Protein AF-0000000068827256 (afdb_homodimer)

Secondary structure (DSSP, 8-state):
-------TT-TTSS-EEEEEEE-SS-PBPHHHHHHHHHHHHHHT--EEEEE-GGGS---GGGGGGSTTSHHHHHTT-S--HHHHHHHHHHHHHTT-EEEEE--SSS--HHHHTSGGGGGGBSSTT-SS-B-TTSTTHHHHHHHHHHHHHHHSTT-SEEE-------S-S-SHHHHHHHHHSTTHHHHHHHHHHHHHHHHHHHH-TT-EEEEESGGGTTS-HHHHHHTTHHHH-EEEEE----GGG----HHHHHHHHHH-SEEEEEEEEESSS-TT-SS--HHHHHHHHHHHHHHHHHHGGGSSEEEEEEEEE-S-SSTTSPP-S-HHHHHHHHHHHHHHHHHTS--HHHHHHHHHHHT--TT----SSSSPPP--S--SSTTHHHHHHHHHHHHHHHHHHHHHTSHHHHHHS-HHHHHTT---HHHHHHHHHHHHHHHHHHHHHHHHHHHHHTTTB-HHHHHHHHHHHTHHHHHHHHHHHHHHHHHHHH-S--TT------/-------TT-TTSS-EEEEEEE-SS-PBPHHHHHHHHHHHHHHT--EEEEE-GGGS---GGGGGGSTTSHHHHHTT-S--HHHHHHHHHHHHHTT-EEEEE--SSS--HHHHTSGGGGGGBSSTT-SS-B-TTSTTHHHHHHHHHHHHHHHSTT-SEEE-------S-S-SHHHHHHHHHSTTHHHHHHHHHHHHHHHHHHHH-TT-EEEEESGGGTTS-HHHHHHTTHHHH-EEEEE----GGG----HHHHHHHHHH-SEEEEEEEEESSS-TT-SS--HHHHHHHHHHHHHHHHHHGGGSSEEEEEEEEE-S-SSTTSPP-S-HHHHHHHHHHHHHHHHHTS--HHHHHHHHHHHT--TT----SSSSPPP--S--SSTTHHHHHHHHHHHHHHHHHHHHHTSHHHHHHS-HHHHHTT---HHHHHHHHHHHHHHHHHHHHHHHHHHHHHHHHB-HHHHHHHIIIIIHHHHHHHHHHHHHHHHHHHH-S--TT------

Nearest PDB structures (foldseek):
  8qk1-assembly1_A  TM=9.271E-01  e=5.249E-42  Trichuris suis
  5oar-assembly1_B  TM=6.332E-01  e=5.762E-10  Aspergillus oryzae
  2gjx-assembly2_C  TM=6.539E-01  e=5.169E-09  Homo sapiens
  9fyz-assembly3_C  TM=5.089E-01  e=1.473E-04  Bacteroides thetaiotaomicron
  9fyz-assembly2_B  TM=5.233E-01  e=3.742E-04  Bacteroides thetaiotaomicron

InterPro domains:
  IPR015883 Beta-hexosaminidase, catalytic domain [PF00728] (61-220)
  IPR017853 Glycoside hydrolase superfamily [SSF51445] (17-334)
  IPR038901 Hexosaminidase D-like [PTHR21040] (9-489)

Organism: Brassicogethes aeneus (NCBI:txid1431903)

Structure (mmCIF, N/CA/C/O backbone):
data_AF-0000000068827256-model_v1
#
loop_
_entity.id
_entity.type
_entity.pdbx_description
1 polymer beta-N-acetylhexosaminidase
#
loop_
_atom_site.group_PDB
_atom_site.id
_atom_site.type_symbol
_atom_site.label_atom_id
_atom_site.label_alt_id
_atom_si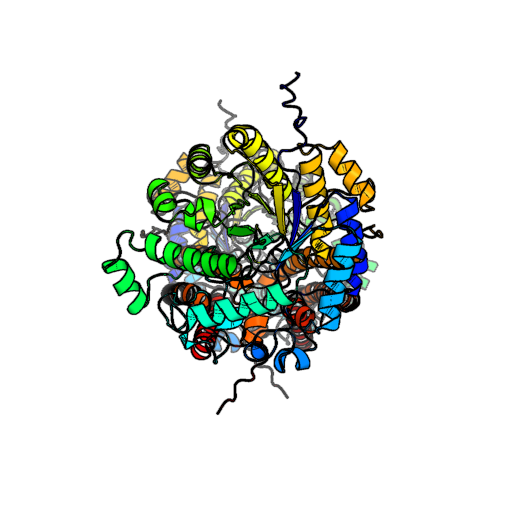te.label_comp_id
_atom_site.label_asym_id
_atom_site.label_entity_id
_atom_site.label_seq_id
_atom_site.pdbx_PDB_ins_code
_atom_site.Cartn_x
_atom_site.Cartn_y
_atom_site.Cartn_z
_atom_site.occupancy
_atom_site.B_iso_or_equiv
_atom_site.auth_seq_id
_atom_site.auth_comp_id
_atom_site.auth_asym_id
_atom_site.auth_atom_id
_atom_site.pdbx_PDB_model_num
ATOM 1 N N . MET A 1 1 ? -6.457 -3.752 -46.188 1 20.23 1 MET A N 1
ATOM 2 C CA . MET A 1 1 ? -5.062 -4.148 -46.344 1 20.23 1 MET A CA 1
ATOM 3 C C . MET A 1 1 ? -4.836 -5.57 -45.844 1 20.23 1 MET A C 1
ATOM 5 O O . MET A 1 1 ? -5.102 -5.871 -44.688 1 20.23 1 MET A O 1
ATOM 9 N N . TYR A 1 2 ? -4.945 -6.609 -46.875 1 23.67 2 TYR A N 1
ATOM 10 C CA . TYR A 1 2 ? -5.012 -8.062 -47 1 23.67 2 TYR A CA 1
ATOM 11 C C . TYR A 1 2 ? -3.719 -8.711 -46.531 1 23.67 2 TYR A C 1
ATOM 13 O O . TYR A 1 2 ? -2.693 -8.641 -47.219 1 23.67 2 TYR A O 1
ATOM 21 N N . LEU A 1 3 ? -3.119 -8.273 -45.5 1 27.81 3 LEU A N 1
ATOM 22 C CA . LEU A 1 3 ? -1.957 -9.047 -45.062 1 27.81 3 LEU A CA 1
ATOM 23 C C . LEU A 1 3 ? -2.18 -10.539 -45.281 1 27.81 3 LEU A C 1
ATOM 25 O O . LEU A 1 3 ? -3.299 -11.031 -45.125 1 27.81 3 LEU A O 1
ATOM 29 N N . GLY A 1 4 ? -1.366 -11.227 -46.219 1 27.16 4 GLY A N 1
ATOM 30 C CA . GLY A 1 4 ? -1.396 -12.547 -46.844 1 27.16 4 GLY A CA 1
ATOM 31 C C . GLY A 1 4 ? -1.875 -13.633 -45.875 1 27.16 4 GLY A C 1
ATOM 32 O O . GLY A 1 4 ? -1.801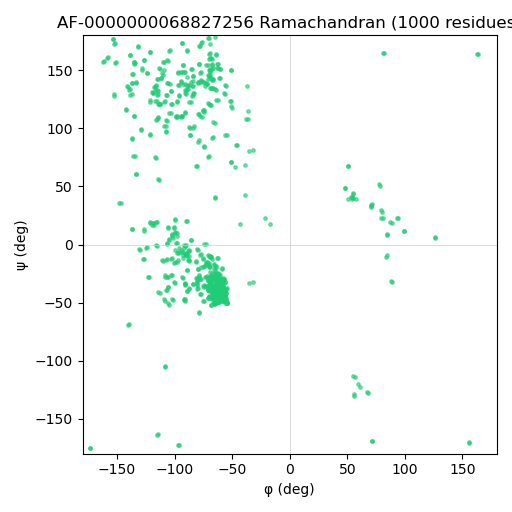 -13.469 -44.656 1 27.16 4 GLY A O 1
ATOM 33 N N . GLY A 1 5 ? -2.779 -14.539 -46.375 1 30.61 5 GLY A N 1
ATOM 34 C CA . GLY A 1 5 ? -3.459 -15.82 -46.281 1 30.61 5 GLY A CA 1
ATOM 35 C C . GLY A 1 5 ? -2.529 -16.969 -45.906 1 30.61 5 GLY A C 1
ATOM 36 O O . GLY A 1 5 ? -2.248 -17.828 -46.719 1 30.61 5 GLY A O 1
ATOM 37 N N . TYR A 1 6 ? -1.376 -16.781 -45.375 1 31.06 6 TYR A N 1
ATOM 38 C CA . TYR A 1 6 ? -1.035 -18.141 -45 1 31.06 6 TYR A CA 1
ATOM 39 C C . TYR A 1 6 ? -2.209 -18.812 -44.281 1 31.06 6 TYR A C 1
ATOM 41 O O . TYR A 1 6 ? -2.613 -18.391 -43.188 1 31.06 6 TYR A O 1
ATOM 49 N N . LYS A 1 7 ? -3.254 -19 -45.062 1 37.62 7 LYS A N 1
ATOM 50 C CA . LYS A 1 7 ? -4.414 -19.859 -44.875 1 37.62 7 LYS A CA 1
ATOM 51 C C . LYS A 1 7 ? -4.031 -21.125 -44.094 1 37.62 7 LYS A C 1
ATOM 53 O O . LYS A 1 7 ? -3.139 -21.859 -44.5 1 37.62 7 LYS A O 1
ATOM 58 N N . MET A 1 8 ? -3.918 -21.141 -42.781 1 37.44 8 MET A N 1
ATOM 59 C CA . MET A 1 8 ? -3.951 -22.375 -42 1 37.44 8 MET A CA 1
ATOM 60 C C . MET A 1 8 ? -4.535 -23.531 -42.812 1 37.44 8 MET A C 1
ATOM 62 O O . MET A 1 8 ? -5.297 -24.344 -42.312 1 37.44 8 MET A O 1
ATOM 66 N N . GLU A 1 9 ? -4.605 -23.484 -44 1 35.19 9 GLU A N 1
ATOM 67 C CA . GLU A 1 9 ? -5.215 -24.562 -44.781 1 35.19 9 GLU A CA 1
ATOM 68 C C . GLU A 1 9 ? -4.52 -25.891 -44.5 1 35.19 9 GLU A C 1
ATOM 70 O O . GLU A 1 9 ? -4.984 -26.953 -44.938 1 35.19 9 GLU A O 1
ATOM 75 N N . ASN A 1 10 ? -3.189 -25.969 -44.406 1 37.94 10 ASN A N 1
ATOM 76 C CA . ASN A 1 10 ? -2.705 -27.344 -44.312 1 37.94 10 ASN A CA 1
ATOM 77 C C . ASN A 1 10 ? -3.137 -28.016 -43 1 37.94 10 ASN A C 1
ATOM 79 O O . ASN A 1 10 ? -2.725 -27.594 -41.938 1 37.94 10 ASN A O 1
ATOM 83 N N . LEU A 1 11 ? -4.289 -28.75 -42.906 1 40.66 11 LEU A N 1
ATOM 84 C CA . LEU A 1 11 ? -5.051 -29.578 -41.969 1 40.66 11 LEU A CA 1
ATOM 85 C C . LEU A 1 11 ? -4.117 -30.312 -41.031 1 40.66 11 LEU A C 1
ATOM 87 O O . LEU A 1 11 ? -4.562 -30.844 -40 1 40.66 11 LEU A O 1
ATOM 91 N N . THR A 1 12 ? -2.932 -30.703 -41.406 1 45.44 12 THR A N 1
ATOM 92 C CA . THR A 1 12 ? -2.137 -31.594 -40.562 1 45.44 12 THR A CA 1
ATOM 93 C C . THR A 1 12 ? -1.302 -30.797 -39.562 1 45.44 12 THR A C 1
ATOM 95 O O . THR A 1 12 ? -0.695 -31.359 -38.656 1 45.44 12 THR A O 1
ATOM 98 N N . PHE A 1 13 ? -1.126 -29.484 -39.656 1 55.38 13 PHE A N 1
ATOM 99 C CA . PHE A 1 13 ? -0.156 -28.797 -38.812 1 55.38 13 PHE A CA 1
ATOM 100 C C . PHE A 1 13 ? -0.838 -28.156 -37.625 1 55.38 13 PHE A C 1
ATOM 102 O O . PHE A 1 13 ? -1.626 -27.219 -37.75 1 55.38 13 PHE A O 1
ATOM 109 N N . GLY A 1 14 ? -0.591 -28.719 -36.406 1 70.5 14 GLY A N 1
ATOM 110 C CA . GLY A 1 14 ? -0.893 -28.125 -35.094 1 70.5 14 GLY A CA 1
ATOM 111 C C . GLY A 1 14 ? -2.359 -28.234 -34.719 1 70.5 14 GLY A C 1
ATOM 112 O O . GLY A 1 14 ? -2.982 -27.234 -34.344 1 70.5 14 GLY A O 1
ATOM 113 N N . THR A 1 15 ? -2.887 -29.547 -34.812 1 82.56 15 THR A N 1
ATOM 114 C CA . THR A 1 15 ? -4.332 -29.703 -34.688 1 82.56 15 THR A CA 1
ATOM 115 C C . THR A 1 15 ? -4.723 -29.875 -33.219 1 82.56 15 THR A C 1
ATOM 117 O O . THR A 1 15 ? -5.898 -29.719 -32.875 1 82.56 15 THR A O 1
ATOM 120 N N . GLN A 1 16 ? -3.75 -30.109 -32.438 1 94.62 16 GLN A N 1
ATOM 121 C CA . GLN A 1 16 ? -4.098 -30.328 -31.047 1 94.62 16 GLN A CA 1
ATOM 122 C C . GLN A 1 16 ? -4.219 -29.016 -30.297 1 94.62 16 GLN A C 1
ATOM 124 O O . GLN A 1 16 ? -3.371 -28.125 -30.438 1 94.62 16 GLN A O 1
ATOM 129 N N . ARG A 1 17 ? -5.281 -28.828 -29.641 1 97.81 17 ARG A N 1
ATOM 130 C CA . ARG A 1 17 ? -5.539 -27.734 -28.719 1 97.81 17 ARG A CA 1
ATOM 131 C C . ARG A 1 17 ? -5.863 -28.266 -27.312 1 97.81 17 ARG A C 1
ATOM 133 O O . ARG A 1 17 ? -7.016 -28.578 -27.016 1 97.81 17 ARG A O 1
ATOM 140 N N . ILE A 1 18 ? -4.852 -28.312 -26.531 1 98.56 18 ILE A N 1
ATOM 141 C CA . ILE A 1 18 ? -4.93 -29.016 -25.25 1 98.56 18 ILE A CA 1
ATOM 142 C C . ILE A 1 18 ? -5.07 -28 -24.125 1 98.56 18 ILE A C 1
ATOM 144 O O . ILE A 1 18 ? -4.344 -27.016 -24.078 1 98.56 18 ILE A O 1
ATOM 148 N N . VAL A 1 19 ? -6.004 -28.203 -23.219 1 98.81 19 VAL A N 1
ATOM 149 C CA . VAL A 1 19 ? -6.156 -27.359 -22.047 1 98.81 19 VAL A CA 1
ATOM 150 C C . VAL A 1 19 ? -5.473 -28.031 -20.844 1 98.81 19 VAL A C 1
ATOM 152 O O . VAL A 1 19 ? -5.773 -29.172 -20.516 1 98.81 19 VAL A O 1
ATOM 155 N N . HIS A 1 20 ? -4.574 -27.344 -20.266 1 98.81 20 HIS A N 1
ATOM 156 C CA . HIS A 1 20 ? -3.832 -27.844 -19.109 1 98.81 20 HIS A CA 1
ATOM 157 C C . HIS A 1 20 ? -4.605 -27.625 -17.812 1 98.81 20 HIS A C 1
ATOM 159 O O . HIS A 1 20 ? -5.117 -26.531 -17.562 1 98.81 20 HIS A O 1
ATOM 165 N N . LEU A 1 21 ? -4.715 -28.656 -17.047 1 98.44 21 LEU A N 1
ATOM 166 C CA . LEU A 1 21 ? -5.332 -28.625 -15.727 1 98.44 21 LEU A CA 1
ATOM 167 C C . LEU A 1 21 ? -4.309 -28.922 -14.641 1 98.44 21 LEU A C 1
ATOM 169 O O . LEU A 1 21 ? -3.84 -30.062 -14.516 1 98.44 21 LEU A O 1
ATOM 173 N N . ASP A 1 22 ? -4.004 -27.938 -13.922 1 97.69 22 ASP A N 1
ATOM 174 C CA . ASP A 1 22 ? -3.143 -28.047 -12.75 1 97.69 22 ASP A CA 1
ATOM 175 C C . ASP A 1 22 ? -3.969 -28.234 -11.477 1 97.69 22 ASP A C 1
ATOM 177 O O . ASP A 1 22 ? -4.57 -27.281 -10.984 1 97.69 22 ASP A O 1
ATOM 181 N N . LEU A 1 23 ? -3.914 -29.391 -10.898 1 96.25 23 LEU A N 1
ATOM 182 C CA . LEU A 1 23 ? -4.832 -29.703 -9.805 1 96.25 23 LEU A CA 1
ATOM 183 C C . LEU A 1 23 ? -4.129 -29.578 -8.461 1 96.25 23 LEU A C 1
ATOM 185 O O . LEU A 1 23 ? -4.707 -29.922 -7.422 1 96.25 23 LEU A O 1
ATOM 189 N N . LYS A 1 24 ? -2.881 -29.109 -8.461 1 91.69 24 LYS A N 1
ATOM 190 C CA . LYS A 1 24 ? -2.178 -28.953 -7.188 1 91.69 24 LYS A CA 1
ATOM 191 C C . LYS A 1 24 ? -2.793 -27.844 -6.348 1 91.69 24 LYS A C 1
ATOM 193 O O . LYS A 1 24 ? -2.93 -26.703 -6.812 1 91.69 24 LYS A O 1
ATOM 198 N N . GLY A 1 25 ? -3.271 -28.156 -5.168 1 82.19 25 GLY A N 1
ATOM 199 C CA . GLY A 1 25 ? -3.738 -27.172 -4.199 1 82.19 25 GLY A CA 1
ATOM 200 C C . GLY A 1 25 ? -5.207 -26.828 -4.355 1 82.19 25 GLY A C 1
ATOM 201 O O . GLY A 1 25 ? -5.902 -26.594 -3.369 1 82.19 25 GLY A O 1
ATOM 202 N N . ALA A 1 26 ? -5.668 -26.875 -5.648 1 91.5 26 ALA A N 1
ATOM 203 C CA . ALA A 1 26 ? -7.055 -26.469 -5.883 1 91.5 26 ALA A CA 1
ATOM 204 C C . ALA A 1 26 ? -7.77 -27.469 -6.781 1 91.5 26 ALA A C 1
ATOM 206 O O . ALA A 1 26 ? -8.289 -27.109 -7.84 1 91.5 26 ALA A O 1
ATOM 207 N N . PRO A 1 27 ? -7.82 -28.641 -6.289 1 95.31 27 PRO A N 1
ATOM 208 C CA . PRO A 1 27 ? -8.578 -29.625 -7.07 1 95.31 27 PRO A CA 1
ATOM 209 C C . PRO A 1 27 ? -10.078 -29.328 -7.102 1 95.31 27 PRO A C 1
ATOM 211 O O . PRO A 1 27 ? -10.641 -28.891 -6.102 1 95.31 27 PRO A O 1
ATOM 214 N N . LEU A 1 28 ? -10.695 -29.562 -8.18 1 96.94 28 LEU A N 1
ATOM 215 C CA . LEU A 1 28 ? -12.117 -29.297 -8.359 1 96.94 28 LEU A CA 1
ATOM 216 C C . LEU A 1 28 ? -12.938 -30.578 -8.141 1 96.94 28 LEU A C 1
ATOM 218 O O . LEU A 1 28 ? -12.461 -31.672 -8.398 1 96.94 28 LEU A O 1
ATOM 222 N N . LYS A 1 29 ? -14.086 -30.406 -7.656 1 96.31 29 LYS A N 1
ATOM 223 C CA . LYS A 1 29 ? -14.992 -31.531 -7.492 1 96.31 29 LYS A CA 1
ATOM 224 C C . LYS A 1 29 ? -15.438 -32.094 -8.844 1 96.31 29 LYS A C 1
ATOM 226 O O . LYS A 1 29 ? -15.469 -31.359 -9.836 1 96.31 29 LYS A O 1
ATOM 231 N N . VAL A 1 30 ? -15.805 -33.344 -8.844 1 96.88 30 VAL A N 1
ATOM 232 C CA . VAL A 1 30 ? -16.188 -34.062 -10.055 1 96.88 30 VAL A CA 1
ATOM 233 C C . VAL A 1 30 ? -17.359 -33.344 -10.727 1 96.88 30 VAL A C 1
ATOM 235 O O . VAL A 1 30 ? -17.422 -33.25 -11.961 1 96.88 30 VAL A O 1
ATOM 238 N N . SER A 1 31 ? -18.234 -32.75 -9.945 1 97.12 31 SER A N 1
ATOM 239 C CA . SER A 1 31 ? -19.422 -32.094 -10.461 1 97.12 31 SER A CA 1
ATOM 240 C C . SER A 1 31 ? -19.062 -30.906 -11.336 1 97.12 31 SER A C 1
ATOM 242 O O . SER A 1 31 ? -19.766 -30.578 -12.289 1 97.12 31 SER A O 1
ATOM 244 N N . TYR A 1 32 ? -18 -30.297 -11.031 1 98.06 32 TYR A N 1
ATOM 245 C CA . TYR A 1 32 ? -17.562 -29.172 -11.844 1 98.06 32 TYR A CA 1
ATOM 246 C C . TYR A 1 32 ? -17.125 -29.641 -13.227 1 98.06 32 TYR A C 1
ATOM 248 O O . TYR A 1 32 ? -17.406 -28.969 -14.227 1 98.06 32 TYR A O 1
ATOM 256 N N . PHE A 1 33 ? -16.469 -30.766 -13.281 1 98.25 33 PHE A N 1
ATOM 257 C CA . PHE A 1 33 ? -15.93 -31.266 -14.539 1 98.25 33 PHE A CA 1
ATOM 258 C C . PHE A 1 33 ? -17.062 -31.688 -15.477 1 98.25 33 PHE A C 1
ATOM 260 O O . PHE A 1 33 ? -16.906 -31.656 -16.703 1 98.25 33 PHE A O 1
ATOM 267 N N . GLU A 1 34 ? -18.188 -32.062 -14.906 1 98.25 34 GLU A N 1
ATOM 268 C CA . GLU A 1 34 ? -19.359 -32.406 -15.703 1 98.25 34 GLU A CA 1
ATOM 269 C C . GLU A 1 34 ? -19.766 -31.25 -16.609 1 98.25 34 GLU A C 1
ATOM 271 O O . GLU A 1 34 ? -20.297 -31.469 -17.703 1 98.25 34 GLU A O 1
ATOM 276 N N . LYS A 1 35 ? -19.484 -30.109 -16.141 1 98.25 35 LYS A N 1
ATOM 277 C CA . LYS A 1 35 ? -19.844 -28.922 -16.906 1 98.25 35 LYS A CA 1
ATOM 278 C C . LYS A 1 35 ? -18.656 -28.375 -17.672 1 98.25 35 LYS A C 1
ATOM 280 O O . LYS A 1 35 ? -18.797 -27.875 -18.781 1 98.25 35 LYS A O 1
ATOM 285 N N . PHE A 1 36 ? -17.562 -28.516 -17.125 1 98.62 36 PHE A N 1
ATOM 286 C CA . PHE A 1 36 ? -16.344 -27.906 -17.656 1 98.62 36 PHE A CA 1
ATOM 287 C C . PHE A 1 36 ? -15.906 -28.594 -18.938 1 98.62 36 PHE A C 1
ATOM 289 O O . PHE A 1 36 ? -15.578 -27.922 -19.922 1 98.62 36 PHE A O 1
ATOM 296 N N . PHE A 1 37 ? -15.891 -29.906 -19 1 98.81 37 PHE A N 1
ATOM 297 C CA . PHE A 1 37 ? -15.359 -30.625 -20.156 1 98.81 37 PHE A CA 1
ATOM 298 C C . PHE A 1 37 ? -16.219 -30.391 -21.391 1 98.81 37 PHE A C 1
ATOM 300 O O . PHE A 1 37 ? -15.695 -30.078 -22.469 1 98.81 37 PHE A O 1
ATOM 307 N N . PRO A 1 38 ? -17.562 -30.469 -21.25 1 98.56 38 PRO A N 1
ATOM 308 C CA . PRO A 1 38 ? -18.359 -30.109 -22.422 1 98.56 38 PRO A CA 1
ATOM 309 C C . PRO A 1 38 ? -18.109 -28.672 -22.875 1 98.56 38 PRO A C 1
ATOM 311 O O . PRO A 1 38 ? -18.125 -28.375 -24.062 1 98.56 38 PRO A O 1
ATOM 314 N N . PHE A 1 39 ? -17.906 -27.859 -21.969 1 98.56 39 PHE A N 1
ATOM 315 C CA . PHE A 1 39 ? -17.703 -26.453 -22.281 1 98.56 39 PHE A CA 1
ATOM 316 C C . PHE A 1 39 ? -16.422 -26.266 -23.094 1 98.56 39 PHE A C 1
ATOM 318 O O . PHE A 1 39 ? -16.438 -25.625 -24.141 1 98.56 39 PHE A O 1
ATOM 325 N N . ILE A 1 40 ? -15.312 -26.844 -22.609 1 98.56 40 ILE A N 1
ATOM 326 C CA . ILE A 1 40 ? -14.062 -26.594 -23.312 1 98.56 40 ILE A CA 1
ATOM 327 C C . ILE A 1 40 ? -14.078 -27.297 -24.672 1 98.56 40 ILE A C 1
ATOM 329 O O . ILE A 1 40 ? -13.469 -26.812 -25.625 1 98.56 40 ILE A O 1
ATOM 333 N N . LYS A 1 41 ? -14.766 -28.422 -24.766 1 98.38 41 LYS A N 1
ATOM 334 C CA . LYS A 1 41 ? -14.961 -29.047 -26.062 1 98.38 41 LYS A CA 1
ATOM 335 C C . LYS A 1 41 ? -15.688 -28.109 -27.031 1 98.38 41 LYS A C 1
ATOM 337 O O . LYS A 1 41 ? -15.297 -27.969 -28.188 1 98.38 41 LYS A O 1
ATOM 342 N N . SER A 1 42 ? -16.625 -27.469 -26.531 1 97.69 42 SER A N 1
ATOM 343 C CA . SER A 1 42 ? -17.469 -26.609 -27.359 1 97.69 42 SER A CA 1
ATOM 344 C C . SER A 1 42 ? -16.703 -25.391 -27.875 1 97.69 42 SER A C 1
ATOM 346 O O . SER A 1 42 ? -16.984 -24.875 -28.938 1 97.69 42 SER A O 1
ATOM 348 N N . ILE A 1 43 ? -15.719 -25 -27.109 1 97.31 43 ILE A N 1
ATOM 349 C CA . ILE A 1 43 ? -15.016 -23.797 -27.547 1 97.31 43 ILE A CA 1
ATOM 350 C C . ILE A 1 43 ? -13.82 -24.172 -28.406 1 97.31 43 ILE A C 1
ATOM 352 O O . ILE A 1 43 ? -13.133 -23.297 -28.938 1 97.31 43 ILE A O 1
ATOM 356 N N . GLY A 1 44 ? -13.57 -25.484 -28.484 1 97.25 44 GLY A N 1
ATOM 357 C CA . GLY A 1 44 ? -12.609 -25.859 -29.516 1 97.25 44 GLY A CA 1
ATOM 358 C C . GLY A 1 44 ? -11.461 -26.688 -28.969 1 97.25 44 GLY A C 1
ATOM 359 O O . GLY A 1 44 ? -10.547 -27.047 -29.719 1 97.25 44 GLY A O 1
ATOM 360 N N . ALA A 1 45 ? -11.469 -27.094 -27.734 1 98 45 ALA A N 1
ATOM 361 C CA . ALA A 1 45 ? -10.406 -27.922 -27.172 1 98 45 ALA A CA 1
ATOM 362 C C . ALA A 1 45 ? -10.469 -29.344 -27.75 1 98 45 ALA A C 1
ATOM 364 O O . ALA A 1 45 ? -11.555 -29.859 -28.016 1 98 45 ALA A O 1
ATOM 365 N N . THR A 1 46 ? -9.297 -29.938 -27.906 1 98.12 46 THR A N 1
ATOM 366 C CA . THR A 1 46 ? -9.234 -31.297 -28.453 1 98.12 46 THR A CA 1
ATOM 367 C C . THR A 1 46 ? -8.812 -32.281 -27.375 1 98.12 46 THR A C 1
ATOM 369 O O . THR A 1 46 ? -8.938 -33.5 -27.562 1 98.12 46 THR A O 1
ATOM 372 N N . GLY A 1 47 ? -8.32 -31.797 -26.281 1 98.19 47 GLY A N 1
ATOM 373 C CA . GLY A 1 47 ? -7.867 -32.656 -25.203 1 98.19 47 GLY A CA 1
ATOM 374 C C . GLY A 1 47 ? -7.473 -31.891 -23.953 1 98.19 47 GLY A C 1
ATOM 375 O O . GLY A 1 47 ? -7.672 -30.672 -23.875 1 98.19 47 GLY A O 1
ATOM 376 N N . ILE A 1 48 ? -6.945 -32.656 -22.938 1 98.62 48 ILE A N 1
ATOM 377 C CA . ILE A 1 48 ? -6.5 -32.031 -21.688 1 98.62 48 ILE A CA 1
ATOM 378 C C . ILE A 1 48 ? -5.129 -32.594 -21.312 1 98.62 48 ILE A C 1
ATOM 380 O O . ILE A 1 48 ? -4.812 -33.75 -21.594 1 98.62 48 ILE A O 1
ATOM 384 N N . LEU A 1 49 ? -4.293 -31.734 -20.844 1 98.75 49 LEU A N 1
ATOM 385 C CA . LEU A 1 49 ? -3.086 -32.094 -20.125 1 98.75 49 LEU A CA 1
ATOM 386 C C . LEU A 1 49 ? -3.338 -32.094 -18.609 1 98.75 49 LEU A C 1
ATOM 388 O O . LEU A 1 49 ? -3.506 -31.047 -18 1 98.75 49 LEU A O 1
ATOM 392 N N . LEU A 1 50 ? -3.346 -33.281 -18.031 1 98.38 50 LEU A N 1
ATOM 393 C CA . LEU A 1 50 ? -3.814 -33.438 -16.656 1 98.38 50 LEU A CA 1
ATOM 394 C C . LEU A 1 50 ? -2.643 -33.594 -15.695 1 98.38 50 LEU A C 1
ATOM 396 O O . LEU A 1 50 ? -1.944 -34.625 -15.742 1 98.38 50 LEU A O 1
ATOM 400 N N . GLU A 1 51 ? -2.445 -32.656 -14.852 1 97.94 51 GLU A N 1
ATOM 401 C CA . GLU A 1 51 ? -1.4 -32.688 -13.836 1 97.94 51 GLU A CA 1
ATOM 402 C C . GLU A 1 51 ? -1.994 -32.875 -12.438 1 97.94 51 GLU A C 1
ATOM 404 O O . GLU A 1 51 ? -2.418 -31.922 -11.805 1 97.94 51 GLU A O 1
ATOM 409 N N . TRP A 1 52 ? -1.902 -34.156 -11.938 1 95.69 52 TRP A N 1
ATOM 410 C CA . TRP A 1 52 ? -2.541 -34.562 -10.688 1 95.69 52 TRP A CA 1
ATOM 411 C C . TRP A 1 52 ? -1.723 -34.094 -9.492 1 95.69 52 TRP A C 1
ATOM 413 O O . TRP A 1 52 ? -2.244 -33.406 -8.602 1 95.69 52 TRP A O 1
ATOM 423 N N . GLU A 1 53 ? -0.455 -34.562 -9.477 1 94.44 53 GLU A N 1
ATOM 424 C CA . GLU A 1 53 ? 0.495 -34.406 -8.375 1 94.44 53 GLU A CA 1
ATOM 425 C C . GLU A 1 53 ? -0.076 -34.969 -7.074 1 94.44 53 GLU A C 1
ATOM 427 O O . GLU A 1 53 ? -0.449 -36.156 -7.008 1 94.44 53 GLU A O 1
ATOM 432 N N . ASP A 1 54 ? -0.343 -34.219 -6.078 1 92 54 ASP A N 1
ATOM 433 C CA . ASP A 1 54 ? -0.71 -34.75 -4.773 1 92 54 ASP A CA 1
ATOM 434 C C . ASP A 1 54 ? -2.209 -35.031 -4.699 1 92 54 ASP A C 1
ATOM 436 O O . ASP A 1 54 ? -2.711 -35.469 -3.664 1 92 54 ASP A O 1
ATOM 440 N N . THR A 1 55 ? -2.904 -34.844 -5.766 1 94.5 55 THR A N 1
ATOM 441 C CA . THR A 1 55 ? -4.34 -35.125 -5.754 1 94.5 55 THR A CA 1
ATOM 442 C C . THR A 1 55 ? -4.637 -36.5 -6.32 1 94.5 55 THR A C 1
ATOM 444 O O . THR A 1 55 ? -5.75 -37 -6.176 1 94.5 55 THR A O 1
ATOM 447 N N . PHE A 1 56 ? -3.67 -37.094 -6.957 1 95.81 56 PHE A N 1
ATOM 448 C CA . PHE A 1 56 ? -3.834 -38.438 -7.523 1 95.81 56 PHE A CA 1
ATOM 449 C C . PHE A 1 56 ? -3.977 -39.469 -6.426 1 95.81 56 PHE A C 1
ATOM 451 O O . PHE A 1 56 ? -3.316 -39.375 -5.387 1 95.81 56 PHE A O 1
ATOM 458 N N . PRO A 1 57 ? -4.82 -40.438 -6.633 1 95.44 57 PRO A N 1
ATOM 459 C CA . PRO A 1 57 ? -5.004 -41.469 -5.633 1 95.44 57 PRO A CA 1
ATOM 460 C C . PRO A 1 57 ? -3.91 -42.562 -5.688 1 95.44 57 PRO A C 1
ATOM 462 O O . PRO A 1 57 ? -4.199 -43.719 -5.945 1 95.44 57 PRO A O 1
ATOM 465 N N . TYR A 1 58 ? -2.727 -42.156 -5.355 1 96.06 58 TYR A N 1
ATOM 466 C CA . TYR A 1 58 ? -1.627 -43.125 -5.27 1 96.06 58 TYR A CA 1
ATOM 467 C C . TYR A 1 58 ? -1.923 -44.188 -4.238 1 96.06 58 TYR A C 1
ATOM 469 O O . TYR A 1 58 ? -2.641 -43.938 -3.264 1 96.06 58 TYR A O 1
ATOM 477 N N . SER A 1 59 ? -1.347 -45.344 -4.504 1 94.38 59 SER A N 1
ATOM 478 C CA . SER A 1 59 ? -1.576 -46.469 -3.605 1 94.38 59 SER A CA 1
ATOM 479 C C . SER A 1 59 ? -0.265 -47.156 -3.223 1 94.38 59 SER A C 1
ATOM 481 O O . SER A 1 59 ? 0.812 -46.688 -3.627 1 94.38 59 SER A O 1
ATOM 483 N N . ARG A 1 60 ? -0.362 -48.031 -2.275 1 94.31 60 ARG A N 1
ATOM 484 C CA . ARG A 1 60 ? 0.766 -48.875 -1.854 1 94.31 60 ARG A CA 1
ATOM 485 C C . ARG A 1 60 ? 1.91 -48 -1.333 1 94.31 60 ARG A C 1
ATOM 487 O O . ARG A 1 60 ? 1.704 -47.125 -0.48 1 94.31 60 ARG A O 1
ATOM 494 N N . GLU A 1 61 ? 3.084 -48.125 -1.933 1 93.94 61 GLU A N 1
ATOM 495 C CA . GLU A 1 61 ? 4.27 -47.469 -1.391 1 93.94 61 GLU A CA 1
ATOM 496 C C . GLU A 1 61 ? 4.191 -45.938 -1.566 1 93.94 61 GLU A C 1
ATOM 498 O O . GLU A 1 61 ? 4.91 -45.188 -0.897 1 93.94 61 GLU A O 1
ATOM 503 N N . LEU A 1 62 ? 3.279 -45.531 -2.43 1 96.38 62 LEU A N 1
ATOM 504 C CA . LEU A 1 62 ? 3.174 -44.094 -2.717 1 96.38 62 LEU A CA 1
ATOM 505 C C . LEU A 1 62 ? 1.943 -43.5 -2.045 1 96.38 62 LEU A C 1
ATOM 507 O O . LEU A 1 62 ? 1.582 -42.344 -2.314 1 96.38 62 LEU A O 1
ATOM 511 N N . LEU A 1 63 ? 1.323 -44.156 -1.123 1 93.62 63 LEU A N 1
ATOM 512 C CA . LEU A 1 63 ? 0.05 -43.812 -0.504 1 93.62 63 LEU A CA 1
ATOM 513 C C . LEU A 1 63 ? 0.122 -42.438 0.141 1 93.62 63 LEU A C 1
ATOM 515 O O . LEU A 1 63 ? -0.829 -41.656 0.054 1 93.62 63 LEU A O 1
ATOM 519 N N . GLN A 1 64 ? 1.212 -42.094 0.714 1 91.06 64 GLN A N 1
ATOM 520 C CA . GLN A 1 64 ? 1.359 -40.875 1.509 1 91.06 64 GLN A CA 1
ATOM 521 C C . GLN A 1 64 ? 1.381 -39.656 0.62 1 91.06 64 GLN A C 1
ATOM 523 O O . GLN A 1 64 ? 1.159 -38.531 1.096 1 91.06 64 GLN A O 1
ATOM 528 N N . ILE A 1 65 ? 1.596 -39.781 -0.66 1 91.62 65 ILE A N 1
ATOM 529 C CA . ILE A 1 65 ? 1.792 -38.688 -1.584 1 91.62 65 ILE A CA 1
ATOM 530 C C . ILE A 1 65 ? 0.439 -38.094 -1.991 1 91.62 65 ILE A C 1
ATOM 532 O O . ILE A 1 65 ? 0.304 -36.906 -2.168 1 91.62 65 ILE A O 1
ATOM 536 N N . GLY A 1 66 ? -0.503 -39 -2.078 1 89.38 66 GLY A N 1
ATOM 537 C CA . GLY A 1 66 ? -1.672 -38.625 -2.863 1 89.38 66 GLY A CA 1
ATOM 538 C C . GLY A 1 66 ? -2.936 -38.531 -2.031 1 89.38 66 GLY A C 1
ATOM 539 O O . GLY A 1 66 ? -2.871 -38.281 -0.824 1 89.38 66 GLY A O 1
ATOM 540 N N . GLY A 1 67 ? -4.062 -38.531 -2.734 1 85.38 67 GLY A N 1
ATOM 541 C CA . GLY A 1 67 ? -5.383 -38.25 -2.189 1 85.38 67 GLY A CA 1
ATOM 542 C C . GLY A 1 67 ? -5.867 -39.344 -1.235 1 85.38 67 GLY A C 1
ATOM 543 O O . GLY A 1 67 ? -6.797 -39.125 -0.456 1 85.38 67 GLY A O 1
ATOM 544 N N . LEU A 1 68 ? -5.176 -40.469 -1.178 1 86.56 68 LEU A N 1
ATOM 545 C CA . LEU A 1 68 ? -5.637 -41.562 -0.346 1 86.56 68 LEU A CA 1
ATOM 546 C C . LEU A 1 68 ? -4.914 -41.594 0.995 1 86.56 68 LEU A C 1
ATOM 548 O O . LEU A 1 68 ? -5.215 -42.406 1.86 1 86.56 68 LEU A O 1
ATOM 552 N N . SER A 1 69 ? -4.062 -40.625 1.13 1 85.62 69 SER A N 1
ATOM 553 C CA . SER A 1 69 ? -3.32 -40.562 2.385 1 85.62 69 SER A CA 1
ATOM 554 C C . SER A 1 69 ? -4.234 -40.219 3.553 1 85.62 69 SER A C 1
ATOM 556 O O . SER A 1 69 ? -5.305 -39.625 3.357 1 85.62 69 SER A O 1
ATOM 558 N N . ASN A 1 70 ? -3.742 -40.562 4.707 1 78.12 70 ASN A N 1
ATOM 559 C CA . ASN A 1 70 ? -4.504 -40.219 5.906 1 78.12 70 ASN A CA 1
ATOM 560 C C . ASN A 1 70 ? -4.645 -38.719 6.074 1 78.12 70 ASN A C 1
ATOM 562 O O . ASN A 1 70 ? -5.719 -38.219 6.422 1 78.12 70 ASN A O 1
ATOM 566 N N . SER A 1 71 ? -3.613 -38.094 5.801 1 74.88 71 SER A N 1
ATOM 567 C CA . SER A 1 71 ? -3.637 -36.656 5.926 1 74.88 71 SER A CA 1
ATOM 568 C C . SER A 1 71 ? -4.629 -36.031 4.949 1 74.88 71 SER A C 1
ATOM 570 O O . SER A 1 71 ? -5.355 -35.094 5.305 1 74.88 71 SER A O 1
ATOM 572 N N . ALA A 1 72 ? -4.676 -36.562 3.809 1 78.25 72 ALA A N 1
ATOM 573 C CA . ALA A 1 72 ? -5.602 -36.062 2.795 1 78.25 72 ALA A CA 1
ATOM 574 C C . ALA A 1 72 ? -7.051 -36.375 3.178 1 78.25 72 ALA A C 1
ATOM 576 O O . ALA A 1 72 ? -7.926 -35.5 3.025 1 78.25 72 ALA A O 1
ATOM 577 N N . GLN A 1 73 ? -7.199 -37.469 3.738 1 77.5 73 GLN A N 1
ATOM 578 C CA . GLN A 1 73 ? -8.555 -37.875 4.094 1 77.5 73 GLN A CA 1
ATOM 579 C C . GLN A 1 73 ? -9.094 -37.062 5.258 1 77.5 73 GLN A C 1
ATOM 581 O O . GLN A 1 73 ? -10.258 -36.656 5.258 1 77.5 73 GLN A O 1
ATOM 586 N N . ILE A 1 74 ? -8.242 -36.781 6.074 1 74.12 74 ILE A N 1
ATOM 587 C CA . ILE A 1 74 ? -8.633 -35.969 7.227 1 74.12 74 ILE A CA 1
ATOM 588 C C . ILE A 1 74 ? -9 -34.562 6.77 1 74.12 74 ILE A C 1
ATOM 590 O O . ILE A 1 74 ? -9.93 -33.938 7.309 1 74.12 74 ILE A O 1
ATOM 594 N N . GLN A 1 75 ? -8.375 -34.25 5.684 1 71.38 75 GLN A N 1
ATOM 595 C CA . GLN A 1 75 ? -8.602 -32.906 5.203 1 71.38 75 GLN A CA 1
ATOM 596 C C . GLN A 1 75 ? -9.656 -32.875 4.102 1 71.38 75 GLN A C 1
ATOM 598 O O . GLN A 1 75 ? -9.883 -31.828 3.473 1 71.38 75 GLN A O 1
ATOM 603 N N . SER A 1 76 ? -10.242 -34 3.928 1 70.56 76 SER A N 1
ATOM 604 C CA . SER A 1 76 ? -11.227 -34.125 2.861 1 70.56 76 SER A CA 1
ATOM 605 C C . SER A 1 76 ? -10.648 -33.688 1.519 1 70.56 76 SER A C 1
ATOM 607 O O . SER A 1 76 ? -11.289 -32.938 0.772 1 70.56 76 SER A O 1
ATOM 609 N N . ALA A 1 77 ? -9.336 -34.156 1.482 1 66.94 77 ALA A N 1
ATOM 610 C CA . ALA A 1 77 ? -8.648 -33.781 0.245 1 66.94 77 ALA A CA 1
ATOM 611 C C . ALA A 1 77 ? -8.781 -34.875 -0.802 1 66.94 77 ALA A C 1
ATOM 613 O O . ALA A 1 77 ? -8.812 -36.062 -0.464 1 66.94 77 ALA A O 1
ATOM 614 N N . PRO A 1 78 ? -9.023 -34.406 -2.033 1 77.06 78 PRO A N 1
ATOM 615 C CA . PRO A 1 78 ? -9.234 -35.312 -3.158 1 77.06 78 PRO A CA 1
ATOM 616 C C . PRO A 1 78 ? -7.969 -36.062 -3.559 1 77.06 78 PRO A C 1
ATOM 618 O O . PRO A 1 78 ? -6.871 -35.688 -3.135 1 77.06 78 PRO A O 1
ATOM 621 N N . TYR A 1 79 ? -8.156 -37.062 -4.527 1 92.31 79 TYR A N 1
ATOM 622 C CA . TYR A 1 79 ? -9.32 -37.75 -5.062 1 92.31 79 TYR A CA 1
ATOM 623 C C . TYR A 1 79 ? -9.344 -39.188 -4.617 1 92.31 79 TYR A C 1
ATOM 625 O O . TYR A 1 79 ? -8.289 -39.844 -4.484 1 92.31 79 TYR A O 1
ATOM 633 N N . SER A 1 80 ? -10.547 -39.688 -4.414 1 92.44 80 SER A N 1
ATOM 634 C CA . SER A 1 80 ? -10.695 -41.125 -4.34 1 92.44 80 SER A CA 1
ATOM 635 C C . SER A 1 80 ? -10.484 -41.781 -5.707 1 92.44 80 SER A C 1
ATOM 637 O O . SER A 1 80 ? -10.453 -41.094 -6.727 1 92.44 80 SER A O 1
ATOM 639 N N . LEU A 1 81 ? -10.266 -43.125 -5.684 1 94 81 LEU A N 1
ATOM 640 C CA . LEU A 1 81 ? -10.117 -43.875 -6.93 1 94 81 LEU A CA 1
ATOM 641 C C . LEU A 1 81 ? -11.328 -43.656 -7.828 1 94 81 LEU A C 1
ATOM 643 O O . LEU A 1 81 ? -11.188 -43.469 -9.039 1 94 81 LEU A O 1
ATOM 647 N N . GLU A 1 82 ? -12.453 -43.656 -7.242 1 94.88 82 GLU A N 1
ATOM 648 C CA . GLU A 1 82 ? -13.703 -43.531 -7.984 1 94.88 82 GLU A CA 1
ATOM 649 C C . GLU A 1 82 ? -13.836 -42.125 -8.594 1 94.88 82 GLU A C 1
ATOM 651 O O . GLU A 1 82 ? -14.219 -42 -9.758 1 94.88 82 GLU A O 1
ATOM 656 N N . GLU A 1 83 ? -13.555 -41.188 -7.82 1 95.12 83 GLU A N 1
ATOM 657 C CA . GLU A 1 83 ? -13.633 -39.812 -8.312 1 95.12 83 GLU A CA 1
ATOM 658 C C . GLU A 1 83 ? -12.68 -39.594 -9.477 1 95.12 83 GLU A C 1
ATOM 660 O O . GLU A 1 83 ? -13.047 -39 -10.484 1 95.12 83 GLU A O 1
ATOM 665 N N . ALA A 1 84 ? -11.492 -40.031 -9.305 1 96.69 84 ALA A N 1
ATOM 666 C CA . ALA A 1 84 ? -10.484 -39.875 -10.352 1 96.69 84 ALA A CA 1
ATOM 667 C C . ALA A 1 84 ? -10.914 -40.594 -11.633 1 96.69 84 ALA A C 1
ATOM 669 O O . ALA A 1 84 ? -10.742 -40.062 -12.734 1 96.69 84 ALA A O 1
ATOM 670 N N . LYS A 1 85 ? -11.438 -41.781 -11.5 1 96.81 85 LYS A N 1
ATOM 671 C CA . LYS A 1 85 ? -11.922 -42.5 -12.664 1 96.81 85 LYS A CA 1
ATOM 672 C C . LYS A 1 85 ? -13.062 -41.781 -13.352 1 96.81 85 LYS A C 1
ATOM 674 O O . LYS A 1 85 ? -13.148 -41.75 -14.586 1 96.81 85 LYS A O 1
ATOM 679 N N . GLN A 1 86 ? -13.867 -41.25 -12.539 1 97.44 86 GLN A N 1
ATOM 680 C CA . GLN A 1 86 ? -14.992 -40.5 -13.086 1 97.44 86 GLN A CA 1
ATOM 681 C C . GLN A 1 86 ? -14.516 -39.281 -13.875 1 97.44 86 GLN A C 1
ATOM 683 O O . GLN A 1 86 ? -15.102 -38.938 -14.906 1 97.44 86 GLN A O 1
ATOM 688 N N . ILE A 1 87 ? -13.531 -38.656 -13.391 1 97.62 87 ILE A N 1
ATOM 689 C CA . ILE A 1 87 ? -12.977 -37.5 -14.094 1 97.62 87 ILE A CA 1
ATOM 690 C C . ILE A 1 87 ? -12.477 -37.938 -15.469 1 97.62 87 ILE A C 1
ATOM 692 O O . ILE A 1 87 ? -12.781 -37.281 -16.469 1 97.62 87 ILE A O 1
ATOM 696 N N . LEU A 1 88 ? -11.773 -39.031 -15.547 1 97.94 88 LEU A N 1
ATOM 697 C CA . LEU A 1 88 ? -11.266 -39.531 -16.812 1 97.94 88 LEU A CA 1
ATOM 698 C C . LEU A 1 88 ? -12.414 -39.938 -17.734 1 97.94 88 LEU A C 1
ATOM 700 O O . LEU A 1 88 ? -12.367 -39.688 -18.938 1 97.94 88 LEU A O 1
ATOM 704 N N . TYR A 1 89 ? -13.398 -40.5 -17.141 1 97.62 89 TYR A N 1
ATOM 705 C CA . TYR A 1 89 ? -14.562 -40.906 -17.906 1 97.62 89 TYR A CA 1
ATOM 706 C C . TYR A 1 89 ? -15.258 -39.719 -18.531 1 97.62 89 TYR A C 1
ATOM 708 O O . TYR A 1 89 ? -15.602 -39.719 -19.719 1 97.62 89 TYR A O 1
ATOM 716 N N . LEU A 1 90 ? -15.445 -38.719 -17.734 1 98.38 90 LEU A N 1
ATOM 717 C CA . LEU A 1 90 ? -16.125 -37.531 -18.203 1 98.38 90 LEU A CA 1
ATOM 718 C C . LEU A 1 90 ? -15.359 -36.875 -19.344 1 98.38 90 LEU A C 1
ATOM 720 O O . LEU A 1 90 ? -15.961 -36.406 -20.328 1 98.38 90 LEU A O 1
ATOM 724 N N . ALA A 1 91 ? -14.07 -36.812 -19.219 1 98.06 91 ALA A N 1
ATOM 725 C CA . ALA A 1 91 ? -13.25 -36.219 -20.266 1 98.06 91 ALA A CA 1
ATOM 726 C C . ALA A 1 91 ? -13.344 -37.031 -21.562 1 98.06 91 ALA A C 1
ATOM 728 O O . ALA A 1 91 ? -13.547 -36.5 -22.641 1 98.06 91 ALA A O 1
ATOM 729 N N . SER A 1 92 ? -13.281 -38.344 -21.422 1 97.25 92 SER A N 1
ATOM 730 C CA . SER A 1 92 ? -13.344 -39.219 -22.578 1 97.25 92 SER A CA 1
ATOM 731 C C . SER A 1 92 ? -14.711 -39.188 -23.25 1 97.25 92 SER A C 1
ATOM 733 O O . SER A 1 92 ? -14.82 -39.25 -24.469 1 97.25 92 SER A O 1
ATOM 735 N N . ASP A 1 93 ? -15.633 -39.094 -22.422 1 97.56 93 ASP A N 1
ATOM 736 C CA . ASP A 1 93 ? -17 -39.062 -22.922 1 97.56 93 ASP A CA 1
ATOM 737 C C . ASP A 1 93 ? -17.234 -37.812 -23.781 1 97.56 93 ASP A C 1
ATOM 739 O O . ASP A 1 93 ? -18.078 -37.844 -24.672 1 97.56 93 ASP A O 1
ATOM 743 N N . CYS A 1 94 ? -16.5 -36.844 -23.562 1 97.75 94 CYS A N 1
ATOM 744 C CA . CYS A 1 94 ? -16.625 -35.625 -24.328 1 97.75 94 CYS A CA 1
ATOM 745 C C . CYS A 1 94 ? -15.711 -35.656 -25.547 1 97.75 94 CYS A C 1
ATOM 747 O O . CYS A 1 94 ? -15.625 -34.688 -26.297 1 97.75 94 CYS A O 1
ATOM 749 N N . GLY A 1 95 ? -14.977 -36.719 -25.688 1 96.5 95 GLY A N 1
ATOM 750 C CA . GLY A 1 95 ? -14.086 -36.844 -26.828 1 96.5 95 GLY A CA 1
ATOM 751 C C . GLY A 1 95 ? -12.773 -36.094 -26.656 1 96.5 95 GLY A C 1
ATOM 752 O O . GLY A 1 95 ? -12.133 -35.719 -27.641 1 96.5 95 GLY A O 1
ATOM 753 N N . LEU A 1 96 ? -12.414 -35.844 -25.469 1 97.44 96 LEU A N 1
ATOM 754 C CA . LEU A 1 96 ? -11.156 -35.156 -25.203 1 97.44 96 LEU A CA 1
ATOM 755 C C . LEU A 1 96 ? -10.023 -36.188 -25.016 1 97.44 96 LEU A C 1
ATOM 757 O O . LEU A 1 96 ? -10.172 -37.156 -24.297 1 97.44 96 LEU A O 1
ATOM 761 N N . THR A 1 97 ? -8.93 -35.906 -25.703 1 96.5 97 THR A N 1
ATOM 762 C CA . THR A 1 97 ? -7.723 -36.688 -25.453 1 96.5 97 THR A CA 1
ATOM 763 C C . THR A 1 97 ? -7.133 -36.344 -24.094 1 96.5 97 THR A C 1
ATOM 765 O O . THR A 1 97 ? -7.148 -35.188 -23.672 1 96.5 97 THR A O 1
ATOM 768 N N . ILE A 1 98 ? -6.625 -37.375 -23.438 1 98.06 98 ILE A N 1
ATOM 769 C CA . ILE A 1 98 ? -6.074 -37.156 -22.109 1 98.06 98 ILE A CA 1
ATOM 770 C C . ILE A 1 98 ? -4.574 -37.438 -22.125 1 98.06 98 ILE A C 1
ATOM 772 O O . ILE A 1 98 ? -4.133 -38.5 -22.516 1 98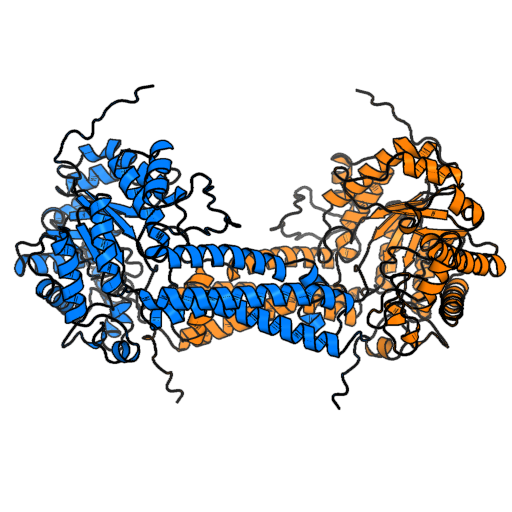.06 98 ILE A O 1
ATOM 776 N N . ILE A 1 99 ? -3.83 -36.438 -21.719 1 98.44 99 ILE A N 1
ATOM 777 C CA . ILE A 1 99 ? -2.387 -36.562 -21.547 1 98.44 99 ILE A CA 1
ATOM 778 C C . ILE A 1 99 ? -2.027 -36.375 -20.078 1 98.44 99 ILE A C 1
ATOM 780 O O . ILE A 1 99 ? -2.098 -35.25 -19.562 1 98.44 99 ILE A O 1
ATOM 784 N N . PRO A 1 100 ? -1.65 -37.438 -19.359 1 98.44 100 PRO A N 1
ATOM 785 C CA . PRO A 1 100 ? -1.202 -37.219 -17.984 1 98.44 100 PRO A CA 1
ATOM 786 C C . PRO A 1 100 ? 0.194 -36.625 -17.906 1 98.44 100 PRO A C 1
ATOM 788 O O . PRO A 1 100 ? 1.06 -36.938 -18.719 1 98.44 100 PRO A O 1
ATOM 791 N N . LEU A 1 101 ? 0.368 -35.719 -17 1 98.56 101 LEU A N 1
ATOM 792 C CA . LEU A 1 101 ? 1.662 -35.125 -16.703 1 98.56 101 LEU A CA 1
ATOM 793 C C . LEU A 1 101 ? 2.131 -35.5 -15.305 1 98.56 101 LEU A C 1
ATOM 795 O O . LEU A 1 101 ? 1.425 -35.25 -14.32 1 98.56 101 LEU A O 1
ATOM 799 N N . VAL A 1 102 ? 3.256 -36.125 -15.219 1 97.44 102 VAL A N 1
ATOM 800 C CA . VAL A 1 102 ? 3.869 -36.5 -13.953 1 97.44 102 VAL A CA 1
ATOM 801 C C . VAL A 1 102 ? 5.258 -35.875 -13.836 1 97.44 102 VAL A C 1
ATOM 803 O O . VAL A 1 102 ? 6.109 -36.094 -14.711 1 97.44 102 VAL A O 1
ATOM 806 N N . GLN A 1 103 ? 5.473 -35.156 -12.805 1 97.62 103 GLN A N 1
ATOM 807 C CA . GLN A 1 103 ? 6.793 -34.562 -12.562 1 97.62 103 GLN A CA 1
ATOM 808 C C . GLN A 1 103 ? 7.785 -35.625 -12.109 1 97.62 103 GLN A C 1
ATOM 810 O O . GLN A 1 103 ? 7.473 -36.438 -11.227 1 97.62 103 GLN A O 1
ATOM 815 N N . THR A 1 104 ? 8.992 -35.562 -12.672 1 98.19 104 THR A N 1
ATOM 816 C CA . THR A 1 104 ? 9.914 -36.656 -12.383 1 98.19 104 THR A CA 1
ATOM 817 C C . THR A 1 104 ? 11.266 -36.125 -11.93 1 98.19 104 THR A C 1
ATOM 819 O O . THR A 1 104 ? 12.164 -36.906 -11.594 1 98.19 104 THR A O 1
ATOM 822 N N . PHE A 1 105 ? 11.477 -34.781 -11.953 1 97.81 105 PHE A N 1
ATOM 823 C CA . PHE A 1 105 ? 12.789 -34.25 -11.656 1 97.81 105 PHE A CA 1
ATOM 824 C C . PHE A 1 105 ? 12.68 -33 -10.805 1 97.81 105 PHE A C 1
ATOM 826 O O . PHE A 1 105 ? 13.023 -33 -9.617 1 97.81 105 PHE A O 1
ATOM 833 N N . GLY A 1 106 ? 12.156 -31.922 -11.391 1 96.31 106 GLY A N 1
ATOM 834 C CA . GLY A 1 106 ? 11.828 -30.719 -10.672 1 96.31 106 GLY A CA 1
ATOM 835 C C . GLY A 1 106 ? 10.383 -30.656 -10.203 1 96.31 106 GLY A C 1
ATOM 836 O O . GLY A 1 106 ? 9.617 -31.594 -10.445 1 96.31 106 GLY A O 1
ATOM 837 N N . HIS A 1 107 ? 10.031 -29.672 -9.438 1 96.5 107 HIS A N 1
ATOM 838 C CA . HIS A 1 107 ? 8.672 -29.516 -8.938 1 96.5 107 HIS A CA 1
ATOM 839 C C . HIS A 1 107 ? 8.203 -30.766 -8.203 1 96.5 107 HIS A C 1
ATOM 841 O O . HIS A 1 107 ? 7.102 -31.266 -8.453 1 96.5 107 HIS A O 1
ATOM 847 N N . MET A 1 108 ? 9.094 -31.266 -7.383 1 96.69 108 MET A N 1
ATOM 848 C CA . MET A 1 108 ? 8.82 -32.531 -6.703 1 96.69 108 MET A CA 1
ATOM 849 C C . MET A 1 108 ? 8.336 -32.281 -5.277 1 96.69 108 MET A C 1
ATOM 851 O O . MET A 1 108 ? 8.398 -33.188 -4.438 1 96.69 108 MET A O 1
ATOM 855 N N . GLU A 1 109 ? 7.852 -31.125 -5.012 1 95.38 109 GLU A N 1
ATOM 856 C CA . GLU A 1 109 ? 7.434 -30.766 -3.656 1 95.38 109 GLU A CA 1
ATOM 857 C C . GLU A 1 109 ? 6.363 -31.734 -3.146 1 95.38 109 GLU A C 1
ATOM 859 O O . GLU A 1 109 ? 6.316 -32.031 -1.953 1 95.38 109 GLU A O 1
ATOM 864 N N . PHE A 1 110 ? 5.488 -32.25 -4.039 1 94.12 110 PHE A N 1
ATOM 865 C CA . PHE A 1 110 ? 4.391 -33.125 -3.621 1 94.12 110 PHE A CA 1
ATOM 866 C C . PHE A 1 110 ? 4.918 -34.438 -3.066 1 94.12 110 PHE A C 1
ATOM 868 O O . PHE A 1 110 ? 4.211 -35.125 -2.332 1 94.12 110 PHE A O 1
ATOM 875 N N . VAL A 1 111 ? 6.164 -34.75 -3.328 1 95.94 111 VAL A N 1
ATOM 876 C CA . VAL A 1 111 ? 6.781 -35.969 -2.84 1 95.94 111 VAL A CA 1
ATOM 877 C C . VAL A 1 111 ? 7.801 -35.656 -1.75 1 95.94 111 VAL A C 1
ATOM 879 O O . VAL A 1 111 ? 7.73 -36.188 -0.645 1 95.94 111 VAL A O 1
ATOM 882 N N . LEU A 1 112 ? 8.648 -34.688 -1.998 1 95.94 112 LEU A N 1
ATOM 883 C CA . LEU A 1 112 ? 9.844 -34.438 -1.202 1 95.94 112 LEU A CA 1
ATOM 884 C C . LEU A 1 112 ? 9.5 -33.719 0.093 1 95.94 112 LEU A C 1
ATOM 886 O O . LEU A 1 112 ? 10.352 -33.562 0.973 1 95.94 112 LEU A O 1
ATOM 890 N N . LYS A 1 113 ? 8.305 -33.281 0.219 1 93.44 113 LYS A N 1
ATOM 891 C CA . LYS A 1 113 ? 7.879 -32.688 1.482 1 93.44 113 LYS A CA 1
ATOM 892 C C . LYS A 1 113 ? 7.688 -33.75 2.557 1 93.44 113 LYS A C 1
ATOM 894 O O . LYS A 1 113 ? 7.633 -33.438 3.748 1 93.44 113 LYS A O 1
ATOM 899 N N . HIS A 1 114 ? 7.547 -35 2.098 1 92.94 114 HIS A N 1
ATOM 900 C CA . HIS A 1 114 ? 7.352 -36.125 3.029 1 92.94 114 HIS A CA 1
ATOM 901 C C . HIS A 1 114 ? 8.688 -36.625 3.562 1 92.94 114 HIS A C 1
ATOM 903 O O . HIS A 1 114 ? 9.656 -36.75 2.811 1 92.94 114 HIS A O 1
ATOM 909 N N . ASP A 1 115 ? 8.695 -37.062 4.84 1 91.75 115 ASP A N 1
ATOM 910 C CA . ASP A 1 115 ? 9.906 -37.531 5.484 1 91.75 115 ASP A CA 1
ATOM 911 C C . ASP A 1 115 ? 10.438 -38.781 4.781 1 91.75 115 ASP A C 1
ATOM 913 O O . ASP A 1 115 ? 11.648 -39 4.691 1 91.75 115 ASP A O 1
ATOM 917 N N . GLN A 1 116 ? 9.562 -39.531 4.262 1 93.31 116 GLN A N 1
ATOM 918 C CA . GLN A 1 116 ? 9.906 -40.781 3.621 1 93.31 116 GLN A CA 1
ATOM 919 C C . GLN A 1 116 ? 10.859 -40.562 2.449 1 93.31 116 GLN A C 1
ATOM 921 O O . GLN A 1 116 ? 11.734 -41.406 2.186 1 93.31 116 GLN A O 1
ATOM 926 N N . TRP A 1 117 ? 10.789 -39.438 1.772 1 96.38 117 TRP A N 1
ATOM 927 C CA . TRP A 1 117 ? 11.578 -39.25 0.564 1 96.38 117 TRP A CA 1
ATOM 928 C C . TRP A 1 117 ? 12.492 -38.031 0.72 1 96.38 117 TRP A C 1
ATOM 930 O O . TRP A 1 117 ? 13.023 -37.5 -0.266 1 96.38 117 TRP A O 1
ATOM 940 N N . ARG A 1 118 ? 12.703 -37.656 1.932 1 94.81 118 ARG A N 1
ATOM 941 C CA . ARG A 1 118 ? 13.523 -36.469 2.201 1 94.81 118 ARG A CA 1
ATOM 942 C C . ARG A 1 118 ? 14.953 -36.688 1.713 1 94.81 118 ARG A C 1
ATOM 944 O O . ARG A 1 118 ? 15.594 -35.75 1.232 1 94.81 118 ARG A O 1
ATOM 951 N N . ALA A 1 119 ? 15.422 -37.844 1.814 1 96.31 119 ALA A N 1
ATOM 952 C CA . ALA A 1 119 ? 16.812 -38.156 1.491 1 96.31 119 ALA A CA 1
ATOM 953 C C . ALA A 1 119 ? 17.062 -38 -0.005 1 96.31 119 ALA A C 1
ATOM 955 O O . ALA A 1 119 ? 18.219 -37.969 -0.438 1 96.31 119 ALA A O 1
ATOM 956 N N . LEU A 1 120 ? 16.047 -37.875 -0.79 1 97.62 120 LEU A N 1
ATOM 957 C CA . LEU A 1 120 ? 16.188 -37.781 -2.24 1 97.62 120 LEU A CA 1
ATOM 958 C C . LEU A 1 120 ? 16.406 -36.344 -2.684 1 97.62 120 LEU A C 1
ATOM 960 O O . LEU A 1 120 ? 16.688 -36.094 -3.857 1 97.62 120 LEU A O 1
ATOM 964 N N . ARG A 1 121 ? 16.344 -35.438 -1.762 1 96.88 121 ARG A N 1
ATOM 965 C CA . ARG A 1 121 ? 16.484 -34.031 -2.086 1 96.88 121 ARG A CA 1
ATOM 966 C C . ARG A 1 121 ? 17.906 -33.719 -2.557 1 96.88 121 ARG A C 1
ATOM 968 O O . ARG A 1 121 ? 18.875 -34.156 -1.938 1 96.88 121 ARG A O 1
ATOM 975 N N . GLU A 1 122 ? 17.984 -32.938 -3.672 1 97.75 122 GLU A N 1
ATOM 976 C CA . GLU A 1 122 ? 19.281 -32.438 -4.113 1 97.75 122 GLU A CA 1
ATOM 977 C C . GLU A 1 122 ? 19.922 -31.547 -3.049 1 97.75 122 GLU A C 1
ATOM 979 O O . GLU A 1 122 ? 21.125 -31.641 -2.803 1 97.75 122 GLU A O 1
ATOM 984 N N . VAL A 1 123 ? 19.156 -30.609 -2.545 1 96.06 123 VAL A N 1
ATOM 985 C CA . VAL A 1 123 ? 19.516 -29.781 -1.396 1 96.06 123 VAL A CA 1
ATOM 986 C C . VAL A 1 123 ? 18.656 -30.172 -0.188 1 96.06 123 VAL A C 1
ATOM 988 O O . VAL A 1 123 ? 17.438 -30.094 -0.226 1 96.06 123 VAL A O 1
ATOM 991 N N . ASP A 1 124 ? 19.25 -30.516 0.817 1 94.94 124 ASP A N 1
ATOM 992 C CA . ASP A 1 124 ? 18.578 -31.109 1.974 1 94.94 124 ASP A CA 1
ATOM 993 C C . ASP A 1 124 ? 17.438 -30.219 2.473 1 94.94 124 ASP A C 1
ATOM 995 O O . ASP A 1 124 ? 16.375 -30.703 2.838 1 94.94 124 ASP A O 1
ATOM 999 N N . ALA A 1 125 ? 17.609 -28.984 2.447 1 93.56 125 ALA A N 1
ATOM 1000 C CA . ALA A 1 125 ? 16.672 -28.047 3.039 1 93.56 125 ALA A CA 1
ATOM 1001 C C . ALA A 1 125 ? 15.5 -27.781 2.094 1 93.56 125 ALA A C 1
ATOM 1003 O O . ALA A 1 125 ? 14.469 -27.234 2.508 1 93.56 125 ALA A O 1
ATOM 1004 N N . TYR A 1 126 ? 15.648 -28.188 0.812 1 95.38 126 TYR A N 1
ATOM 1005 C CA . TYR A 1 126 ? 14.672 -27.75 -0.179 1 95.38 126 TYR A CA 1
ATOM 1006 C C . TYR A 1 126 ? 13.945 -28.938 -0.786 1 95.38 126 TYR A C 1
ATOM 1008 O O . TYR A 1 126 ? 14.57 -29.891 -1.27 1 95.38 126 TYR A O 1
ATOM 1016 N N . PRO A 1 127 ? 12.625 -28.875 -0.825 1 94.56 127 PRO A N 1
ATOM 1017 C CA . PRO A 1 127 ? 11.859 -30 -1.344 1 94.56 127 PRO A CA 1
ATOM 1018 C C . PRO A 1 127 ? 11.625 -29.922 -2.85 1 94.56 127 PRO A C 1
ATOM 1020 O O . PRO A 1 127 ? 10.75 -30.609 -3.383 1 94.56 127 PRO A O 1
ATOM 1023 N N . SER A 1 128 ? 12.359 -29.203 -3.617 1 94.19 128 SER A N 1
ATOM 1024 C CA . SER A 1 128 ? 12 -28.828 -4.984 1 94.19 128 SER A CA 1
ATOM 1025 C C . SER A 1 128 ? 12.539 -29.844 -5.988 1 94.19 128 SER A C 1
ATOM 1027 O O . SER A 1 128 ? 11.812 -30.281 -6.883 1 94.19 128 SER A O 1
ATOM 1029 N N . SER A 1 129 ? 13.828 -30.234 -5.859 1 96.44 129 SER A N 1
ATOM 1030 C CA . SER A 1 129 ? 14.453 -31.078 -6.879 1 96.44 129 SER A CA 1
ATOM 1031 C C . SER A 1 129 ? 15.023 -32.344 -6.273 1 96.44 129 SER A C 1
ATOM 1033 O O . SER A 1 129 ? 15.531 -32.344 -5.148 1 96.44 129 SER A O 1
ATOM 1035 N N . MET A 1 130 ? 14.984 -33.375 -7.066 1 97 130 MET A N 1
ATOM 1036 C CA . MET A 1 130 ? 15.555 -34.656 -6.656 1 97 130 MET A CA 1
ATOM 1037 C C . MET A 1 130 ? 17.016 -34.781 -7.078 1 97 130 MET A C 1
ATOM 1039 O O . MET A 1 130 ? 17.406 -34.219 -8.102 1 97 130 MET A O 1
ATOM 1043 N N . CYS A 1 131 ? 17.75 -35.5 -6.246 1 97.94 131 CYS A N 1
ATOM 1044 C CA . CYS A 1 131 ? 19.094 -35.906 -6.629 1 97.94 131 CYS A CA 1
ATOM 1045 C C . CYS A 1 131 ? 19.078 -37.062 -7.613 1 97.94 131 CYS A C 1
ATOM 1047 O O . CYS A 1 131 ? 18.719 -38.188 -7.246 1 97.94 131 CYS A O 1
ATOM 1049 N N . PRO A 1 132 ? 19.453 -36.781 -8.867 1 97.69 132 PRO A N 1
ATOM 1050 C CA . PRO A 1 132 ? 19.406 -37.875 -9.844 1 97.69 132 PRO A CA 1
ATOM 1051 C C . PRO A 1 132 ? 20.469 -38.938 -9.594 1 97.69 132 PRO A C 1
ATOM 1053 O O . PRO A 1 132 ? 20.438 -40 -10.203 1 97.69 132 PRO A O 1
ATOM 1056 N N . SER A 1 133 ? 21.391 -38.656 -8.703 1 97.56 133 SER A N 1
ATOM 1057 C CA . SER A 1 133 ? 22.469 -39.594 -8.414 1 97.56 133 SER A CA 1
ATOM 1058 C C . SER A 1 133 ? 22.125 -40.5 -7.258 1 97.56 133 SER A C 1
ATOM 1060 O O . SER A 1 133 ? 22.828 -41.469 -6.984 1 97.56 133 SER A O 1
ATOM 1062 N N . ASN A 1 134 ? 21.078 -40.219 -6.598 1 97.44 134 ASN A N 1
ATOM 1063 C CA . ASN A 1 134 ? 20.625 -41.125 -5.527 1 97.44 134 ASN A CA 1
ATOM 1064 C C . ASN A 1 134 ? 20.031 -42.406 -6.074 1 97.44 134 ASN A C 1
ATOM 1066 O O . ASN A 1 134 ? 19.234 -42.375 -7.012 1 97.44 134 ASN A O 1
ATOM 1070 N N . SER A 1 135 ? 20.328 -43.531 -5.453 1 97.19 135 SER A N 1
ATOM 1071 C CA . SER A 1 135 ? 19.953 -44.844 -5.973 1 97.19 135 SER A CA 1
ATOM 1072 C C . SER A 1 135 ? 18.438 -45.062 -5.867 1 97.19 135 SER A C 1
ATOM 1074 O O . SER A 1 135 ? 17.891 -45.906 -6.559 1 97.19 135 SER A O 1
ATOM 1076 N N . GLU A 1 136 ? 17.812 -44.281 -5.035 1 97.69 136 GLU A N 1
ATOM 1077 C CA . GLU A 1 136 ? 16.375 -44.5 -4.816 1 97.69 136 GLU A CA 1
ATOM 1078 C C . GLU A 1 136 ? 15.547 -43.562 -5.707 1 97.69 136 GLU A C 1
ATOM 1080 O O . GLU A 1 136 ? 14.312 -43.656 -5.715 1 97.69 136 GLU A O 1
ATOM 1085 N N . THR A 1 137 ? 16.219 -42.719 -6.438 1 98.06 137 THR A N 1
ATOM 1086 C CA . THR A 1 137 ? 15.508 -41.75 -7.285 1 98.06 137 THR A CA 1
ATOM 1087 C C . THR A 1 137 ? 14.742 -42.469 -8.391 1 98.06 137 THR A C 1
ATOM 1089 O O . THR A 1 137 ? 13.539 -42.281 -8.547 1 98.06 137 THR A O 1
ATOM 1092 N N . MET A 1 138 ? 15.398 -43.344 -9.094 1 98 138 MET A N 1
ATOM 1093 C CA . MET A 1 138 ? 14.773 -44 -10.25 1 98 138 MET A CA 1
ATOM 1094 C C . MET A 1 138 ? 13.688 -44.969 -9.805 1 98 138 MET A C 1
ATOM 1096 O O . MET A 1 138 ? 12.633 -45.062 -10.438 1 98 138 MET A O 1
ATOM 1100 N N . PRO A 1 139 ? 13.867 -45.688 -8.734 1 98.19 139 PRO A N 1
ATOM 1101 C CA . PRO A 1 139 ? 12.766 -46.5 -8.234 1 98.19 139 PRO A CA 1
ATOM 1102 C C . PRO A 1 139 ? 11.508 -45.688 -7.926 1 98.19 139 PRO A C 1
ATOM 1104 O O . PRO A 1 139 ? 10.398 -46.125 -8.258 1 98.19 139 PRO A O 1
ATOM 1107 N N . LEU A 1 140 ? 11.68 -44.594 -7.34 1 98.19 140 LEU A N 1
ATOM 1108 C CA . LEU A 1 140 ? 10.531 -43.75 -7.062 1 98.19 140 LEU A CA 1
ATOM 1109 C C . LEU A 1 140 ? 9.859 -43.281 -8.359 1 98.19 140 LEU A C 1
ATOM 1111 O O . LEU A 1 140 ? 8.641 -43.406 -8.5 1 98.19 140 LEU A O 1
ATOM 1115 N N . VAL A 1 141 ? 10.648 -42.812 -9.289 1 98.56 141 VAL A N 1
ATOM 1116 C CA . VAL A 1 141 ? 10.133 -42.312 -10.555 1 98.56 141 VAL A CA 1
ATOM 1117 C C . VAL A 1 141 ? 9.383 -43.406 -11.289 1 98.56 141 VAL A C 1
ATOM 1119 O O . VAL A 1 141 ? 8.289 -43.188 -11.812 1 98.56 141 VAL A O 1
ATOM 1122 N N . ARG A 1 142 ? 9.953 -44.594 -11.281 1 98.38 142 ARG A N 1
ATOM 1123 C CA . ARG A 1 142 ? 9.32 -45.719 -11.945 1 98.38 142 ARG A CA 1
ATOM 1124 C C . ARG A 1 142 ? 7.98 -46.062 -11.297 1 98.38 142 ARG A C 1
ATOM 1126 O O . ARG A 1 142 ? 7.008 -46.375 -12 1 98.38 142 ARG A O 1
ATOM 1133 N N . SER A 1 143 ? 7.953 -45.969 -10.039 1 98.19 143 SER A N 1
ATOM 1134 C CA . SER A 1 143 ? 6.711 -46.25 -9.328 1 98.19 143 SER A CA 1
ATOM 1135 C C . SER A 1 143 ? 5.641 -45.219 -9.648 1 98.19 143 SER A C 1
ATOM 1137 O O . SER A 1 143 ? 4.469 -45.562 -9.82 1 98.19 143 SER A O 1
ATOM 1139 N N . LEU A 1 144 ? 6.023 -43.969 -9.625 1 98.19 144 LEU A N 1
ATOM 1140 C CA . LEU A 1 144 ? 5.102 -42.906 -9.984 1 98.19 144 LEU A CA 1
ATOM 1141 C C . LEU A 1 144 ? 4.512 -43.156 -11.367 1 98.19 144 LEU A C 1
ATOM 1143 O O . LEU A 1 144 ? 3.289 -43.156 -11.539 1 98.19 144 LEU A O 1
ATOM 1147 N N . ILE A 1 145 ? 5.352 -43.438 -12.328 1 98.12 145 ILE A N 1
ATOM 1148 C CA . ILE A 1 145 ? 4.949 -43.625 -13.719 1 98.12 145 ILE A CA 1
ATOM 1149 C C . ILE A 1 145 ? 4.055 -44.844 -13.836 1 98.12 145 ILE A C 1
ATOM 1151 O O . ILE A 1 145 ? 3.02 -44.812 -14.508 1 98.12 145 ILE A O 1
ATOM 1155 N N . LYS A 1 146 ? 4.438 -45.875 -13.156 1 97.56 146 LYS A N 1
ATOM 1156 C CA . LYS A 1 146 ? 3.693 -47.125 -13.219 1 97.56 146 LYS A CA 1
ATOM 1157 C C . LYS A 1 146 ? 2.244 -46.938 -12.781 1 97.56 146 LYS A C 1
ATOM 1159 O O . LYS A 1 146 ? 1.318 -47.375 -13.461 1 97.56 146 LYS A O 1
ATOM 1164 N N . GLN A 1 147 ? 2.068 -46.25 -11.711 1 97.19 147 GLN A N 1
ATOM 1165 C CA . GLN A 1 147 ? 0.709 -46.062 -11.203 1 97.19 147 GLN A CA 1
ATOM 1166 C C . GLN A 1 147 ? -0.098 -45.156 -12.109 1 97.19 147 GLN A C 1
ATOM 1168 O O . GLN A 1 147 ? -1.283 -45.375 -12.352 1 97.19 147 GLN A O 1
ATOM 1173 N N . ILE A 1 148 ? 0.503 -44.156 -12.617 1 97.44 148 ILE A N 1
ATOM 1174 C CA . ILE A 1 148 ? -0.183 -43.219 -13.508 1 97.44 148 ILE A CA 1
ATOM 1175 C C . ILE A 1 148 ? -0.6 -43.938 -14.789 1 97.44 148 ILE A C 1
ATOM 1177 O O . ILE A 1 148 ? -1.751 -43.844 -15.219 1 97.44 148 ILE A O 1
ATOM 1181 N N . VAL A 1 149 ? 0.333 -44.719 -15.391 1 97.38 149 VAL A N 1
ATOM 1182 C CA . VAL A 1 149 ? 0.065 -45.406 -16.656 1 97.38 149 VAL A CA 1
ATOM 1183 C C . VAL A 1 149 ? -0.998 -46.469 -16.438 1 97.38 149 VAL A C 1
ATOM 1185 O O . VAL A 1 149 ? -1.891 -46.625 -17.281 1 97.38 149 VAL A O 1
ATOM 1188 N N . ALA A 1 150 ? -0.91 -47.094 -15.305 1 96.44 150 ALA A N 1
ATOM 1189 C CA . ALA A 1 150 ? -1.89 -48.156 -15.016 1 96.44 150 ALA A CA 1
ATOM 1190 C C . ALA A 1 150 ? -3.289 -47.562 -14.859 1 96.44 150 ALA A C 1
ATOM 1192 O O . ALA A 1 150 ? -4.281 -48.188 -15.219 1 96.44 150 ALA A O 1
ATOM 1193 N N . PHE A 1 151 ? -3.334 -46.438 -14.336 1 96.81 151 PHE A N 1
ATOM 1194 C CA . PHE A 1 151 ? -4.609 -45.812 -14.055 1 96.81 151 PHE A CA 1
ATOM 1195 C C . PHE A 1 151 ? -5.215 -45.219 -15.328 1 96.81 151 PHE A C 1
ATOM 1197 O O . PHE A 1 151 ? -6.43 -45.281 -15.531 1 96.81 151 PHE A O 1
ATOM 1204 N N . HIS A 1 152 ? -4.363 -44.562 -16.125 1 96.19 152 HIS A N 1
ATOM 1205 C CA . HIS A 1 152 ? -4.789 -43.938 -17.391 1 96.19 152 HIS A CA 1
ATOM 1206 C C . HIS A 1 152 ? -4.797 -44.969 -18.516 1 96.19 152 HIS A C 1
ATOM 1208 O O . HIS A 1 152 ? -3.766 -45.25 -19.125 1 96.19 152 HIS A O 1
ATOM 1214 N N . GLN A 1 153 ? -5.914 -45.469 -18.844 1 85.88 153 GLN A N 1
ATOM 1215 C CA . GLN A 1 153 ? -6 -46.5 -19.844 1 85.88 153 GLN A CA 1
ATOM 1216 C C . GLN A 1 153 ? -6.027 -45.906 -21.25 1 85.88 153 GLN A C 1
ATOM 1218 O O . GLN A 1 153 ? -6.613 -44.844 -21.469 1 85.88 153 GLN A O 1
ATOM 1223 N N . ASN A 1 154 ? -5.336 -46.406 -22.203 1 85.81 154 ASN A N 1
ATOM 1224 C CA . ASN A 1 154 ? -5.395 -46.125 -23.641 1 85.81 154 ASN A CA 1
ATOM 1225 C C . ASN A 1 154 ? -4.832 -44.75 -23.938 1 85.81 154 ASN A C 1
ATOM 1227 O O . ASN A 1 154 ? -5.398 -44 -24.75 1 85.81 154 ASN A O 1
ATOM 1231 N N . ILE A 1 155 ? -3.85 -44.375 -23.203 1 93.19 155 ILE A N 1
ATOM 1232 C CA . ILE A 1 155 ? -3.223 -43.094 -23.5 1 93.19 155 ILE A CA 1
ATOM 1233 C C . ILE A 1 155 ? -2.154 -43.281 -24.578 1 93.19 155 ILE A C 1
ATOM 1235 O O . ILE A 1 155 ? -1.555 -44.344 -24.688 1 93.19 155 ILE A O 1
ATOM 1239 N N . GLU A 1 156 ? -1.966 -42.188 -25.344 1 96.06 156 GLU A N 1
ATOM 1240 C CA . GLU A 1 156 ? -0.96 -42.156 -26.406 1 96.06 156 GLU A CA 1
ATOM 1241 C C . GLU A 1 156 ? 0.279 -41.375 -25.984 1 96.06 156 GLU A C 1
ATOM 1243 O O . GLU A 1 156 ? 1.373 -41.594 -26.5 1 96.06 156 GLU A O 1
ATOM 1248 N N . TYR A 1 157 ? 0.07 -40.469 -25.078 1 97.81 157 TYR A N 1
ATOM 1249 C CA . TYR A 1 157 ? 1.142 -39.594 -24.656 1 97.81 157 TYR A CA 1
ATOM 1250 C C . TYR A 1 157 ? 1.282 -39.594 -23.141 1 97.81 157 TYR A C 1
ATOM 1252 O O . TYR A 1 157 ? 0.304 -39.812 -22.422 1 97.81 157 TYR A O 1
ATOM 1260 N N . ILE A 1 158 ? 2.447 -39.344 -22.656 1 98.44 158 ILE A N 1
ATOM 1261 C CA . ILE A 1 158 ? 2.719 -39.062 -21.25 1 98.44 158 ILE A CA 1
ATOM 1262 C C . ILE A 1 158 ? 3.73 -37.938 -21.141 1 98.44 158 ILE A C 1
ATOM 1264 O O . ILE A 1 158 ? 4.699 -37.875 -21.906 1 98.44 158 ILE A O 1
ATOM 1268 N N . HIS A 1 159 ? 3.455 -36.938 -20.375 1 98.75 159 HIS A N 1
ATOM 1269 C CA . HIS A 1 159 ? 4.352 -35.812 -20.094 1 98.75 159 HIS A CA 1
ATOM 1270 C C . HIS A 1 159 ? 5.121 -36.031 -18.797 1 98.75 159 HIS A C 1
ATOM 1272 O O . HIS A 1 159 ? 4.523 -36.281 -17.75 1 98.75 159 HIS A O 1
ATOM 1278 N N . ILE A 1 160 ? 6.449 -35.906 -18.797 1 98.62 160 ILE A N 1
ATOM 1279 C CA . ILE A 1 160 ? 7.207 -36.312 -17.625 1 98.62 160 ILE A CA 1
ATOM 1280 C C . ILE A 1 160 ? 7.895 -35.125 -17 1 98.62 160 ILE A C 1
ATOM 1282 O O . ILE A 1 160 ? 8.867 -35.25 -16.266 1 98.62 160 ILE A O 1
ATOM 1286 N N . GLY A 1 161 ? 7.402 -33.938 -17.328 1 98.31 161 GLY A N 1
ATOM 1287 C CA . GLY A 1 161 ? 7.922 -32.719 -16.734 1 98.31 161 GLY A CA 1
ATOM 1288 C C . GLY A 1 161 ? 9.344 -32.406 -17.172 1 98.31 161 GLY A C 1
ATOM 1289 O O . GLY A 1 161 ? 9.641 -32.375 -18.375 1 98.31 161 GLY A O 1
ATOM 1290 N N . GLY A 1 162 ? 10.195 -32.188 -16.25 1 97.38 162 GLY A N 1
ATOM 1291 C CA . GLY A 1 162 ? 11.602 -31.984 -16.531 1 97.38 162 GLY A CA 1
ATOM 1292 C C . GLY A 1 162 ? 11.969 -30.516 -16.672 1 97.38 162 GLY A C 1
ATOM 1293 O O . GLY A 1 162 ? 13.008 -30.188 -17.234 1 97.38 162 GLY A O 1
ATOM 1294 N N . ASP A 1 163 ? 11.133 -29.594 -16.078 1 96.81 163 ASP A N 1
ATOM 1295 C CA . ASP A 1 163 ? 11.391 -28.172 -16.266 1 96.81 163 ASP A CA 1
ATOM 1296 C C . ASP A 1 163 ? 11.953 -27.547 -14.992 1 96.81 163 ASP A C 1
ATOM 1298 O O . ASP A 1 163 ? 11.852 -28.125 -13.914 1 96.81 163 ASP A O 1
ATOM 1302 N N . GLU A 1 164 ? 12.617 -26.438 -15.117 1 94.25 164 GLU A N 1
ATOM 1303 C CA . GLU A 1 164 ? 13.047 -25.5 -14.086 1 94.25 164 GLU A CA 1
ATOM 1304 C C . GLU A 1 164 ? 13.727 -26.234 -12.93 1 94.25 164 GLU A C 1
ATOM 1306 O O . GLU A 1 164 ? 13.367 -26.031 -11.766 1 94.25 164 GLU A O 1
ATOM 1311 N N . ILE A 1 165 ? 14.656 -27.094 -13.344 1 95.81 165 ILE A N 1
ATOM 1312 C CA . ILE A 1 165 ? 15.438 -27.734 -12.297 1 95.81 165 ILE A CA 1
ATOM 1313 C C . ILE A 1 165 ? 16.453 -26.75 -11.719 1 95.81 165 ILE A C 1
ATOM 1315 O O . ILE A 1 165 ? 17.641 -26.812 -12.039 1 95.81 165 ILE A O 1
ATOM 1319 N N . TRP A 1 166 ? 16.016 -25.984 -10.805 1 88.06 166 TRP A N 1
ATOM 1320 C CA . TRP A 1 166 ? 16.797 -24.859 -10.297 1 88.06 166 TRP A CA 1
ATOM 1321 C C . TRP A 1 166 ? 17.984 -25.359 -9.469 1 88.06 166 TRP A C 1
ATOM 1323 O O . TRP A 1 166 ? 19.047 -24.75 -9.469 1 88.06 166 TRP A O 1
ATOM 1333 N N . HIS A 1 167 ? 17.719 -26.406 -8.711 1 93.31 167 HIS A N 1
ATOM 1334 C CA . HIS A 1 167 ? 18.781 -27 -7.914 1 93.31 167 HIS A CA 1
ATOM 1335 C C . HIS A 1 167 ? 19.219 -28.344 -8.5 1 93.31 167 HIS A C 1
ATOM 1337 O O . HIS A 1 167 ? 18.594 -29.375 -8.219 1 93.31 167 HIS A O 1
ATOM 1343 N N . MET A 1 168 ? 20.234 -28.281 -9.234 1 95.25 168 MET A N 1
ATOM 1344 C CA . MET A 1 168 ? 20.781 -29.484 -9.859 1 95.25 168 MET A CA 1
ATOM 1345 C C . MET A 1 168 ? 22.312 -29.469 -9.789 1 95.25 168 MET A C 1
ATOM 1347 O O . MET A 1 168 ? 22.938 -28.438 -10.016 1 95.25 168 MET A O 1
ATOM 1351 N N . GLY A 1 169 ? 22.844 -30.547 -9.414 1 96.19 169 GLY A N 1
ATOM 1352 C CA . GLY A 1 169 ? 24.281 -30.656 -9.414 1 96.19 169 GLY A CA 1
ATOM 1353 C C . GLY A 1 169 ? 24.938 -30.016 -8.203 1 96.19 169 GLY A C 1
ATOM 1354 O O . GLY A 1 169 ? 26.078 -29.562 -8.273 1 96.19 169 GLY A O 1
ATOM 1355 N N . LEU A 1 170 ? 24.188 -29.984 -7.09 1 95.62 170 LEU A N 1
ATOM 1356 C CA . LEU A 1 170 ? 24.688 -29.234 -5.945 1 95.62 170 LEU A CA 1
ATOM 1357 C C . LEU A 1 170 ? 25.188 -30.172 -4.848 1 95.62 170 LEU A C 1
ATOM 1359 O O . LEU A 1 170 ? 26.031 -29.781 -4.039 1 95.62 170 LEU A O 1
ATOM 1363 N N . CYS A 1 171 ? 24.625 -31.391 -4.766 1 96.44 171 CYS A N 1
ATOM 1364 C CA . CYS A 1 171 ? 25.094 -32.312 -3.752 1 96.44 171 CYS A CA 1
ATOM 1365 C C . CYS A 1 171 ? 26.406 -32.969 -4.172 1 96.44 171 CYS A C 1
ATOM 1367 O O . CYS A 1 171 ? 26.797 -32.875 -5.34 1 96.44 171 CYS A O 1
ATOM 1369 N N . ASN A 1 172 ? 27.047 -33.688 -3.262 1 96.31 172 ASN A N 1
ATOM 1370 C CA . ASN A 1 172 ? 28.375 -34.25 -3.5 1 96.31 172 ASN A CA 1
ATOM 1371 C C . ASN A 1 172 ? 28.344 -35.312 -4.598 1 96.31 172 ASN A C 1
ATOM 1373 O O . ASN A 1 172 ? 29.234 -35.344 -5.449 1 96.31 172 ASN A O 1
ATOM 1377 N N . SER A 1 173 ? 27.375 -36.094 -4.609 1 96.69 173 SER A N 1
ATOM 1378 C CA . SER A 1 173 ? 27.266 -37.156 -5.598 1 96.69 173 SER A CA 1
ATOM 1379 C C . SER A 1 173 ? 27.078 -36.594 -7.004 1 96.69 173 SER A C 1
ATOM 1381 O O . SER A 1 173 ? 27.688 -37.094 -7.957 1 96.69 173 SER A O 1
ATOM 1383 N N . CYS A 1 174 ? 26.266 -35.625 -7.145 1 97.44 174 CYS A N 1
ATOM 1384 C CA . CYS A 1 174 ? 26.016 -35 -8.445 1 97.44 174 CYS A CA 1
ATOM 1385 C C . CYS A 1 174 ? 27.25 -34.219 -8.93 1 97.44 174 CYS A C 1
ATOM 1387 O O . CYS A 1 174 ? 27.547 -34.25 -10.125 1 97.44 174 CYS A O 1
ATOM 1389 N N . GLN A 1 175 ? 27.953 -33.656 -7.984 1 97.06 175 GLN A N 1
ATOM 1390 C CA . GLN A 1 175 ? 29.172 -32.906 -8.352 1 97.06 175 GLN A CA 1
ATOM 1391 C C . GLN A 1 175 ? 30.219 -33.875 -8.922 1 97.06 175 GLN A C 1
ATOM 1393 O O . GLN A 1 175 ? 30.906 -33.531 -9.891 1 97.06 175 GLN A O 1
ATOM 1398 N N . LYS A 1 176 ? 30.312 -34.938 -8.32 1 96.94 176 LYS A N 1
ATOM 1399 C CA . LYS A 1 176 ? 31.25 -35.938 -8.812 1 96.94 176 LYS A CA 1
ATOM 1400 C C . LYS A 1 176 ? 30.875 -36.375 -10.227 1 96.94 176 LYS A C 1
ATOM 1402 O O . LYS A 1 176 ? 31.75 -36.531 -11.086 1 96.94 176 LYS A O 1
ATOM 1407 N N . ARG A 1 177 ? 29.594 -36.594 -10.469 1 96.31 177 ARG A N 1
ATOM 1408 C CA . ARG A 1 177 ? 29.125 -37 -11.789 1 96.31 177 ARG A CA 1
ATOM 1409 C C . ARG A 1 177 ? 29.375 -35.938 -12.828 1 96.31 177 ARG A C 1
ATOM 1411 O O . ARG A 1 177 ? 29.703 -36.219 -13.977 1 96.31 177 ARG A O 1
ATOM 1418 N N . ILE A 1 178 ? 29.219 -34.719 -12.406 1 96.88 178 ILE A N 1
ATOM 1419 C CA . ILE A 1 178 ? 29.453 -33.594 -13.312 1 96.88 178 ILE A CA 1
ATOM 1420 C C . ILE A 1 178 ? 30.922 -33.531 -13.688 1 96.88 178 ILE A C 1
ATOM 1422 O O . ILE A 1 178 ? 31.266 -33.344 -14.852 1 96.88 178 ILE A O 1
ATOM 1426 N N . GLN A 1 179 ? 31.781 -33.719 -12.672 1 96.19 179 GLN A N 1
ATOM 1427 C CA . GLN A 1 179 ? 33.219 -33.625 -12.883 1 96.19 179 GLN A CA 1
ATOM 1428 C C . GLN A 1 179 ? 33.719 -34.781 -13.766 1 96.19 179 GLN A C 1
ATOM 1430 O O . GLN A 1 179 ? 34.625 -34.594 -14.586 1 96.19 179 GLN A O 1
ATOM 1435 N N . ASN A 1 180 ? 33.125 -35.844 -13.719 1 95 180 ASN A N 1
ATOM 1436 C CA . ASN A 1 180 ? 33.562 -37.031 -14.422 1 95 180 ASN A CA 1
ATOM 1437 C C . ASN A 1 180 ? 32.844 -37.25 -15.742 1 95 180 ASN A C 1
ATOM 1439 O O . ASN A 1 180 ? 33.219 -38.094 -16.547 1 95 180 ASN A O 1
ATOM 1443 N N . GLY A 1 181 ? 31.859 -36.438 -15.953 1 92.88 181 GLY A N 1
ATOM 1444 C CA . GLY A 1 181 ? 31.016 -36.656 -17.109 1 92.88 181 GLY A CA 1
ATOM 1445 C C . GLY A 1 181 ? 31.469 -35.875 -18.344 1 92.88 181 GLY A C 1
ATOM 1446 O O . GLY A 1 181 ? 32.062 -34.812 -18.219 1 92.88 181 GLY A O 1
ATOM 1447 N N . LYS A 1 182 ? 31.094 -36.438 -19.422 1 94.56 182 LYS A N 1
ATOM 1448 C CA . LYS A 1 182 ? 31.484 -35.875 -20.703 1 94.56 182 LYS A CA 1
ATOM 1449 C C . LYS A 1 182 ? 30.812 -34.5 -20.938 1 94.56 182 LYS A C 1
ATOM 1451 O O . LYS A 1 182 ? 31.438 -33.594 -21.484 1 94.56 182 LYS A O 1
ATOM 1456 N N . TYR A 1 183 ? 29.594 -34.375 -20.5 1 96.81 183 TYR A N 1
ATOM 1457 C CA . TYR A 1 183 ? 28.844 -33.188 -20.844 1 96.81 183 TYR A CA 1
ATOM 1458 C C . TYR A 1 183 ? 28.453 -32.375 -19.594 1 96.81 183 TYR A C 1
ATOM 1460 O O . TYR A 1 183 ? 27.5 -31.609 -19.609 1 96.81 183 TYR A O 1
ATOM 1468 N N . GLY A 1 184 ? 29.125 -32.656 -18.469 1 95.75 184 GLY A N 1
ATOM 1469 C CA . GLY A 1 184 ? 28.953 -31.906 -17.25 1 95.75 184 GLY A CA 1
ATOM 1470 C C . GLY A 1 184 ? 27.516 -31.859 -16.766 1 95.75 184 GLY A C 1
ATOM 1471 O O . GLY A 1 184 ? 26.859 -32.906 -16.656 1 95.75 184 GLY A O 1
ATOM 1472 N N . ARG A 1 185 ? 27.094 -30.562 -16.469 1 95.5 185 ARG A N 1
ATOM 1473 C CA . ARG A 1 185 ? 25.75 -30.344 -15.938 1 95.5 185 ARG A CA 1
ATOM 1474 C C . ARG A 1 185 ? 24.672 -30.766 -16.938 1 95.5 185 ARG A C 1
ATOM 1476 O O . ARG A 1 185 ? 23.641 -31.297 -16.547 1 95.5 185 ARG A O 1
ATOM 1483 N N . HIS A 1 186 ? 24.906 -30.5 -18.188 1 97 186 HIS A N 1
ATOM 1484 C CA . HIS A 1 186 ? 23.969 -30.922 -19.234 1 97 186 HIS A CA 1
ATOM 1485 C C . HIS A 1 186 ? 23.844 -32.438 -19.266 1 97 186 HIS A C 1
ATOM 1487 O O . HIS A 1 186 ? 22.766 -32.969 -19.5 1 97 186 HIS A O 1
ATOM 1493 N N . GLY A 1 187 ? 24.922 -33.094 -19.062 1 97.25 187 GLY A N 1
ATOM 1494 C CA . GLY A 1 187 ? 24.891 -34.531 -19.031 1 97.25 187 GLY A CA 1
ATOM 1495 C C . GLY A 1 187 ? 24.078 -35.094 -17.875 1 97.25 187 GLY A C 1
ATOM 1496 O O . GLY A 1 187 ? 23.391 -36.094 -18.031 1 97.25 187 GLY A O 1
ATOM 1497 N N . LEU A 1 188 ? 24.234 -34.438 -16.75 1 97.38 188 LEU A N 1
ATOM 1498 C CA . LEU A 1 188 ? 23.469 -34.844 -15.578 1 97.38 188 LEU A CA 1
ATOM 1499 C C . LEU A 1 188 ? 21.984 -34.812 -15.859 1 97.38 188 LEU A C 1
ATOM 1501 O O . LEU A 1 188 ? 21.25 -35.75 -15.523 1 97.38 188 LEU A O 1
ATOM 1505 N N . TYR A 1 189 ? 21.516 -33.719 -16.453 1 98 189 TYR A N 1
ATOM 1506 C CA . TYR A 1 189 ? 20.109 -33.562 -16.812 1 98 189 TYR A CA 1
ATOM 1507 C C . TYR A 1 189 ? 19.688 -34.625 -17.844 1 98 189 TYR A C 1
ATOM 1509 O O . TYR A 1 189 ? 18.672 -35.281 -17.672 1 98 189 TYR A O 1
ATOM 1517 N N . LEU A 1 190 ? 20.453 -34.812 -18.891 1 98.25 190 LEU A N 1
ATOM 1518 C CA . LEU A 1 190 ? 20.109 -35.688 -20 1 98.25 190 LEU A CA 1
ATOM 1519 C C . LEU A 1 190 ? 20.156 -37.156 -19.562 1 98.25 190 LEU A C 1
ATOM 1521 O O . LEU A 1 190 ? 19.375 -37.969 -20.047 1 98.25 190 LEU A O 1
ATOM 1525 N N . ASP A 1 191 ? 21.062 -37.469 -18.688 1 97.62 191 ASP A N 1
ATOM 1526 C CA . ASP A 1 191 ? 21.125 -38.812 -18.141 1 97.62 191 ASP A CA 1
ATOM 1527 C C . ASP A 1 191 ? 19.797 -39.188 -17.484 1 97.62 191 ASP A C 1
ATOM 1529 O O . ASP A 1 191 ? 19.266 -40.281 -17.719 1 97.62 191 ASP A O 1
ATOM 1533 N N . HIS A 1 192 ? 19.328 -38.281 -16.703 1 97.94 192 HIS A N 1
ATOM 1534 C CA . HIS A 1 192 ? 18.078 -38.562 -15.984 1 97.94 192 HIS A CA 1
ATOM 1535 C C . HIS A 1 192 ? 16.906 -38.688 -16.953 1 97.94 192 HIS A C 1
ATOM 1537 O O . HIS A 1 192 ? 16.141 -39.656 -16.891 1 97.94 192 HIS A O 1
ATOM 1543 N N . VAL A 1 193 ? 16.734 -37.75 -17.797 1 98.25 193 VAL A N 1
ATOM 1544 C CA . VAL A 1 193 ? 15.609 -37.719 -18.734 1 98.25 193 VAL A CA 1
ATOM 1545 C C . VAL A 1 193 ? 15.633 -38.938 -19.625 1 98.25 193 VAL A C 1
ATOM 1547 O O . VAL A 1 193 ? 14.594 -39.562 -19.844 1 98.25 193 VAL A O 1
ATOM 1550 N N . THR A 1 194 ? 16.812 -39.312 -20.094 1 98.19 194 THR A N 1
ATOM 1551 C CA . THR A 1 194 ? 16.938 -40.438 -20.984 1 98.19 194 THR A CA 1
ATOM 1552 C C . THR A 1 194 ? 16.656 -41.75 -20.234 1 98.19 194 THR A C 1
ATOM 1554 O O . THR A 1 194 ? 16.047 -42.656 -20.797 1 98.19 194 THR A O 1
ATOM 1557 N N . GLU A 1 195 ? 17.109 -41.812 -19.047 1 98.06 195 GLU A N 1
ATOM 1558 C CA . GLU A 1 195 ? 16.828 -43 -18.266 1 98.06 195 GLU A CA 1
ATOM 1559 C C . GLU A 1 195 ? 15.336 -43.188 -18.047 1 98.06 195 GLU A C 1
ATOM 1561 O O . GLU A 1 195 ? 14.812 -44.281 -18.172 1 98.06 195 GLU A O 1
ATOM 1566 N N . VAL A 1 196 ? 14.641 -42.156 -17.672 1 98.62 196 VAL A N 1
ATOM 1567 C CA . VAL A 1 196 ? 13.195 -42.188 -17.484 1 98.62 196 VAL A CA 1
ATOM 1568 C C . VAL A 1 196 ? 12.508 -42.562 -18.797 1 98.62 196 VAL A C 1
ATOM 1570 O O . VAL A 1 196 ? 11.625 -43.438 -18.812 1 98.62 196 VAL A O 1
ATOM 1573 N N . ALA A 1 197 ? 12.922 -41.969 -19.859 1 98.5 197 ALA A N 1
ATOM 1574 C CA . ALA A 1 197 ? 12.32 -42.219 -21.172 1 98.5 197 ALA A CA 1
ATOM 1575 C C . ALA A 1 197 ? 12.531 -43.656 -21.609 1 98.5 197 ALA A C 1
ATOM 1577 O O . ALA A 1 197 ? 11.617 -44.281 -22.141 1 98.5 197 ALA A O 1
ATOM 1578 N N . GLN A 1 198 ? 13.711 -44.156 -21.391 1 98 198 GLN A N 1
ATOM 1579 C CA . GLN A 1 198 ? 14.008 -45.531 -21.766 1 98 198 GLN A CA 1
ATOM 1580 C C . GLN A 1 198 ? 13.148 -46.5 -20.969 1 98 198 GLN A C 1
ATOM 1582 O O . GLN A 1 198 ? 12.664 -47.5 -21.516 1 98 198 GLN A O 1
ATOM 1587 N N . TYR A 1 199 ? 13.031 -46.188 -19.75 1 98.25 199 TYR A N 1
ATOM 1588 C CA . TYR A 1 199 ? 12.164 -47.031 -18.938 1 98.25 199 TYR A CA 1
ATOM 1589 C C . TYR A 1 199 ? 10.75 -47.094 -19.5 1 98.25 199 TYR A C 1
ATOM 1591 O O . TYR A 1 199 ? 10.156 -48.156 -19.609 1 98.25 199 TYR A O 1
ATOM 1599 N N . ILE A 1 200 ? 10.18 -45.969 -19.844 1 98.31 200 ILE A N 1
ATOM 1600 C CA . ILE A 1 200 ? 8.82 -45.906 -20.375 1 98.31 200 ILE A CA 1
ATOM 1601 C C . ILE A 1 200 ? 8.742 -46.656 -21.688 1 98.31 200 ILE A C 1
ATOM 1603 O O . ILE A 1 200 ? 7.82 -47.438 -21.922 1 98.31 200 ILE A O 1
ATOM 1607 N N . ARG A 1 201 ? 9.742 -46.531 -22.531 1 96.69 201 ARG A N 1
ATOM 1608 C CA . ARG A 1 201 ? 9.766 -47.188 -23.828 1 96.69 201 ARG A CA 1
ATOM 1609 C C . ARG A 1 201 ? 9.812 -48.688 -23.672 1 96.69 201 ARG A C 1
ATOM 1611 O O . ARG A 1 201 ? 9.141 -49.438 -24.406 1 96.69 201 ARG A O 1
ATOM 1618 N N . ASP A 1 202 ? 10.555 -49.094 -22.719 1 97.25 202 ASP A N 1
ATOM 1619 C CA . ASP A 1 202 ? 10.75 -50.531 -22.516 1 97.25 202 ASP A CA 1
ATOM 1620 C C . ASP A 1 202 ? 9.492 -51.188 -21.938 1 97.25 202 ASP A C 1
ATOM 1622 O O . ASP A 1 202 ? 9.227 -52.375 -22.203 1 97.25 202 ASP A O 1
ATOM 1626 N N . ASN A 1 203 ? 8.766 -50.469 -21.25 1 97.19 203 ASN A N 1
ATOM 1627 C CA . ASN A 1 203 ? 7.648 -51.062 -20.531 1 97.19 203 ASN A CA 1
ATOM 1628 C C . ASN A 1 203 ? 6.309 -50.688 -21.156 1 97.19 203 ASN A C 1
ATOM 1630 O O . ASN A 1 203 ? 5.316 -51.406 -20.984 1 97.19 203 ASN A O 1
ATOM 1634 N N . TYR A 1 204 ? 6.301 -49.531 -21.797 1 96.5 204 TYR A N 1
ATOM 1635 C CA . TYR A 1 204 ? 5.102 -49.031 -22.438 1 96.5 204 TYR A CA 1
ATOM 1636 C C . TYR A 1 204 ? 5.41 -48.5 -23.844 1 96.5 204 TYR A C 1
ATOM 1638 O O . TYR A 1 204 ? 5.328 -47.281 -24.094 1 96.5 204 TYR A O 1
ATOM 1646 N N . SER A 1 205 ? 5.594 -49.344 -24.781 1 91.94 205 SER A N 1
ATOM 1647 C CA . SER A 1 205 ? 6.195 -49.062 -26.078 1 91.94 205 SER A CA 1
ATOM 1648 C C . SER A 1 205 ? 5.27 -48.188 -26.938 1 91.94 205 SER A C 1
ATOM 1650 O O . SER A 1 205 ? 5.727 -47.5 -27.844 1 91.94 205 SER A O 1
ATOM 1652 N N . ASN A 1 206 ? 4.074 -48.125 -26.656 1 91.81 206 ASN A N 1
ATOM 1653 C CA . ASN A 1 206 ? 3.131 -47.344 -27.469 1 91.81 206 ASN A CA 1
ATOM 1654 C C . ASN A 1 206 ? 3.055 -45.906 -27.016 1 91.81 206 ASN A C 1
ATOM 1656 O O . ASN A 1 206 ? 2.473 -45.062 -27.703 1 91.81 206 ASN A O 1
ATOM 1660 N N . LEU A 1 207 ? 3.686 -45.594 -25.984 1 96.69 207 LEU A N 1
ATOM 1661 C CA . LEU A 1 207 ? 3.553 -44.281 -25.422 1 96.69 207 LEU A CA 1
ATOM 1662 C C . LEU A 1 207 ? 4.598 -43.312 -26 1 96.69 207 LEU A C 1
ATOM 1664 O O . LEU A 1 207 ? 5.773 -43.688 -26.109 1 96.69 207 LEU A O 1
ATOM 1668 N N . LYS A 1 208 ? 4.137 -42.188 -26.438 1 97.94 208 LYS A N 1
ATOM 1669 C CA . LYS A 1 208 ? 5.023 -41.062 -26.781 1 97.94 208 LYS A CA 1
ATOM 1670 C C . LYS A 1 208 ? 5.309 -40.188 -25.578 1 97.94 208 LYS A C 1
ATOM 1672 O O . LYS A 1 208 ? 4.402 -39.875 -24.797 1 97.94 208 LYS A O 1
ATOM 1677 N N . ILE A 1 209 ? 6.539 -39.781 -25.406 1 98.69 209 ILE A N 1
ATOM 1678 C CA . ILE A 1 209 ? 6.965 -39.094 -24.188 1 98.69 209 ILE A CA 1
ATOM 1679 C C . ILE A 1 209 ? 7.176 -37.594 -24.484 1 98.69 209 ILE A C 1
ATOM 1681 O O . ILE A 1 209 ? 7.879 -37.25 -25.438 1 98.69 209 ILE A O 1
ATOM 1685 N N . ILE A 1 210 ? 6.562 -36.719 -23.672 1 98.75 210 ILE A N 1
ATOM 1686 C CA . ILE A 1 210 ? 6.688 -35.281 -23.797 1 98.75 210 ILE A CA 1
ATOM 1687 C C . ILE A 1 210 ? 7.457 -34.719 -22.609 1 98.75 210 ILE A C 1
ATOM 1689 O O . ILE A 1 210 ? 7.309 -35.219 -21.484 1 98.75 210 ILE A O 1
ATOM 1693 N N . ILE A 1 211 ? 8.305 -33.688 -22.797 1 98.75 211 ILE A N 1
ATOM 1694 C CA . ILE A 1 211 ? 8.945 -32.969 -21.703 1 98.75 211 ILE A CA 1
ATOM 1695 C C . ILE A 1 211 ? 8.859 -31.453 -21.969 1 98.75 211 ILE A C 1
ATOM 1697 O O . ILE A 1 211 ? 8.719 -31.031 -23.109 1 98.75 211 ILE A O 1
ATOM 1701 N N . TRP A 1 212 ? 8.938 -30.656 -20.969 1 98.69 212 TRP A N 1
ATOM 1702 C CA . TRP A 1 212 ? 9.141 -29.219 -21.125 1 98.69 212 TRP A CA 1
ATOM 1703 C C . TRP A 1 212 ? 10.523 -28.922 -21.703 1 98.69 212 TRP A C 1
ATOM 1705 O O . TRP A 1 212 ? 11.5 -29.578 -21.344 1 98.69 212 TRP A O 1
ATOM 1715 N N . ASP A 1 213 ? 10.727 -27.922 -22.375 1 98.12 213 ASP A N 1
ATOM 1716 C CA . ASP A 1 213 ? 11.922 -27.797 -23.203 1 98.12 213 ASP A CA 1
ATOM 1717 C C . ASP A 1 213 ? 12.953 -26.875 -22.547 1 98.12 213 ASP A C 1
ATOM 1719 O O . ASP A 1 213 ? 14.109 -26.828 -22.984 1 98.12 213 ASP A O 1
ATOM 1723 N N . ASP A 1 214 ? 12.602 -26.125 -21.5 1 97.31 214 ASP A N 1
ATOM 1724 C CA . ASP A 1 214 ? 13.414 -25 -21.047 1 97.31 214 ASP A CA 1
ATOM 1725 C C . ASP A 1 214 ? 14.828 -25.438 -20.703 1 97.31 214 ASP A C 1
ATOM 1727 O O . ASP A 1 214 ? 15.797 -24.734 -21 1 97.31 214 ASP A O 1
ATOM 1731 N N . MET A 1 215 ? 14.938 -26.609 -20.141 1 97.75 215 MET A N 1
ATOM 1732 C CA . MET A 1 215 ? 16.25 -27.094 -19.734 1 97.75 215 MET A CA 1
ATOM 1733 C C . MET A 1 215 ? 17.094 -27.469 -20.953 1 97.75 215 MET A C 1
ATOM 1735 O O . MET A 1 215 ? 18.312 -27.625 -20.859 1 97.75 215 MET A O 1
ATOM 1739 N N . LEU A 1 216 ? 16.516 -27.625 -22.094 1 98.19 216 LEU A N 1
ATOM 1740 C CA . LEU A 1 216 ? 17.188 -28.047 -23.312 1 98.19 216 LEU A CA 1
ATOM 1741 C C . LEU A 1 216 ? 17.719 -26.844 -24.078 1 98.19 216 LEU A C 1
ATOM 1743 O O . LEU A 1 216 ? 18.594 -26.984 -24.953 1 98.19 216 LEU A O 1
ATOM 1747 N N . ARG A 1 217 ? 17.172 -25.734 -23.844 1 97.56 217 ARG A N 1
ATOM 1748 C CA . ARG A 1 217 ? 17.375 -24.547 -24.688 1 97.56 217 ARG A CA 1
ATOM 1749 C C . ARG A 1 217 ? 18.859 -24.188 -24.781 1 97.56 217 ARG A C 1
ATOM 1751 O O . ARG A 1 217 ? 19.312 -23.719 -25.812 1 97.56 217 ARG A O 1
ATOM 1758 N N . ASN A 1 218 ? 19.609 -24.5 -23.734 1 95.75 218 ASN A N 1
ATOM 1759 C CA . ASN A 1 218 ? 21.031 -24.125 -23.734 1 95.75 218 ASN A CA 1
ATOM 1760 C C . ASN A 1 218 ? 21.922 -25.312 -24.047 1 95.75 218 ASN A C 1
ATOM 1762 O O . ASN A 1 218 ? 23.141 -25.25 -23.859 1 95.75 218 ASN A O 1
ATOM 1766 N N . ILE A 1 219 ? 21.391 -26.391 -24.422 1 97.75 219 ILE A N 1
ATOM 1767 C CA . ILE A 1 219 ? 22.172 -27.578 -24.781 1 97.75 219 ILE A CA 1
ATOM 1768 C C . ILE A 1 219 ? 22.375 -27.641 -26.281 1 97.75 219 ILE A C 1
ATOM 1770 O O . ILE A 1 219 ? 21.422 -27.469 -27.062 1 97.75 219 ILE A O 1
ATOM 1774 N N . ASP A 1 220 ? 23.531 -27.969 -26.703 1 97.31 220 ASP A N 1
ATOM 1775 C CA . ASP A 1 220 ? 23.859 -28.016 -28.125 1 97.31 220 ASP A CA 1
ATOM 1776 C C . ASP A 1 220 ? 23.141 -29.172 -28.812 1 97.31 220 ASP A C 1
ATOM 1778 O O . ASP A 1 220 ? 22.969 -30.25 -28.219 1 97.31 220 ASP A O 1
ATOM 1782 N N . ALA A 1 221 ? 22.859 -28.984 -30.125 1 97.44 221 ALA A N 1
ATOM 1783 C CA . ALA A 1 221 ? 22.141 -30 -30.891 1 97.44 221 ALA A CA 1
ATOM 1784 C C . ALA A 1 221 ? 22.938 -31.312 -30.938 1 97.44 221 ALA A C 1
ATOM 1786 O O . ALA A 1 221 ? 22.359 -32.406 -30.859 1 97.44 221 ALA A O 1
ATOM 1787 N N . ASN A 1 222 ? 24.219 -31.172 -31.047 1 97.38 222 ASN A N 1
ATOM 1788 C CA . ASN A 1 222 ? 25.047 -32.375 -31.156 1 97.38 222 ASN A CA 1
ATOM 1789 C C . ASN A 1 222 ? 25 -33.188 -29.875 1 97.38 222 ASN A C 1
ATOM 1791 O O . ASN A 1 222 ? 25.016 -34.438 -29.922 1 97.38 222 ASN A O 1
ATOM 1795 N N . VAL A 1 223 ? 24.953 -32.531 -28.781 1 97.94 223 VAL A N 1
ATOM 1796 C CA . VAL A 1 223 ? 24.875 -33.219 -27.5 1 97.94 223 VAL A CA 1
ATOM 1797 C C . VAL A 1 223 ? 23.531 -33.938 -27.391 1 97.94 223 VAL A C 1
ATOM 1799 O O . VAL A 1 223 ? 23.484 -35.094 -26.984 1 97.94 223 VAL A O 1
ATOM 1802 N N . MET A 1 224 ? 22.469 -33.312 -27.766 1 98.44 224 MET A N 1
ATOM 1803 C CA . MET A 1 224 ? 21.141 -33.938 -27.734 1 98.44 224 MET A CA 1
ATOM 1804 C C . MET A 1 224 ? 21.094 -35.125 -28.672 1 98.44 224 MET A C 1
ATOM 1806 O O . MET A 1 224 ? 20.438 -36.156 -28.375 1 98.44 224 MET A O 1
ATOM 1810 N N . GLN A 1 225 ? 21.797 -35.062 -29.797 1 97.56 225 GLN A N 1
ATOM 1811 C CA . GLN A 1 225 ? 21.844 -36.156 -30.75 1 97.56 225 GLN A CA 1
ATOM 1812 C C . GLN A 1 225 ? 22.641 -37.344 -30.203 1 97.56 225 GLN A C 1
ATOM 1814 O O . GLN A 1 225 ? 22.281 -38.5 -30.438 1 97.56 225 GLN A O 1
ATOM 1819 N N . ASP A 1 226 ? 23.656 -36.969 -29.469 1 97.25 226 ASP A N 1
ATOM 1820 C CA . ASP A 1 226 ? 24.453 -38.031 -28.859 1 97.25 226 ASP A CA 1
ATOM 1821 C C . ASP A 1 226 ? 23.609 -38.875 -27.891 1 97.25 226 ASP A C 1
ATOM 1823 O O . ASP A 1 226 ? 23.875 -40.062 -27.703 1 97.25 226 ASP A O 1
ATOM 1827 N N . TYR A 1 227 ? 22.625 -38.281 -27.344 1 97.75 227 TYR A N 1
ATOM 1828 C CA . TYR A 1 227 ? 21.75 -38.969 -26.406 1 97.75 227 TYR A CA 1
ATOM 1829 C C . TYR A 1 227 ? 20.562 -39.594 -27.125 1 97.75 227 TYR A C 1
ATOM 1831 O O . TYR A 1 227 ? 19.656 -40.125 -26.484 1 97.75 227 TYR A O 1
ATOM 1839 N N . TYR A 1 228 ? 20.422 -39.406 -28.391 1 97.12 228 TYR A N 1
ATOM 1840 C CA . TYR A 1 228 ? 19.312 -39.875 -29.219 1 97.12 228 TYR A CA 1
ATOM 1841 C C . TYR A 1 228 ? 17.984 -39.344 -28.688 1 97.12 228 TYR A C 1
ATOM 1843 O O . TYR A 1 228 ? 16.984 -40.094 -28.656 1 97.12 228 TYR A O 1
ATOM 1851 N N . LEU A 1 229 ? 18.031 -38.156 -28.266 1 97.88 229 LEU A N 1
ATOM 1852 C CA . LEU A 1 229 ? 16.875 -37.562 -27.594 1 97.88 229 LEU A CA 1
ATOM 1853 C C . LEU A 1 229 ? 15.68 -37.469 -28.547 1 97.88 229 LEU A C 1
ATOM 1855 O O . LEU A 1 229 ? 14.531 -37.625 -28.125 1 97.88 229 LEU A O 1
ATOM 1859 N N . GLY A 1 230 ? 15.906 -37.219 -29.797 1 96.81 230 GLY A N 1
ATOM 1860 C CA . GLY A 1 230 ? 14.859 -37.094 -30.797 1 96.81 230 GLY A CA 1
ATOM 1861 C C . GLY A 1 230 ? 14.023 -38.344 -30.953 1 96.81 230 GLY A C 1
ATOM 1862 O O . GLY A 1 230 ? 12.859 -38.281 -31.344 1 96.81 230 GLY A O 1
ATOM 1863 N N . ASN A 1 231 ? 14.602 -39.469 -30.641 1 95.88 231 ASN A N 1
ATOM 1864 C CA . ASN A 1 231 ? 13.922 -40.781 -30.75 1 95.88 231 ASN A CA 1
ATOM 1865 C C . ASN A 1 231 ? 13.195 -41.125 -29.453 1 95.88 231 ASN A C 1
ATOM 1867 O O . ASN A 1 231 ? 12.359 -42.031 -29.438 1 95.88 231 ASN A O 1
ATOM 1871 N N . LEU A 1 232 ? 13.469 -40.344 -28.469 1 97.25 232 LEU A N 1
ATOM 1872 C CA . LEU A 1 232 ? 12.977 -40.719 -27.156 1 97.25 232 LEU A CA 1
ATOM 1873 C C . LEU A 1 232 ? 11.82 -39.844 -26.719 1 97.25 232 LEU A C 1
ATOM 1875 O O . LEU A 1 232 ? 10.852 -40.312 -26.125 1 97.25 232 LEU A O 1
ATOM 1879 N N . ILE A 1 233 ? 11.961 -38.562 -27.047 1 98.25 233 ILE A N 1
ATOM 1880 C CA . ILE A 1 233 ? 10.984 -37.656 -26.453 1 98.25 233 ILE A CA 1
ATOM 1881 C C . ILE A 1 233 ? 10.531 -36.625 -27.5 1 98.25 233 ILE A C 1
ATOM 1883 O O . ILE A 1 233 ? 11.125 -36.531 -28.578 1 98.25 233 ILE A O 1
ATOM 1887 N N . GLU A 1 234 ? 9.406 -35.938 -27.266 1 98 234 GLU A N 1
ATOM 1888 C CA . GLU A 1 234 ? 8.914 -34.75 -27.969 1 98 234 GLU A CA 1
ATOM 1889 C C . GLU A 1 234 ? 8.93 -33.531 -27.047 1 98 234 GLU A C 1
ATOM 1891 O O . GLU A 1 234 ? 8.281 -33.531 -26 1 98 234 GLU A O 1
ATOM 1896 N N . PRO A 1 235 ? 9.672 -32.5 -27.453 1 98.25 235 PRO A N 1
ATOM 1897 C CA . PRO A 1 235 ? 9.727 -31.297 -26.594 1 98.25 235 PRO A CA 1
ATOM 1898 C C . PRO A 1 235 ? 8.461 -30.438 -26.703 1 98.25 235 PRO A C 1
ATOM 1900 O O . PRO A 1 235 ? 7.879 -30.312 -27.781 1 98.25 235 PRO A O 1
ATOM 1903 N N . MET A 1 236 ? 8.039 -29.938 -25.641 1 98.44 236 MET A N 1
ATOM 1904 C CA . MET A 1 236 ? 6.988 -28.922 -25.547 1 98.44 236 MET A CA 1
ATOM 1905 C C . MET A 1 236 ? 7.578 -27.562 -25.188 1 98.44 236 MET A C 1
ATOM 1907 O O . MET A 1 236 ? 8 -27.344 -24.062 1 98.44 236 MET A O 1
ATOM 1911 N N . LEU A 1 237 ? 7.625 -26.672 -26.172 1 97.56 237 LEU A N 1
ATOM 1912 C CA . LEU A 1 237 ? 8.188 -25.344 -26 1 97.56 237 LEU A CA 1
ATOM 1913 C C . LEU A 1 237 ? 7.195 -24.422 -25.297 1 97.56 237 LEU A C 1
ATOM 1915 O O . LEU A 1 237 ? 6.152 -24.078 -25.859 1 97.56 237 LEU A O 1
ATOM 1919 N N . TRP A 1 238 ? 7.543 -24.031 -24.062 1 97.88 238 TRP A N 1
ATOM 1920 C CA . TRP A 1 238 ? 6.652 -23.094 -23.391 1 97.88 238 TRP A CA 1
ATOM 1921 C C . TRP A 1 238 ? 7.254 -21.688 -23.344 1 97.88 238 TRP A C 1
ATOM 1923 O O . TRP A 1 238 ? 8.477 -21.531 -23.25 1 97.88 238 TRP A O 1
ATOM 1933 N N . HIS A 1 239 ? 6.422 -20.703 -23.578 1 98 239 HIS A N 1
ATOM 1934 C CA . HIS A 1 239 ? 6.742 -19.281 -23.469 1 98 239 HIS A CA 1
ATOM 1935 C C . HIS A 1 239 ? 5.496 -18.469 -23.141 1 98 239 HIS A C 1
ATOM 1937 O O . HIS A 1 239 ? 4.52 -18.484 -23.891 1 98 239 HIS A O 1
ATOM 1943 N N . TYR A 1 240 ? 5.562 -17.641 -22.094 1 97.94 240 TYR A N 1
ATOM 1944 C CA . TYR A 1 240 ? 4.324 -17.047 -21.594 1 97.94 240 TYR A CA 1
ATOM 1945 C C . TYR A 1 240 ? 4.316 -15.539 -21.766 1 97.94 240 TYR A C 1
ATOM 1947 O O . TYR A 1 240 ? 3.312 -14.883 -21.484 1 97.94 240 TYR A O 1
ATOM 1955 N N . CYS A 1 241 ? 5.379 -14.969 -22.297 1 96.75 241 CYS A N 1
ATOM 1956 C CA . CYS A 1 241 ? 5.48 -13.523 -22.406 1 96.75 241 CYS A CA 1
ATOM 1957 C C . CYS A 1 241 ? 4.527 -12.984 -23.469 1 96.75 241 CYS A C 1
ATOM 1959 O O . CYS A 1 241 ? 4.191 -13.688 -24.422 1 96.75 241 CYS A O 1
ATOM 1961 N N . SER A 1 242 ? 4.199 -11.789 -23.25 1 95.69 242 SER A N 1
ATOM 1962 C CA . SER A 1 242 ? 3.41 -11.086 -24.25 1 95.69 242 SER A CA 1
ATOM 1963 C C . SER A 1 242 ? 4.242 -10.781 -25.5 1 95.69 242 SER A C 1
ATOM 1965 O O . SER A 1 242 ? 5.449 -11.031 -25.516 1 95.69 242 SER A O 1
ATOM 1967 N N . SER A 1 243 ? 3.615 -10.203 -26.438 1 94.19 243 SER A N 1
ATOM 1968 C CA . SER A 1 243 ? 4.242 -9.938 -27.734 1 94.19 243 SER A CA 1
ATOM 1969 C C . SER A 1 243 ? 5.457 -9.031 -27.578 1 94.19 243 SER A C 1
ATOM 1971 O O . SER A 1 243 ? 6.465 -9.211 -28.266 1 94.19 243 SER A O 1
ATOM 1973 N N . ASP A 1 244 ? 5.344 -8.117 -26.656 1 92.19 244 ASP A N 1
ATOM 1974 C CA . ASP A 1 244 ? 6.395 -7.125 -26.484 1 92.19 244 ASP A CA 1
ATOM 1975 C C . ASP A 1 244 ? 7.68 -7.766 -25.969 1 92.19 244 ASP A C 1
ATOM 1977 O O . ASP A 1 244 ? 8.781 -7.273 -26.234 1 92.19 244 ASP A O 1
ATOM 1981 N N . ASN A 1 245 ? 7.566 -8.891 -25.312 1 93 245 ASN A N 1
ATOM 1982 C CA . ASN A 1 245 ? 8.727 -9.508 -24.672 1 93 245 ASN A CA 1
ATOM 1983 C C . ASN A 1 245 ? 8.898 -10.961 -25.109 1 93 245 ASN A C 1
ATOM 1985 O O . ASN A 1 245 ? 9.648 -11.711 -24.5 1 93 245 ASN A O 1
ATOM 1989 N N . PHE A 1 246 ? 8.203 -11.367 -26.141 1 94.5 246 PHE A N 1
ATOM 1990 C CA . PHE A 1 246 ? 8.219 -12.75 -26.594 1 94.5 246 PHE A CA 1
ATOM 1991 C C . PHE A 1 246 ? 9.523 -13.062 -27.328 1 94.5 246 PHE A C 1
ATOM 1993 O O . PHE A 1 246 ? 9.812 -12.453 -28.359 1 94.5 246 PHE A O 1
ATOM 2000 N N . GLN A 1 247 ? 10.359 -14.016 -26.719 1 89.44 247 GLN A N 1
ATOM 2001 C CA . GLN A 1 247 ? 11.672 -14.266 -27.297 1 89.44 247 GLN A CA 1
ATOM 2002 C C . GLN A 1 247 ? 11.984 -15.758 -27.344 1 89.44 247 GLN A C 1
ATOM 2004 O O . GLN A 1 247 ? 12.555 -16.312 -26.406 1 89.44 247 GLN A O 1
ATOM 2009 N N . LEU A 1 248 ? 11.711 -16.531 -28.328 1 91.88 248 LEU A N 1
ATOM 2010 C CA . LEU A 1 248 ? 12.211 -17.875 -28.609 1 91.88 248 LEU A CA 1
ATOM 2011 C C . LEU A 1 248 ? 13.219 -17.844 -29.75 1 91.88 248 LEU A C 1
ATOM 2013 O O . LEU A 1 248 ? 14.383 -18.219 -29.578 1 91.88 248 LEU A O 1
ATOM 2017 N N . GLY A 1 249 ? 12.828 -17.203 -30.828 1 86.81 249 GLY A N 1
ATOM 2018 C CA . GLY A 1 249 ? 13.727 -16.875 -31.922 1 86.81 249 GLY A CA 1
ATOM 2019 C C . GLY A 1 249 ? 13.961 -18.031 -32.875 1 86.81 249 GLY A C 1
ATOM 2020 O O . GLY A 1 249 ? 13.766 -19.188 -32.531 1 86.81 249 GLY A O 1
ATOM 2021 N N . GLY A 1 250 ? 14.477 -17.734 -34 1 92.31 250 GLY A N 1
ATOM 2022 C CA . GLY A 1 250 ? 14.664 -18.672 -35.094 1 92.31 250 GLY A CA 1
ATOM 2023 C C . GLY A 1 250 ? 15.758 -19.688 -34.844 1 92.31 250 GLY A C 1
ATOM 2024 O O . GLY A 1 250 ? 15.633 -20.844 -35.219 1 92.31 250 GLY A O 1
ATOM 2025 N N . GLN A 1 251 ? 16.672 -19.312 -34.062 1 94.81 251 GLN A N 1
ATOM 2026 C CA . GLN A 1 251 ? 17.797 -20.188 -33.781 1 94.81 251 GLN A CA 1
ATOM 2027 C C . GLN A 1 251 ? 17.344 -21.406 -32.969 1 94.81 251 GLN A C 1
ATOM 2029 O O . GLN A 1 251 ? 17.844 -22.516 -33.188 1 94.81 251 GLN A O 1
ATOM 2034 N N . LEU A 1 252 ? 16.5 -21.219 -32.062 1 96.31 252 LEU A N 1
ATOM 2035 C CA . LEU A 1 252 ? 15.977 -22.312 -31.266 1 96.31 252 LEU A CA 1
ATOM 2036 C C . LEU A 1 252 ? 15.219 -23.312 -32.125 1 96.31 252 LEU A C 1
ATOM 2038 O O . LEU A 1 252 ? 15.398 -24.531 -31.984 1 96.31 252 LEU A O 1
ATOM 2042 N N . TRP A 1 253 ? 14.438 -22.828 -33.031 1 95.06 253 TRP A N 1
ATOM 2043 C CA . TRP A 1 253 ? 13.648 -23.688 -33.906 1 95.06 253 TRP A CA 1
ATOM 2044 C C . TRP A 1 253 ? 14.555 -24.484 -34.844 1 95.06 253 TRP A C 1
ATOM 2046 O O . TRP A 1 253 ? 14.289 -25.656 -35.125 1 95.06 253 TRP A O 1
ATOM 2056 N N . GLU A 1 254 ? 15.562 -23.859 -35.281 1 95.62 254 GLU A N 1
ATOM 2057 C CA . GLU A 1 254 ? 16.516 -24.562 -36.125 1 95.62 254 GLU A CA 1
ATOM 2058 C C . GLU A 1 254 ? 17.219 -25.672 -35.375 1 95.62 254 GLU A C 1
ATOM 2060 O O . GLU A 1 254 ? 17.359 -26.781 -35.875 1 95.62 254 GLU A O 1
ATOM 2065 N N . LYS A 1 255 ? 17.578 -25.328 -34.188 1 97.19 255 LYS A N 1
ATOM 2066 C CA . LYS A 1 255 ? 18.234 -26.312 -33.344 1 97.19 255 LYS A CA 1
ATOM 2067 C C . LYS A 1 255 ? 17.312 -27.5 -33.062 1 97.19 255 LYS A C 1
ATOM 2069 O O . LYS A 1 255 ? 17.719 -28.656 -33.188 1 97.19 255 LYS A O 1
ATOM 2074 N N . TYR A 1 256 ? 16.109 -27.234 -32.75 1 97.38 256 TYR A N 1
ATOM 2075 C CA . TYR A 1 256 ? 15.164 -28.297 -32.406 1 97.38 256 TYR A CA 1
ATOM 2076 C C . TYR A 1 256 ? 14.797 -29.109 -33.656 1 97.38 256 TYR A C 1
ATOM 2078 O O . TYR A 1 256 ? 14.578 -30.312 -33.594 1 97.38 256 TYR A O 1
ATOM 2086 N N . ALA A 1 257 ? 14.781 -28.469 -34.844 1 95.56 257 ALA A N 1
ATOM 2087 C CA . ALA A 1 257 ? 14.484 -29.141 -36.094 1 95.56 257 ALA A CA 1
ATOM 2088 C C . ALA A 1 257 ? 15.555 -30.172 -36.438 1 95.56 257 ALA A C 1
ATOM 2090 O O . ALA A 1 257 ? 15.281 -31.188 -37.062 1 95.56 257 ALA A O 1
ATOM 2091 N N . ALA A 1 258 ? 16.688 -29.891 -35.969 1 96.81 258 ALA A N 1
ATOM 2092 C CA . ALA A 1 258 ? 17.812 -30.781 -36.25 1 96.81 258 ALA A CA 1
ATOM 2093 C C . ALA A 1 258 ? 17.75 -32.031 -35.375 1 96.81 258 ALA A C 1
ATOM 2095 O O . ALA A 1 258 ? 18.359 -33.062 -35.688 1 96.81 258 ALA A O 1
ATOM 2096 N N . VAL A 1 259 ? 17.016 -31.969 -34.312 1 97.94 259 VAL A N 1
ATOM 2097 C CA . VAL A 1 259 ? 17.031 -33.031 -33.344 1 97.94 259 VAL A CA 1
ATOM 2098 C C . VAL A 1 259 ? 15.688 -33.75 -33.312 1 97.94 259 VAL A C 1
ATOM 2100 O O . VAL A 1 259 ? 15.625 -34.969 -33.188 1 97.94 259 VAL A O 1
ATOM 2103 N N . PHE A 1 260 ? 14.617 -33 -33.375 1 97.56 260 PHE A N 1
ATOM 2104 C CA . PHE A 1 260 ? 13.289 -33.531 -33.094 1 97.56 260 PHE A CA 1
ATOM 2105 C C . PHE A 1 260 ? 12.422 -33.5 -34.344 1 97.56 260 PHE A C 1
ATOM 2107 O O . PHE A 1 260 ? 12.414 -32.5 -35.062 1 97.56 260 PHE A O 1
ATOM 2114 N N . LYS A 1 261 ? 11.602 -34.5 -34.531 1 95.5 261 LYS A N 1
ATOM 2115 C CA . LYS A 1 261 ? 10.641 -34.562 -35.625 1 95.5 261 LYS A CA 1
ATOM 2116 C C . LYS A 1 261 ? 9.297 -33.969 -35.219 1 95.5 261 LYS A C 1
ATOM 2118 O O . LYS A 1 261 ? 8.578 -33.406 -36.031 1 95.5 261 LYS A O 1
ATOM 2123 N N . ASN A 1 262 ? 8.945 -34.156 -33.938 1 95.44 262 ASN A N 1
ATOM 2124 C CA . ASN A 1 262 ? 7.676 -33.719 -33.375 1 95.44 262 ASN A CA 1
ATOM 2125 C C . ASN A 1 262 ? 7.883 -32.719 -32.25 1 95.44 262 ASN A C 1
ATOM 2127 O O . ASN A 1 262 ? 8.711 -32.938 -31.359 1 95.44 262 ASN A O 1
ATOM 2131 N N . VAL A 1 263 ? 7.133 -31.625 -32.375 1 96.25 263 VAL A N 1
ATOM 2132 C CA . VAL A 1 263 ? 7.289 -30.578 -31.359 1 96.25 263 VAL A CA 1
ATOM 2133 C C . VAL A 1 263 ? 5.918 -30.062 -30.938 1 96.25 263 VAL A C 1
ATOM 2135 O O . VAL A 1 263 ? 4.977 -30.062 -31.734 1 96.25 263 VAL A O 1
ATOM 2138 N N . TRP A 1 264 ? 5.793 -29.672 -29.641 1 97.06 264 TRP A N 1
ATOM 2139 C CA . TRP A 1 264 ? 4.602 -29.047 -29.094 1 97.06 264 TRP A CA 1
ATOM 2140 C C . TRP A 1 264 ? 4.891 -27.594 -28.688 1 97.06 264 TRP A C 1
ATOM 2142 O O . TRP A 1 264 ? 6.043 -27.234 -28.453 1 97.06 264 TRP A O 1
ATOM 2152 N N . GLY A 1 265 ? 3.893 -26.781 -28.734 1 96.75 265 GLY A N 1
ATOM 2153 C CA . GLY A 1 265 ? 3.963 -25.469 -28.125 1 96.75 265 GLY A CA 1
ATOM 2154 C C . GLY A 1 265 ? 3.09 -25.328 -26.875 1 96.75 265 GLY A C 1
ATOM 2155 O O . GLY A 1 265 ? 2.129 -26.094 -26.719 1 96.75 265 GLY A O 1
ATOM 2156 N N . ALA A 1 266 ? 3.43 -24.375 -26.016 1 98.38 266 ALA A N 1
ATOM 2157 C CA . ALA A 1 266 ? 2.627 -24.172 -24.812 1 98.38 266 ALA A CA 1
ATOM 2158 C C . ALA A 1 266 ? 2.51 -22.688 -24.484 1 98.38 266 ALA A C 1
ATOM 2160 O O . ALA A 1 266 ? 3.514 -22.016 -24.234 1 98.38 266 ALA A O 1
ATOM 2161 N N . SER A 1 267 ? 1.322 -22.172 -24.547 1 98.31 267 SER A N 1
ATOM 2162 C CA . SER A 1 267 ? 0.941 -20.844 -24.094 1 98.31 267 SER A CA 1
ATOM 2163 C C . SER A 1 267 ? 0.35 -20.891 -22.688 1 98.31 267 SER A C 1
ATOM 2165 O O . SER A 1 267 ? 0.489 -21.891 -21.984 1 98.31 267 SER A O 1
ATOM 2167 N N . ALA A 1 268 ? -0.183 -19.734 -22.234 1 98.69 268 ALA A N 1
ATOM 2168 C CA . ALA A 1 268 ? -0.806 -19.734 -20.922 1 98.69 268 ALA A CA 1
ATOM 2169 C C . ALA A 1 268 ? -2.066 -18.875 -20.922 1 98.69 268 ALA A C 1
ATOM 2171 O O . ALA A 1 268 ? -2.08 -17.766 -21.484 1 98.69 268 ALA A O 1
ATOM 2172 N N . PHE A 1 269 ? -3.098 -19.391 -20.297 1 98.5 269 PHE A N 1
ATOM 2173 C CA . PHE A 1 269 ? -4.324 -18.625 -20.172 1 98.5 269 PHE A CA 1
ATOM 2174 C C . PHE A 1 269 ? -4.512 -18.141 -18.734 1 98.5 269 PHE A C 1
ATOM 2176 O O . PHE A 1 269 ? -5.379 -17.312 -18.453 1 98.5 269 PHE A O 1
ATOM 2183 N N . LYS A 1 270 ? -3.732 -18.688 -17.797 1 98.06 270 LYS A N 1
ATOM 2184 C CA . LYS A 1 270 ? -3.721 -18.266 -16.391 1 98.06 270 LYS A CA 1
ATOM 2185 C C . LYS A 1 270 ? -2.422 -18.672 -15.711 1 98.06 270 LYS A C 1
ATOM 2187 O O . LYS A 1 270 ? -1.72 -19.578 -16.172 1 98.06 270 LYS A O 1
ATOM 2192 N N . GLY A 1 271 ? -2.146 -18.016 -14.617 1 97.5 271 GLY A N 1
ATOM 2193 C CA . GLY A 1 271 ? -1.062 -18.422 -13.734 1 97.5 271 GLY A CA 1
ATOM 2194 C C . GLY A 1 271 ? 0.312 -18.172 -14.328 1 97.5 271 GLY A C 1
ATOM 2195 O O . GLY A 1 271 ? 1.244 -18.938 -14.102 1 97.5 271 GLY A O 1
ATOM 2196 N N . ALA A 1 272 ? 0.463 -17.125 -15.125 1 97.12 272 ALA A N 1
ATOM 2197 C CA . ALA A 1 272 ? 1.747 -16.859 -15.773 1 97.12 272 ALA A CA 1
ATOM 2198 C C . ALA A 1 272 ? 2.104 -15.375 -15.719 1 97.12 272 ALA A C 1
ATOM 2200 O O . ALA A 1 272 ? 2.969 -14.914 -16.453 1 97.12 272 ALA A O 1
ATOM 2201 N N . THR A 1 273 ? 1.416 -14.586 -14.914 1 95.5 273 THR A N 1
ATOM 2202 C CA . THR A 1 273 ? 1.739 -13.18 -14.68 1 95.5 273 THR A CA 1
ATOM 2203 C C . THR A 1 273 ? 2.312 -12.984 -13.281 1 95.5 273 THR A C 1
ATOM 2205 O O . THR A 1 273 ? 3.455 -13.359 -13.016 1 95.5 273 THR A O 1
ATOM 2208 N N . SER A 1 274 ? 1.539 -12.438 -12.367 1 95.56 274 SER A N 1
ATOM 2209 C CA . SER A 1 274 ? 1.955 -12.391 -10.969 1 95.56 274 SER A CA 1
ATOM 2210 C C . SER A 1 274 ? 1.615 -13.695 -10.25 1 95.56 274 SER A C 1
ATOM 2212 O O . SER A 1 274 ? 0.548 -14.273 -10.469 1 95.56 274 SER A O 1
ATOM 2214 N N . SER A 1 275 ? 2.561 -14.109 -9.391 1 97.25 275 SER A N 1
ATOM 2215 C CA . SER A 1 275 ? 2.365 -15.359 -8.672 1 97.25 275 SER A CA 1
ATOM 2216 C C . SER A 1 275 ? 1.247 -15.234 -7.641 1 97.25 275 SER A C 1
ATOM 2218 O O . SER A 1 275 ? 0.784 -16.234 -7.094 1 97.25 275 SER A O 1
ATOM 2220 N N . ALA A 1 276 ? 0.821 -14.062 -7.43 1 97.5 276 ALA A N 1
ATOM 2221 C CA . ALA A 1 276 ? -0.281 -13.867 -6.492 1 97.5 276 ALA A CA 1
ATOM 2222 C C . ALA A 1 276 ? -1.486 -13.242 -7.188 1 97.5 276 ALA A C 1
ATOM 2224 O O . ALA A 1 276 ? -2.367 -12.672 -6.531 1 97.5 276 ALA A O 1
ATOM 2225 N N . GLN A 1 277 ? -1.528 -13.312 -8.508 1 96.94 277 GLN A N 1
ATOM 2226 C CA . GLN A 1 277 ? -2.607 -12.727 -9.297 1 96.94 277 GLN A CA 1
ATOM 2227 C C . GLN A 1 277 ? -3.939 -13.406 -9 1 96.94 277 GLN A C 1
ATOM 2229 O O . GLN A 1 277 ? -4.027 -14.633 -8.984 1 96.94 277 GLN A O 1
ATOM 2234 N N . VAL A 1 278 ? -5.004 -12.594 -8.773 1 96.81 278 VAL A N 1
ATOM 2235 C CA . VAL A 1 278 ? -6.293 -13.148 -8.367 1 96.81 278 VAL A CA 1
ATOM 2236 C C . VAL A 1 278 ? -7.148 -13.43 -9.602 1 96.81 278 VAL A C 1
ATOM 2238 O O . VAL A 1 278 ? -7.676 -14.531 -9.766 1 96.81 278 VAL A O 1
ATOM 2241 N N . ILE A 1 279 ? -7.23 -12.453 -10.477 1 95.5 279 ILE A N 1
ATOM 2242 C CA . ILE A 1 279 ? -7.977 -12.562 -11.727 1 95.5 279 ILE A CA 1
ATOM 2243 C C . ILE A 1 279 ? -7.02 -12.43 -12.914 1 95.5 279 ILE A C 1
ATOM 2245 O O . ILE A 1 279 ? -6.172 -11.539 -12.938 1 95.5 279 ILE A O 1
ATOM 2249 N N . PRO A 1 280 ? -7.203 -13.297 -13.898 1 96.31 280 PRO A N 1
ATOM 2250 C CA . PRO A 1 280 ? -6.289 -13.219 -15.039 1 96.31 280 PRO A CA 1
ATOM 2251 C C . PRO A 1 280 ? -6.348 -11.875 -15.758 1 96.31 280 PRO A C 1
ATOM 2253 O O . PRO A 1 280 ? -7.418 -11.273 -15.867 1 96.31 280 PRO A O 1
ATOM 2256 N N . ILE A 1 281 ? -5.227 -11.43 -16.203 1 95 281 ILE A N 1
ATOM 2257 C CA . ILE A 1 281 ? -5.133 -10.273 -17.078 1 95 281 ILE A CA 1
ATOM 2258 C C . ILE A 1 281 ? -5.305 -10.719 -18.531 1 95 281 ILE A C 1
ATOM 2260 O O . ILE A 1 281 ? -4.332 -11.094 -19.188 1 95 281 ILE A O 1
ATOM 2264 N N . SER A 1 282 ? -6.465 -10.656 -19.016 1 93.56 282 SER A N 1
ATOM 2265 C CA . SER A 1 282 ? -6.82 -11.227 -20.312 1 93.56 282 SER A CA 1
ATOM 2266 C C . SER A 1 282 ? -5.945 -10.664 -21.422 1 93.56 282 SER A C 1
ATOM 2268 O O . SER A 1 282 ? -5.504 -11.398 -22.312 1 93.56 282 SER A O 1
ATOM 2270 N N . LYS A 1 283 ? -5.742 -9.32 -21.344 1 93.94 283 LYS A N 1
ATOM 2271 C CA . LYS A 1 283 ? -4.953 -8.672 -22.391 1 93.94 283 LYS A CA 1
ATOM 2272 C C . LYS A 1 283 ? -3.564 -9.297 -22.484 1 93.94 283 LYS A C 1
ATOM 2274 O O . LYS A 1 283 ? -3.033 -9.461 -23.594 1 93.94 283 LYS A O 1
ATOM 2279 N N . PHE A 1 284 ? -3.055 -9.617 -21.391 1 96.62 284 PHE A N 1
ATOM 2280 C CA . PHE A 1 284 ? -1.73 -10.227 -21.359 1 96.62 284 PHE A CA 1
ATOM 2281 C C . PHE A 1 284 ? -1.747 -11.594 -22.031 1 96.62 284 PHE A C 1
ATOM 2283 O O . PHE A 1 284 ? -0.875 -11.906 -22.844 1 96.62 284 PHE A O 1
ATOM 2290 N N . HIS A 1 285 ? -2.689 -12.414 -21.781 1 97.5 285 HIS A N 1
ATOM 2291 C CA . HIS A 1 285 ? -2.758 -13.773 -22.281 1 97.5 285 HIS A CA 1
ATOM 2292 C C . HIS A 1 285 ? -3.148 -13.789 -23.766 1 97.5 285 HIS A C 1
ATOM 2294 O O . HIS A 1 285 ? -2.678 -14.641 -24.531 1 97.5 285 HIS A O 1
ATOM 2300 N N . ILE A 1 286 ? -4.008 -12.867 -24.141 1 97.19 286 ILE A N 1
ATOM 2301 C CA . ILE A 1 286 ? -4.312 -12.711 -25.562 1 97.19 286 ILE A CA 1
ATOM 2302 C C . ILE A 1 286 ? -3.029 -12.398 -26.328 1 97.19 286 ILE A C 1
ATOM 2304 O O . ILE A 1 286 ? -2.74 -13.039 -27.344 1 97.19 286 ILE A O 1
ATOM 2308 N N . SER A 1 287 ? -2.33 -11.445 -25.766 1 97.88 287 SER A N 1
ATOM 2309 C CA . SER A 1 287 ? -1.083 -11.031 -26.406 1 97.88 287 SER A CA 1
ATOM 2310 C C . SER A 1 287 ? -0.101 -12.195 -26.484 1 97.88 287 SER A C 1
ATOM 2312 O O . SER A 1 287 ? 0.635 -12.32 -27.469 1 97.88 287 SER A O 1
ATOM 2314 N N . ASN A 1 288 ? -0.061 -13 -25.531 1 98.19 288 ASN A N 1
ATOM 2315 C CA . ASN A 1 288 ? 0.784 -14.195 -25.562 1 98.19 288 ASN A CA 1
ATOM 2316 C C . ASN A 1 288 ? 0.397 -15.125 -26.703 1 98.19 288 ASN A C 1
ATOM 2318 O O . ASN A 1 288 ? 1.266 -15.641 -27.406 1 98.19 288 ASN A O 1
ATOM 2322 N N . HIS A 1 289 ? -0.875 -15.336 -26.938 1 97.62 289 HIS A N 1
ATOM 2323 C CA . HIS A 1 289 ? -1.343 -16.219 -28 1 97.62 289 HIS A CA 1
ATOM 2324 C C . HIS A 1 289 ? -1.071 -15.633 -29.375 1 97.62 289 HIS A C 1
ATOM 2326 O O . HIS A 1 289 ? -0.708 -16.359 -30.312 1 97.62 289 HIS A O 1
ATOM 2332 N N . GLU A 1 290 ? -1.182 -14.344 -29.438 1 97.31 290 GLU A N 1
ATOM 2333 C CA . GLU A 1 290 ? -0.823 -13.688 -30.688 1 97.31 290 GLU A CA 1
ATOM 2334 C C . GLU A 1 290 ? 0.669 -13.82 -30.969 1 97.31 290 GLU A C 1
ATOM 2336 O O . GLU A 1 290 ? 1.068 -14.031 -32.125 1 97.31 290 GLU A O 1
ATOM 2341 N N . ALA A 1 291 ? 1.39 -13.688 -29.938 1 97.5 291 ALA A N 1
ATOM 2342 C CA . ALA A 1 291 ? 2.834 -13.844 -30.094 1 97.5 291 ALA A CA 1
ATOM 2343 C C . ALA A 1 291 ? 3.186 -15.242 -30.578 1 97.5 291 ALA A C 1
ATOM 2345 O O . ALA A 1 291 ? 4.062 -15.406 -31.422 1 97.5 291 ALA A O 1
ATOM 2346 N N . TRP A 1 292 ? 2.553 -16.25 -30.094 1 96.81 292 TRP A N 1
ATOM 2347 C CA . TRP A 1 292 ? 2.762 -17.625 -30.531 1 96.81 292 TRP A CA 1
ATOM 2348 C C . TRP A 1 292 ? 2.375 -17.797 -32 1 96.81 292 TRP A C 1
ATOM 2350 O O . TRP A 1 292 ? 3.104 -18.422 -32.781 1 96.81 292 TRP A O 1
ATOM 2360 N N . LEU A 1 293 ? 1.238 -17.281 -32.344 1 95.31 293 LEU A N 1
ATOM 2361 C CA . LEU A 1 293 ? 0.791 -17.359 -33.719 1 95.31 293 LEU A CA 1
ATOM 2362 C C . LEU A 1 293 ? 1.817 -16.75 -34.688 1 95.31 293 LEU A C 1
ATOM 2364 O O . LEU A 1 293 ? 2.154 -17.328 -35.719 1 95.31 293 LEU A O 1
ATOM 2368 N N . ASN A 1 294 ? 2.299 -15.609 -34.281 1 94.62 294 ASN A N 1
ATOM 2369 C CA . ASN A 1 294 ? 3.316 -14.938 -35.094 1 94.62 294 ASN A CA 1
ATOM 2370 C C . ASN A 1 294 ? 4.602 -15.766 -35.156 1 94.62 294 ASN A C 1
ATOM 2372 O O . ASN A 1 294 ? 5.188 -15.906 -36.219 1 94.62 294 ASN A O 1
ATOM 2376 N N . GLU A 1 295 ? 5.027 -16.234 -34 1 94.06 295 GLU A N 1
ATOM 2377 C CA . GLU A 1 295 ? 6.234 -17.047 -33.938 1 94.06 295 GLU A CA 1
ATOM 2378 C C . GLU A 1 295 ? 6.141 -18.281 -34.812 1 94.06 295 GLU A C 1
ATOM 2380 O O . GLU A 1 295 ? 7.086 -18.594 -35.562 1 94.06 295 GLU A O 1
ATOM 2385 N N . LEU A 1 296 ? 5.062 -18.953 -34.812 1 93.25 296 LEU A N 1
ATOM 2386 C CA . LEU A 1 296 ? 4.863 -20.156 -35.594 1 93.25 296 LEU A CA 1
ATOM 2387 C C . LEU A 1 296 ? 4.758 -19.828 -37.062 1 93.25 296 LEU A C 1
ATOM 2389 O O . LEU A 1 296 ? 5.203 -20.609 -37.938 1 93.25 296 LEU A O 1
ATOM 2393 N N . GLY A 1 297 ? 4.121 -18.75 -37.344 1 91.19 297 GLY A N 1
ATOM 2394 C CA . GLY A 1 297 ? 4.051 -18.312 -38.75 1 91.19 297 GLY A CA 1
ATOM 2395 C C . GLY A 1 297 ? 5.418 -18.109 -39.375 1 91.19 297 GLY A C 1
ATOM 2396 O O . GLY A 1 297 ? 5.609 -18.391 -40.562 1 91.19 297 GLY A O 1
ATOM 2397 N N . LEU A 1 298 ? 6.312 -17.781 -38.562 1 91.12 298 LEU A N 1
ATOM 2398 C CA . LEU A 1 298 ? 7.648 -17.469 -39.062 1 91.12 298 LEU A CA 1
ATOM 2399 C C . LEU A 1 298 ? 8.523 -18.703 -39.094 1 91.12 298 LEU A C 1
ATOM 2401 O O . LEU A 1 298 ? 9.359 -18.875 -40 1 91.12 298 LEU A O 1
ATOM 2405 N N . HIS A 1 299 ? 8.336 -19.609 -38.094 1 90.31 299 HIS A N 1
ATOM 2406 C CA . HIS A 1 299 ? 9.406 -20.578 -37.875 1 90.31 299 HIS A CA 1
ATOM 2407 C C . HIS A 1 299 ? 8.875 -22 -37.875 1 90.31 299 HIS A C 1
ATOM 2409 O O . HIS A 1 299 ? 9.656 -22.953 -37.969 1 90.31 299 HIS A O 1
ATOM 2415 N N . ALA A 1 300 ? 7.609 -22.188 -37.812 1 82.5 300 ALA A N 1
ATOM 2416 C CA . ALA A 1 300 ? 7.078 -23.531 -37.656 1 82.5 300 ALA A CA 1
ATOM 2417 C C . ALA A 1 300 ? 7.387 -24.406 -38.875 1 82.5 300 ALA A C 1
ATOM 2419 O O . ALA A 1 300 ? 7.449 -25.625 -38.75 1 82.5 300 ALA A O 1
ATOM 2420 N N . GLY A 1 301 ? 7.57 -23.797 -39.969 1 83.75 301 GLY A N 1
ATOM 2421 C CA . GLY A 1 301 ? 7.895 -24.531 -41.188 1 83.75 301 GLY A CA 1
ATOM 2422 C C . GLY A 1 301 ? 9.219 -25.266 -41.125 1 83.75 301 GLY A C 1
ATOM 2423 O O . GLY A 1 301 ? 9.484 -26.172 -41.906 1 83.75 301 GLY A O 1
ATOM 2424 N N . LYS A 1 302 ? 9.961 -25 -40.188 1 85.38 302 LYS A N 1
ATOM 2425 C CA . LYS A 1 302 ? 11.273 -25.625 -40 1 85.38 302 LYS A CA 1
ATOM 2426 C C . LYS A 1 302 ? 11.133 -27.016 -39.406 1 85.38 302 LYS A C 1
ATOM 2428 O O . LYS A 1 302 ? 12.047 -27.844 -39.5 1 85.38 302 LYS A O 1
ATOM 2433 N N . ILE A 1 303 ? 10.039 -27.219 -38.688 1 87.56 303 ILE A N 1
ATOM 2434 C CA . ILE A 1 303 ? 9.836 -28.484 -38 1 87.56 303 ILE A CA 1
ATOM 2435 C C . ILE A 1 303 ? 8.992 -29.422 -38.875 1 87.56 303 ILE A C 1
ATOM 2437 O O . ILE A 1 303 ? 8.102 -28.969 -39.594 1 87.56 303 ILE A O 1
ATOM 2441 N N . ILE A 1 304 ? 9.281 -30.672 -38.719 1 84.38 304 ILE A N 1
ATOM 2442 C CA . ILE A 1 304 ? 8.57 -31.672 -39.531 1 84.38 304 ILE A CA 1
ATOM 2443 C C . ILE A 1 304 ? 7.105 -31.734 -39.094 1 84.38 304 ILE A C 1
ATOM 2445 O O . ILE A 1 304 ? 6.199 -31.625 -39.938 1 84.38 304 ILE A O 1
ATOM 2449 N N . ASN A 1 305 ? 6.922 -31.906 -37.781 1 92.62 305 ASN A N 1
ATOM 2450 C CA . ASN A 1 305 ? 5.562 -32.031 -37.25 1 92.62 305 ASN A CA 1
ATOM 2451 C C . ASN A 1 305 ? 5.359 -31.188 -36 1 92.62 305 ASN A C 1
ATOM 2453 O O . ASN A 1 305 ? 5.934 -31.484 -34.938 1 92.62 305 ASN A O 1
ATOM 2457 N N . PHE A 1 306 ? 4.547 -30.141 -36.188 1 94.12 306 PHE A N 1
ATOM 2458 C CA . PHE A 1 306 ? 4.047 -29.422 -35.031 1 94.12 306 PHE A CA 1
ATOM 2459 C C . PHE A 1 306 ? 2.721 -30 -34.562 1 94.12 306 PHE A C 1
ATOM 2461 O O . PHE A 1 306 ? 1.704 -29.875 -35.25 1 94.12 306 PHE A O 1
ATOM 2468 N N . ARG A 1 307 ? 2.688 -30.609 -33.375 1 93.94 307 ARG A N 1
ATOM 2469 C CA . ARG A 1 307 ? 1.534 -31.359 -32.906 1 93.94 307 ARG A CA 1
ATOM 2470 C C . ARG A 1 307 ? 0.369 -30.438 -32.594 1 93.94 307 ARG A C 1
ATOM 2472 O O . ARG A 1 307 ? -0.786 -30.75 -32.875 1 93.94 307 ARG A O 1
ATOM 2479 N N . GLY A 1 308 ? 0.702 -29.375 -31.938 1 95.31 308 GLY A N 1
ATOM 2480 C CA . GLY A 1 308 ? -0.329 -28.453 -31.484 1 95.31 308 GLY A CA 1
ATOM 2481 C C . GLY A 1 308 ? 0.093 -27.625 -30.281 1 95.31 308 GLY A C 1
ATOM 2482 O O . GLY A 1 308 ? 1.281 -27.547 -29.953 1 95.31 308 GLY A O 1
ATOM 2483 N N . ILE A 1 309 ? -0.892 -26.906 -29.703 1 97.19 309 ILE A N 1
ATOM 2484 C CA . ILE A 1 309 ? -0.617 -25.953 -28.625 1 97.19 309 ILE A CA 1
ATOM 2485 C C . ILE A 1 309 ? -1.308 -26.406 -27.344 1 97.19 309 ILE A C 1
ATOM 2487 O O . ILE A 1 309 ? -2.438 -26.906 -27.375 1 97.19 309 ILE A O 1
ATOM 2491 N N . VAL A 1 310 ? -0.583 -26.312 -26.297 1 98.56 310 VAL A N 1
ATOM 2492 C CA . VAL A 1 310 ? -1.148 -26.516 -24.953 1 98.56 310 VAL A CA 1
ATOM 2493 C C . VAL A 1 310 ? -1.375 -25.156 -24.281 1 98.56 310 VAL A C 1
ATOM 2495 O O . VAL A 1 310 ? -0.448 -24.359 -24.172 1 98.56 310 VAL A O 1
ATOM 2498 N N . LEU A 1 311 ? -2.6 -24.891 -23.922 1 98.69 311 LEU A N 1
ATOM 2499 C CA . LEU A 1 311 ? -2.914 -23.703 -23.125 1 98.69 311 LEU A CA 1
ATOM 2500 C C . LEU A 1 311 ? -2.783 -24 -21.641 1 98.69 311 LEU A C 1
ATOM 2502 O O . LEU A 1 311 ? -3.689 -24.594 -21.031 1 98.69 311 LEU A O 1
ATOM 2506 N N . THR A 1 312 ? -1.66 -23.562 -21.109 1 98.75 312 THR A N 1
ATOM 2507 C CA . THR A 1 312 ? -1.365 -23.938 -19.734 1 98.75 312 THR A CA 1
ATOM 2508 C C . THR A 1 312 ? -2.135 -23.047 -18.766 1 98.75 312 THR A C 1
ATOM 2510 O O . THR A 1 312 ? -2.316 -21.859 -19.016 1 98.75 312 THR A O 1
ATOM 2513 N N . GLY A 1 313 ? -2.641 -23.641 -17.734 1 98.38 313 GLY A N 1
ATOM 2514 C CA . GLY A 1 313 ? -3.295 -22.938 -16.625 1 98.38 313 GLY A CA 1
ATOM 2515 C C . GLY A 1 313 ? -2.76 -23.344 -15.266 1 98.38 313 GLY A C 1
ATOM 2516 O O . GLY A 1 313 ? -3.273 -24.266 -14.641 1 98.38 313 GLY A O 1
ATOM 2517 N N . TRP A 1 314 ? -1.886 -22.547 -14.734 1 98.06 314 TRP A N 1
ATOM 2518 C CA . TRP A 1 314 ? -1.226 -22.891 -13.477 1 98.06 314 TRP A CA 1
ATOM 2519 C C . TRP A 1 314 ? -2.031 -22.375 -12.289 1 98.06 314 TRP A C 1
ATOM 2521 O O . TRP A 1 314 ? -2.508 -21.234 -12.289 1 98.06 314 TRP A O 1
ATOM 2531 N N . SER A 1 315 ? -2.148 -23.25 -11.273 1 97.44 315 SER A N 1
ATOM 2532 C CA . SER A 1 315 ? -2.924 -22.906 -10.086 1 97.44 315 SER A CA 1
ATOM 2533 C C . SER A 1 315 ? -2.039 -22.281 -9.008 1 97.44 315 SER A C 1
ATOM 2535 O O . SER A 1 315 ? -2.533 -21.594 -8.109 1 97.44 315 SER A O 1
ATOM 2537 N N . ARG A 1 316 ? -0.828 -22.625 -8.969 1 97.44 316 ARG A N 1
ATOM 2538 C CA . ARG A 1 316 ? 0.197 -22.062 -8.086 1 97.44 316 ARG A CA 1
ATOM 2539 C C . ARG A 1 316 ? 1.595 -22.375 -8.617 1 97.44 316 ARG A C 1
ATOM 2541 O O . ARG A 1 316 ? 1.785 -23.344 -9.359 1 97.44 316 ARG A O 1
ATOM 2548 N N . PHE A 1 317 ? 2.555 -21.609 -8.234 1 96.44 317 PHE A N 1
ATOM 2549 C CA . PHE A 1 317 ? 3.889 -21.672 -8.82 1 96.44 317 PHE A CA 1
ATOM 2550 C C . PHE A 1 317 ? 4.684 -22.828 -8.227 1 96.44 317 PHE A C 1
ATOM 2552 O O . PHE A 1 317 ? 5.582 -23.375 -8.875 1 96.44 317 PHE A O 1
ATOM 2559 N N . ASP A 1 318 ? 4.418 -23.172 -7.059 1 95.5 318 ASP A N 1
ATOM 2560 C CA . ASP A 1 318 ? 4.855 -24.406 -6.398 1 95.5 318 ASP A CA 1
ATOM 2561 C C . ASP A 1 318 ? 3.877 -24.812 -5.301 1 95.5 318 ASP A C 1
ATOM 2563 O O . ASP A 1 318 ? 2.877 -24.125 -5.066 1 95.5 318 ASP A O 1
ATOM 2567 N N . HIS A 1 319 ? 4.109 -25.891 -4.707 1 94.38 319 HIS A N 1
ATOM 2568 C CA . HIS A 1 319 ? 3.121 -26.453 -3.797 1 94.38 319 HIS A CA 1
ATOM 2569 C C . HIS A 1 319 ? 2.92 -25.547 -2.578 1 94.38 319 HIS A C 1
ATOM 2571 O O . HIS A 1 319 ? 1.888 -25.625 -1.909 1 94.38 319 HIS A O 1
ATOM 2577 N N . TYR A 1 320 ? 3.873 -24.719 -2.291 1 95.75 320 TYR A N 1
ATOM 2578 C CA . TYR A 1 320 ? 3.768 -23.859 -1.107 1 95.75 320 TYR A CA 1
ATOM 2579 C C . TYR A 1 320 ? 3.316 -22.453 -1.48 1 95.75 320 TYR A C 1
ATOM 2581 O O . TYR A 1 320 ? 2.955 -21.672 -0.609 1 95.75 320 TYR A O 1
ATOM 2589 N N . ALA A 1 321 ? 3.381 -22.109 -2.754 1 97.38 321 ALA A N 1
ATOM 2590 C CA . ALA A 1 321 ? 2.932 -20.812 -3.232 1 97.38 321 ALA A CA 1
ATOM 2591 C C . ALA A 1 321 ? 1.433 -20.625 -3.014 1 97.38 321 ALA A C 1
ATOM 2593 O O . ALA A 1 321 ? 0.681 -21.609 -2.988 1 97.38 321 ALA A O 1
ATOM 2594 N N . THR A 1 322 ? 1.043 -19.438 -2.859 1 98 322 THR A N 1
ATOM 2595 C CA . THR A 1 322 ? -0.384 -19.141 -2.795 1 98 322 THR A CA 1
ATOM 2596 C C . THR A 1 322 ? -1.071 -19.516 -4.109 1 98 322 THR A C 1
ATOM 2598 O O . THR A 1 322 ? -0.418 -19.625 -5.148 1 98 322 THR A O 1
ATOM 2601 N N . LEU A 1 323 ? -2.361 -19.766 -4.004 1 97.94 323 LEU A N 1
ATOM 2602 C CA . LEU A 1 323 ? -3.145 -20.031 -5.207 1 97.94 323 LEU A CA 1
ATOM 2603 C C . LEU A 1 323 ? -3.295 -18.75 -6.039 1 97.94 323 LEU A C 1
ATOM 2605 O O . LEU A 1 323 ? -3.41 -17.656 -5.492 1 97.94 323 LEU A O 1
ATOM 2609 N N . CYS A 1 324 ? -3.299 -18.891 -7.328 1 97.56 324 CYS A N 1
ATOM 2610 C CA . CYS A 1 324 ? -3.488 -17.75 -8.203 1 97.56 324 CYS A CA 1
ATOM 2611 C C . CYS A 1 324 ? -4.441 -18.078 -9.344 1 97.56 324 CYS A C 1
ATOM 2613 O O . CYS A 1 324 ? -4.465 -19.203 -9.828 1 97.56 324 CYS A O 1
ATOM 2615 N N . GLU A 1 325 ? -5.316 -17.172 -9.688 1 97.38 325 GLU A N 1
ATOM 2616 C CA . GLU A 1 325 ? -6.18 -17.234 -10.867 1 97.38 325 GLU A CA 1
ATOM 2617 C C . GLU A 1 325 ? -6.918 -18.562 -10.953 1 97.38 325 GLU A C 1
ATOM 2619 O O . GLU A 1 325 ? -6.73 -19.312 -11.906 1 97.38 325 GLU A O 1
ATOM 2624 N N . LEU A 1 326 ? -7.805 -18.766 -10.023 1 98.06 326 LEU A N 1
ATOM 2625 C CA . LEU A 1 326 ? -8.586 -20 -9.984 1 98.06 326 LEU A CA 1
ATOM 2626 C C . LEU A 1 326 ? -9.219 -20.281 -11.344 1 98.06 326 LEU A C 1
ATOM 2628 O O . LEU A 1 326 ? -9.578 -19.344 -12.07 1 98.06 326 LEU A O 1
ATOM 2632 N N . LEU A 1 327 ? -9.414 -21.531 -11.664 1 98.44 327 LEU A N 1
ATOM 2633 C CA . LEU A 1 327 ? -9.898 -21.953 -12.977 1 98.44 327 LEU A CA 1
ATOM 2634 C C . LEU A 1 327 ? -11.227 -21.281 -13.305 1 98.44 327 LEU A C 1
ATOM 2636 O O . LEU A 1 327 ? -11.391 -20.719 -14.383 1 98.44 327 LEU A O 1
ATOM 2640 N N . PRO A 1 328 ? -12.195 -21.266 -12.391 1 97.88 328 PRO A N 1
ATOM 2641 C CA . PRO A 1 328 ? -13.453 -20.594 -12.742 1 97.88 328 PRO A CA 1
ATOM 2642 C C . PRO A 1 328 ? -13.25 -19.109 -13.094 1 97.88 328 PRO A C 1
ATOM 2644 O O . PRO A 1 328 ? -13.945 -18.594 -13.961 1 97.88 328 PRO A O 1
ATOM 2647 N N . CYS A 1 329 ? -12.312 -18.516 -12.453 1 96.75 329 CYS A N 1
ATOM 2648 C CA . CYS A 1 329 ? -12.031 -17.109 -12.703 1 96.75 329 CYS A CA 1
ATOM 2649 C C . CYS A 1 329 ? -11.289 -16.922 -14.023 1 96.75 329 CYS A C 1
ATOM 2651 O O . CYS A 1 329 ? -11.203 -15.812 -14.547 1 96.75 329 CYS A O 1
ATOM 2653 N N . ALA A 1 330 ? -10.812 -18.016 -14.57 1 97.94 330 ALA A N 1
ATOM 2654 C CA . ALA A 1 330 ? -9.961 -17.922 -15.75 1 97.94 330 ALA A CA 1
ATOM 2655 C C . ALA A 1 330 ? -10.703 -18.375 -17 1 97.94 330 ALA A C 1
ATOM 2657 O O . ALA A 1 330 ? -10.148 -18.344 -18.109 1 97.94 330 ALA A O 1
ATOM 2658 N N . ILE A 1 331 ? -11.93 -18.75 -16.891 1 97.94 331 ILE A N 1
ATOM 2659 C CA . ILE A 1 331 ? -12.688 -19.281 -18.016 1 97.94 331 ILE A CA 1
ATOM 2660 C C . ILE A 1 331 ? -12.797 -18.203 -19.109 1 97.94 331 ILE A C 1
ATOM 2662 O O . ILE A 1 331 ? -12.609 -18.5 -20.281 1 97.94 331 ILE A O 1
ATOM 2666 N N . PRO A 1 332 ? -13.078 -16.938 -18.734 1 95.75 332 PRO A N 1
ATOM 2667 C CA . PRO A 1 332 ? -13.094 -15.914 -19.781 1 95.75 332 PRO A CA 1
ATOM 2668 C C . PRO A 1 332 ? -11.766 -15.805 -20.516 1 95.75 332 PRO A C 1
ATOM 2670 O O . PRO A 1 332 ? -11.734 -15.727 -21.75 1 95.75 332 PRO A O 1
ATOM 2673 N N . SER A 1 333 ? -10.703 -15.82 -19.781 1 97.38 333 SER A N 1
ATOM 2674 C CA . SER A 1 333 ? -9.375 -15.766 -20.391 1 97.38 333 SER A CA 1
ATOM 2675 C C . SER A 1 333 ? -9.117 -16.984 -21.281 1 97.38 333 SER A C 1
ATOM 2677 O O . SER A 1 333 ? -8.625 -16.844 -22.391 1 97.38 333 SER A O 1
ATOM 2679 N N . LEU A 1 334 ? -9.492 -18.156 -20.812 1 98.62 334 LEU A N 1
ATOM 2680 C CA . LEU A 1 334 ? -9.336 -19.391 -21.578 1 98.62 334 LEU A CA 1
ATOM 2681 C C . LEU A 1 334 ? -10.102 -19.297 -22.906 1 98.62 334 LEU A C 1
ATOM 2683 O O . LEU A 1 334 ? -9.562 -19.609 -23.969 1 98.62 334 LEU A O 1
ATOM 2687 N N . THR A 1 335 ? -11.312 -18.859 -22.797 1 98.19 335 THR A N 1
ATOM 2688 C CA . THR A 1 335 ? -12.188 -18.812 -23.969 1 98.19 335 THR A CA 1
ATOM 2689 C C . THR A 1 335 ? -11.633 -17.875 -25.031 1 98.19 335 THR A C 1
ATOM 2691 O O . THR A 1 335 ? -11.531 -18.25 -26.203 1 98.19 335 THR A O 1
ATOM 2694 N N . ILE A 1 336 ? -11.258 -16.703 -24.594 1 97.19 336 ILE A N 1
ATOM 2695 C CA . ILE A 1 336 ? -10.781 -15.734 -25.578 1 97.19 336 ILE A CA 1
ATOM 2696 C C . ILE A 1 336 ? -9.445 -16.203 -26.156 1 97.19 336 ILE A C 1
ATOM 2698 O O . ILE A 1 336 ? -9.148 -15.961 -27.328 1 97.19 336 ILE A O 1
ATOM 2702 N N . CYS A 1 337 ? -8.664 -16.875 -25.391 1 98 337 CYS A N 1
ATOM 2703 C CA . CYS A 1 337 ? -7.383 -17.391 -25.875 1 98 337 CYS A CA 1
ATOM 2704 C C . CYS A 1 337 ? -7.586 -18.484 -26.891 1 98 337 CYS A C 1
ATOM 2706 O O . CYS A 1 337 ? -6.941 -18.5 -27.953 1 98 337 CYS A O 1
ATOM 2708 N N . VAL A 1 338 ? -8.484 -19.438 -26.594 1 97.94 338 VAL A N 1
ATOM 2709 C CA . VAL A 1 338 ? -8.758 -20.531 -27.516 1 97.94 338 VAL A CA 1
ATOM 2710 C C . VAL A 1 338 ? -9.305 -19.969 -28.828 1 97.94 338 VAL A C 1
ATOM 2712 O O . VAL A 1 338 ? -8.859 -20.375 -29.906 1 97.94 338 VAL A O 1
ATOM 2715 N N . LYS A 1 339 ? -10.195 -19.016 -28.734 1 97.25 339 LYS A N 1
ATOM 2716 C CA . LYS A 1 339 ? -10.805 -18.453 -29.922 1 97.25 339 LYS A CA 1
ATOM 2717 C C . LYS A 1 339 ? -9.797 -17.609 -30.719 1 97.25 339 LYS A C 1
ATOM 2719 O O . LYS A 1 339 ? -9.82 -17.594 -31.938 1 97.25 339 LYS A O 1
ATOM 2724 N N . THR A 1 340 ? -8.969 -16.906 -29.969 1 96.75 340 THR A N 1
ATOM 2725 C CA . THR A 1 340 ? -7.895 -16.172 -30.641 1 96.75 340 THR A CA 1
ATOM 2726 C C . THR A 1 340 ? -7 -17.125 -31.422 1 96.75 340 THR A C 1
ATOM 2728 O O . THR A 1 340 ? -6.633 -16.844 -32.562 1 96.75 340 THR A O 1
ATOM 2731 N N . TRP A 1 341 ? -6.699 -18.234 -30.859 1 96.38 341 TRP A N 1
ATOM 2732 C CA . TRP A 1 341 ? -5.883 -19.25 -31.516 1 96.38 341 TRP A CA 1
ATOM 2733 C C . TRP A 1 341 ? -6.586 -19.781 -32.75 1 96.38 341 TRP A C 1
ATOM 2735 O O . TRP A 1 341 ? -5.98 -19.875 -33.812 1 96.38 341 TRP A O 1
ATOM 2745 N N . LEU A 1 342 ? -7.852 -20.062 -32.656 1 95.38 342 LEU A N 1
ATOM 2746 C CA . LEU A 1 342 ? -8.633 -20.688 -33.719 1 95.38 342 LEU A CA 1
ATOM 2747 C C . LEU A 1 342 ? -8.836 -19.703 -34.875 1 95.38 342 LEU A C 1
ATOM 2749 O O . LEU A 1 342 ? -8.852 -20.125 -36.062 1 95.38 342 LEU A O 1
ATOM 2753 N N . CYS A 1 343 ? -8.883 -18.453 -34.531 1 94.62 343 CYS A N 1
ATOM 2754 C CA . CYS A 1 343 ? -9.203 -17.453 -35.562 1 94.62 343 CYS A CA 1
ATOM 2755 C C . CYS A 1 343 ? -7.93 -16.828 -36.125 1 94.62 343 CYS A C 1
ATOM 2757 O O . CYS A 1 343 ? -7.992 -16.016 -37.062 1 94.62 343 CYS A O 1
ATOM 2759 N N . GLY A 1 344 ? -6.84 -17.172 -35.531 1 93.81 344 GLY A N 1
ATOM 2760 C CA . GLY A 1 344 ? -5.57 -16.703 -36.062 1 93.81 344 GLY A CA 1
ATOM 2761 C C . GLY A 1 344 ? -5.219 -15.305 -35.562 1 93.81 344 GLY A C 1
ATOM 2762 O O . GLY A 1 344 ? -4.312 -14.664 -36.125 1 93.81 344 GLY A O 1
ATOM 2763 N N . GLY A 1 345 ? -6.016 -14.859 -34.625 1 94.62 345 GLY A N 1
ATOM 2764 C CA . GLY A 1 345 ? -5.762 -13.531 -34.094 1 94.62 345 GLY A CA 1
ATOM 2765 C C . GLY A 1 345 ? -6.941 -12.953 -33.344 1 94.62 345 GLY A C 1
ATOM 2766 O O . GLY A 1 345 ? -8.047 -13.492 -33.406 1 94.62 345 GLY A O 1
ATOM 2767 N N . PHE A 1 346 ? -6.531 -11.914 -32.594 1 95.31 346 PHE A N 1
ATOM 2768 C CA . PHE A 1 346 ? -7.547 -11.234 -31.781 1 95.31 346 PHE A CA 1
ATOM 2769 C C . PHE A 1 346 ? -8.109 -10.031 -32.531 1 95.31 346 PHE A C 1
ATOM 2771 O O . PHE A 1 346 ? -7.371 -9.328 -33.219 1 95.31 346 PHE A O 1
ATOM 2778 N N . ASN A 1 347 ? -9.375 -9.75 -32.469 1 94 347 ASN A N 1
ATOM 2779 C CA . ASN A 1 347 ? -10.008 -8.531 -32.969 1 94 347 ASN A CA 1
ATOM 2780 C C . ASN A 1 347 ? -11.273 -8.211 -32.188 1 94 347 ASN A C 1
ATOM 2782 O O . ASN A 1 347 ? -11.719 -9.008 -31.344 1 94 347 ASN A O 1
ATOM 2786 N N . SER A 1 348 ? -11.852 -7.129 -32.406 1 91.31 348 SER A N 1
ATOM 2787 C CA . SER A 1 348 ? -12.992 -6.637 -31.641 1 91.31 348 SER A CA 1
ATOM 2788 C C . SER A 1 348 ? -14.227 -7.5 -31.875 1 91.31 348 SER A C 1
ATOM 2790 O O . SER A 1 348 ? -15.031 -7.688 -30.953 1 91.31 348 SER A O 1
ATOM 2792 N N . GLU A 1 349 ? -14.406 -7.957 -33 1 92.75 349 GLU A N 1
ATOM 2793 C CA . GLU A 1 349 ? -15.555 -8.805 -33.312 1 92.75 349 GLU A CA 1
ATOM 2794 C C . GLU A 1 349 ? -15.477 -10.125 -32.531 1 92.75 349 GLU A C 1
ATOM 2796 O O . GLU A 1 349 ? -16.484 -10.594 -32 1 92.75 349 GLU A O 1
ATOM 2801 N N . LEU A 1 350 ? -14.32 -10.688 -32.531 1 93.81 350 LEU A N 1
ATOM 2802 C CA . LEU A 1 350 ? -14.094 -11.906 -31.766 1 93.81 350 LEU A CA 1
ATOM 2803 C C . LEU A 1 350 ? -14.391 -11.672 -30.281 1 93.81 350 LEU A C 1
ATOM 2805 O O . LEU A 1 350 ? -15.039 -12.5 -29.641 1 93.81 350 LEU A O 1
ATOM 2809 N N . ASN A 1 351 ? -13.906 -10.594 -29.797 1 93.06 351 ASN A N 1
ATOM 2810 C CA . ASN A 1 351 ? -14.133 -10.25 -28.391 1 93.06 351 ASN A CA 1
ATOM 2811 C C . ASN A 1 351 ? -15.625 -10.141 -28.078 1 93.06 351 ASN A C 1
ATOM 2813 O O . ASN A 1 351 ? -16.078 -10.633 -27.062 1 93.06 351 ASN A O 1
ATOM 2817 N N . ARG A 1 352 ? -16.344 -9.406 -28.938 1 91.25 352 ARG A N 1
ATOM 2818 C CA . ARG A 1 352 ? -17.781 -9.258 -28.75 1 91.25 352 ARG A CA 1
ATOM 2819 C C . ARG A 1 352 ? -18.484 -10.609 -28.766 1 91.25 352 ARG A C 1
ATOM 2821 O O . ARG A 1 352 ? -19.391 -10.859 -27.969 1 91.25 352 ARG A O 1
ATOM 2828 N N . SER A 1 353 ? -18.094 -11.445 -29.672 1 93.5 353 SER A N 1
ATOM 2829 C CA . SER A 1 353 ? -18.688 -12.773 -29.797 1 93.5 353 SER A CA 1
ATOM 2830 C C . SER A 1 353 ? -18.438 -13.617 -28.547 1 93.5 353 SER A C 1
ATOM 2832 O O . SER A 1 353 ? -19.344 -14.289 -28.047 1 93.5 353 SER A O 1
ATOM 2834 N N . VAL A 1 354 ? -17.25 -13.594 -28.078 1 94.81 354 VAL A N 1
ATOM 2835 C CA . VAL A 1 354 ? -16.891 -14.352 -26.891 1 94.81 354 VAL A CA 1
ATOM 2836 C C . VAL A 1 354 ? -17.656 -13.828 -25.688 1 94.81 354 VAL A C 1
ATOM 2838 O O . VAL A 1 354 ? -18.172 -14.609 -24.891 1 94.81 354 VAL A O 1
ATOM 2841 N N . LYS A 1 355 ? -17.75 -12.578 -25.562 1 91.88 355 LYS A N 1
ATOM 2842 C CA . LYS A 1 355 ? -18.484 -11.977 -24.453 1 91.88 355 LYS A CA 1
ATOM 2843 C C . LYS A 1 355 ? -19.953 -12.391 -24.5 1 91.88 355 LYS A C 1
ATOM 2845 O O . LYS A 1 355 ? -20.547 -12.688 -23.453 1 91.88 355 LYS A O 1
ATOM 2850 N N . LYS A 1 356 ? -20.469 -12.336 -25.641 1 91.56 356 LYS A N 1
ATOM 2851 C CA . LYS A 1 356 ? -21.859 -12.789 -25.812 1 91.56 356 LYS A CA 1
ATOM 2852 C C . LYS A 1 356 ? -22 -14.258 -25.406 1 91.56 356 LYS A C 1
ATOM 2854 O O . LYS A 1 356 ? -22.953 -14.617 -24.703 1 91.56 356 LYS A O 1
ATOM 2859 N N . MET A 1 357 ? -21.094 -15.031 -25.828 1 93.5 357 MET A N 1
ATOM 2860 C CA . MET A 1 357 ? -21.094 -16.453 -25.516 1 93.5 357 MET A CA 1
ATOM 2861 C C . MET A 1 357 ? -21.031 -16.688 -24.016 1 93.5 357 MET A C 1
ATOM 2863 O O . MET A 1 357 ? -21.656 -17.609 -23.5 1 93.5 357 MET A O 1
ATOM 2867 N N . LEU A 1 358 ? -20.344 -15.852 -23.297 1 94.31 358 LEU A N 1
ATOM 2868 C CA . LEU A 1 358 ? -20.109 -16.031 -21.875 1 94.31 358 LEU A CA 1
ATOM 2869 C C . LEU A 1 358 ? -21.219 -15.344 -21.062 1 94.31 358 LEU A C 1
ATOM 2871 O O . LEU A 1 358 ? -21.203 -15.406 -19.828 1 94.31 358 LEU A O 1
ATOM 2875 N N . GLY A 1 359 ? -22.047 -14.609 -21.703 1 90.88 359 GLY A N 1
ATOM 2876 C CA . GLY A 1 359 ? -23.219 -14.07 -21.047 1 90.88 359 GLY A CA 1
ATOM 2877 C C . GLY A 1 359 ? -23.047 -12.633 -20.609 1 90.88 359 GLY A C 1
ATOM 2878 O O . GLY A 1 359 ? -23.859 -12.109 -19.828 1 90.88 359 GLY A O 1
ATOM 2879 N N . TYR A 1 360 ? -22 -11.969 -21.062 1 86.56 360 TYR A N 1
ATOM 2880 C CA . TYR A 1 360 ? -21.781 -10.57 -20.703 1 86.56 360 TYR A CA 1
ATOM 2881 C C . TYR A 1 360 ? -22.828 -9.672 -21.359 1 86.56 360 TYR A C 1
ATOM 2883 O O . TYR A 1 360 ? -23.297 -9.953 -22.453 1 86.56 360 TYR A O 1
ATOM 2891 N N . ASN A 1 361 ? -23.062 -8.617 -20.547 1 77.62 361 ASN A N 1
ATOM 2892 C CA . ASN A 1 361 ? -23.953 -7.617 -21.141 1 77.62 361 ASN A CA 1
ATOM 2893 C C . ASN A 1 361 ? -23.203 -6.738 -22.141 1 77.62 361 ASN A C 1
ATOM 2895 O O . ASN A 1 361 ? -21.969 -6.625 -22.078 1 77.62 361 ASN A O 1
ATOM 2899 N N . GLU A 1 362 ? -23.875 -6.172 -23.062 1 66.94 362 GLU A N 1
ATOM 2900 C CA . GLU A 1 362 ? -23.297 -5.367 -24.125 1 66.94 362 GLU A CA 1
ATOM 2901 C C . GLU A 1 362 ? -22.516 -4.188 -23.578 1 66.94 362 GLU A C 1
ATOM 2903 O O . GLU A 1 362 ? -21.547 -3.729 -24.188 1 66.94 362 GLU A O 1
ATOM 2908 N N . ASN A 1 363 ? -22.766 -3.799 -22.375 1 61.56 363 ASN A N 1
ATOM 2909 C CA . ASN A 1 363 ? -22.156 -2.592 -21.844 1 61.56 363 ASN A CA 1
ATOM 2910 C C . ASN A 1 363 ? -20.969 -2.924 -20.938 1 61.56 363 ASN A C 1
ATOM 2912 O O . ASN A 1 363 ? -20.453 -2.051 -20.234 1 61.56 363 ASN A O 1
ATOM 2916 N N . PHE A 1 364 ? -20.641 -4.176 -21.125 1 62.75 364 PHE A N 1
ATOM 2917 C CA . PHE A 1 364 ? -19.562 -4.547 -20.219 1 62.75 364 PHE A CA 1
ATOM 2918 C C . PHE A 1 364 ? -18.234 -3.957 -20.688 1 62.75 364 PHE A C 1
ATOM 2920 O O . PHE A 1 364 ? -17.828 -4.156 -21.828 1 62.75 364 PHE A O 1
ATOM 2927 N N . LEU A 1 365 ? -17.734 -3.021 -19.812 1 54.69 365 LEU A N 1
ATOM 2928 C CA . LEU A 1 365 ? -16.438 -2.439 -20.109 1 54.69 365 LEU A CA 1
ATOM 2929 C C . LEU A 1 365 ? -15.312 -3.303 -19.531 1 54.69 365 LEU A C 1
ATOM 2931 O O . LEU A 1 365 ? -15.336 -3.652 -18.344 1 54.69 365 LEU A O 1
ATOM 2935 N N . ASP A 1 366 ? -14.461 -3.686 -20.5 1 62.25 366 ASP A N 1
ATOM 2936 C CA . ASP A 1 366 ? -13.336 -4.547 -20.172 1 62.25 366 ASP A CA 1
ATOM 2937 C C . ASP A 1 366 ? -12.203 -3.744 -19.531 1 62.25 366 ASP A C 1
ATOM 2939 O O . ASP A 1 366 ? -11.523 -2.967 -20.203 1 62.25 366 ASP A O 1
ATOM 2943 N N . THR A 1 367 ? -12.211 -3.623 -18.156 1 59.88 367 THR A N 1
ATOM 2944 C CA . THR A 1 367 ? -11.039 -2.99 -17.562 1 59.88 367 THR A CA 1
ATOM 2945 C C . THR A 1 367 ? -10.281 -3.977 -16.672 1 59.88 367 THR A C 1
ATOM 2947 O O . THR A 1 367 ? -10.891 -4.746 -15.922 1 59.88 367 THR A O 1
ATOM 2950 N N . ASP A 1 368 ? -9.008 -4.051 -16.938 1 67.56 368 ASP A N 1
ATOM 2951 C CA . ASP A 1 368 ? -8.156 -4.918 -16.141 1 67.56 368 ASP A CA 1
ATOM 2952 C C . ASP A 1 368 ? -7.797 -4.254 -14.805 1 67.56 368 ASP A C 1
ATOM 2954 O O . ASP A 1 368 ? -7.215 -4.891 -13.93 1 67.56 368 ASP A O 1
ATOM 2958 N N . VAL A 1 369 ? -8.242 -3.004 -14.688 1 67.38 369 VAL A N 1
ATOM 2959 C CA . VAL A 1 369 ? -7.859 -2.279 -13.477 1 67.38 369 VAL A CA 1
ATOM 2960 C C . VAL A 1 369 ? -9.102 -1.975 -12.648 1 67.38 369 VAL A C 1
ATOM 2962 O O . VAL A 1 369 ? -10.141 -1.589 -13.188 1 67.38 369 VAL A O 1
ATOM 2965 N N . PRO A 1 370 ? -9.102 -2.221 -11.352 1 66.88 370 PRO A N 1
ATOM 2966 C CA . PRO A 1 370 ? -10.227 -1.86 -10.484 1 66.88 370 PRO A CA 1
ATOM 2967 C C . PRO A 1 370 ? -10.445 -0.352 -10.398 1 66.88 370 PRO A C 1
ATOM 2969 O O . PRO A 1 370 ? -9.492 0.421 -10.539 1 66.88 370 PRO A O 1
ATOM 2972 N N . PRO A 1 371 ? -11.672 0.147 -9.898 1 66.06 371 PRO A N 1
ATOM 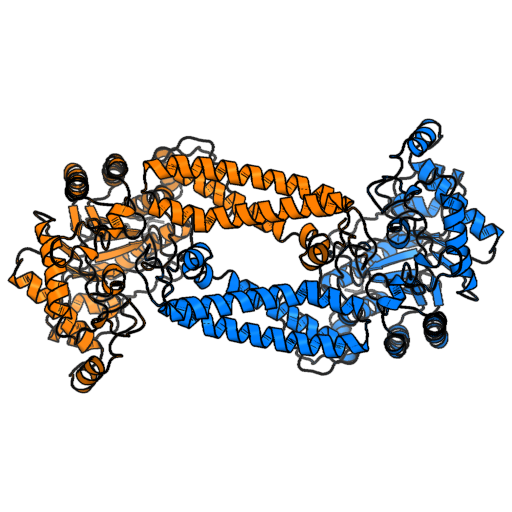2973 C CA . PRO A 1 371 ? -12.883 -0.646 -9.672 1 66.06 371 PRO A CA 1
ATOM 2974 C C . PRO A 1 371 ? -13.516 -1.142 -10.977 1 66.06 371 PRO A C 1
ATOM 2976 O O . PRO A 1 371 ? -13.586 -0.397 -11.953 1 66.06 371 PRO A O 1
ATOM 2979 N N . ARG A 1 372 ? -13.828 -2.381 -10.859 1 63.91 372 ARG A N 1
ATOM 2980 C CA . ARG A 1 372 ? -14.516 -3.031 -11.969 1 63.91 372 ARG A CA 1
ATOM 2981 C C . ARG A 1 372 ? -16.031 -2.896 -11.828 1 63.91 372 ARG A C 1
ATOM 2983 O O . ARG A 1 372 ? -16.547 -2.865 -10.711 1 63.91 372 ARG A O 1
ATOM 2990 N N . ASN A 1 373 ? -16.594 -2.551 -12.859 1 61.5 373 ASN A N 1
ATOM 2991 C CA . ASN A 1 373 ? -18.062 -2.469 -12.82 1 61.5 373 ASN A CA 1
ATOM 2992 C C . ASN A 1 373 ? -18.672 -3.754 -12.281 1 61.5 373 ASN A C 1
ATOM 2994 O O . ASN A 1 373 ? -18.25 -4.855 -12.648 1 61.5 373 ASN A O 1
ATOM 2998 N N . PRO A 1 374 ? -19.547 -3.635 -11.117 1 58.31 374 PRO A N 1
ATOM 2999 C CA . PRO A 1 374 ? -20.141 -4.848 -10.57 1 58.31 374 PRO A CA 1
ATOM 3000 C C . PRO A 1 374 ? -20.844 -5.695 -11.633 1 58.31 374 PRO A C 1
ATOM 3002 O O . PRO A 1 374 ? -21.578 -5.164 -12.469 1 58.31 374 PRO A O 1
ATOM 3005 N N . LEU A 1 375 ? -20.359 -6.961 -11.828 1 61.56 375 LEU A N 1
ATOM 3006 C CA . LEU A 1 375 ? -21.016 -7.898 -12.734 1 61.56 375 LEU A CA 1
ATOM 3007 C C . LEU A 1 375 ? -22.344 -8.367 -12.156 1 61.56 375 LEU A C 1
ATOM 3009 O O . LEU A 1 375 ? -22.391 -8.93 -11.062 1 61.56 375 LEU A O 1
ATOM 3013 N N . LEU A 1 376 ? -23.453 -7.629 -12.117 1 59.81 376 LEU A N 1
ATOM 3014 C CA . LEU A 1 376 ? -24.703 -8.031 -11.469 1 59.81 376 LEU A CA 1
ATOM 3015 C C . LEU A 1 376 ? -25.406 -9.109 -12.273 1 59.81 376 LEU A C 1
ATOM 3017 O O . LEU A 1 376 ? -26.375 -9.719 -11.797 1 59.81 376 LEU A O 1
ATOM 3021 N N . SER A 1 377 ? -24.781 -9.508 -13.406 1 68.31 377 SER A N 1
ATOM 3022 C CA . SER A 1 377 ? -25.641 -10.359 -14.227 1 68.31 377 SER A CA 1
ATOM 3023 C C . SER A 1 377 ? -25.125 -11.797 -14.242 1 68.31 377 SER A C 1
ATOM 3025 O O . SER A 1 377 ? -23.984 -12.062 -13.844 1 68.31 377 SER A O 1
ATOM 3027 N N . GLN A 1 378 ? -26.062 -12.781 -14.344 1 86.06 378 GLN A N 1
ATOM 3028 C CA . GLN A 1 378 ? -25.75 -14.188 -14.578 1 86.06 378 GLN A CA 1
ATOM 3029 C C . GLN A 1 378 ? -24.922 -14.367 -15.836 1 86.06 378 GLN A C 1
ATOM 3031 O O . GLN A 1 378 ? -25.156 -13.703 -16.844 1 86.06 378 GLN A O 1
ATOM 3036 N N . LEU A 1 379 ? -23.812 -15.117 -15.664 1 92.38 379 LEU A N 1
ATOM 3037 C CA . LEU A 1 379 ? -22.969 -15.445 -16.812 1 92.38 379 LEU A CA 1
ATOM 3038 C C . LEU A 1 379 ? -23.188 -16.891 -17.234 1 92.38 379 LEU A C 1
ATOM 3040 O O . LEU A 1 379 ? -23.891 -17.656 -16.578 1 92.38 379 LEU A O 1
ATOM 3044 N N . ASP A 1 380 ? -22.656 -17.188 -18.438 1 93.94 380 ASP A N 1
ATOM 3045 C CA . ASP A 1 380 ? -22.953 -18.484 -19.062 1 93.94 380 ASP A CA 1
ATOM 3046 C C . ASP A 1 380 ? -21.703 -19.344 -19.172 1 93.94 380 ASP A C 1
ATOM 3048 O O . ASP A 1 380 ? -21.344 -19.797 -20.266 1 93.94 380 ASP A O 1
ATOM 3052 N N . PHE A 1 381 ? -21.031 -19.609 -18.094 1 96.38 381 PHE A N 1
ATOM 3053 C CA . PHE A 1 381 ? -19.922 -20.547 -18.047 1 96.38 381 PHE A CA 1
ATOM 3054 C C . PHE A 1 381 ? -19.797 -21.156 -16.656 1 96.38 381 PHE A C 1
ATOM 3056 O O . PHE A 1 381 ? -20.266 -20.594 -15.68 1 96.38 381 PHE A O 1
ATOM 3063 N N . PRO A 1 382 ? -19.203 -22.297 -16.609 1 97.12 382 PRO A N 1
ATOM 3064 C CA . PRO A 1 382 ? -19.125 -23 -15.328 1 97.12 382 PRO A CA 1
ATOM 3065 C C . PRO A 1 382 ? -18.328 -22.219 -14.281 1 97.12 382 PRO A C 1
ATOM 3067 O O . PRO A 1 382 ? -17.156 -21.875 -14.516 1 97.12 382 PRO A O 1
ATOM 3070 N N . GLY A 1 383 ? -18.938 -21.953 -13.117 1 96.62 383 GLY A N 1
ATOM 3071 C CA . GLY A 1 383 ? -18.234 -21.328 -12 1 96.62 383 GLY A CA 1
ATOM 3072 C C . GLY A 1 383 ? -18.25 -19.812 -12.047 1 96.62 383 GLY A C 1
ATOM 3073 O O . GLY A 1 383 ? -17.484 -19.156 -11.336 1 96.62 383 GLY A O 1
ATOM 3074 N N . TRP A 1 384 ? -19.203 -19.25 -12.82 1 95.75 384 TRP A N 1
ATOM 3075 C CA . TRP A 1 384 ? -19.234 -17.812 -13.016 1 95.75 384 TRP A CA 1
ATOM 3076 C C . TRP A 1 384 ? -19.5 -17.094 -11.688 1 95.75 384 TRP A C 1
ATOM 3078 O O . TRP A 1 384 ? -19.062 -15.953 -11.5 1 95.75 384 TRP A O 1
ATOM 3088 N N . GLN A 1 385 ? -20.125 -17.734 -10.703 1 96.25 385 GLN A N 1
ATOM 3089 C CA . GLN A 1 385 ? -20.391 -17.125 -9.414 1 96.25 385 GLN A CA 1
ATOM 3090 C C . GLN A 1 385 ? -19.094 -16.828 -8.664 1 96.25 385 GLN A C 1
ATOM 3092 O O . GLN A 1 385 ? -18.984 -15.805 -7.988 1 96.25 385 GLN A O 1
ATOM 3097 N N . ILE A 1 386 ? -18.172 -17.734 -8.805 1 97.19 386 ILE A N 1
ATOM 3098 C CA . ILE A 1 386 ? -16.875 -17.547 -8.172 1 97.19 386 ILE A CA 1
ATOM 3099 C C . ILE A 1 386 ? -16.141 -16.391 -8.836 1 97.19 386 ILE A C 1
ATOM 3101 O O . ILE A 1 386 ? -15.516 -15.562 -8.148 1 97.19 386 ILE A O 1
ATOM 3105 N N . PHE A 1 387 ? -16.266 -16.312 -10.125 1 95.56 387 PHE A N 1
ATOM 3106 C CA . PHE A 1 387 ? -15.664 -15.211 -10.867 1 95.56 387 PHE A CA 1
ATOM 3107 C C . PHE A 1 387 ? -16.219 -13.875 -10.391 1 95.56 387 PHE A C 1
ATOM 3109 O O . PHE A 1 387 ? -15.461 -12.953 -10.094 1 95.56 387 PHE A O 1
ATOM 3116 N N . VAL A 1 388 ? -17.484 -13.805 -10.242 1 93.88 388 VAL A N 1
ATOM 3117 C CA . VAL A 1 388 ? -18.156 -12.586 -9.789 1 93.88 388 VAL A CA 1
ATOM 3118 C C . VAL A 1 388 ? -17.703 -12.25 -8.367 1 93.88 388 VAL A C 1
ATOM 3120 O O . VAL A 1 388 ? -17.453 -11.086 -8.047 1 93.88 388 VAL A O 1
ATOM 3123 N N . GLY A 1 389 ? -17.578 -13.25 -7.551 1 95.38 389 GLY A N 1
ATOM 3124 C CA . GLY A 1 389 ? -17.109 -13.055 -6.191 1 95.38 389 GLY A CA 1
ATOM 3125 C C . GLY A 1 389 ? -15.703 -12.484 -6.121 1 95.38 389 GLY A C 1
ATOM 3126 O O . GLY A 1 389 ? -15.43 -11.586 -5.324 1 95.38 389 GLY A O 1
ATOM 3127 N N . PHE A 1 390 ? -14.852 -12.938 -6.969 1 95.75 390 PHE A N 1
ATOM 3128 C CA . PHE A 1 390 ? -13.469 -12.484 -6.902 1 95.75 390 PHE A CA 1
ATOM 3129 C C . PHE A 1 390 ? -13.32 -11.125 -7.582 1 95.75 390 PHE A C 1
ATOM 3131 O O . PHE A 1 390 ? -12.422 -10.352 -7.242 1 95.75 390 PHE A O 1
ATOM 3138 N N . GLU A 1 391 ? -14.148 -10.82 -8.562 1 92.81 391 GLU A N 1
ATOM 3139 C CA . GLU A 1 391 ? -14.211 -9.445 -9.047 1 92.81 391 GLU A CA 1
ATOM 3140 C C . GLU A 1 391 ? -14.617 -8.484 -7.93 1 92.81 391 GLU A C 1
ATOM 3142 O O . GLU A 1 391 ? -14.031 -7.414 -7.785 1 92.81 391 GLU A O 1
ATOM 3147 N N . TRP A 1 392 ? -15.672 -8.945 -7.184 1 93.88 392 TRP A N 1
ATOM 3148 C CA . TRP A 1 392 ? -16.109 -8.203 -6.004 1 93.88 392 TRP A CA 1
ATOM 3149 C C . TRP A 1 392 ? -14.945 -8.023 -5.023 1 93.88 392 TRP A C 1
ATOM 3151 O O . TRP A 1 392 ? -14.719 -6.918 -4.516 1 93.88 392 TRP A O 1
ATOM 3161 N N . PHE A 1 393 ? -14.188 -8.984 -4.828 1 96.81 393 PHE A N 1
ATOM 3162 C CA . PHE A 1 393 ? -13.062 -8.961 -3.898 1 96.81 393 PHE A CA 1
ATOM 3163 C C . PHE A 1 393 ? -12.023 -7.941 -4.34 1 96.81 393 PHE A C 1
ATOM 3165 O O . PHE A 1 393 ? -11.531 -7.152 -3.529 1 96.81 393 PHE A O 1
ATOM 3172 N N . VAL A 1 394 ? -11.648 -8.016 -5.613 1 95.12 394 VAL A N 1
ATOM 3173 C CA . VAL A 1 394 ? -10.602 -7.133 -6.109 1 95.12 394 VAL A CA 1
ATOM 3174 C C . VAL A 1 394 ? -11.023 -5.68 -5.934 1 95.12 394 VAL A C 1
ATOM 3176 O O . VAL A 1 394 ? -10.219 -4.828 -5.555 1 95.12 394 VAL A O 1
ATOM 3179 N N . ASN A 1 395 ? -12.242 -5.391 -6.203 1 94.25 395 ASN A N 1
ATOM 3180 C CA . ASN A 1 395 ? -12.758 -4.043 -5.996 1 94.25 395 ASN A CA 1
ATOM 3181 C C . ASN A 1 395 ? -12.742 -3.658 -4.52 1 94.25 395 ASN A C 1
ATOM 3183 O O . ASN A 1 395 ? -12.328 -2.553 -4.164 1 94.25 395 ASN A O 1
ATOM 3187 N N . LEU A 1 396 ? -13.211 -4.57 -3.709 1 96.5 396 LEU A N 1
ATOM 3188 C CA . LEU A 1 396 ? -13.25 -4.324 -2.271 1 96.5 396 LEU A CA 1
ATOM 3189 C C . LEU A 1 396 ? -11.844 -4.141 -1.71 1 96.5 396 LEU A C 1
ATOM 3191 O O . LEU A 1 396 ? -11.617 -3.275 -0.862 1 96.5 396 LEU A O 1
ATOM 3195 N N . LYS A 1 397 ? -10.938 -4.977 -2.125 1 96.75 397 LYS A N 1
ATOM 3196 C CA . LYS A 1 397 ? -9.555 -4.879 -1.68 1 96.75 397 LYS A CA 1
ATOM 3197 C C . LYS A 1 397 ? -8.969 -3.506 -2.004 1 96.75 397 LYS A C 1
ATOM 3199 O O . LYS A 1 397 ? -8.273 -2.914 -1.18 1 96.75 397 LYS A O 1
ATOM 3204 N N . SER A 1 398 ? -9.234 -3.021 -3.213 1 95.31 398 SER A N 1
ATOM 3205 C CA . SER A 1 398 ? -8.766 -1.698 -3.613 1 95.31 398 SER A CA 1
ATOM 3206 C C . SER A 1 398 ? -9.352 -0.611 -2.723 1 95.31 398 SER A C 1
ATOM 3208 O O . SER A 1 398 ? -8.648 0.311 -2.307 1 95.31 398 SER A O 1
ATOM 3210 N N . ARG A 1 399 ? -10.578 -0.682 -2.475 1 95.94 399 ARG A N 1
ATOM 3211 C CA . ARG A 1 399 ? -11.25 0.271 -1.598 1 95.94 399 ARG A CA 1
ATOM 3212 C C . ARG A 1 399 ? -10.68 0.204 -0.183 1 95.94 399 ARG A C 1
ATOM 3214 O O . ARG A 1 399 ? -10.406 1.238 0.429 1 95.94 399 ARG A O 1
ATOM 3221 N N . TYR A 1 400 ? -10.539 -0.943 0.296 1 97.94 400 TYR A N 1
ATOM 3222 C CA . TYR A 1 400 ? -9.953 -1.162 1.614 1 97.94 400 TYR A CA 1
ATOM 3223 C C . TYR A 1 400 ? -8.586 -0.5 1.722 1 97.94 400 TYR A C 1
ATOM 3225 O O . TYR A 1 400 ? -8.305 0.22 2.686 1 97.94 400 TYR A O 1
ATOM 3233 N N . LYS A 1 401 ? -7.75 -0.768 0.756 1 97.25 401 LYS A N 1
ATOM 3234 C CA . LYS A 1 401 ? -6.41 -0.196 0.762 1 97.25 401 LYS A CA 1
ATOM 3235 C C . LYS A 1 401 ? -6.461 1.329 0.746 1 97.25 401 LYS A C 1
ATOM 3237 O O . LYS A 1 401 ? -5.695 1.989 1.454 1 97.25 401 LYS A O 1
ATOM 3242 N N . SER A 1 402 ? -7.316 1.849 -0.062 1 97 402 SER A N 1
ATOM 3243 C CA . SER A 1 402 ? -7.453 3.299 -0.164 1 97 402 SER A CA 1
ATOM 3244 C C . SER A 1 402 ? -7.855 3.91 1.173 1 97 402 SER A C 1
ATOM 3246 O O . SER A 1 402 ? -7.41 5.004 1.521 1 97 402 SER A O 1
ATOM 3248 N N . ILE A 1 403 ? -8.656 3.203 1.904 1 97.69 403 ILE A N 1
ATOM 3249 C CA . ILE A 1 403 ? -9.141 3.695 3.188 1 97.69 403 ILE A CA 1
ATOM 3250 C C . ILE A 1 403 ? -8.031 3.607 4.23 1 97.69 403 ILE A C 1
ATOM 3252 O O . ILE A 1 403 ? -7.727 4.59 4.91 1 97.69 403 ILE A O 1
ATOM 3256 N N . ILE A 1 404 ? -7.398 2.469 4.312 1 97.19 404 ILE A N 1
ATOM 3257 C CA . ILE A 1 404 ? -6.434 2.225 5.379 1 97.19 404 ILE A CA 1
ATOM 3258 C C . ILE A 1 404 ? -5.195 3.092 5.16 1 97.19 404 ILE A C 1
ATOM 3260 O O . ILE A 1 404 ? -4.531 3.49 6.121 1 97.19 404 ILE A O 1
ATOM 3264 N N . GLU A 1 405 ? -4.938 3.412 3.924 1 95.94 405 GLU A N 1
ATOM 3265 C CA . GLU A 1 405 ? -3.752 4.199 3.604 1 95.94 405 GLU A CA 1
ATOM 3266 C C . GLU A 1 405 ? -4.109 5.672 3.396 1 95.94 405 GLU A C 1
ATOM 3268 O O . GLU A 1 405 ? -3.271 6.461 2.949 1 95.94 405 GLU A O 1
ATOM 3273 N N . SER A 1 406 ? -5.285 6.035 3.723 1 96.81 406 SER A N 1
ATOM 3274 C CA . SER A 1 406 ? -5.75 7.398 3.5 1 96.81 406 SER A CA 1
ATOM 3275 C C . SER A 1 406 ? -5.047 8.383 4.434 1 96.81 406 SER A C 1
ATOM 3277 O O . SER A 1 406 ? -4.527 7.984 5.48 1 96.81 406 SER A O 1
ATOM 3279 N N . ASP A 1 407 ? -5.07 9.602 4.078 1 96.69 407 ASP A N 1
ATOM 3280 C CA . ASP A 1 407 ? -4.555 10.664 4.938 1 96.69 407 ASP A CA 1
ATOM 3281 C C . ASP A 1 407 ? -5.328 10.727 6.254 1 96.69 407 ASP A C 1
ATOM 3283 O O . ASP A 1 407 ? -4.75 11 7.305 1 96.69 407 ASP A O 1
ATOM 3287 N N . GLN A 1 408 ? -6.562 10.539 6.148 1 97.19 408 GLN A N 1
ATOM 3288 C CA . GLN A 1 408 ? -7.395 10.602 7.344 1 97.19 408 GLN A CA 1
ATOM 3289 C C . GLN A 1 408 ? -6.922 9.602 8.398 1 97.19 408 GLN A C 1
ATOM 3291 O O . GLN A 1 408 ? -6.777 9.945 9.57 1 97.19 408 GLN A O 1
ATOM 3296 N N . MET A 1 409 ? -6.723 8.391 7.965 1 97.81 409 MET A N 1
ATOM 3297 C CA . MET A 1 409 ? -6.254 7.352 8.883 1 97.81 409 MET A CA 1
ATOM 3298 C C . MET A 1 409 ? -4.852 7.672 9.391 1 97.81 409 MET A C 1
ATOM 3300 O O . MET A 1 409 ? -4.598 7.613 10.594 1 97.81 409 MET A O 1
ATOM 3304 N N . ASN A 1 410 ? -3.965 8.016 8.523 1 97.81 410 ASN A N 1
ATOM 3305 C CA . ASN A 1 410 ? -2.57 8.266 8.867 1 97.81 410 ASN A CA 1
ATOM 3306 C C . ASN A 1 410 ? -2.43 9.477 9.789 1 97.81 410 ASN A C 1
ATOM 3308 O O . ASN A 1 410 ? -1.535 9.516 10.633 1 97.81 410 ASN A O 1
ATOM 3312 N N . THR A 1 411 ? -3.338 10.383 9.641 1 98.44 411 THR A N 1
ATOM 3313 C CA . THR A 1 411 ? -3.227 11.648 10.352 1 98.44 411 THR A CA 1
ATOM 3314 C C . THR A 1 411 ? -3.871 11.547 11.734 1 98.44 411 THR A C 1
ATOM 3316 O O . THR A 1 411 ? -3.357 12.109 12.703 1 98.44 411 THR A O 1
ATOM 3319 N N . TRP A 1 412 ? -4.973 10.844 11.891 1 98.06 412 TRP A N 1
ATOM 3320 C CA . TRP A 1 412 ? -5.75 10.992 13.117 1 98.06 412 TRP A CA 1
ATOM 3321 C C . TRP A 1 412 ? -5.957 9.648 13.797 1 98.06 412 TRP A C 1
ATOM 3323 O O . TRP A 1 412 ? -6.555 9.57 14.875 1 98.06 412 TRP A O 1
ATOM 3333 N N . PHE A 1 413 ? -5.477 8.586 13.18 1 98.25 413 PHE A N 1
ATOM 3334 C CA . PHE A 1 413 ? -5.77 7.277 13.75 1 98.25 413 PHE A CA 1
ATOM 3335 C C . PHE A 1 413 ? -4.621 6.309 13.516 1 98.25 413 PHE A C 1
ATOM 3337 O O . PHE A 1 413 ? -4.844 5.133 13.211 1 98.25 413 PHE A O 1
ATOM 3344 N N . ASN A 1 414 ? -3.391 6.766 13.547 1 97.5 414 ASN A N 1
ATOM 3345 C CA . ASN A 1 414 ? -2.227 5.898 13.406 1 97.5 414 ASN A CA 1
ATOM 3346 C C . ASN A 1 414 ? -1.949 5.117 14.688 1 97.5 414 ASN A C 1
ATOM 3348 O O . ASN A 1 414 ? -2.594 5.348 15.711 1 97.5 414 ASN A O 1
ATOM 3352 N N . SER A 1 415 ? -1.049 4.262 14.648 1 96.12 415 SER A N 1
ATOM 3353 C CA . SER A 1 415 ? -0.817 3.316 15.734 1 96.12 415 SER A CA 1
ATOM 3354 C C . SER A 1 415 ? -0.326 4.023 17 1 96.12 415 SER A C 1
ATOM 3356 O O . SER A 1 415 ? -0.65 3.615 18.109 1 96.12 415 SER A O 1
ATOM 3358 N N . TRP A 1 416 ? 0.498 5.039 16.844 1 97.19 416 TRP A N 1
ATOM 3359 C CA . TRP A 1 416 ? 0.98 5.777 18 1 97.19 416 TRP A CA 1
ATOM 3360 C C . TRP A 1 416 ? -0.174 6.453 18.734 1 97.19 416 TRP A C 1
ATOM 3362 O O . TRP A 1 416 ? -0.24 6.418 19.969 1 97.19 416 TRP A O 1
ATOM 3372 N N . GLN A 1 417 ? -1.052 7.055 18.047 1 96.94 417 GLN A N 1
ATOM 3373 C CA . GLN A 1 417 ? -2.195 7.742 18.641 1 96.94 417 GLN A CA 1
ATOM 3374 C C . GLN A 1 417 ? -3.086 6.773 19.406 1 96.94 417 GLN A C 1
ATOM 3376 O O . GLN A 1 417 ? -3.525 7.078 20.516 1 96.94 417 GLN A O 1
ATOM 3381 N N . ILE A 1 418 ? -3.293 5.633 18.797 1 96.31 418 ILE A N 1
ATOM 3382 C CA . ILE A 1 418 ? -4.109 4.617 19.438 1 96.31 418 ILE A CA 1
ATOM 3383 C C . ILE A 1 418 ? -3.422 4.148 20.719 1 96.31 418 ILE A C 1
ATOM 3385 O O . ILE A 1 418 ? -4.043 4.098 21.797 1 96.31 418 ILE A O 1
ATOM 3389 N N . ALA A 1 419 ? -2.143 3.859 20.625 1 95.44 419 ALA A N 1
ATOM 3390 C CA . ALA A 1 419 ? -1.379 3.34 21.766 1 95.44 419 ALA A CA 1
ATOM 3391 C C . ALA A 1 419 ? -1.318 4.359 22.891 1 95.44 419 ALA A C 1
ATOM 3393 O O . ALA A 1 419 ? -1.245 3.986 24.062 1 95.44 419 ALA A O 1
ATOM 3394 N N . ASN A 1 420 ? -1.392 5.672 22.578 1 93.75 420 ASN A N 1
ATOM 3395 C CA . ASN A 1 420 ? -1.248 6.715 23.594 1 93.75 420 ASN A CA 1
ATOM 3396 C C . ASN A 1 420 ? -2.594 7.344 23.938 1 93.75 420 ASN A C 1
ATOM 3398 O O . ASN A 1 420 ? -2.65 8.312 24.688 1 93.75 420 ASN A O 1
ATOM 3402 N N . ASN A 1 421 ? -3.695 6.836 23.359 1 94.44 421 ASN A N 1
ATOM 3403 C CA . ASN A 1 421 ? -5.039 7.355 23.578 1 94.44 421 ASN A CA 1
ATOM 3404 C C . ASN A 1 421 ? -5.113 8.852 23.297 1 94.44 421 ASN A C 1
ATOM 3406 O O . ASN A 1 421 ? -5.664 9.617 24.094 1 94.44 421 ASN A O 1
ATOM 3410 N N . TYR A 1 422 ? -4.488 9.289 22.297 1 94.31 422 TYR A N 1
ATOM 3411 C CA . TYR A 1 422 ? -4.449 10.688 21.875 1 94.31 422 TYR A CA 1
ATOM 3412 C C . TYR A 1 422 ? -5.086 10.867 20.516 1 94.31 422 TYR A C 1
ATOM 3414 O O . TYR A 1 422 ? -4.383 11.078 19.516 1 94.31 422 TYR A O 1
ATOM 3422 N N . THR A 1 423 ? -6.445 10.797 20.531 1 95.88 423 THR A N 1
ATOM 3423 C CA . THR A 1 423 ? -7.207 10.859 19.281 1 95.88 423 THR A CA 1
ATOM 3424 C C . THR A 1 423 ? -8.266 11.961 19.359 1 95.88 423 THR A C 1
ATOM 3426 O O . THR A 1 423 ? -8.586 12.453 20.438 1 95.88 423 THR A O 1
ATOM 3429 N N . ASN A 1 424 ? -8.703 12.398 18.25 1 95.69 424 ASN A N 1
ATOM 3430 C CA . ASN A 1 424 ? -9.773 13.375 18.109 1 95.69 424 ASN A CA 1
ATOM 3431 C C . ASN A 1 424 ? -11.109 12.703 17.812 1 95.69 424 ASN A C 1
ATOM 3433 O O . ASN A 1 424 ? -11.32 12.164 16.734 1 95.69 424 ASN A O 1
ATOM 3437 N N . PRO A 1 425 ? -12.031 12.734 18.75 1 95.94 425 PRO A N 1
ATOM 3438 C CA . PRO A 1 425 ? -13.312 12.055 18.562 1 95.94 425 PRO A CA 1
ATOM 3439 C C . PRO A 1 425 ? -14.039 12.516 17.297 1 95.94 425 PRO A C 1
ATOM 3441 O O . PRO A 1 425 ? -14.758 11.727 16.672 1 95.94 425 PRO A O 1
ATOM 3444 N N . MET A 1 426 ? -13.883 13.75 16.922 1 95 426 MET A N 1
ATOM 3445 C CA . MET A 1 426 ? -14.508 14.266 15.703 1 95 426 MET A CA 1
ATOM 3446 C C . MET A 1 426 ? -14.062 13.469 14.484 1 95 426 MET A C 1
ATOM 3448 O O . MET A 1 426 ? -14.875 13.109 13.633 1 95 426 MET A O 1
ATOM 3452 N N . GLN A 1 427 ? -12.828 13.164 14.414 1 96.38 427 GLN A N 1
ATOM 3453 C CA . GLN A 1 427 ? -12.266 12.43 13.289 1 96.38 427 GLN A CA 1
ATOM 3454 C C . GLN A 1 427 ? -12.664 10.953 13.344 1 96.38 427 GLN A C 1
ATOM 3456 O O . GLN A 1 427 ? -12.938 10.344 12.305 1 96.38 427 GLN A O 1
ATOM 3461 N N . ILE A 1 428 ? -12.734 10.406 14.539 1 97.38 428 ILE A N 1
ATOM 3462 C CA . ILE A 1 428 ? -13.109 9 14.695 1 97.38 428 ILE A CA 1
ATOM 3463 C C . ILE A 1 428 ? -14.562 8.805 14.273 1 97.38 428 ILE A C 1
ATOM 3465 O O . ILE A 1 428 ? -14.906 7.789 13.664 1 97.38 428 ILE A O 1
ATOM 3469 N N . ASP A 1 429 ? -15.32 9.797 14.594 1 96.56 429 ASP A N 1
ATOM 3470 C CA . ASP A 1 429 ? -16.734 9.727 14.203 1 96.56 429 ASP A CA 1
ATOM 3471 C C . ASP A 1 429 ? -16.875 9.688 12.68 1 96.56 429 ASP A C 1
ATOM 3473 O O . ASP A 1 429 ? -17.859 9.156 12.164 1 96.56 429 ASP A O 1
ATOM 3477 N N . ALA A 1 430 ? -15.961 10.273 12.023 1 96.38 430 ALA A N 1
ATOM 3478 C CA . ALA A 1 430 ? -15.977 10.25 10.562 1 96.38 430 ALA A CA 1
ATOM 3479 C C . ALA A 1 430 ? -15.414 8.938 10.031 1 96.38 430 ALA A C 1
ATOM 3481 O O . ALA A 1 430 ? -15.867 8.43 9 1 96.38 430 ALA A O 1
ATOM 3482 N N . ILE A 1 431 ? -14.477 8.32 10.695 1 98.06 431 ILE A N 1
ATOM 3483 C CA . ILE A 1 431 ? -13.766 7.117 10.266 1 98.06 431 ILE A CA 1
ATOM 3484 C C . ILE A 1 431 ? -14.625 5.883 10.539 1 98.06 431 ILE A C 1
ATOM 3486 O O . ILE A 1 431 ? -14.734 4.992 9.695 1 98.06 431 ILE A O 1
ATOM 3490 N N . PHE A 1 432 ? -15.305 5.91 11.625 1 98.12 432 PHE A N 1
ATOM 3491 C CA . PHE A 1 432 ? -15.953 4.73 12.18 1 98.12 432 PHE A CA 1
ATOM 3492 C C . PHE A 1 432 ? -17.031 4.215 11.227 1 98.12 432 PHE A C 1
ATOM 3494 O O . PHE A 1 432 ? -17.062 3.023 10.906 1 98.12 432 PHE A O 1
ATOM 3501 N N . PRO A 1 433 ? -17.906 5.066 10.695 1 98.19 433 PRO A N 1
ATOM 3502 C CA . PRO A 1 433 ? -18.953 4.551 9.797 1 98.19 433 PRO A CA 1
ATOM 3503 C C . PRO A 1 433 ? -18.375 3.936 8.523 1 98.19 433 PRO A C 1
ATOM 3505 O O . PRO A 1 433 ? -18.938 2.961 8.008 1 98.19 433 PRO A O 1
ATOM 3508 N N . VAL A 1 434 ? -17.344 4.52 8.008 1 98.31 434 VAL A N 1
ATOM 3509 C CA . VAL A 1 434 ? -16.719 4.004 6.797 1 98.31 434 VAL A CA 1
ATOM 3510 C C . VAL A 1 434 ? -16.141 2.613 7.059 1 98.31 434 VAL A C 1
ATOM 3512 O O . VAL A 1 434 ? -16.328 1.696 6.258 1 98.31 434 VAL A O 1
ATOM 3515 N N . ILE A 1 435 ? -15.461 2.418 8.219 1 98.69 435 ILE A N 1
ATOM 3516 C CA . ILE A 1 435 ? -14.875 1.141 8.609 1 98.69 435 ILE A CA 1
ATOM 3517 C C . ILE A 1 435 ? -15.977 0.097 8.781 1 98.69 435 ILE A C 1
ATOM 3519 O O . ILE A 1 435 ? -15.844 -1.04 8.328 1 98.69 435 ILE A O 1
ATOM 3523 N N . ASN A 1 436 ? -17.016 0.503 9.375 1 98.44 436 ASN A N 1
ATOM 3524 C CA . ASN A 1 436 ? -18.141 -0.409 9.594 1 98.44 436 ASN A CA 1
ATOM 3525 C C . ASN A 1 436 ? -18.766 -0.853 8.273 1 98.44 436 ASN A C 1
ATOM 3527 O O . ASN A 1 436 ? -19.156 -2.012 8.125 1 98.44 436 ASN A O 1
ATOM 3531 N N . GLU A 1 437 ? -18.891 0.067 7.434 1 98.38 437 GLU A N 1
ATOM 3532 C CA . GLU A 1 437 ? -19.469 -0.238 6.129 1 98.38 437 GLU A CA 1
ATOM 3533 C C . GLU A 1 437 ? -18.609 -1.243 5.367 1 98.38 437 GLU A C 1
ATOM 3535 O O . GLU A 1 437 ? -19.125 -2.215 4.812 1 98.38 437 GLU A O 1
ATOM 3540 N N . VAL A 1 438 ? -17.344 -1.05 5.316 1 98.56 438 VAL A N 1
ATOM 3541 C CA . VAL A 1 438 ? -16.438 -1.937 4.59 1 98.56 438 VAL A CA 1
ATOM 3542 C C . VAL A 1 438 ? -16.391 -3.301 5.273 1 98.56 438 VAL A C 1
ATOM 3544 O O . VAL A 1 438 ? -16.297 -4.336 4.609 1 98.56 438 VAL A O 1
ATOM 3547 N N . LEU A 1 439 ? -16.406 -3.311 6.648 1 98.75 439 LEU A N 1
ATOM 3548 C CA . LEU A 1 439 ? -16.438 -4.57 7.387 1 98.75 439 LEU A CA 1
ATOM 3549 C C . LEU A 1 439 ? -17.688 -5.379 7.043 1 98.75 439 LEU A C 1
ATOM 3551 O O . LEU A 1 439 ? -17.609 -6.594 6.848 1 98.75 439 LEU A O 1
ATOM 3555 N N . THR A 1 440 ? -18.797 -4.691 6.934 1 98.62 440 THR A N 1
ATOM 3556 C CA . THR A 1 440 ? -20.031 -5.348 6.547 1 98.62 440 THR A CA 1
ATOM 3557 C C . THR A 1 440 ? -19.922 -5.918 5.133 1 98.62 440 THR A C 1
ATOM 3559 O O . THR A 1 440 ? -20.375 -7.039 4.875 1 98.62 440 THR A O 1
ATOM 3562 N N . GLU A 1 441 ? -19.359 -5.184 4.266 1 98.06 441 GLU A N 1
ATOM 3563 C CA . GLU A 1 441 ? -19.203 -5.625 2.883 1 98.06 441 GLU A CA 1
ATOM 3564 C C . GLU A 1 441 ? -18.281 -6.844 2.793 1 98.06 441 GLU A C 1
ATOM 3566 O O . GLU A 1 441 ? -18.578 -7.793 2.066 1 98.06 441 GLU A O 1
ATOM 3571 N N . VAL A 1 442 ? -17.188 -6.84 3.543 1 98.56 442 VAL A N 1
ATOM 3572 C CA . VAL A 1 442 ? -16.25 -7.957 3.514 1 98.56 442 VAL A CA 1
ATOM 3573 C C . VAL A 1 442 ? -16.938 -9.211 4.055 1 98.56 442 VAL A C 1
ATOM 3575 O O . VAL A 1 442 ? -16.703 -10.312 3.549 1 98.56 442 VAL A O 1
ATOM 3578 N N . THR A 1 443 ? -17.734 -9.078 5.047 1 98.62 443 THR A N 1
ATOM 3579 C CA . THR A 1 443 ? -18.453 -10.203 5.625 1 98.62 443 THR A CA 1
ATOM 3580 C C . THR A 1 443 ? -19.453 -10.789 4.625 1 98.62 443 THR A C 1
ATOM 3582 O O . THR A 1 443 ? -19.578 -12.008 4.512 1 98.62 443 THR A O 1
ATOM 3585 N N . SER A 1 444 ? -20.125 -9.906 3.928 1 98.06 444 SER A N 1
ATOM 3586 C CA . SER A 1 444 ? -21.047 -10.344 2.885 1 98.06 444 SER A CA 1
ATOM 3587 C C . SER A 1 444 ? -20.312 -11.062 1.765 1 98.06 444 SER A C 1
ATOM 3589 O O . SER A 1 444 ? -20.781 -12.094 1.265 1 98.06 444 SER A O 1
ATOM 3591 N N . LEU A 1 445 ? -19.219 -10.539 1.362 1 97.88 445 LEU A N 1
ATOM 3592 C CA . LEU A 1 445 ? -18.391 -11.164 0.328 1 97.88 445 LEU A CA 1
ATOM 3593 C C . LEU A 1 445 ? -17.922 -12.547 0.771 1 97.88 445 LEU A C 1
ATOM 3595 O O . LEU A 1 445 ? -17.969 -13.5 -0.01 1 97.88 445 LEU A O 1
ATOM 3599 N N . GLU A 1 446 ? -17.453 -12.617 2.025 1 98.62 446 GLU A N 1
ATOM 3600 C CA . GLU A 1 446 ? -17.016 -13.898 2.576 1 98.62 446 GLU A CA 1
ATOM 3601 C C . GLU A 1 446 ? -18.109 -14.945 2.482 1 98.62 446 GLU A C 1
ATOM 3603 O O . GLU A 1 446 ? -17.859 -16.078 2.066 1 98.62 446 GLU A O 1
ATOM 3608 N N . THR A 1 447 ? -19.281 -14.555 2.865 1 98.31 447 THR A N 1
ATOM 3609 C CA . THR A 1 447 ? -20.422 -15.461 2.832 1 98.31 447 THR A CA 1
ATOM 3610 C C . THR A 1 447 ? -20.734 -15.898 1.401 1 98.31 447 THR A C 1
ATOM 3612 O O . THR A 1 447 ? -20.953 -17.078 1.14 1 98.31 447 THR A O 1
ATOM 3615 N N . TYR A 1 448 ? -20.703 -14.969 0.501 1 97.31 448 TYR A N 1
ATOM 3616 C CA . TYR A 1 448 ? -20.984 -15.25 -0.905 1 97.31 448 TYR A CA 1
ATOM 3617 C C . TYR A 1 448 ? -19.953 -16.203 -1.484 1 97.31 448 TYR A C 1
ATOM 3619 O O . TYR A 1 448 ? -20.297 -17.203 -2.125 1 97.31 448 TYR A O 1
ATOM 3627 N N . LEU A 1 449 ? -18.703 -15.922 -1.225 1 98 449 LEU A N 1
ATOM 3628 C CA . LEU A 1 449 ? -17.625 -16.734 -1.776 1 98 449 LEU A CA 1
ATOM 3629 C C . LEU A 1 449 ? -17.641 -18.141 -1.18 1 98 449 LEU A C 1
ATOM 3631 O O . LEU A 1 449 ? -17.5 -19.125 -1.902 1 98 449 LEU A O 1
ATOM 3635 N N . LYS A 1 450 ? -17.797 -18.188 0.135 1 98.25 450 LYS A N 1
ATOM 3636 C CA . LYS A 1 450 ? -17.812 -19.484 0.793 1 98.25 450 LYS A CA 1
ATOM 3637 C C . LYS A 1 450 ? -18.906 -20.375 0.217 1 98.25 450 LYS A C 1
ATOM 3639 O O . LYS A 1 450 ? -18.672 -21.547 -0.096 1 98.25 450 LYS A O 1
ATOM 3644 N N . ALA A 1 451 ? -20.078 -19.812 0.033 1 97.94 451 ALA A N 1
ATOM 3645 C CA . ALA A 1 451 ? -21.219 -20.562 -0.477 1 97.94 451 ALA A CA 1
ATOM 3646 C C . ALA A 1 451 ? -20.938 -21.094 -1.881 1 97.94 451 ALA A C 1
ATOM 3648 O O . ALA A 1 451 ? -21.297 -22.234 -2.203 1 97.94 451 ALA A O 1
ATOM 3649 N N . ASN A 1 452 ? -20.344 -20.359 -2.719 1 97.69 452 ASN A N 1
ATOM 3650 C CA . ASN A 1 452 ? -20.109 -20.766 -4.105 1 97.69 452 ASN A CA 1
ATOM 3651 C C . ASN A 1 452 ? -18.859 -21.609 -4.246 1 97.69 452 ASN A C 1
ATOM 3653 O O . ASN A 1 452 ? -18.828 -22.547 -5.051 1 97.69 452 ASN A O 1
ATOM 3657 N N . LEU A 1 453 ? -17.844 -21.328 -3.439 1 98.25 453 LEU A N 1
ATOM 3658 C CA . LEU A 1 453 ? -16.625 -22.141 -3.465 1 98.25 453 LEU A CA 1
ATOM 3659 C C . LEU A 1 453 ? -16.922 -23.562 -3.006 1 98.25 453 LEU A C 1
ATOM 3661 O O . LEU A 1 453 ? -16.359 -24.516 -3.541 1 98.25 453 LEU A O 1
ATOM 3665 N N . GLU A 1 454 ? -17.797 -23.719 -2.043 1 97.19 454 GLU A N 1
ATOM 3666 C CA . GLU A 1 454 ? -18.109 -25.016 -1.475 1 97.19 454 GLU A CA 1
ATOM 3667 C C . GLU A 1 454 ? -18.75 -25.938 -2.514 1 97.19 454 GLU A C 1
ATOM 3669 O O . GLU A 1 454 ? -18.688 -27.156 -2.396 1 97.19 454 GLU A O 1
ATOM 3674 N N . GLN A 1 455 ? -19.25 -25.375 -3.521 1 96.88 455 GLN A N 1
ATOM 3675 C CA . GLN A 1 455 ? -19.875 -26.172 -4.57 1 96.88 455 GLN A CA 1
ATOM 3676 C C . GLN A 1 455 ? -18.828 -26.781 -5.496 1 96.88 455 GLN A C 1
ATOM 3678 O O . GLN A 1 455 ? -19.078 -27.797 -6.141 1 96.88 455 GLN A O 1
ATOM 3683 N N . ILE A 1 456 ? -17.625 -26.203 -5.527 1 96.31 456 ILE A N 1
ATOM 3684 C CA . ILE A 1 456 ? -16.672 -26.547 -6.586 1 96.31 456 ILE A CA 1
ATOM 3685 C C . ILE A 1 456 ? -15.383 -27.062 -5.973 1 96.31 456 ILE A C 1
ATOM 3687 O O . ILE A 1 456 ? -14.695 -27.891 -6.574 1 96.31 456 ILE A O 1
ATOM 3691 N N . TYR A 1 457 ? -15.102 -26.609 -4.793 1 96.5 457 TYR A N 1
ATOM 3692 C CA . TYR A 1 457 ? -13.805 -26.922 -4.207 1 96.5 457 TYR A CA 1
ATOM 3693 C C . TYR A 1 457 ? -13.969 -27.656 -2.883 1 96.5 457 TYR A C 1
ATOM 3695 O O . TYR A 1 457 ? -15.07 -27.719 -2.334 1 96.5 457 TYR A O 1
ATOM 3703 N N . PHE A 1 458 ? -12.883 -28.203 -2.48 1 93.75 458 PHE A N 1
ATOM 3704 C CA . PHE A 1 458 ? -12.82 -28.891 -1.197 1 93.75 458 PHE A CA 1
ATOM 3705 C C . PHE A 1 458 ? -12.43 -27.938 -0.082 1 93.75 458 PHE A C 1
ATOM 3707 O O . PHE A 1 458 ? -11.961 -26.828 -0.346 1 93.75 458 PHE A O 1
ATOM 3714 N N . SER A 1 459 ? -12.586 -28.344 1.171 1 92.12 459 SER A N 1
ATOM 3715 C CA . SER A 1 459 ? -12.477 -27.469 2.334 1 92.12 459 SER A CA 1
ATOM 3716 C C . SER A 1 459 ? -11.07 -26.922 2.48 1 92.12 459 SER A C 1
ATOM 3718 O O . SER A 1 459 ? -10.891 -25.766 2.883 1 92.12 459 SER A O 1
ATOM 3720 N N . HIS A 1 460 ? -10.047 -27.703 2.229 1 90.75 460 HIS A N 1
ATOM 3721 C CA . HIS A 1 460 ? -8.68 -27.234 2.412 1 90.75 460 HIS A CA 1
ATOM 3722 C C . HIS A 1 460 ? -8.359 -26.078 1.472 1 90.75 460 HIS A C 1
ATOM 3724 O O . HIS A 1 460 ? -7.645 -25.141 1.848 1 90.75 460 HIS A O 1
ATOM 3730 N N . THR A 1 461 ? -8.883 -26.125 0.222 1 94.62 461 THR A N 1
ATOM 3731 C CA . THR A 1 461 ? -8.695 -25.047 -0.74 1 94.62 461 THR A CA 1
ATOM 3732 C C . THR A 1 461 ? -9.398 -23.781 -0.265 1 94.62 461 THR A C 1
ATOM 3734 O O . THR A 1 461 ? -8.82 -22.688 -0.311 1 94.62 461 THR A O 1
ATOM 3737 N N . ILE A 1 462 ? -10.57 -23.953 0.237 1 96.38 462 ILE A N 1
ATOM 3738 C CA . ILE A 1 462 ? -11.383 -22.828 0.677 1 96.38 462 ILE A CA 1
ATOM 3739 C C . ILE A 1 462 ? -10.727 -22.156 1.877 1 96.38 462 ILE A C 1
ATOM 3741 O O . ILE A 1 462 ? -10.648 -20.922 1.935 1 96.38 462 ILE A O 1
ATOM 3745 N N . ASP A 1 463 ? -10.258 -22.953 2.768 1 94.5 463 ASP A N 1
ATOM 3746 C CA . ASP A 1 463 ? -9.586 -22.422 3.951 1 94.5 463 ASP A CA 1
ATOM 3747 C C . ASP A 1 463 ? -8.367 -21.594 3.566 1 94.5 463 ASP A C 1
ATOM 3749 O O . ASP A 1 463 ? -8.133 -20.531 4.137 1 94.5 463 ASP A O 1
ATOM 3753 N N . GLU A 1 464 ? -7.613 -22.078 2.637 1 95.44 464 GLU A N 1
ATOM 3754 C CA . GLU A 1 464 ? -6.434 -21.344 2.193 1 95.44 464 GLU A CA 1
ATOM 3755 C C . GLU A 1 464 ? -6.828 -20.031 1.521 1 95.44 464 GLU A C 1
ATOM 3757 O O . GLU A 1 464 ? -6.234 -18.984 1.794 1 95.44 464 GLU A O 1
ATOM 3762 N N . LEU A 1 465 ? -7.805 -20.094 0.66 1 97.69 465 LEU A N 1
ATOM 3763 C CA . LEU A 1 465 ? -8.234 -18.922 -0.092 1 97.69 465 LEU A CA 1
ATOM 3764 C C . LEU A 1 465 ? -8.75 -17.828 0.844 1 97.69 465 LEU A C 1
ATOM 3766 O O . LEU A 1 465 ? -8.305 -16.688 0.769 1 97.69 465 LEU A O 1
ATOM 3770 N N . LEU A 1 466 ? -9.617 -18.234 1.721 1 98.19 466 LEU A N 1
ATOM 3771 C CA . LEU A 1 466 ? -10.211 -17.25 2.631 1 98.19 466 LEU A CA 1
ATOM 3772 C C . LEU A 1 466 ? -9.18 -16.766 3.646 1 98.19 466 LEU A C 1
ATOM 3774 O O . LEU A 1 466 ? -9.133 -15.586 3.977 1 98.19 466 LEU A O 1
ATOM 3778 N N . GLY A 1 467 ? -8.375 -17.688 4.109 1 97.94 467 GLY A N 1
ATOM 3779 C CA . GLY A 1 467 ? -7.34 -17.344 5.07 1 97.94 467 GLY A CA 1
ATOM 3780 C C . GLY A 1 467 ? -6.309 -16.375 4.508 1 97.94 467 GLY A C 1
ATOM 3781 O O . GLY A 1 467 ? -5.75 -15.555 5.238 1 97.94 467 GLY A O 1
ATOM 3782 N N . THR A 1 468 ? -6.09 -16.453 3.229 1 98.12 468 THR A N 1
ATOM 3783 C CA . THR A 1 468 ? -5.062 -15.648 2.576 1 98.12 468 THR A CA 1
ATOM 3784 C C . THR A 1 468 ? -5.637 -14.312 2.127 1 98.12 468 THR A C 1
ATOM 3786 O O . THR A 1 468 ? -4.988 -13.273 2.271 1 98.12 468 THR A O 1
ATOM 3789 N N . LEU A 1 469 ? -6.848 -14.336 1.621 1 98.44 469 LEU A N 1
ATOM 3790 C CA . LEU A 1 469 ? -7.32 -13.164 0.891 1 98.44 469 LEU A CA 1
ATOM 3791 C C . LEU A 1 469 ? -8.328 -12.375 1.722 1 98.44 469 LEU A C 1
ATOM 3793 O O . LEU A 1 469 ? -8.32 -11.141 1.699 1 98.44 469 LEU A O 1
ATOM 3797 N N . ILE A 1 470 ? -9.195 -13.039 2.512 1 98.69 470 ILE A N 1
ATOM 3798 C CA . ILE A 1 470 ? -10.336 -12.383 3.125 1 98.69 470 ILE A CA 1
ATOM 3799 C C . ILE A 1 470 ? -10.047 -12.102 4.598 1 98.69 470 ILE A C 1
ATOM 3801 O O . ILE A 1 470 ? -10.195 -10.961 5.059 1 98.69 470 ILE A O 1
ATOM 3805 N N . ASN A 1 471 ? -9.555 -13.047 5.309 1 98.5 471 ASN A N 1
ATOM 3806 C CA . ASN A 1 471 ? -9.438 -12.992 6.762 1 98.5 471 ASN A CA 1
ATOM 3807 C C . ASN A 1 471 ? -8.508 -11.859 7.203 1 98.5 471 ASN A C 1
ATOM 3809 O O . ASN A 1 471 ? -8.797 -11.164 8.18 1 98.5 471 ASN A O 1
ATOM 3813 N N . PRO A 1 472 ? -7.383 -11.672 6.543 1 98.19 472 PRO A N 1
ATOM 3814 C CA . PRO A 1 472 ? -6.52 -10.57 6.988 1 98.19 472 PRO A CA 1
ATOM 3815 C C . PRO A 1 472 ? -7.215 -9.211 6.938 1 98.19 472 PRO A C 1
ATOM 3817 O O . PRO A 1 472 ? -7.047 -8.398 7.848 1 98.19 472 PRO A O 1
ATOM 3820 N N . ILE A 1 473 ? -7.98 -8.953 5.867 1 98.69 473 ILE A N 1
ATOM 3821 C CA . ILE A 1 473 ? -8.711 -7.703 5.719 1 98.69 473 ILE A CA 1
ATOM 3822 C C . ILE A 1 473 ? -9.789 -7.605 6.801 1 98.69 473 ILE A C 1
ATOM 3824 O O . ILE A 1 473 ? -9.891 -6.586 7.492 1 98.69 473 ILE A O 1
ATOM 3828 N N . LYS A 1 474 ? -10.562 -8.688 6.93 1 98.69 474 LYS A N 1
ATOM 3829 C CA . LYS A 1 474 ? -11.664 -8.727 7.895 1 98.69 474 LYS A CA 1
ATOM 3830 C C . LYS A 1 474 ? -11.148 -8.508 9.312 1 98.69 474 LYS A C 1
ATOM 3832 O O . LYS A 1 474 ? -11.719 -7.715 10.07 1 98.69 474 LYS A O 1
ATOM 3837 N N . ASN A 1 475 ? -10.086 -9.188 9.672 1 98.69 475 ASN A N 1
ATOM 3838 C CA . ASN A 1 475 ? -9.523 -9.086 11.016 1 98.69 475 ASN A CA 1
ATOM 3839 C C . ASN A 1 475 ? -8.977 -7.684 11.289 1 98.69 475 ASN A C 1
ATOM 3841 O O . ASN A 1 475 ? -9.125 -7.156 12.391 1 98.69 475 ASN A O 1
ATOM 3845 N N . ASN A 1 476 ? -8.297 -7.133 10.328 1 98.56 476 ASN A N 1
ATOM 3846 C CA . ASN A 1 476 ? -7.793 -5.773 10.484 1 98.56 476 ASN A CA 1
ATOM 3847 C C . ASN A 1 476 ? -8.93 -4.777 10.703 1 98.56 476 ASN A C 1
ATOM 3849 O O . ASN A 1 476 ? -8.844 -3.92 11.586 1 98.56 476 ASN A O 1
ATOM 3853 N N . LEU A 1 477 ? -9.984 -4.902 9.898 1 98.81 477 LEU A N 1
ATOM 3854 C CA . LEU A 1 477 ? -11.125 -4.004 10.008 1 98.81 477 LEU A CA 1
ATOM 3855 C C . LEU A 1 477 ? -11.805 -4.164 11.367 1 98.81 477 LEU A C 1
ATOM 3857 O O . LEU A 1 477 ? -12.242 -3.18 11.969 1 98.81 477 LEU A O 1
ATOM 3861 N N . LYS A 1 478 ? -11.914 -5.398 11.812 1 98.75 478 LYS A N 1
ATOM 3862 C CA . LYS A 1 478 ? -12.484 -5.645 13.133 1 98.75 478 LYS A CA 1
ATOM 3863 C C . LYS A 1 478 ? -11.664 -4.945 14.219 1 98.75 478 LYS A C 1
ATOM 3865 O O . LYS A 1 478 ? -12.219 -4.363 15.148 1 98.75 478 LYS A O 1
ATOM 3870 N N . GLN A 1 479 ? -10.383 -5.078 14.086 1 98.56 479 GLN A N 1
ATOM 3871 C CA . GLN A 1 479 ? -9.5 -4.434 15.055 1 98.56 479 GLN A CA 1
ATOM 3872 C C . GLN A 1 479 ? -9.672 -2.916 15.023 1 98.56 479 GLN A C 1
ATOM 3874 O O . GLN A 1 479 ? -9.742 -2.271 16.062 1 98.56 479 GLN A O 1
ATOM 3879 N N . ILE A 1 480 ? -9.695 -2.322 13.828 1 98.69 480 ILE A N 1
ATOM 3880 C CA . ILE A 1 480 ? -9.859 -0.879 13.703 1 98.69 480 ILE A CA 1
ATOM 3881 C C . ILE A 1 480 ? -11.195 -0.456 14.305 1 98.69 480 ILE A C 1
ATOM 3883 O O . ILE A 1 480 ? -11.281 0.556 15.008 1 98.69 480 ILE A O 1
ATOM 3887 N N . LYS A 1 481 ? -12.25 -1.219 14.008 1 98.56 481 LYS A N 1
ATOM 3888 C CA . LYS A 1 481 ? -13.562 -0.933 14.578 1 98.56 481 LYS A CA 1
ATOM 3889 C C . LYS A 1 481 ? -13.5 -0.918 16.109 1 98.56 481 LYS A C 1
ATOM 3891 O O . LYS A 1 481 ? -14.016 0.002 16.75 1 98.56 481 LYS A O 1
ATOM 3896 N N . SER A 1 482 ? -12.891 -1.938 16.625 1 98.56 482 SER A N 1
ATOM 3897 C CA . SER A 1 482 ? -12.742 -2.035 18.078 1 98.56 482 SER A CA 1
ATOM 3898 C C . SER A 1 482 ? -11.961 -0.852 18.625 1 98.56 482 SER A C 1
ATOM 3900 O O . SER A 1 482 ? -12.328 -0.289 19.656 1 98.56 482 SER A O 1
ATOM 3902 N N . ASP A 1 483 ? -10.867 -0.49 18 1 98.25 483 ASP A N 1
ATOM 3903 C CA . ASP A 1 483 ? -10.07 0.656 18.406 1 98.25 483 ASP A CA 1
ATOM 3904 C C . ASP A 1 483 ? -10.883 1.945 18.359 1 98.25 483 ASP A C 1
ATOM 3906 O O . ASP A 1 483 ? -10.766 2.793 19.25 1 98.25 483 ASP A O 1
ATOM 3910 N N . CYS A 1 484 ? -11.656 2.113 17.312 1 98.12 484 CYS A N 1
ATOM 3911 C CA . CYS A 1 484 ? -12.516 3.285 17.203 1 98.12 484 CYS A CA 1
ATOM 3912 C C . CYS A 1 484 ? -13.477 3.367 18.391 1 98.12 484 CYS A C 1
ATOM 3914 O O . CYS A 1 484 ? -13.617 4.422 19 1 98.12 484 CYS A O 1
ATOM 3916 N N . GLU A 1 485 ? -14.109 2.252 18.688 1 97.75 485 GLU A N 1
ATOM 3917 C CA . GLU A 1 485 ? -15.07 2.207 19.781 1 97.75 485 GLU A CA 1
ATOM 3918 C C . GLU A 1 485 ? -14.398 2.531 21.109 1 97.75 485 GLU A C 1
ATOM 3920 O O . GLU A 1 485 ? -14.945 3.295 21.922 1 97.75 485 GLU A O 1
ATOM 3925 N N . THR A 1 486 ? -13.266 1.969 21.312 1 97 486 THR A N 1
ATOM 3926 C CA . THR A 1 486 ? -12.508 2.219 22.531 1 97 486 THR A CA 1
ATOM 3927 C C . THR A 1 486 ? -12.125 3.691 22.641 1 97 486 THR A C 1
ATOM 3929 O O . THR A 1 486 ? -12.312 4.309 23.688 1 97 486 THR A O 1
ATOM 3932 N N . GLN A 1 487 ? -11.625 4.266 21.594 1 96.12 487 GLN A N 1
ATOM 3933 C CA . GLN A 1 487 ? -11.172 5.656 21.609 1 96.12 487 GLN A CA 1
ATOM 3934 C C . GLN A 1 487 ? -12.344 6.613 21.781 1 96.12 487 GLN A C 1
ATOM 3936 O O . GLN A 1 487 ? -12.227 7.648 22.438 1 96.12 487 GLN A O 1
ATOM 3941 N N . LEU A 1 488 ? -13.445 6.297 21.156 1 95.44 488 LEU A N 1
ATOM 3942 C CA . LEU A 1 488 ? -14.633 7.129 21.312 1 95.44 488 LEU A CA 1
ATOM 3943 C C . LEU A 1 488 ? -15.125 7.109 22.766 1 95.44 488 LEU A C 1
ATOM 3945 O O . LEU A 1 488 ? -15.555 8.141 23.281 1 95.44 488 LEU A O 1
ATOM 3949 N N . ALA A 1 489 ? -15.07 5.953 23.375 1 94.25 489 ALA A N 1
ATOM 3950 C CA . ALA A 1 489 ? -15.484 5.824 24.766 1 94.25 489 ALA A CA 1
ATOM 3951 C C . ALA A 1 489 ? -14.586 6.637 25.703 1 94.25 489 ALA A C 1
ATOM 3953 O O . ALA A 1 489 ? -15.047 7.188 26.703 1 94.25 489 ALA A O 1
ATOM 3954 N N . LEU A 1 490 ? -13.328 6.727 25.328 1 91.19 490 LEU A N 1
ATOM 3955 C CA . LEU A 1 490 ? -12.367 7.473 26.125 1 91.19 490 LEU A CA 1
ATOM 3956 C C . LEU A 1 490 ? -12.531 8.977 25.922 1 91.19 490 LEU A C 1
ATOM 3958 O O . LEU A 1 490 ? -12.266 9.758 26.828 1 91.19 490 LEU A O 1
ATOM 3962 N N . GLY A 1 491 ? -12.984 9.391 24.75 1 87.81 491 GLY A N 1
ATOM 3963 C CA . GLY A 1 491 ? -13.102 10.805 24.438 1 87.81 491 GLY A CA 1
ATOM 3964 C C . GLY A 1 491 ? -11.758 11.484 24.234 1 87.81 491 GLY A C 1
ATOM 3965 O O . GLY A 1 491 ? -10.734 10.812 24.078 1 87.81 491 GLY A O 1
ATOM 3966 N N . CYS A 1 492 ? -11.852 12.828 24.188 1 82.75 492 CYS A N 1
ATOM 3967 C CA . CYS A 1 492 ? -10.617 13.578 23.984 1 82.75 492 CYS A CA 1
ATOM 3968 C C . CYS A 1 492 ? -9.82 13.672 25.281 1 82.75 492 CYS A C 1
ATOM 3970 O O . CYS A 1 492 ? -10.398 13.812 26.359 1 82.75 492 CYS A O 1
ATOM 3972 N N . ARG A 1 493 ? -8.5 13.531 25.078 1 77.81 493 ARG A N 1
ATOM 3973 C CA . ARG A 1 493 ? -7.676 13.523 26.281 1 77.81 493 ARG A CA 1
ATOM 3974 C C . ARG A 1 493 ? -6.445 14.406 26.109 1 77.81 493 ARG A C 1
ATOM 3976 O O . ARG A 1 493 ? -6.078 14.758 24.984 1 77.81 493 ARG A O 1
ATOM 3983 N N . VAL A 1 494 ? -5.996 14.82 27.312 1 81.62 494 VAL A N 1
ATOM 3984 C CA . VAL A 1 494 ? -4.707 15.508 27.344 1 81.62 494 VAL A CA 1
ATOM 3985 C C . VAL A 1 494 ? -3.576 14.484 27.219 1 81.62 494 VAL A C 1
ATOM 3987 O O . VAL A 1 494 ? -3.738 13.32 27.594 1 81.62 494 VAL A O 1
ATOM 3990 N N . ARG A 1 495 ? -2.596 14.852 26.672 1 77.75 495 ARG A N 1
ATOM 3991 C CA . ARG A 1 495 ? -1.463 13.945 26.5 1 77.75 495 ARG A CA 1
ATOM 3992 C C . ARG A 1 495 ? -1.002 13.391 27.844 1 77.75 495 ARG A C 1
ATOM 3994 O O . ARG A 1 495 ? -0.917 14.117 28.828 1 77.75 495 ARG A O 1
ATOM 4001 N N . GLY A 1 496 ? -0.715 12.109 27.859 1 66.44 496 GLY A N 1
ATOM 4002 C CA . GLY A 1 496 ? -0.133 11.477 29.047 1 66.44 496 GLY A CA 1
ATOM 4003 C C . GLY A 1 496 ? -1.165 11.078 30.078 1 66.44 496 GLY A C 1
ATOM 4004 O O . GLY A 1 496 ? -0.824 10.5 31.109 1 66.44 496 GLY A O 1
ATOM 4005 N N . LYS A 1 497 ? -2.35 11.492 29.938 1 64.06 497 LYS A N 1
ATOM 4006 C CA . LYS A 1 497 ? -3.346 11.141 30.938 1 64.06 497 LYS A CA 1
ATOM 4007 C C . LYS A 1 497 ? -3.609 9.633 30.953 1 64.06 497 LYS A C 1
ATOM 4009 O O . LYS A 1 497 ? -3.99 9.062 29.922 1 64.06 497 LYS A O 1
ATOM 4014 N N . LYS A 1 498 ? -3.053 9.102 31.969 1 57.34 498 LYS A N 1
ATOM 4015 C CA . LYS A 1 498 ? -3.199 7.66 32.156 1 57.34 498 LYS A CA 1
ATOM 4016 C C . LYS A 1 498 ? -4.629 7.301 32.562 1 57.34 498 LYS A C 1
ATOM 4018 O O . LYS A 1 498 ? -5.301 8.07 33.25 1 57.34 498 LYS A O 1
ATOM 4023 N N . LEU A 1 499 ? -5.328 6.422 31.75 1 57.84 499 LEU A N 1
ATOM 4024 C CA . LEU A 1 499 ? -6.668 5.926 32.062 1 57.84 499 LEU A CA 1
ATOM 4025 C C . LEU A 1 499 ? -6.723 5.281 33.438 1 57.84 499 LEU A C 1
ATOM 4027 O O . LEU A 1 499 ? -5.891 4.434 33.75 1 57.84 499 LEU A O 1
ATOM 4031 N N . ASN A 1 500 ? -7.094 5.988 34.438 1 39.91 500 ASN A N 1
ATOM 4032 C CA . ASN A 1 500 ? -7.418 5.258 35.656 1 39.91 500 ASN A CA 1
ATOM 4033 C C . ASN A 1 500 ? -8.406 4.129 35.375 1 39.91 500 ASN A C 1
ATOM 4035 O O . ASN A 1 500 ? -9.555 4.379 35 1 39.91 500 ASN A O 1
ATOM 4039 N N . LEU A 1 501 ? -8 3.137 34.75 1 37.03 501 LEU A N 1
ATOM 4040 C CA . LEU A 1 501 ? -8.922 2.004 34.75 1 37.03 501 LEU A CA 1
ATOM 4041 C C . LEU A 1 501 ? -9.438 1.75 36.188 1 37.03 501 LEU A C 1
ATOM 4043 O O . LEU A 1 501 ? -8.648 1.505 37.094 1 37.03 501 LEU A O 1
ATOM 4047 N N . VAL A 1 502 ? -10.453 2.453 36.5 1 27.38 502 VAL A N 1
ATOM 4048 C CA . VAL A 1 502 ? -11.164 1.816 37.594 1 27.38 502 VAL A CA 1
ATOM 4049 C C . VAL A 1 502 ? -11.648 0.431 37.188 1 27.38 502 VAL A C 1
ATOM 4051 O O . VAL A 1 502 ? -12.133 0.253 36.062 1 27.38 502 VAL A O 1
ATOM 4054 N N . MET B 1 1 ? 10.188 39.156 -25.781 1 20.34 1 MET B N 1
ATOM 4055 C CA . MET B 1 1 ? 8.773 39.469 -25.641 1 20.34 1 MET B CA 1
ATOM 4056 C C . MET B 1 1 ? 8.453 39.906 -24.219 1 20.34 1 MET B C 1
ATOM 4058 O O . MET B 1 1 ? 8.688 39.156 -23.266 1 20.34 1 MET B O 1
ATOM 4062 N N . TYR B 1 2 ? 8.586 41.344 -23.953 1 23.31 2 TYR B N 1
ATOM 4063 C CA . TYR B 1 2 ? 8.648 42.281 -22.828 1 23.31 2 TYR B CA 1
ATOM 4064 C C . TYR B 1 2 ? 7.332 42.281 -22.062 1 23.31 2 TYR B C 1
ATOM 4066 O O . TYR B 1 2 ? 6.332 42.812 -22.531 1 23.31 2 TYR B O 1
ATOM 4074 N N . LEU B 1 3 ? 6.738 41.094 -21.859 1 26.86 3 LEU B N 1
ATOM 4075 C CA . LEU B 1 3 ? 5.555 41.188 -21.016 1 26.86 3 LEU B CA 1
ATOM 4076 C C . LEU B 1 3 ? 5.762 42.219 -19.891 1 26.86 3 LEU B C 1
ATOM 4078 O O . LEU B 1 3 ? 6.859 42.312 -19.344 1 26.86 3 LEU B O 1
ATOM 4082 N N . GLY B 1 4 ? 5.074 43.406 -19.984 1 28.09 4 GLY B N 1
ATOM 4083 C CA . GLY B 1 4 ? 5.113 44.625 -19.219 1 28.09 4 GLY B CA 1
ATOM 4084 C C . GLY B 1 4 ? 5.344 44.406 -17.734 1 28.09 4 GLY B C 1
ATOM 4085 O O . GLY B 1 4 ? 4.781 43.469 -17.156 1 28.09 4 GLY B O 1
ATOM 4086 N N . GLY B 1 5 ? 6.555 44.75 -17.219 1 30.48 5 GLY B N 1
ATOM 4087 C CA . GLY B 1 5 ? 7.18 45 -15.938 1 30.48 5 GLY B CA 1
ATOM 4088 C C . GLY B 1 5 ? 6.277 45.75 -14.977 1 30.48 5 GLY B C 1
ATOM 4089 O O . GLY B 1 5 ? 6.215 47 -14.992 1 30.48 5 GLY B O 1
ATOM 4090 N N . TYR B 1 6 ? 5.004 45.438 -14.867 1 31.25 6 TYR B N 1
ATOM 4091 C CA . TYR B 1 6 ? 4.566 46.062 -13.617 1 31.25 6 TYR B CA 1
ATOM 4092 C C . TYR B 1 6 ? 5.648 45.938 -12.555 1 31.25 6 TYR B C 1
ATOM 4094 O O . TYR B 1 6 ? 5.996 44.844 -12.117 1 31.25 6 TYR B O 1
ATOM 4102 N N . LYS B 1 7 ? 6.715 46.656 -12.797 1 37.53 7 LYS B N 1
ATOM 4103 C CA . LYS B 1 7 ? 7.805 47.031 -11.906 1 37.53 7 LYS B CA 1
ATOM 4104 C C . LYS B 1 7 ? 7.297 47.281 -10.484 1 37.53 7 LYS B C 1
ATOM 4106 O O . LYS B 1 7 ? 6.406 48.125 -10.273 1 37.53 7 LYS B O 1
ATOM 4111 N N . MET B 1 8 ? 7.059 46.25 -9.633 1 37.28 8 MET B N 1
ATOM 4112 C CA . MET B 1 8 ? 6.938 46.438 -8.195 1 37.28 8 MET B CA 1
ATOM 4113 C C . MET B 1 8 ? 7.594 47.719 -7.758 1 37.28 8 MET B C 1
ATOM 4115 O O . MET B 1 8 ? 8.539 47.719 -6.969 1 37.28 8 MET B O 1
ATOM 4119 N N . GLU B 1 9 ? 7.773 48.625 -8.484 1 34.97 9 GLU B N 1
ATOM 4120 C CA . GLU B 1 9 ? 8.414 49.875 -8.047 1 34.97 9 GLU B CA 1
ATOM 4121 C C . GLU B 1 9 ? 7.672 50.469 -6.859 1 34.97 9 GLU B C 1
ATOM 4123 O O . GLU B 1 9 ? 8.164 51.406 -6.234 1 34.97 9 GLU B O 1
ATOM 4128 N N . ASN B 1 10 ? 6.352 50.5 -6.781 1 37.75 10 ASN B N 1
ATOM 4129 C CA . ASN B 1 10 ? 5.812 51.281 -5.676 1 37.75 10 ASN B CA 1
ATOM 4130 C C . ASN B 1 10 ? 6.125 50.625 -4.328 1 37.75 10 ASN B C 1
ATOM 4132 O O . ASN B 1 10 ? 5.645 49.531 -4.027 1 37.75 10 ASN B O 1
ATOM 4136 N N . LEU B 1 11 ? 7.266 50.938 -3.582 1 40.56 11 LEU B N 1
ATOM 4137 C CA . LEU B 1 11 ? 7.949 50.625 -2.328 1 40.56 11 LEU B CA 1
ATOM 4138 C C . LEU B 1 11 ? 6.949 50.375 -1.209 1 40.56 11 LEU B C 1
ATOM 4140 O O . LEU B 1 11 ? 7.312 49.844 -0.151 1 40.56 11 LEU B O 1
ATOM 4144 N N . THR B 1 12 ? 5.805 51 -1.153 1 45.25 12 THR B N 1
ATOM 4145 C CA . THR B 1 12 ? 4.945 50.906 0.023 1 45.25 12 THR B CA 1
ATOM 4146 C C . THR B 1 12 ? 4.012 49.719 -0.064 1 45.25 12 THR B C 1
ATOM 4148 O O . THR B 1 12 ? 3.324 49.375 0.905 1 45.25 12 THR B O 1
ATOM 4151 N N . PHE B 1 13 ? 3.852 49 -1.145 1 54.62 13 PHE B N 1
ATOM 4152 C CA . PHE B 1 13 ? 2.828 47.969 -1.268 1 54.62 13 PHE B CA 1
ATOM 4153 C C . PHE B 1 13 ? 3.416 46.594 -1.002 1 54.62 13 PHE B C 1
ATOM 4155 O O . PHE B 1 13 ? 4.258 46.125 -1.765 1 54.62 13 PHE B O 1
ATOM 4162 N N . GLY B 1 14 ? 3.02 46 0.152 1 70 14 GLY B N 1
ATOM 4163 C CA . GLY B 1 14 ? 3.244 44.594 0.47 1 70 14 GLY B CA 1
ATOM 4164 C C . GLY B 1 14 ? 4.66 44.312 0.931 1 70 14 GLY B C 1
ATOM 4165 O O . GLY B 1 14 ? 5.312 43.375 0.422 1 70 14 GLY B O 1
ATOM 4166 N N . THR B 1 15 ? 5.117 45.156 1.938 1 82.31 15 THR B N 1
ATOM 4167 C CA . THR B 1 15 ? 6.531 45.094 2.289 1 82.31 15 THR B CA 1
ATOM 4168 C C . THR B 1 15 ? 6.777 44.031 3.354 1 82.31 15 THR B C 1
ATOM 4170 O O . THR B 1 15 ? 7.918 43.625 3.57 1 82.31 15 THR B O 1
ATOM 4173 N N . GLN B 1 16 ? 5.727 43.625 3.926 1 94.5 16 GLN B N 1
ATOM 4174 C CA . GLN B 1 16 ? 5.934 42.656 4.988 1 94.5 16 GLN B CA 1
ATOM 4175 C C . GLN B 1 16 ? 6.043 41.25 4.426 1 94.5 16 GLN B C 1
ATOM 4177 O O . GLN B 1 16 ? 5.25 40.844 3.564 1 94.5 16 GLN B O 1
ATOM 4182 N N . ARG B 1 17 ? 7.039 40.562 4.785 1 97.81 17 ARG B N 1
ATOM 4183 C CA . ARG B 1 17 ? 7.258 39.156 4.523 1 97.81 17 ARG B CA 1
ATOM 4184 C C . ARG B 1 17 ? 7.422 38.375 5.824 1 97.81 17 ARG B C 1
ATOM 4186 O O . ARG B 1 17 ? 8.523 38.281 6.363 1 97.81 17 ARG B O 1
ATOM 4193 N N . ILE B 1 18 ? 6.348 37.844 6.262 1 98.56 18 ILE B N 1
ATOM 4194 C CA . ILE B 1 18 ? 6.273 37.281 7.602 1 98.56 18 ILE B CA 1
ATOM 4195 C C . ILE B 1 18 ? 6.352 35.75 7.516 1 98.56 18 ILE B C 1
ATOM 4197 O O . ILE B 1 18 ? 5.664 35.125 6.699 1 98.56 18 ILE B O 1
ATOM 4201 N N . VAL B 1 19 ? 7.18 35.125 8.305 1 98.81 19 VAL B N 1
ATOM 4202 C CA . VAL B 1 19 ? 7.258 33.656 8.383 1 98.81 19 VAL B CA 1
ATOM 4203 C C . VAL B 1 19 ? 6.438 33.156 9.578 1 98.81 19 VAL B C 1
ATOM 4205 O O . VAL B 1 19 ? 6.652 33.594 10.711 1 98.81 19 VAL B O 1
ATOM 4208 N N . HIS B 1 20 ? 5.527 32.312 9.312 1 98.81 20 HIS B N 1
ATOM 4209 C CA . HIS B 1 20 ? 4.656 31.766 10.336 1 98.81 20 HIS B CA 1
ATOM 4210 C C . HIS B 1 20 ? 5.316 30.578 11.039 1 98.81 20 HIS B C 1
ATOM 4212 O O . HIS B 1 20 ? 5.852 29.688 10.375 1 98.81 20 HIS B O 1
ATOM 4218 N N . LEU B 1 21 ? 5.305 30.609 12.328 1 98.44 21 LEU B N 1
ATOM 4219 C CA . LEU B 1 21 ? 5.797 29.531 13.172 1 98.44 21 LEU B CA 1
ATOM 4220 C C . LEU B 1 21 ? 4.66 28.906 13.977 1 98.44 21 LEU B C 1
ATOM 4222 O O . LEU B 1 21 ? 4.137 29.531 14.898 1 98.44 21 LEU B O 1
ATOM 4226 N N . ASP B 1 22 ? 4.336 27.75 13.602 1 97.69 22 ASP B N 1
ATOM 4227 C CA . ASP B 1 22 ? 3.365 26.938 14.336 1 97.69 22 ASP B CA 1
ATOM 4228 C C . ASP B 1 22 ? 4.059 26.016 15.328 1 97.69 22 ASP B C 1
ATOM 4230 O O . ASP B 1 22 ? 4.656 25 14.938 1 97.69 22 ASP B O 1
ATOM 4234 N N . LEU B 1 23 ? 3.898 26.281 16.594 1 96.12 23 LEU B N 1
ATOM 4235 C CA . LEU B 1 23 ? 4.688 25.562 17.594 1 96.12 23 LEU B CA 1
ATOM 4236 C C . LEU B 1 23 ? 3.867 24.469 18.266 1 96.12 23 LEU B C 1
ATOM 4238 O O . LEU B 1 23 ? 4.324 23.844 19.219 1 96.12 23 LEU B O 1
ATOM 4242 N N . LYS B 1 24 ? 2.648 24.234 17.766 1 91.75 24 LYS B N 1
ATOM 4243 C CA . LYS B 1 24 ? 1.83 23.188 18.375 1 91.75 24 LYS B CA 1
ATOM 4244 C C . LYS B 1 24 ? 2.412 21.797 18.078 1 91.75 24 LYS B C 1
ATOM 4246 O O . LYS B 1 24 ? 2.641 21.453 16.922 1 91.75 24 LYS B O 1
ATOM 4251 N N . GLY B 1 25 ? 2.754 21.062 19.109 1 82.12 25 GLY B N 1
ATOM 4252 C CA . GLY B 1 25 ? 3.17 19.672 19 1 82.12 25 GLY B CA 1
ATOM 4253 C C . GLY B 1 25 ? 4.66 19.516 18.766 1 82.12 25 GLY B C 1
ATOM 4254 O O . GLY B 1 25 ? 5.27 18.547 19.234 1 82.12 25 GLY B O 1
ATOM 4255 N N . ALA B 1 26 ? 5.242 20.547 18.047 1 91.38 26 ALA B N 1
ATOM 4256 C CA . ALA B 1 26 ? 6.656 20.406 17.719 1 91.38 26 ALA B CA 1
ATOM 4257 C C . ALA B 1 26 ? 7.414 21.703 18.016 1 91.38 26 ALA B C 1
ATOM 4259 O O . ALA B 1 26 ? 8.039 22.281 17.125 1 91.38 26 ALA B O 1
ATOM 4260 N N . PRO B 1 27 ? 7.367 22.047 19.234 1 95.25 27 PRO B N 1
ATOM 4261 C CA . PRO B 1 27 ? 8.156 23.234 19.594 1 95.25 27 PRO B CA 1
ATOM 4262 C C . PRO B 1 27 ? 9.656 23 19.469 1 95.25 27 PRO B C 1
ATOM 4264 O O . PRO B 1 27 ? 10.148 21.906 19.797 1 95.25 27 PRO B O 1
ATOM 4267 N N . LEU B 1 28 ? 10.367 23.938 19.047 1 96.75 28 LEU B N 1
ATOM 4268 C CA . LEU B 1 28 ? 11.812 23.844 18.859 1 96.75 28 LEU B CA 1
ATOM 4269 C C . LEU B 1 28 ? 12.555 24.422 20.062 1 96.75 28 LEU B C 1
ATOM 4271 O O . LEU B 1 28 ? 12.055 25.344 20.719 1 96.75 28 LEU B O 1
ATOM 4275 N N . LYS B 1 29 ? 13.656 23.906 20.344 1 96.12 29 LYS B N 1
ATOM 4276 C CA . LYS B 1 29 ? 14.484 24.438 21.406 1 96.12 29 LYS B CA 1
ATOM 4277 C C . LYS B 1 29 ? 15.031 25.812 21.062 1 96.12 29 LYS B C 1
ATOM 4279 O O . LYS B 1 29 ? 15.188 26.141 19.875 1 96.12 29 LYS B O 1
ATOM 4284 N N . VAL B 1 30 ? 15.344 26.562 22.078 1 96.62 30 VAL B N 1
ATOM 4285 C CA . VAL B 1 30 ? 15.805 27.938 21.922 1 96.62 30 VAL B CA 1
ATOM 4286 C C . VAL B 1 30 ? 17.062 27.969 21.047 1 96.62 30 VAL B C 1
ATOM 4288 O O . VAL B 1 30 ? 17.234 28.875 20.234 1 96.62 30 VAL B O 1
ATOM 4291 N N . SER B 1 31 ? 17.891 26.969 21.172 1 96.94 31 SER B N 1
ATOM 4292 C CA . SER B 1 31 ? 19.156 26.906 20.438 1 96.94 31 SER B CA 1
ATOM 4293 C C . SER B 1 31 ? 18.906 26.875 18.922 1 96.94 31 SER B C 1
ATOM 4295 O O . SER B 1 31 ? 19.719 27.391 18.156 1 96.94 31 SER B O 1
ATOM 4297 N N . TYR B 1 32 ? 17.859 26.297 18.562 1 98 32 TYR B N 1
ATOM 4298 C CA . TYR B 1 32 ? 17.547 26.25 17.125 1 98 32 TYR B CA 1
ATOM 4299 C C . TYR B 1 32 ? 17.219 27.656 16.609 1 98 32 TYR B C 1
ATOM 4301 O O . TYR B 1 32 ? 17.625 28.016 15.5 1 98 32 TYR B O 1
ATOM 4309 N N . PHE B 1 33 ? 16.531 28.422 17.391 1 98.25 33 PHE B N 1
ATOM 4310 C CA . PHE B 1 33 ? 16.094 29.75 16.969 1 98.25 33 PHE B CA 1
ATOM 4311 C C . PHE B 1 33 ? 17.297 30.688 16.828 1 98.25 33 PHE B C 1
ATOM 4313 O O . PHE B 1 33 ? 17.25 31.625 16.031 1 98.25 33 PHE B O 1
ATOM 4320 N N . GLU B 1 34 ? 18.328 30.406 17.562 1 98.25 34 GLU B N 1
ATOM 4321 C CA . GLU B 1 34 ? 19.562 31.188 17.453 1 98.25 34 GLU B CA 1
ATOM 4322 C C . GLU B 1 34 ? 20.109 31.156 16.031 1 98.25 34 GLU B C 1
ATOM 4324 O O . GLU B 1 34 ? 20.734 32.125 15.586 1 98.25 34 GLU B O 1
ATOM 4329 N N . LYS B 1 35 ? 19.828 30.109 15.406 1 98.25 35 LYS B N 1
ATOM 4330 C CA . LYS B 1 35 ? 20.328 29.953 14.039 1 98.25 35 LYS B CA 1
ATOM 4331 C C . LYS B 1 35 ? 19.219 30.266 13.031 1 98.25 35 LYS B C 1
ATOM 4333 O O . LYS B 1 35 ? 19.5 30.828 11.969 1 98.25 35 LYS B O 1
ATOM 4338 N N . PHE B 1 36 ? 18.078 29.984 13.383 1 98.62 36 PHE B N 1
ATOM 4339 C CA . PHE B 1 36 ? 16.953 30.078 12.469 1 98.62 36 PHE B CA 1
ATOM 4340 C C . PHE B 1 36 ? 16.609 31.531 12.172 1 98.62 36 PHE B C 1
ATOM 4342 O O . PHE B 1 36 ? 16.406 31.906 11.016 1 98.62 36 PHE B O 1
ATOM 4349 N N . PHE B 1 37 ? 16.531 32.406 13.156 1 98.81 37 PHE B N 1
ATOM 4350 C CA . PHE B 1 37 ? 16.078 33.781 12.969 1 98.81 37 PHE B CA 1
ATOM 4351 C C . PHE B 1 37 ? 17.062 34.562 12.102 1 98.81 37 PHE B C 1
ATOM 4353 O O . PHE B 1 37 ? 16.656 35.219 11.156 1 98.81 37 PHE B O 1
ATOM 4360 N N . PRO B 1 38 ? 18.406 34.438 12.383 1 98.56 38 PRO B N 1
ATOM 4361 C CA . PRO B 1 38 ? 19.312 35.094 11.445 1 98.56 38 PRO B CA 1
ATOM 4362 C C . PRO B 1 38 ? 19.188 34.562 10.023 1 98.56 38 PRO B C 1
ATOM 4364 O O . PRO B 1 38 ? 19.312 35.312 9.062 1 98.56 38 PRO B O 1
ATOM 4367 N N . PHE B 1 39 ? 18.922 33.344 9.938 1 98.56 39 PHE B N 1
ATOM 4368 C CA . PHE B 1 39 ? 18.797 32.75 8.617 1 98.56 39 PHE B CA 1
ATOM 4369 C C . PHE B 1 39 ? 17.625 33.312 7.855 1 98.56 39 PHE B C 1
ATOM 4371 O O . PHE B 1 39 ? 17.766 33.75 6.707 1 98.56 39 PHE B O 1
ATOM 4378 N N . ILE B 1 40 ? 16.438 33.344 8.492 1 98.56 40 ILE B N 1
ATOM 4379 C CA . ILE B 1 40 ? 15.273 33.812 7.746 1 98.56 40 ILE B CA 1
ATOM 4380 C C . ILE B 1 40 ? 15.383 35.312 7.465 1 98.56 40 ILE B C 1
ATOM 4382 O O . ILE B 1 40 ? 14.898 35.781 6.441 1 98.56 40 ILE B O 1
ATOM 4386 N N . LYS B 1 41 ? 16.031 36.031 8.352 1 98.38 41 LYS B N 1
ATOM 4387 C CA . LYS B 1 41 ? 16.312 37.438 8.062 1 98.38 41 LYS B CA 1
ATOM 4388 C C . LYS B 1 41 ? 17.188 37.562 6.812 1 98.38 41 LYS B C 1
ATOM 4390 O O . LYS B 1 41 ? 16.906 38.406 5.957 1 98.38 41 LYS B O 1
ATOM 4395 N N . SER B 1 42 ? 18.094 36.75 6.691 1 97.62 42 SER B N 1
ATOM 4396 C CA . SER B 1 42 ? 19.047 36.812 5.594 1 97.62 42 SER B CA 1
ATOM 4397 C C . SER B 1 42 ? 18.391 36.5 4.258 1 97.62 42 SER B C 1
ATOM 4399 O O . SER B 1 42 ? 18.797 37 3.213 1 97.62 42 SER B O 1
ATOM 4401 N N . ILE B 1 43 ? 17.344 35.719 4.328 1 97.25 43 ILE B N 1
ATOM 4402 C CA . ILE B 1 43 ? 16.75 35.344 3.053 1 97.25 43 ILE B CA 1
ATOM 4403 C C . ILE B 1 43 ? 15.625 36.312 2.705 1 97.25 43 ILE B C 1
ATOM 4405 O O . ILE B 1 43 ? 15.016 36.219 1.633 1 97.25 43 ILE B O 1
ATOM 4409 N N . GLY B 1 44 ? 15.328 37.188 3.654 1 97.19 44 GLY B N 1
ATOM 4410 C CA . GLY B 1 44 ? 14.453 38.281 3.232 1 97.19 44 GLY B CA 1
ATOM 4411 C C . GLY B 1 44 ? 13.219 38.438 4.102 1 97.19 44 GLY B C 1
ATOM 4412 O O . GLY B 1 44 ? 12.367 39.281 3.842 1 97.19 44 GLY B O 1
ATOM 4413 N N . ALA B 1 45 ? 13.086 37.688 5.184 1 98 45 ALA B N 1
ATOM 4414 C CA . ALA B 1 45 ? 11.945 37.812 6.086 1 98 45 ALA B CA 1
ATOM 4415 C C . ALA B 1 45 ? 12 39.156 6.848 1 98 45 ALA B C 1
ATOM 4417 O O . ALA B 1 45 ? 13.078 39.625 7.184 1 98 45 ALA B O 1
ATOM 4418 N N . THR B 1 46 ? 10.828 39.688 7.105 1 98.06 46 THR B N 1
ATOM 4419 C CA . THR B 1 46 ? 10.758 40.969 7.828 1 98.06 46 THR B CA 1
ATOM 4420 C C . THR B 1 46 ? 10.18 40.75 9.227 1 98.06 46 THR B C 1
ATOM 4422 O O . THR B 1 46 ? 10.273 41.625 10.078 1 98.06 46 THR B O 1
ATOM 4425 N N . GLY B 1 47 ? 9.617 39.625 9.461 1 98.19 47 GLY B N 1
ATOM 4426 C CA . GLY B 1 47 ? 9.023 39.312 10.758 1 98.19 47 GLY B CA 1
ATOM 4427 C C . GLY B 1 47 ? 8.547 37.875 10.891 1 98.19 47 GLY B C 1
ATOM 4428 O O . GLY B 1 47 ? 8.797 37.062 10.008 1 98.19 47 GLY B O 1
ATOM 4429 N N . ILE B 1 48 ? 7.895 37.594 12.055 1 98.62 48 ILE B N 1
ATOM 4430 C CA . ILE B 1 48 ? 7.359 36.25 12.312 1 98.62 48 ILE B CA 1
ATOM 4431 C C . ILE B 1 48 ? 5.938 36.375 12.852 1 98.62 48 ILE B C 1
ATOM 4433 O O . ILE B 1 48 ? 5.602 37.312 13.547 1 98.62 48 ILE B O 1
ATOM 4437 N N . LEU B 1 49 ? 5.109 35.5 12.375 1 98.75 49 LEU B N 1
ATOM 4438 C CA . LEU B 1 49 ? 3.822 35.219 13 1 98.75 49 LEU B CA 1
ATOM 4439 C C . LEU B 1 49 ? 3.932 34.031 13.945 1 98.75 49 LEU B C 1
ATOM 4441 O O . LEU B 1 49 ? 4.082 32.906 13.5 1 98.75 49 LEU B O 1
ATOM 4445 N N . LEU B 1 50 ? 3.828 34.281 15.219 1 98.31 50 LEU B N 1
ATOM 4446 C CA . LEU B 1 50 ? 4.156 33.281 16.219 1 98.31 50 LEU B CA 1
ATOM 4447 C C . LEU B 1 50 ? 2.891 32.688 16.844 1 98.31 50 LEU B C 1
ATOM 4449 O O . LEU B 1 50 ? 2.154 33.375 17.547 1 98.31 50 LEU B O 1
ATOM 4453 N N . GLU B 1 51 ? 2.656 31.469 16.594 1 97.88 51 GLU B N 1
ATOM 4454 C CA . GLU B 1 51 ? 1.521 30.734 17.141 1 97.88 51 GLU B CA 1
ATOM 4455 C C . GLU B 1 51 ? 1.971 29.734 18.203 1 97.88 51 GLU B C 1
ATOM 4457 O O . GLU B 1 51 ? 2.363 28.609 17.875 1 97.88 51 GLU B O 1
ATOM 4462 N N . TRP B 1 52 ? 1.771 30.125 19.5 1 95.5 52 TRP B N 1
ATOM 4463 C CA . TRP B 1 52 ? 2.271 29.359 20.641 1 95.5 52 TRP B CA 1
ATOM 4464 C C . TRP B 1 52 ? 1.365 28.172 20.922 1 95.5 52 TRP B C 1
ATOM 4466 O O . TRP B 1 52 ? 1.83 27.031 20.984 1 95.5 52 TRP B O 1
ATOM 4476 N N . GLU B 1 53 ? 0.082 28.516 21.188 1 94.31 53 GLU B N 1
ATOM 4477 C CA . GLU B 1 53 ? -0.958 27.609 21.672 1 94.31 53 GLU B CA 1
ATOM 4478 C C . GLU B 1 53 ? -0.532 26.891 22.953 1 94.31 53 GLU B C 1
ATOM 4480 O O . GLU B 1 53 ? -0.207 27.547 23.938 1 94.31 53 GLU B O 1
ATOM 4485 N N . ASP B 1 54 ? -0.332 25.641 22.984 1 91.69 54 ASP B N 1
ATOM 4486 C CA . ASP B 1 54 ? -0.109 24.922 24.234 1 91.69 54 ASP B CA 1
ATOM 4487 C C . ASP B 1 54 ? 1.363 24.969 24.641 1 91.69 54 ASP B C 1
ATOM 4489 O O . ASP B 1 54 ? 1.75 24.406 25.672 1 91.69 54 ASP B O 1
ATOM 4493 N N . THR B 1 55 ? 2.154 25.656 23.922 1 94.06 55 THR B N 1
ATOM 4494 C CA . THR B 1 55 ? 3.568 25.75 24.266 1 94.06 55 THR B CA 1
ATOM 4495 C C . THR B 1 55 ? 3.859 27.031 25.031 1 94.06 55 THR B C 1
ATOM 4497 O O . THR B 1 55 ? 4.93 27.172 25.625 1 94.06 55 THR B O 1
ATOM 4500 N N . PHE B 1 56 ? 2.951 27.953 25 1 95.56 56 PHE B N 1
ATOM 4501 C CA . PHE B 1 56 ? 3.107 29.203 25.719 1 95.56 56 PHE B CA 1
ATOM 4502 C C . PHE B 1 56 ? 3.098 28.984 27.234 1 95.56 56 PHE B C 1
ATOM 4504 O O . PHE B 1 56 ? 2.346 28.141 27.734 1 95.56 56 PHE B O 1
ATOM 4511 N N . PRO B 1 57 ? 3.916 29.703 27.938 1 95.12 57 PRO B N 1
ATOM 4512 C CA . PRO B 1 57 ? 3.953 29.547 29.406 1 95.12 57 PRO B CA 1
ATOM 4513 C C . PRO B 1 57 ? 2.824 30.312 30.094 1 95.12 57 PRO B C 1
ATOM 4515 O O . PRO B 1 57 ? 3.084 31.219 30.891 1 95.12 57 PRO B O 1
ATOM 4518 N N . TYR B 1 58 ? 1.635 29.859 29.875 1 95.94 58 TYR B N 1
ATOM 4519 C CA . TYR B 1 58 ? 0.49 30.438 30.578 1 95.94 58 TYR B CA 1
ATOM 4520 C C . TYR B 1 58 ? 0.638 30.281 32.094 1 95.94 58 TYR B C 1
ATOM 4522 O O . TYR B 1 58 ? 1.268 29.328 32.562 1 95.94 58 TYR B O 1
ATOM 4530 N N . SER B 1 59 ? 0.038 31.219 32.781 1 94.19 59 SER B N 1
ATOM 4531 C CA . SER B 1 59 ? 0.132 31.203 34.219 1 94.19 59 SER B CA 1
ATOM 4532 C C . SER B 1 59 ? -1.238 31.375 34.875 1 94.19 59 SER B C 1
ATOM 4534 O O . SER B 1 59 ? -2.25 31.484 34.156 1 94.19 59 SER B O 1
ATOM 4536 N N . ARG B 1 60 ? -1.271 31.188 36.156 1 94.25 60 ARG B N 1
ATOM 4537 C CA . ARG B 1 60 ? -2.469 31.406 36.969 1 94.25 60 ARG B CA 1
ATOM 4538 C C . ARG B 1 60 ? -3.617 30.516 36.5 1 94.25 60 ARG B C 1
ATOM 4540 O O . ARG B 1 60 ? -3.451 29.297 36.344 1 94.25 60 ARG B O 1
ATOM 4547 N N . GLU B 1 61 ? -4.734 31.109 36.094 1 93.88 61 GLU B N 1
ATOM 4548 C CA . GLU B 1 61 ? -5.934 30.328 35.812 1 93.88 61 GLU B CA 1
ATOM 4549 C C . GLU B 1 61 ? -5.77 29.531 34.531 1 93.88 61 GLU B C 1
ATOM 4551 O O . GLU B 1 61 ? -6.512 28.578 34.281 1 93.88 61 GLU B O 1
ATOM 4556 N N . LEU B 1 62 ? -4.762 29.906 33.75 1 96.31 62 LEU B N 1
ATOM 4557 C CA . LEU B 1 62 ? -4.562 29.25 32.469 1 96.31 62 LEU B CA 1
ATOM 4558 C C . LEU B 1 62 ? -3.375 28.297 32.531 1 96.31 62 LEU B C 1
ATOM 4560 O O . LEU B 1 62 ? -2.936 27.781 31.5 1 96.31 62 LEU B O 1
ATOM 4564 N N . LEU B 1 63 ? -2.867 27.953 33.656 1 93.44 63 LEU B N 1
ATOM 4565 C CA . LEU B 1 63 ? -1.644 27.188 33.906 1 93.44 63 LEU B CA 1
ATOM 4566 C C . LEU B 1 63 ? -1.711 25.844 33.188 1 93.44 63 LEU B C 1
ATOM 4568 O O . LEU B 1 63 ? -0.722 25.391 32.625 1 93.44 63 LEU B O 1
ATOM 4572 N N . GLN B 1 64 ? -2.834 25.234 33.188 1 90.69 64 GLN B N 1
ATOM 4573 C CA . GLN B 1 64 ? -2.998 23.859 32.688 1 90.69 64 GLN B CA 1
ATOM 4574 C C . GLN B 1 64 ? -2.881 23.797 31.172 1 90.69 64 GLN B C 1
ATOM 4576 O O . GLN B 1 64 ? -2.646 22.734 30.609 1 90.69 64 GLN B O 1
ATOM 4581 N N . ILE B 1 65 ? -2.998 24.906 30.5 1 91.38 65 ILE B N 1
ATOM 4582 C CA . ILE B 1 65 ? -3.061 24.953 29.047 1 91.38 65 ILE B CA 1
ATOM 4583 C C . ILE B 1 65 ? -1.65 24.859 28.469 1 91.38 65 ILE B C 1
ATOM 4585 O O . ILE B 1 65 ? -1.444 24.234 27.422 1 91.38 65 ILE B O 1
ATOM 4589 N N . GLY B 1 66 ? -0.739 25.438 29.203 1 88.94 66 GLY B N 1
ATOM 4590 C CA . GLY B 1 66 ? 0.508 25.781 28.531 1 88.94 66 GLY B CA 1
ATOM 4591 C C . GLY B 1 66 ? 1.699 25 29.062 1 88.94 66 GLY B C 1
ATOM 4592 O O . GLY B 1 66 ? 1.541 23.906 29.609 1 88.94 66 GLY B O 1
ATOM 4593 N N . GLY B 1 67 ? 2.885 25.516 28.75 1 84.88 67 GLY B N 1
ATOM 4594 C CA . GLY B 1 67 ? 4.164 24.859 28.984 1 84.88 67 GLY B CA 1
ATOM 4595 C C . GLY B 1 67 ? 4.508 24.75 30.453 1 84.88 67 GLY B C 1
ATOM 4596 O O . GLY B 1 67 ? 5.371 23.953 30.828 1 84.88 67 GLY B O 1
ATOM 4597 N N . LEU B 1 68 ? 3.773 25.422 31.312 1 85.88 68 LEU B N 1
ATOM 4598 C CA . LEU B 1 68 ? 4.102 25.422 32.719 1 85.88 68 LEU B CA 1
ATOM 4599 C C . LEU B 1 68 ? 3.256 24.391 33.469 1 85.88 68 LEU B C 1
ATOM 4601 O O . LEU B 1 68 ? 3.43 24.203 34.688 1 85.88 68 LEU B O 1
ATOM 4605 N N . SER B 1 69 ? 2.459 23.734 32.719 1 85 69 SER B N 1
ATOM 4606 C CA . SER B 1 69 ? 1.605 22.734 33.375 1 85 69 SER B CA 1
ATOM 4607 C C . SER B 1 69 ? 2.426 21.562 33.906 1 85 69 SER B C 1
ATOM 4609 O O . SER B 1 69 ? 3.549 21.328 33.438 1 85 69 SER B O 1
ATOM 4611 N N . ASN B 1 70 ? 1.811 20.891 34.812 1 77.81 70 ASN B N 1
ATOM 4612 C CA . ASN B 1 70 ? 2.473 19.719 35.375 1 77.81 70 ASN B CA 1
ATOM 4613 C C . ASN B 1 70 ? 2.703 18.641 34.281 1 77.81 70 ASN B C 1
ATOM 4615 O O . ASN B 1 70 ? 3.771 18.031 34.25 1 77.81 70 ASN B O 1
ATOM 4619 N N . SER B 1 71 ? 1.741 18.531 33.531 1 74.56 71 SER B N 1
ATOM 4620 C CA . SER B 1 71 ? 1.854 17.547 32.469 1 74.56 71 SER B CA 1
ATOM 4621 C C . SER B 1 71 ? 2.98 17.891 31.5 1 74.56 71 SER B C 1
ATOM 4623 O O . SER B 1 71 ? 3.734 17.016 31.078 1 74.56 71 SER B O 1
ATOM 4625 N N . ALA B 1 72 ? 3.1 19.125 31.219 1 77.94 72 ALA B N 1
ATOM 4626 C CA . ALA B 1 72 ? 4.152 19.578 30.328 1 77.94 72 ALA B CA 1
ATOM 4627 C C . ALA B 1 72 ? 5.531 19.422 30.969 1 77.94 72 ALA B C 1
ATOM 4629 O O . ALA B 1 72 ? 6.484 19 30.297 1 77.94 72 ALA B O 1
ATOM 4630 N N . GLN B 1 73 ? 5.535 19.641 32.188 1 76.31 73 GLN B N 1
ATOM 4631 C CA . GLN B 1 73 ? 6.812 19.578 32.906 1 76.31 73 GLN B CA 1
ATOM 4632 C C . GLN B 1 73 ? 7.293 18.141 33.031 1 76.31 73 GLN B C 1
ATOM 4634 O O . GLN B 1 73 ? 8.477 17.859 32.844 1 76.31 73 GLN B O 1
ATOM 4639 N N . ILE B 1 74 ? 6.402 17.328 33.188 1 73.44 74 ILE B N 1
ATOM 4640 C CA . ILE B 1 74 ? 6.73 15.914 33.281 1 73.44 74 ILE B CA 1
ATOM 4641 C C . ILE B 1 74 ? 7.238 15.383 31.953 1 73.44 74 ILE B C 1
ATOM 4643 O O . ILE B 1 74 ? 8.148 14.547 31.922 1 73.44 74 ILE B O 1
ATOM 4647 N N . GLN B 1 75 ? 6.738 16.047 31 1 69.81 75 GLN B N 1
ATOM 4648 C CA . GLN B 1 75 ? 7.09 15.555 29.672 1 69.81 75 GLN B CA 1
ATOM 4649 C C . GLN B 1 75 ? 8.258 16.344 29.078 1 69.81 75 GLN B C 1
ATOM 4651 O O . GLN B 1 75 ? 8.594 16.172 27.906 1 69.81 75 GLN B O 1
ATOM 4656 N N . SER B 1 76 ? 8.805 17.109 29.922 1 68.5 76 SER B N 1
ATOM 4657 C CA . SER B 1 76 ? 9.883 17.984 29.469 1 68.5 76 SER B CA 1
ATOM 4658 C C . SER B 1 76 ? 9.484 18.766 28.234 1 68.5 76 SER B C 1
ATOM 4660 O O . SER B 1 76 ? 10.234 18.828 27.25 1 68.5 76 SER B O 1
ATOM 4662 N N . ALA B 1 77 ? 8.195 19.109 28.422 1 65.25 77 ALA B N 1
ATOM 4663 C CA . ALA B 1 77 ? 7.652 19.891 27.312 1 65.25 77 ALA B CA 1
ATOM 4664 C C . ALA B 1 77 ? 7.871 21.375 27.531 1 65.25 77 ALA B C 1
ATOM 4666 O O . ALA B 1 77 ? 7.902 21.844 28.672 1 65.25 77 ALA B O 1
ATOM 4667 N N . PRO B 1 78 ? 8.125 22.031 26.344 1 73.69 78 PRO B N 1
ATOM 4668 C CA . PRO B 1 78 ? 8.453 23.453 26.375 1 73.69 78 PRO B CA 1
ATOM 4669 C C . PRO B 1 78 ? 7.293 24.312 26.875 1 73.69 78 PRO B C 1
ATOM 4671 O O . PRO B 1 78 ? 6.145 23.859 26.875 1 73.69 78 PRO B O 1
ATOM 4674 N N . TYR B 1 79 ? 7.492 25.703 26.984 1 91.75 79 TYR B N 1
ATOM 4675 C CA . TYR B 1 79 ? 8.57 26.656 27.281 1 91.75 79 TYR B CA 1
ATOM 4676 C C . TYR B 1 79 ? 8.43 27.219 28.688 1 91.75 79 TYR B C 1
ATOM 4678 O O . TYR B 1 79 ? 7.32 27.547 29.125 1 91.75 79 TYR B O 1
ATOM 4686 N N . SER B 1 80 ? 9.508 27.312 29.328 1 91.75 80 SER B N 1
ATOM 4687 C CA . SER B 1 80 ? 9.539 28.156 30.531 1 91.75 80 SER B CA 1
ATOM 4688 C C . SER B 1 80 ? 9.414 29.641 30.156 1 91.75 80 SER B C 1
ATOM 4690 O O . SER B 1 80 ? 9.508 30 28.984 1 91.75 80 SER B O 1
ATOM 4692 N N . LEU B 1 81 ? 9.117 30.438 31.172 1 93.56 81 LEU B N 1
ATOM 4693 C CA . LEU B 1 81 ? 9.039 31.891 30.969 1 93.56 81 LEU B CA 1
ATOM 4694 C C . LEU B 1 81 ? 10.344 32.438 30.375 1 93.56 81 LEU B C 1
ATOM 4696 O O . LEU B 1 81 ? 10.32 33.25 29.469 1 93.56 81 LEU B O 1
ATOM 4700 N N . GLU B 1 82 ? 11.406 31.891 30.828 1 94.56 82 GLU B N 1
ATOM 4701 C CA . GLU B 1 82 ? 12.727 32.344 30.391 1 94.56 82 GLU B CA 1
ATOM 4702 C C . GLU B 1 82 ? 12.992 31.953 28.938 1 94.56 82 GLU B C 1
ATOM 4704 O O . GLU B 1 82 ? 13.484 32.75 28.156 1 94.56 82 GLU B O 1
ATOM 4709 N N . GLU B 1 83 ? 12.68 30.781 28.656 1 94.75 83 GLU B N 1
ATOM 4710 C CA . GLU B 1 83 ? 12.883 30.297 27.297 1 94.75 83 GLU B CA 1
ATOM 4711 C C . GLU B 1 83 ? 12.039 31.109 26.312 1 94.75 83 GLU B C 1
ATOM 4713 O O . GLU B 1 83 ? 12.531 31.5 25.25 1 94.75 83 GLU B O 1
ATOM 4718 N N . ALA B 1 84 ? 10.828 31.281 26.656 1 96.5 84 ALA B N 1
ATOM 4719 C CA . ALA B 1 84 ? 9.93 32.031 25.781 1 96.5 84 ALA B CA 1
ATOM 4720 C C . ALA B 1 84 ? 10.438 33.469 25.594 1 96.5 84 ALA B C 1
ATOM 4722 O O . ALA B 1 84 ? 10.391 34 24.484 1 96.5 84 ALA B O 1
ATOM 4723 N N . LYS B 1 85 ? 10.883 34.094 26.641 1 96.75 85 LYS B N 1
ATOM 4724 C CA . LYS B 1 85 ? 11.43 35.438 26.531 1 96.75 85 LYS B CA 1
ATOM 4725 C C . LYS B 1 85 ? 12.664 35.469 25.641 1 96.75 85 LYS B C 1
ATOM 4727 O O . LYS B 1 85 ? 12.867 36.406 24.875 1 96.75 85 LYS B O 1
ATOM 4732 N N . GLN B 1 86 ? 13.422 34.438 25.812 1 97.25 86 GLN B N 1
ATOM 4733 C CA . GLN B 1 86 ? 14.625 34.375 25 1 97.25 86 GLN B CA 1
ATOM 4734 C C . GLN B 1 86 ? 14.281 34.25 23.516 1 97.25 86 GLN B C 1
ATOM 4736 O O . GLN B 1 86 ? 14.977 34.812 22.672 1 97.25 86 GLN B O 1
ATOM 4741 N N . ILE B 1 87 ? 13.281 33.531 23.234 1 97.5 87 ILE B N 1
ATOM 4742 C CA . ILE B 1 87 ? 12.844 33.375 21.844 1 97.5 87 ILE B CA 1
ATOM 4743 C C . ILE B 1 87 ? 12.461 34.75 21.297 1 97.5 87 ILE B C 1
ATOM 4745 O O . ILE B 1 87 ? 12.883 35.125 20.203 1 97.5 87 ILE B O 1
ATOM 4749 N N . LEU B 1 88 ? 11.719 35.531 22.047 1 97.94 88 LEU B N 1
ATOM 4750 C CA . LEU B 1 88 ? 11.312 36.875 21.625 1 97.94 88 LEU B CA 1
ATOM 4751 C C . LEU B 1 88 ? 12.523 37.781 21.469 1 97.94 88 LEU B C 1
ATOM 4753 O O . LEU B 1 88 ? 12.602 38.562 20.516 1 97.94 88 LEU B O 1
ATOM 4757 N N . TYR B 1 89 ? 13.414 37.625 22.359 1 97.56 89 TYR B N 1
ATOM 4758 C CA . TYR B 1 89 ? 14.633 38.406 22.312 1 97.56 89 TYR B CA 1
ATOM 4759 C C . TYR B 1 89 ? 15.438 38.125 21.062 1 97.56 89 TYR B C 1
ATOM 4761 O O . TYR B 1 89 ? 15.891 39.031 20.375 1 97.56 89 TYR B O 1
ATOM 4769 N N . LEU B 1 90 ? 15.586 36.875 20.797 1 98.31 90 LEU B N 1
ATOM 4770 C CA . LEU B 1 90 ? 16.359 36.469 19.641 1 98.31 90 LEU B CA 1
ATOM 4771 C C . LEU B 1 90 ? 15.742 37 18.359 1 98.31 90 LEU B C 1
ATOM 4773 O O . LEU B 1 90 ? 16.453 37.469 17.453 1 98.31 90 LEU B O 1
ATOM 4777 N N . ALA B 1 91 ? 14.445 36.906 18.266 1 98 91 ALA B N 1
ATOM 4778 C CA . ALA B 1 91 ? 13.758 37.438 17.078 1 98 91 ALA B CA 1
ATOM 4779 C C . ALA B 1 91 ? 13.938 38.938 16.938 1 98 91 ALA B C 1
ATOM 4781 O O . ALA B 1 91 ? 14.266 39.438 15.852 1 98 91 ALA B O 1
ATOM 4782 N N . SER B 1 92 ? 13.805 39.625 18.016 1 97.19 92 SER B N 1
ATOM 4783 C CA . SER B 1 92 ? 13.93 41.094 18.031 1 97.19 92 SER B CA 1
ATOM 4784 C C . SER B 1 92 ? 15.359 41.5 17.703 1 97.19 92 SER B C 1
ATOM 4786 O O . SER B 1 92 ? 15.57 42.5 17.016 1 97.19 92 SER B O 1
ATOM 4788 N N . ASP B 1 93 ? 16.203 40.781 18.234 1 97.5 93 ASP B N 1
ATOM 4789 C CA . ASP B 1 93 ? 17.625 41.094 18.016 1 97.5 93 ASP B CA 1
ATOM 4790 C C . ASP B 1 93 ? 17.984 40.969 16.531 1 97.5 93 ASP B C 1
ATOM 4792 O O . ASP B 1 93 ? 18.906 41.656 16.078 1 97.5 93 ASP B O 1
ATOM 4796 N N . CYS B 1 94 ? 17.266 40.219 15.844 1 97.75 94 CYS B N 1
ATOM 4797 C CA . CYS B 1 94 ? 17.5 40.062 14.414 1 97.75 94 CYS B CA 1
ATOM 4798 C C . CYS B 1 94 ? 16.703 41.094 13.617 1 97.75 94 CYS B C 1
ATOM 4800 O O . CYS B 1 94 ? 16.734 41.062 12.383 1 97.75 94 CYS B O 1
ATOM 4802 N N . GLY B 1 95 ? 15.961 41.906 14.305 1 96.44 95 GLY B N 1
ATOM 4803 C CA . GLY B 1 95 ? 15.172 42.906 13.633 1 96.44 95 GLY B CA 1
ATOM 4804 C C . GLY B 1 95 ? 13.891 42.375 13.031 1 96.44 95 GLY B C 1
ATOM 4805 O O . GLY B 1 95 ? 13.352 42.938 12.078 1 96.44 95 GLY B O 1
ATOM 4806 N N . LEU B 1 96 ? 13.43 41.312 13.523 1 97.38 96 LEU B N 1
ATOM 4807 C CA . LEU B 1 96 ? 12.18 40.719 13.039 1 97.38 96 LEU B CA 1
ATOM 4808 C C . LEU B 1 96 ? 10.992 41.25 13.828 1 97.38 96 LEU B C 1
ATOM 4810 O O . LEU B 1 96 ? 11.023 41.281 15.062 1 97.38 96 LEU B O 1
ATOM 4814 N N . THR B 1 97 ? 9.984 41.688 13.094 1 96.44 97 THR B N 1
ATOM 4815 C CA . THR B 1 97 ? 8.719 42.031 13.742 1 96.44 97 THR B CA 1
ATOM 4816 C C . THR B 1 97 ? 8.023 40.75 14.258 1 96.44 97 THR B C 1
ATOM 4818 O O . THR B 1 97 ? 8.055 39.719 13.602 1 96.44 97 THR B O 1
ATOM 4821 N N . ILE B 1 98 ? 7.398 40.938 15.43 1 98.06 98 ILE B N 1
ATOM 4822 C CA . ILE B 1 98 ? 6.738 39.75 16.016 1 98.06 98 ILE B CA 1
ATOM 4823 C C . ILE B 1 98 ? 5.234 40 16.094 1 98.06 98 ILE B C 1
ATOM 4825 O O . ILE B 1 98 ? 4.785 41 16.656 1 98.06 98 ILE B O 1
ATOM 4829 N N . ILE B 1 99 ? 4.508 39.125 15.492 1 98.44 99 ILE B N 1
ATOM 4830 C CA . ILE B 1 99 ? 3.051 39.125 15.57 1 98.44 99 ILE B CA 1
ATOM 4831 C C . ILE B 1 99 ? 2.564 37.875 16.266 1 98.44 99 ILE B C 1
ATOM 4833 O O . ILE B 1 99 ? 2.637 36.781 15.711 1 98.44 99 ILE B O 1
ATOM 4837 N N . PRO B 1 100 ? 2.072 38 17.516 1 98.44 100 PRO B N 1
ATOM 4838 C CA . PRO B 1 100 ? 1.505 36.812 18.141 1 98.44 100 PRO B CA 1
ATOM 4839 C C . PRO B 1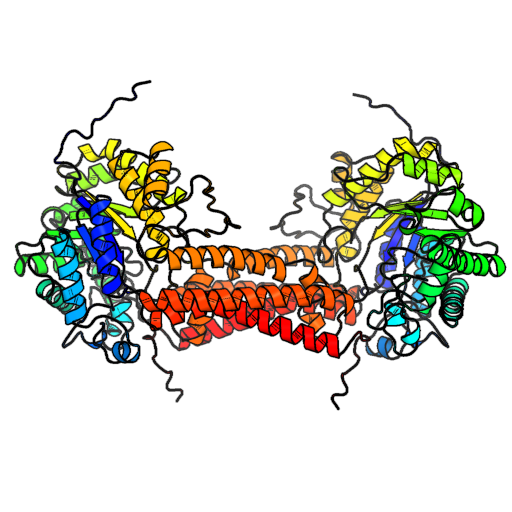 100 ? 0.137 36.438 17.578 1 98.44 100 PRO B C 1
ATOM 4841 O O . PRO B 1 100 ? -0.661 37.312 17.25 1 98.44 100 PRO B O 1
ATOM 4844 N N . LEU B 1 101 ? -0.084 35.156 17.406 1 98.62 101 LEU B N 1
ATOM 4845 C CA . LEU B 1 101 ? -1.371 34.625 17 1 98.62 101 LEU B CA 1
ATOM 4846 C C . LEU B 1 101 ? -1.987 33.781 18.109 1 98.62 101 LEU B C 1
ATOM 4848 O O . LEU B 1 101 ? -1.365 32.844 18.594 1 98.62 101 LEU B O 1
ATOM 4852 N N . VAL B 1 102 ? -3.137 34.156 18.547 1 97.44 102 VAL B N 1
ATOM 4853 C CA . VAL B 1 102 ? -3.883 33.438 19.562 1 97.44 102 VAL B CA 1
ATOM 4854 C C . VAL B 1 102 ? -5.246 33.031 19.016 1 97.44 102 VAL B C 1
ATOM 4856 O O . VAL B 1 102 ? -6.023 33.875 18.562 1 97.44 102 VAL B O 1
ATOM 4859 N N . GLN B 1 103 ? -5.52 31.75 19.047 1 97.62 103 GLN B N 1
ATOM 4860 C CA . GLN B 1 103 ? -6.832 31.266 18.625 1 97.62 103 GLN B CA 1
ATOM 4861 C C . GLN B 1 103 ? -7.906 31.625 19.656 1 97.62 103 GLN B C 1
ATOM 4863 O O . GLN B 1 103 ? -7.715 31.422 20.844 1 97.62 103 GLN B O 1
ATOM 4868 N N . THR B 1 104 ? -9.055 32.062 19.141 1 98.19 104 THR B N 1
ATOM 4869 C CA . THR B 1 104 ? -10.047 32.562 20.078 1 98.19 104 THR B CA 1
ATOM 4870 C C . THR B 1 104 ? -11.414 31.953 19.812 1 98.19 104 THR B C 1
ATOM 4872 O O . THR B 1 104 ? -12.375 32.219 20.547 1 98.19 104 THR B O 1
ATOM 4875 N N . PHE B 1 105 ? -11.555 31.141 18.75 1 97.75 105 PHE B N 1
ATOM 4876 C CA . PHE B 1 105 ? -12.875 30.641 18.375 1 97.75 105 PHE B CA 1
ATOM 4877 C C . PHE B 1 105 ? -12.781 29.172 17.922 1 97.75 105 PHE B C 1
ATOM 4879 O O . PHE B 1 105 ? -13.258 28.281 18.625 1 97.75 105 PHE B O 1
ATOM 4886 N N . GLY B 1 106 ? -12.156 28.969 16.781 1 96.25 106 GLY B N 1
ATOM 4887 C CA . GLY B 1 106 ? -11.844 27.641 16.297 1 96.25 106 GLY B CA 1
ATOM 4888 C C . GLY B 1 106 ? -10.453 27.172 16.688 1 96.25 106 GLY B C 1
ATOM 4889 O O . GLY B 1 106 ? -9.711 27.891 17.344 1 96.25 106 GLY B O 1
ATOM 4890 N N . HIS B 1 107 ? -10.141 25.938 16.406 1 96.44 107 HIS B N 1
ATOM 4891 C CA . HIS B 1 107 ? -8.828 25.391 16.719 1 96.44 107 HIS B CA 1
ATOM 4892 C C . HIS B 1 107 ? -8.484 25.562 18.188 1 96.44 107 HIS B C 1
ATOM 4894 O O . HIS B 1 107 ? -7.383 26.016 18.531 1 96.44 107 HIS B O 1
ATOM 4900 N N . MET B 1 108 ? -9.469 25.281 19.016 1 96.69 108 MET B N 1
ATOM 4901 C CA . MET B 1 108 ? -9.305 25.516 20.438 1 96.69 108 MET B CA 1
ATOM 4902 C C . MET B 1 108 ? -8.953 24.219 21.172 1 96.69 108 MET B C 1
ATOM 4904 O O . MET B 1 108 ? -9.125 24.125 22.391 1 96.69 108 MET B O 1
ATOM 4908 N N . GLU B 1 109 ? -8.438 23.266 20.453 1 95.31 109 GLU B N 1
ATOM 4909 C CA . GLU B 1 109 ? -8.125 21.969 21.062 1 95.31 109 GLU B CA 1
ATOM 4910 C C . GLU B 1 109 ? -7.156 22.125 22.219 1 95.31 109 GLU B C 1
ATOM 4912 O O . GLU B 1 109 ? -7.23 21.375 23.203 1 95.31 109 GLU B O 1
ATOM 4917 N N . PHE B 1 110 ? -6.23 23.109 22.156 1 94.12 110 PHE B N 1
ATOM 4918 C CA . PHE B 1 110 ? -5.215 23.266 23.188 1 94.12 110 PHE B CA 1
ATOM 4919 C C . PHE B 1 110 ? -5.852 23.656 24.516 1 94.12 110 PHE B C 1
ATOM 4921 O O . PHE B 1 110 ? -5.25 23.469 25.578 1 94.12 110 PHE B O 1
ATOM 4928 N N . VAL B 1 111 ? -7.082 24.125 24.484 1 95.88 111 VAL B N 1
ATOM 4929 C CA . VAL B 1 111 ? -7.797 24.516 25.703 1 95.88 111 VAL B CA 1
ATOM 4930 C C . VAL B 1 111 ? -8.891 23.5 26.016 1 95.88 111 VAL B C 1
ATOM 4932 O O . VAL B 1 111 ? -8.953 22.969 27.125 1 95.88 111 VAL B O 1
ATOM 4935 N N . LEU B 1 112 ? -9.68 23.156 25.031 1 95.94 112 LEU B N 1
ATOM 4936 C CA . LEU B 1 112 ? -10.93 22.422 25.219 1 95.94 112 LEU B CA 1
ATOM 4937 C C . LEU B 1 112 ? -10.672 20.953 25.469 1 95.94 112 LEU B C 1
ATOM 4939 O O . LEU B 1 112 ? -11.586 20.203 25.812 1 95.94 112 LEU B O 1
ATOM 4943 N N . LYS B 1 113 ? -9.484 20.531 25.328 1 93.44 113 LYS B N 1
ATOM 4944 C CA . LYS B 1 113 ? -9.156 19.141 25.672 1 93.44 113 LYS B CA 1
ATOM 4945 C C . LYS B 1 113 ? -9.117 18.953 27.188 1 93.44 113 LYS B C 1
ATOM 4947 O O . LYS B 1 113 ? -9.164 17.828 27.672 1 93.44 113 LYS B O 1
ATOM 4952 N N . HIS B 1 114 ? -8.984 20.078 27.891 1 92.81 114 HIS B N 1
ATOM 4953 C CA . HIS B 1 114 ? -8.93 20.016 29.344 1 92.81 114 HIS B CA 1
ATOM 4954 C C . HIS B 1 114 ? -10.328 19.984 29.953 1 92.81 114 HIS B C 1
ATOM 4956 O O . HIS B 1 114 ? -11.227 20.688 29.484 1 92.81 114 HIS B O 1
ATOM 4962 N N . ASP B 1 115 ? -10.477 19.25 31.047 1 91.69 115 ASP B N 1
ATOM 4963 C CA . ASP B 1 115 ? -11.766 19.109 31.719 1 91.69 115 ASP B CA 1
ATOM 4964 C C . ASP B 1 115 ? -12.281 20.453 32.219 1 91.69 115 ASP B C 1
ATOM 4966 O O . ASP B 1 115 ? -13.484 20.703 32.219 1 91.69 115 ASP B O 1
ATOM 4970 N N . GLN B 1 116 ? -11.391 21.266 32.562 1 93.19 116 GLN B N 1
ATOM 4971 C CA . GLN B 1 116 ? -11.727 22.578 33.156 1 93.19 116 GLN B CA 1
ATOM 4972 C C . GLN B 1 116 ? -12.555 23.406 32.156 1 93.19 116 GLN B C 1
ATOM 4974 O O . GLN B 1 116 ? -13.43 24.172 32.562 1 93.19 116 GLN B O 1
ATOM 4979 N N . TRP B 1 117 ? -12.375 23.234 30.875 1 96.31 117 TRP B N 1
ATOM 4980 C CA . TRP B 1 117 ? -13.039 24.078 29.891 1 96.31 117 TRP B CA 1
ATOM 4981 C C . TRP B 1 117 ? -13.906 23.25 28.953 1 96.31 117 TRP B C 1
ATOM 4983 O O . TRP B 1 117 ? -14.328 23.734 27.891 1 96.31 117 TRP B O 1
ATOM 4993 N N . ARG B 1 118 ? -14.227 22.078 29.359 1 94.62 118 ARG B N 1
ATOM 4994 C CA . ARG B 1 118 ? -15.016 21.172 28.531 1 94.62 118 ARG B CA 1
ATOM 4995 C C . ARG B 1 118 ? -16.406 21.75 28.266 1 94.62 118 ARG B C 1
ATOM 4997 O O . ARG B 1 118 ? -16.953 21.578 27.172 1 94.62 118 ARG B O 1
ATOM 5004 N N . ALA B 1 119 ? -16.906 22.438 29.219 1 96.25 119 ALA B N 1
ATOM 5005 C CA . ALA B 1 119 ? -18.281 22.953 29.125 1 96.25 119 ALA B CA 1
ATOM 5006 C C . ALA B 1 119 ? -18.391 24.047 28.078 1 96.25 119 ALA B C 1
ATOM 5008 O O . ALA B 1 119 ? -19.484 24.406 27.656 1 96.25 119 ALA B O 1
ATOM 5009 N N . LEU B 1 120 ? -17.297 24.516 27.578 1 97.56 120 LEU B N 1
ATOM 5010 C CA . LEU B 1 120 ? -17.297 25.609 26.609 1 97.56 120 LEU B CA 1
ATOM 5011 C C . LEU B 1 120 ? -17.422 25.078 25.188 1 97.56 120 LEU B C 1
ATOM 5013 O O . LEU B 1 120 ? -17.562 25.859 24.234 1 97.56 120 LEU B O 1
ATOM 5017 N N . ARG B 1 121 ? -17.391 23.797 25.047 1 96.81 121 ARG B N 1
ATOM 5018 C CA . ARG B 1 121 ? -17.438 23.172 23.719 1 96.81 121 ARG B CA 1
ATOM 5019 C C . ARG B 1 121 ? -18.781 23.422 23.062 1 96.81 121 ARG B C 1
ATOM 5021 O O . ARG B 1 121 ? -19.828 23.25 23.688 1 96.81 121 ARG B O 1
ATOM 5028 N N . GLU B 1 122 ? -18.719 23.812 21.766 1 97.75 122 GLU B N 1
ATOM 5029 C CA . GLU B 1 122 ? -19.938 23.906 20.984 1 97.75 122 GLU B CA 1
ATOM 5030 C C . GLU B 1 122 ? -20.641 22.562 20.875 1 97.75 122 GLU B C 1
ATOM 5032 O O . GLU B 1 122 ? -21.875 22.484 20.984 1 97.75 122 GLU B O 1
ATOM 5037 N N . VAL B 1 123 ? -19.891 21.547 20.516 1 96 123 VAL B N 1
ATOM 5038 C CA . VAL B 1 123 ? -20.312 20.141 20.547 1 96 123 VAL B CA 1
ATOM 5039 C C . VAL B 1 123 ? -19.609 19.406 21.672 1 96 123 VAL B C 1
ATOM 5041 O O . VAL B 1 123 ? -18.375 19.328 21.703 1 96 123 VAL B O 1
ATOM 5044 N N . ASP B 1 124 ? -20.281 18.844 22.5 1 94.75 124 ASP B N 1
ATOM 5045 C CA . ASP B 1 124 ? -19.766 18.281 23.734 1 94.75 124 ASP B CA 1
ATOM 5046 C C . ASP B 1 124 ? -18.641 17.281 23.438 1 94.75 124 ASP B C 1
ATOM 5048 O O . ASP B 1 124 ? -17.641 17.25 24.156 1 94.75 124 ASP B O 1
ATOM 5052 N N . ALA B 1 125 ? -18.75 16.547 22.453 1 93.44 125 ALA B N 1
ATOM 5053 C CA . ALA B 1 125 ? -17.828 15.461 22.172 1 93.44 125 ALA B CA 1
ATOM 5054 C C . ALA B 1 125 ? -16.562 15.984 21.484 1 93.44 125 ALA B C 1
ATOM 5056 O O . ALA B 1 125 ? -15.555 15.273 21.406 1 93.44 125 ALA B O 1
ATOM 5057 N N . TYR B 1 126 ? -16.625 17.234 20.984 1 95.31 126 TYR B N 1
ATOM 5058 C CA . TYR B 1 126 ? -15.531 17.703 20.125 1 95.31 126 TYR B CA 1
ATOM 5059 C C . TYR B 1 126 ? -14.805 18.891 20.766 1 95.31 126 TYR B C 1
ATOM 5061 O O . TYR B 1 126 ? -15.43 19.875 21.156 1 95.31 126 TYR B O 1
ATOM 5069 N N . PRO B 1 127 ? -13.492 18.828 20.797 1 94.56 127 PRO B N 1
ATOM 5070 C CA . PRO B 1 127 ? -12.727 19.891 21.453 1 94.56 127 PRO B CA 1
ATOM 5071 C C . PRO B 1 127 ? -12.352 21.016 20.484 1 94.56 127 PRO B C 1
ATOM 5073 O O . PRO B 1 127 ? -11.477 21.828 20.797 1 94.56 127 PRO B O 1
ATOM 5076 N N . SER B 1 128 ? -12.969 21.203 19.375 1 94.19 128 SER B N 1
ATOM 5077 C CA . SER B 1 128 ? -12.469 22.031 18.281 1 94.19 128 SER B CA 1
ATOM 5078 C C . SER B 1 128 ? -12.953 23.469 18.422 1 94.19 128 SER B C 1
ATOM 5080 O O . SER B 1 128 ? -12.172 24.422 18.297 1 94.19 128 SER B O 1
ATOM 5082 N N . SER B 1 129 ? -14.258 23.672 18.688 1 96.44 129 SER B N 1
ATOM 5083 C CA . SER B 1 129 ? -14.828 25.016 18.656 1 96.44 129 SER B CA 1
ATOM 5084 C C . SER B 1 129 ? -15.508 25.359 19.984 1 96.44 129 SER B C 1
ATOM 5086 O O . SER B 1 129 ? -16.109 24.484 20.609 1 96.44 129 SER B O 1
ATOM 5088 N N . MET B 1 130 ? -15.445 26.609 20.297 1 97.06 130 MET B N 1
ATOM 5089 C CA . MET B 1 130 ? -16.094 27.109 21.5 1 97.06 130 MET B CA 1
ATOM 5090 C C . MET B 1 130 ? -17.516 27.578 21.188 1 97.06 130 MET B C 1
ATOM 5092 O O . MET B 1 130 ? -17.797 28.047 20.078 1 97.06 130 MET B O 1
ATOM 5096 N N . CYS B 1 131 ? -18.359 27.406 22.219 1 97.94 131 CYS B N 1
ATOM 5097 C CA . CYS B 1 131 ? -19.688 28 22.156 1 97.94 131 CYS B CA 1
ATOM 5098 C C . CYS B 1 131 ? -19.625 29.5 22.469 1 97.94 131 CYS B C 1
ATOM 5100 O O . CYS B 1 131 ? -19.359 29.891 23.609 1 97.94 131 CYS B O 1
ATOM 5102 N N . PRO B 1 132 ? -19.875 30.328 21.453 1 97.69 132 PRO B N 1
ATOM 5103 C CA . PRO B 1 132 ? -19.781 31.766 21.719 1 97.69 132 PRO B CA 1
ATOM 5104 C C . PRO B 1 132 ? -20.922 32.281 22.609 1 97.69 132 PRO B C 1
ATOM 5106 O O . PRO B 1 132 ? -20.875 33.406 23.078 1 97.69 132 PRO B O 1
ATOM 5109 N N . SER B 1 133 ? -21.891 31.453 22.859 1 97.62 133 SER B N 1
ATOM 5110 C CA . SER B 1 133 ? -23.031 31.844 23.656 1 97.62 133 SER B CA 1
ATOM 5111 C C . SER B 1 133 ? -22.828 31.5 25.141 1 97.62 133 SER B C 1
ATOM 5113 O O . SER B 1 133 ? -23.609 31.922 25.984 1 97.62 133 SER B O 1
ATOM 5115 N N . ASN B 1 134 ? -21.859 30.766 25.406 1 97.44 134 ASN B N 1
ATOM 5116 C CA . ASN B 1 134 ? -21.531 30.438 26.797 1 97.44 134 ASN B CA 1
ATOM 5117 C C . ASN B 1 134 ? -20.953 31.641 27.531 1 97.44 134 ASN B C 1
ATOM 5119 O O . ASN B 1 134 ? -20.078 32.344 27 1 97.44 134 ASN B O 1
ATOM 5123 N N . SER B 1 135 ? -21.344 31.875 28.75 1 97.12 135 SER B N 1
ATOM 5124 C CA . SER B 1 135 ? -20.969 33.062 29.5 1 97.12 135 SER B CA 1
ATOM 5125 C C . SER B 1 135 ? -19.5 33.062 29.891 1 97.12 135 SER B C 1
ATOM 5127 O O . SER B 1 135 ? -18.922 34.094 30.172 1 97.12 135 SER B O 1
ATOM 5129 N N . GLU B 1 136 ? -18.906 31.891 29.859 1 97.69 136 GLU B N 1
ATOM 5130 C CA . GLU B 1 136 ? -17.516 31.766 30.281 1 97.69 136 GLU B CA 1
ATOM 5131 C C . GLU B 1 136 ? -16.578 31.859 29.078 1 97.69 136 GLU B C 1
ATOM 5133 O O . GLU B 1 136 ? -15.352 31.859 29.25 1 97.69 136 GLU B O 1
ATOM 5138 N N . THR B 1 137 ? -17.125 31.938 27.906 1 98.06 137 THR B N 1
ATOM 5139 C CA . THR B 1 137 ? -16.312 31.984 26.703 1 98.06 137 THR B CA 1
ATOM 5140 C C . THR B 1 137 ? -15.469 33.25 26.656 1 98.06 137 THR B C 1
ATOM 5142 O O . THR B 1 137 ? -14.25 33.188 26.516 1 98.06 137 THR B O 1
ATOM 5145 N N . MET B 1 138 ? -16.094 34.375 26.844 1 98 138 MET B N 1
ATOM 5146 C CA . MET B 1 138 ? -15.391 35.656 26.703 1 98 138 MET B CA 1
ATOM 5147 C C . MET B 1 138 ? -14.398 35.844 27.844 1 98 138 MET B C 1
ATOM 5149 O O . MET B 1 138 ? -13.289 36.344 27.609 1 98 138 MET B O 1
ATOM 5153 N N . PRO B 1 139 ? -14.703 35.469 29.047 1 98.12 139 PRO B N 1
ATOM 5154 C CA . PRO B 1 139 ? -13.695 35.531 30.094 1 98.12 139 PRO B CA 1
ATOM 5155 C C . PRO B 1 139 ? -12.438 34.719 29.766 1 98.12 139 PRO B C 1
ATOM 5157 O O . PRO B 1 139 ? -11.32 35.219 30.016 1 98.12 139 PRO B O 1
ATOM 5160 N N . LEU B 1 140 ? -12.617 33.594 29.234 1 98.19 140 LEU B N 1
ATOM 5161 C CA . LEU B 1 140 ? -11.461 32.812 28.844 1 98.19 140 LEU B CA 1
ATOM 5162 C C . LEU B 1 140 ? -10.656 33.5 27.766 1 98.19 140 LEU B C 1
ATOM 5164 O O . LEU B 1 140 ? -9.43 33.625 27.859 1 98.19 140 LEU B O 1
ATOM 5168 N N . VAL B 1 141 ? -11.328 33.969 26.75 1 98.56 141 VAL B N 1
ATOM 5169 C CA . VAL B 1 141 ? -10.68 34.656 25.625 1 98.56 141 VAL B CA 1
ATOM 5170 C C . VAL B 1 141 ? -9.914 35.875 26.125 1 98.56 141 VAL B C 1
ATOM 5172 O O . VAL B 1 141 ? -8.773 36.094 25.719 1 98.56 141 VAL B O 1
ATOM 5175 N N . ARG B 1 142 ? -10.539 36.625 26.984 1 98.38 142 ARG B N 1
ATOM 5176 C CA . ARG B 1 142 ? -9.898 37.812 27.531 1 98.38 142 ARG B CA 1
ATOM 5177 C C . ARG B 1 142 ? -8.633 37.438 28.312 1 98.38 142 ARG B C 1
ATOM 5179 O O . ARG B 1 142 ? -7.617 38.125 28.203 1 98.38 142 ARG B O 1
ATOM 5186 N N . SER B 1 143 ? -8.734 36.375 29.016 1 98.12 143 SER B N 1
ATOM 5187 C CA . SER B 1 143 ? -7.574 35.938 29.797 1 98.12 143 SER B CA 1
ATOM 5188 C C . SER B 1 143 ? -6.434 35.5 28.891 1 98.12 143 SER B C 1
ATOM 5190 O O . SER B 1 143 ? -5.266 35.812 29.156 1 98.12 143 SER B O 1
ATOM 5192 N N . LEU B 1 144 ? -6.758 34.75 27.891 1 98.19 144 LEU B N 1
ATOM 5193 C CA . LEU B 1 144 ? -5.758 34.344 26.906 1 98.19 144 LEU B CA 1
ATOM 5194 C C . LEU B 1 144 ? -5.051 35.531 26.312 1 98.19 144 LEU B C 1
ATOM 5196 O O . LEU B 1 144 ? -3.82 35.625 26.312 1 98.19 144 LEU B O 1
ATOM 5200 N N . ILE B 1 145 ? -5.812 36.5 25.859 1 98.12 145 ILE B N 1
ATOM 5201 C CA . ILE B 1 145 ? -5.289 37.688 25.203 1 98.12 145 ILE B CA 1
ATOM 5202 C C . ILE B 1 145 ? -4.445 38.5 26.172 1 98.12 145 ILE B C 1
ATOM 5204 O O . ILE B 1 145 ? -3.352 38.969 25.828 1 98.12 145 ILE B O 1
ATOM 5208 N N . LYS B 1 146 ? -4.941 38.625 27.359 1 97.56 146 LYS B N 1
ATOM 5209 C CA . LYS B 1 146 ? -4.25 39.406 28.375 1 97.56 146 LYS B CA 1
ATOM 5210 C C . LYS B 1 146 ? -2.842 38.875 28.625 1 97.56 146 LYS B C 1
ATOM 5212 O O . LYS B 1 146 ? -1.88 39.656 28.656 1 97.56 146 LYS B O 1
ATOM 5217 N N . GLN B 1 147 ? -2.734 37.594 28.766 1 97.25 147 GLN B N 1
ATOM 5218 C CA . GLN B 1 147 ? -1.423 37.031 29.062 1 97.25 147 GLN B CA 1
ATOM 5219 C C . GLN B 1 147 ? -0.494 37.156 27.844 1 97.25 147 GLN B C 1
ATOM 5221 O O . GLN B 1 147 ? 0.698 37.406 28 1 97.25 147 GLN B O 1
ATOM 5226 N N . ILE B 1 148 ? -1 36.969 26.703 1 97.44 148 ILE B N 1
ATOM 5227 C CA . ILE B 1 148 ? -0.192 37.062 25.484 1 97.44 148 ILE B CA 1
ATOM 5228 C C . ILE B 1 148 ? 0.308 38.469 25.312 1 97.44 148 ILE B C 1
ATOM 5230 O O . ILE B 1 148 ? 1.496 38.719 25.078 1 97.44 148 ILE B O 1
ATOM 5234 N N . VAL B 1 149 ? -0.593 39.469 25.469 1 97.31 149 VAL B N 1
ATOM 5235 C CA . VAL B 1 149 ? -0.241 40.875 25.25 1 97.31 149 VAL B CA 1
ATOM 5236 C C . VAL B 1 149 ? 0.745 41.344 26.328 1 97.31 149 VAL B C 1
ATOM 5238 O O . VAL B 1 149 ? 1.697 42.062 26.031 1 97.31 149 VAL B O 1
ATOM 5241 N N . ALA B 1 150 ? 0.52 40.812 27.5 1 96.38 150 ALA B N 1
ATOM 5242 C CA . ALA B 1 150 ? 1.419 41.188 28.594 1 96.38 150 ALA B CA 1
ATOM 5243 C C . ALA B 1 150 ? 2.822 40.656 28.359 1 96.38 150 ALA B C 1
ATOM 5245 O O . ALA B 1 150 ? 3.814 41.281 28.734 1 96.38 150 ALA B O 1
ATOM 5246 N N . PHE B 1 151 ? 2.875 39.531 27.812 1 96.81 151 PHE B N 1
ATOM 5247 C CA . PHE B 1 151 ? 4.145 38.875 27.594 1 96.81 151 PHE B CA 1
ATOM 5248 C C . PHE B 1 151 ? 4.895 39.469 26.406 1 96.81 151 PHE B C 1
ATOM 5250 O O . PHE B 1 151 ? 6.117 39.625 26.453 1 96.81 151 PHE B O 1
ATOM 5257 N N . HIS B 1 152 ? 4.145 39.719 25.328 1 96.12 152 HIS B N 1
ATOM 5258 C CA . HIS B 1 152 ? 4.715 40.312 24.125 1 96.12 152 HIS B CA 1
ATOM 5259 C C . HIS B 1 152 ? 4.785 41.844 24.25 1 96.12 152 HIS B C 1
ATOM 5261 O O . HIS B 1 152 ? 3.793 42.531 24 1 96.12 152 HIS B O 1
ATOM 5267 N N . GLN B 1 153 ? 5.906 42.344 24.516 1 85.81 153 GLN B N 1
ATOM 5268 C CA . GLN B 1 153 ? 6.039 43.781 24.719 1 85.81 153 GLN B CA 1
ATOM 5269 C C . GLN B 1 153 ? 6.223 44.531 23.391 1 85.81 153 GLN B C 1
ATOM 5271 O O . GLN B 1 153 ? 6.871 44 22.484 1 85.81 153 GLN B O 1
ATOM 5276 N N . ASN B 1 154 ? 5.598 45.625 23.141 1 85.69 154 ASN B N 1
ATOM 5277 C CA . ASN B 1 154 ? 5.801 46.562 22.047 1 85.69 154 ASN B CA 1
ATOM 5278 C C . ASN B 1 154 ? 5.332 45.969 20.719 1 85.69 154 ASN B C 1
ATOM 5280 O O . ASN B 1 154 ? 6 46.125 19.688 1 85.69 154 ASN B O 1
ATOM 5284 N N . ILE B 1 155 ? 4.309 45.188 20.797 1 93 155 ILE B N 1
ATOM 5285 C CA . ILE B 1 155 ? 3.77 44.656 19.547 1 93 155 ILE B CA 1
ATOM 5286 C C . ILE B 1 155 ? 2.801 45.656 18.938 1 93 155 ILE B C 1
ATOM 5288 O O . ILE B 1 155 ? 2.172 46.438 19.672 1 93 155 ILE B O 1
ATOM 5292 N N . GLU B 1 156 ? 2.736 45.594 17.594 1 96 156 GLU B N 1
ATOM 5293 C CA . GLU B 1 156 ? 1.837 46.469 16.828 1 96 156 GLU B CA 1
ATOM 5294 C C . GLU B 1 156 ? 0.6 45.719 16.375 1 96 156 GLU B C 1
ATOM 5296 O O . GLU B 1 156 ? -0.447 46.312 16.125 1 96 156 GLU B O 1
ATOM 5301 N N . TYR B 1 157 ? 0.764 44.438 16.234 1 97.81 157 TYR B N 1
ATOM 5302 C CA . TYR B 1 157 ? -0.302 43.594 15.695 1 97.81 157 TYR B CA 1
ATOM 5303 C C . TYR B 1 157 ? -0.586 42.406 16.609 1 97.81 157 TYR B C 1
ATOM 5305 O O . TYR B 1 157 ? 0.31 41.938 17.312 1 97.81 157 TYR B O 1
ATOM 5313 N N . ILE B 1 158 ? -1.779 41.938 16.625 1 98.44 158 ILE B N 1
ATOM 5314 C CA . ILE B 1 158 ? -2.168 40.688 17.219 1 98.44 158 ILE B CA 1
ATOM 5315 C C . ILE B 1 158 ? -3.133 39.938 16.297 1 98.44 158 ILE B C 1
ATOM 5317 O O . ILE B 1 158 ? -4.016 40.562 15.695 1 98.44 158 ILE B O 1
ATOM 5321 N N . HIS B 1 159 ? -2.889 38.719 16.016 1 98.75 159 HIS B N 1
ATOM 5322 C CA . HIS B 1 159 ? -3.758 37.844 15.227 1 98.75 159 HIS B CA 1
ATOM 5323 C C . HIS B 1 159 ? -4.656 37 16.125 1 98.75 159 HIS B C 1
ATOM 5325 O O . HIS B 1 159 ? -4.168 36.312 17.016 1 98.75 159 HIS B O 1
ATOM 5331 N N . ILE B 1 160 ? -5.961 37 15.891 1 98.62 160 ILE B N 1
ATOM 5332 C CA . ILE B 1 160 ? -6.844 36.375 16.875 1 98.62 160 ILE B CA 1
ATOM 5333 C C . ILE B 1 160 ? -7.535 35.156 16.234 1 98.62 160 ILE B C 1
ATOM 5335 O O . ILE B 1 160 ? -8.578 34.719 16.719 1 98.62 160 ILE B O 1
ATOM 5339 N N . GLY B 1 161 ? -6.965 34.656 15.164 1 98.31 161 GLY B N 1
ATOM 5340 C CA . GLY B 1 161 ? -7.484 33.469 14.508 1 98.31 161 GLY B CA 1
ATOM 5341 C C . GLY B 1 161 ? -8.844 33.688 13.867 1 98.31 161 GLY B C 1
ATOM 5342 O O . GLY B 1 161 ? -9.016 34.594 13.07 1 98.31 161 GLY B O 1
ATOM 5343 N N . GLY B 1 162 ? -9.758 32.875 14.188 1 97.38 162 GLY B N 1
ATOM 5344 C CA . GLY B 1 162 ? -11.125 33.031 13.719 1 97.38 162 GLY B CA 1
ATOM 5345 C C . GLY B 1 162 ? -11.414 32.25 12.445 1 97.38 162 GLY B C 1
ATOM 5346 O O . GLY B 1 162 ? -12.367 32.531 11.727 1 97.38 162 GLY B O 1
ATOM 5347 N N . ASP B 1 163 ? -10.602 31.172 12.156 1 96.81 163 ASP B N 1
ATOM 5348 C CA . ASP B 1 163 ? -10.773 30.438 10.906 1 96.81 163 ASP B CA 1
ATOM 5349 C C . ASP B 1 163 ? -11.438 29.078 11.148 1 96.81 163 ASP B C 1
ATOM 5351 O O . ASP B 1 163 ? -11.461 28.594 12.273 1 96.81 163 ASP B O 1
ATOM 5355 N N . GLU B 1 164 ? -12.031 28.531 10.148 1 94.19 164 GLU B N 1
ATOM 5356 C CA . GLU B 1 164 ? -12.516 27.156 10.008 1 94.19 164 GLU B CA 1
ATOM 5357 C C . GLU B 1 164 ? -13.328 26.734 11.227 1 94.19 164 GLU B C 1
ATOM 5359 O O . GLU B 1 164 ? -13.07 25.672 11.82 1 94.19 164 GLU B O 1
ATOM 5364 N N . ILE B 1 165 ? -14.25 27.641 11.562 1 95.75 165 ILE B N 1
ATOM 5365 C CA . ILE B 1 165 ? -15.156 27.25 12.641 1 95.75 165 ILE B CA 1
ATOM 5366 C C . ILE B 1 165 ? -16.172 26.234 12.125 1 95.75 165 ILE B C 1
ATOM 5368 O O . ILE B 1 165 ? -17.328 26.578 11.875 1 95.75 165 ILE B O 1
ATOM 5372 N N . TRP B 1 166 ? -15.789 25.016 12.109 1 88.06 166 TRP B N 1
ATOM 5373 C CA . TRP B 1 166 ? -16.562 23.953 11.469 1 88.06 166 TRP B CA 1
ATOM 5374 C C . TRP B 1 166 ? -17.844 23.672 12.258 1 88.06 166 TRP B C 1
ATOM 5376 O O . TRP B 1 166 ? -18.875 23.328 11.68 1 88.06 166 TRP B O 1
ATOM 5386 N N . HIS B 1 167 ? -17.688 23.719 13.57 1 93.31 167 HIS B N 1
ATOM 5387 C CA . HIS B 1 167 ? -18.844 23.516 14.43 1 93.31 167 HIS B CA 1
ATOM 5388 C C . HIS B 1 167 ? -19.281 24.828 15.078 1 93.31 167 HIS B C 1
ATOM 5390 O O . HIS B 1 167 ? -18.75 25.219 16.109 1 93.31 167 HIS B O 1
ATOM 5396 N N . MET B 1 168 ? -20.234 25.406 14.5 1 95.31 168 MET B N 1
ATOM 5397 C CA . MET B 1 168 ? -20.781 26.672 15 1 95.31 168 MET B CA 1
ATOM 5398 C C . MET B 1 168 ? -22.297 26.688 14.891 1 95.31 168 MET B C 1
ATOM 5400 O O . MET B 1 168 ? -22.859 26.25 13.875 1 95.31 168 MET B O 1
ATOM 5404 N N . GLY B 1 169 ? -22.906 27.078 15.906 1 96.25 169 GLY B N 1
ATOM 5405 C CA . GLY B 1 169 ? -24.359 27.203 15.867 1 96.25 169 GLY B CA 1
ATOM 5406 C C . GLY B 1 169 ? -25.078 25.891 16.031 1 96.25 169 GLY B C 1
ATOM 5407 O O . GLY B 1 169 ? -26.188 25.719 15.531 1 96.25 169 GLY B O 1
ATOM 5408 N N . LEU B 1 170 ? -24.453 24.953 16.766 1 95.69 170 LEU B N 1
ATOM 5409 C CA . LEU B 1 170 ? -25.016 23.609 16.828 1 95.69 170 LEU B CA 1
ATOM 5410 C C . LEU B 1 170 ? -25.656 23.344 18.188 1 95.69 170 LEU B C 1
ATOM 5412 O O . LEU B 1 170 ? -26.562 22.516 18.297 1 95.69 170 LEU B O 1
ATOM 5416 N N . CYS B 1 171 ? -25.156 24.016 19.25 1 96.38 171 CYS B N 1
ATOM 5417 C CA . CYS B 1 171 ? -25.766 23.828 20.562 1 96.38 171 CYS B CA 1
ATOM 5418 C C . CYS B 1 171 ? -27.062 24.609 20.688 1 96.38 171 CYS B C 1
ATOM 5420 O O . CYS B 1 171 ? -27.328 25.5 19.875 1 96.38 171 CYS B O 1
ATOM 5422 N N . ASN B 1 172 ? -27.812 24.375 21.75 1 96.38 172 ASN B N 1
ATOM 5423 C CA . ASN B 1 172 ? -29.125 24.969 21.922 1 96.38 172 ASN B CA 1
ATOM 5424 C C . ASN B 1 172 ? -29.031 26.484 22.078 1 96.38 172 ASN B C 1
ATOM 5426 O O . ASN B 1 172 ? -29.844 27.219 21.516 1 96.38 172 ASN B O 1
ATOM 5430 N N . SER B 1 173 ? -28.109 26.938 22.781 1 96.75 173 SER B N 1
ATOM 5431 C CA . SER B 1 173 ? -27.953 28.375 23.031 1 96.75 173 SER B CA 1
ATOM 5432 C C . SER B 1 173 ? -27.625 29.125 21.734 1 96.75 173 SER B C 1
ATOM 5434 O O . SER B 1 173 ? -28.156 30.203 21.484 1 96.75 173 SER B O 1
ATOM 5436 N N . CYS B 1 174 ? -26.766 28.578 20.953 1 97.5 174 CYS B N 1
ATOM 5437 C CA . CYS B 1 174 ? -26.359 29.203 19.703 1 97.5 174 CYS B CA 1
ATOM 5438 C C . CYS B 1 174 ? -27.5 29.172 18.688 1 97.5 174 CYS B C 1
ATOM 5440 O O . CYS B 1 174 ? -27.688 30.109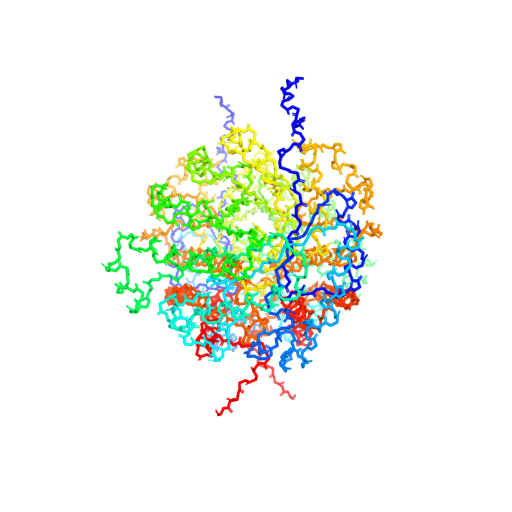 17.938 1 97.5 174 CYS B O 1
ATOM 5442 N N . GLN B 1 175 ? -28.266 28.094 18.734 1 97.12 175 GLN B N 1
ATOM 5443 C CA . GLN B 1 175 ? -29.406 27.984 17.828 1 97.12 175 GLN B CA 1
ATOM 5444 C C . GLN B 1 175 ? -30.438 29.078 18.125 1 97.12 175 GLN B C 1
ATOM 5446 O O . GLN B 1 175 ? -31.016 29.656 17.203 1 97.12 175 GLN B O 1
ATOM 5451 N N . LYS B 1 176 ? -30.625 29.266 19.312 1 97 176 LYS B N 1
ATOM 5452 C CA . LYS B 1 176 ? -31.562 30.312 19.719 1 97 176 LYS B CA 1
ATOM 5453 C C . LYS B 1 176 ? -31.078 31.688 19.25 1 97 176 LYS B C 1
ATOM 5455 O O . LYS B 1 176 ? -31.875 32.5 18.766 1 97 176 LYS B O 1
ATOM 5460 N N . ARG B 1 177 ? -29.781 31.953 19.375 1 96.38 177 ARG B N 1
ATOM 5461 C CA . ARG B 1 177 ? -29.219 33.219 18.953 1 96.38 177 ARG B CA 1
ATOM 5462 C C . ARG B 1 177 ? -29.328 33.375 17.438 1 96.38 177 ARG B C 1
ATOM 5464 O O . ARG B 1 177 ? -29.547 34.469 16.938 1 96.38 177 ARG B O 1
ATOM 5471 N N . ILE B 1 178 ? -29.156 32.281 16.75 1 96.94 178 ILE B N 1
ATOM 5472 C CA . ILE B 1 178 ? -29.234 32.312 15.289 1 96.94 178 ILE B CA 1
ATOM 5473 C C . ILE B 1 178 ? -30.672 32.625 14.867 1 96.94 178 ILE B C 1
ATOM 5475 O O . ILE B 1 178 ? -30.891 33.438 13.969 1 96.94 178 ILE B O 1
ATOM 5479 N N . GLN B 1 179 ? -31.625 32 15.57 1 96.31 179 GLN B N 1
ATOM 5480 C CA . GLN B 1 179 ? -33.031 32.156 15.242 1 96.31 179 GLN B CA 1
ATOM 5481 C C . GLN B 1 179 ? -33.5 33.594 15.547 1 96.31 179 GLN B C 1
ATOM 5483 O O . GLN B 1 179 ? -34.312 34.156 14.812 1 96.31 179 GLN B O 1
ATOM 5488 N N . ASN B 1 180 ? -32.938 34.188 16.484 1 95.12 180 ASN B N 1
ATOM 5489 C CA . ASN B 1 180 ? -33.406 35.5 16.938 1 95.12 180 ASN B CA 1
ATOM 5490 C C . ASN B 1 180 ? -32.531 36.625 16.359 1 95.12 180 ASN B C 1
ATOM 5492 O O . ASN B 1 180 ? -32.875 37.812 16.5 1 95.12 180 ASN B O 1
ATOM 5496 N N . GLY B 1 181 ? -31.531 36.25 15.688 1 93 181 GLY B N 1
ATOM 5497 C CA . GLY B 1 181 ? -30.594 37.25 15.227 1 93 181 GLY B CA 1
ATOM 5498 C C . GLY B 1 181 ? -30.891 37.781 13.828 1 93 181 GLY B C 1
ATOM 5499 O O . GLY B 1 181 ? -31.422 37.031 12.992 1 93 181 GLY B O 1
ATOM 5500 N N . LYS B 1 182 ? -30.438 38.938 13.625 1 94.62 182 LYS B N 1
ATOM 5501 C CA . LYS B 1 182 ? -30.672 39.625 12.352 1 94.62 182 LYS B CA 1
ATOM 5502 C C . LYS B 1 182 ? -29.922 38.938 11.219 1 94.62 182 LYS B C 1
ATOM 5504 O O . LYS B 1 182 ? -30.438 38.812 10.102 1 94.62 182 LYS B O 1
ATOM 5509 N N . TYR B 1 183 ? -28.75 38.438 11.484 1 96.88 183 TYR B N 1
ATOM 5510 C CA . TYR B 1 183 ? -27.906 37.938 10.406 1 96.88 183 TYR B CA 1
ATOM 5511 C C . TYR B 1 183 ? -27.609 36.469 10.594 1 96.88 183 TYR B C 1
ATOM 5513 O O . TYR B 1 183 ? -26.625 35.938 10.07 1 96.88 183 TYR B O 1
ATOM 5521 N N . GLY B 1 184 ? -28.391 35.781 11.438 1 95.81 184 GLY B N 1
ATOM 5522 C CA . GLY B 1 184 ? -28.297 34.344 11.617 1 95.81 184 GLY B CA 1
ATOM 5523 C C . GLY B 1 184 ? -26.922 33.844 12 1 95.81 184 GLY B C 1
ATOM 5524 O O . GLY B 1 184 ? -26.312 34.375 12.93 1 95.81 184 GLY B O 1
ATOM 5525 N N . ARG B 1 185 ? -26.469 32.812 11.203 1 95.5 185 ARG B N 1
ATOM 5526 C CA . ARG B 1 185 ? -25.188 32.188 11.477 1 95.5 185 ARG B CA 1
ATOM 5527 C C . ARG B 1 185 ? -24.047 33.188 11.297 1 95.5 185 ARG B C 1
ATOM 5529 O O . ARG B 1 185 ? -23.062 33.156 12.055 1 95.5 185 ARG B O 1
ATOM 5536 N N . HIS B 1 186 ? -24.141 34 10.305 1 97.06 186 HIS B N 1
ATOM 5537 C CA . HIS B 1 186 ? -23.125 35.062 10.086 1 97.06 186 HIS B CA 1
ATOM 5538 C C . HIS B 1 186 ? -23.062 36 11.266 1 97.06 186 HIS B C 1
ATOM 5540 O O . HIS B 1 186 ? -21.984 36.469 11.648 1 97.06 186 HIS B O 1
ATOM 5546 N N . GLY B 1 187 ? -24.172 36.312 11.797 1 97.31 187 GLY B N 1
ATOM 5547 C CA . GLY B 1 187 ? -24.219 37.188 12.961 1 97.31 187 GLY B CA 1
ATOM 5548 C C . GLY B 1 187 ? -23.547 36.594 14.18 1 97.31 187 GLY B C 1
ATOM 5549 O O . GLY B 1 187 ? -22.891 37.281 14.938 1 97.31 187 GLY B O 1
ATOM 5550 N N . LEU B 1 188 ? -23.781 35.281 14.344 1 97.38 188 LEU B N 1
ATOM 5551 C CA . LEU B 1 188 ? -23.141 34.594 15.461 1 97.38 188 LEU B CA 1
ATOM 5552 C C . LEU B 1 188 ? -21.625 34.719 15.391 1 97.38 188 LEU B C 1
ATOM 5554 O O . LEU B 1 188 ? -20.969 35 16.406 1 97.38 188 LEU B O 1
ATOM 5558 N N . TYR B 1 189 ? -21.062 34.5 14.227 1 98.06 189 TYR B N 1
ATOM 5559 C CA . TYR B 1 189 ? -19.641 34.625 14 1 98.06 189 TYR B CA 1
ATOM 5560 C C . TYR B 1 189 ? -19.172 36.062 14.227 1 98.06 189 TYR B C 1
ATOM 5562 O O . TYR B 1 189 ? -18.203 36.281 14.969 1 98.06 189 TYR B O 1
ATOM 5570 N N . LEU B 1 190 ? -19.828 37.031 13.656 1 98.31 190 LEU B N 1
ATOM 5571 C CA . LEU B 1 190 ? -19.422 38.438 13.703 1 98.31 190 LEU B CA 1
ATOM 5572 C C . LEU B 1 190 ? -19.578 39 15.117 1 98.31 190 LEU B C 1
ATOM 5574 O O . LEU B 1 190 ? -18.781 39.844 15.539 1 98.31 190 LEU B O 1
ATOM 5578 N N . ASP B 1 191 ? -20.578 38.531 15.82 1 97.69 191 ASP B N 1
ATOM 5579 C CA . ASP B 1 191 ? -20.75 38.938 17.203 1 97.69 191 ASP B CA 1
ATOM 5580 C C . ASP B 1 191 ? -19.5 38.625 18.031 1 97.69 191 ASP B C 1
ATOM 5582 O O . ASP B 1 191 ? -19.016 39.438 18.797 1 97.69 191 ASP B O 1
ATOM 5586 N N . HIS B 1 192 ? -19.078 37.406 17.844 1 97.94 192 HIS B N 1
ATOM 5587 C CA . HIS B 1 192 ? -17.922 36.969 18.625 1 97.94 192 HIS B CA 1
ATOM 5588 C C . HIS B 1 192 ? -16.672 37.719 18.234 1 97.94 192 HIS B C 1
ATOM 5590 O O . HIS B 1 192 ? -15.961 38.25 19.109 1 97.94 192 HIS B O 1
ATOM 5596 N N . VAL B 1 193 ? -16.375 37.812 16.984 1 98.25 193 VAL B N 1
ATOM 5597 C CA . VAL B 1 193 ? -15.164 38.469 16.5 1 98.25 193 VAL B CA 1
ATOM 5598 C C . VAL B 1 193 ? -15.156 39.938 16.922 1 98.25 193 VAL B C 1
ATOM 5600 O O . VAL B 1 193 ? -14.125 40.438 17.359 1 98.25 193 VAL B O 1
ATOM 5603 N N . THR B 1 194 ? -16.297 40.562 16.797 1 98.19 194 THR B N 1
ATOM 5604 C CA . THR B 1 194 ? -16.391 41.969 17.141 1 98.19 194 THR B CA 1
ATOM 5605 C C . THR B 1 194 ? -16.234 42.188 18.641 1 98.19 194 THR B C 1
ATOM 5607 O O . THR B 1 194 ? -15.625 43.156 19.078 1 98.19 194 THR B O 1
ATOM 5610 N N . GLU B 1 195 ? -16.797 41.312 19.375 1 98.06 195 GLU B N 1
ATOM 5611 C CA . GLU B 1 195 ? -16.641 41.438 20.812 1 98.06 195 GLU B CA 1
ATOM 5612 C C . GLU B 1 195 ? -15.188 41.312 21.234 1 98.06 195 GLU B C 1
ATOM 5614 O O . GLU B 1 195 ? -14.703 42.062 22.078 1 98.06 195 GLU B O 1
ATOM 5619 N N . VAL B 1 196 ? -14.492 40.344 20.719 1 98.62 196 VAL B N 1
ATOM 5620 C CA . VAL B 1 196 ? -13.078 40.125 21 1 98.62 196 VAL B CA 1
ATOM 5621 C C . VAL B 1 196 ? -12.281 41.375 20.562 1 98.62 196 VAL B C 1
ATOM 5623 O O . VAL B 1 196 ? -11.445 41.875 21.312 1 98.62 196 VAL B O 1
ATOM 5626 N N . ALA B 1 197 ? -12.562 41.844 19.391 1 98.5 197 ALA B N 1
ATOM 5627 C CA . ALA B 1 197 ? -11.852 43 18.844 1 98.5 197 ALA B CA 1
ATOM 5628 C C . ALA B 1 197 ? -12.078 44.25 19.688 1 98.5 197 ALA B C 1
ATOM 5630 O O . ALA B 1 197 ? -11.148 45.031 19.938 1 98.5 197 ALA B O 1
ATOM 5631 N N . GLN B 1 198 ? -13.297 44.438 20.094 1 98.06 198 GLN B N 1
ATOM 5632 C CA . GLN B 1 198 ? -13.617 45.594 20.922 1 98.06 198 GLN B CA 1
ATOM 5633 C C . GLN B 1 198 ? -12.891 45.562 22.25 1 98.06 198 GLN B C 1
ATOM 5635 O O . GLN B 1 198 ? -12.398 46.562 22.75 1 98.06 198 GLN B O 1
ATOM 5640 N N . TYR B 1 199 ? -12.875 44.406 22.766 1 98.25 199 TYR B N 1
ATOM 5641 C CA . TYR B 1 199 ? -12.133 44.219 24.016 1 98.25 199 TYR B CA 1
ATOM 5642 C C . TYR B 1 199 ? -10.68 44.656 23.844 1 98.25 199 TYR B C 1
ATOM 5644 O O . TYR B 1 199 ? -10.125 45.375 24.688 1 98.25 199 TYR B O 1
ATOM 5652 N N . ILE B 1 200 ? -10.023 44.188 22.812 1 98.38 200 ILE B N 1
ATOM 5653 C CA . ILE B 1 200 ? -8.625 44.5 22.562 1 98.38 200 ILE B CA 1
ATOM 5654 C C . ILE B 1 200 ? -8.453 46 22.344 1 98.38 200 ILE B C 1
ATOM 5656 O O . ILE B 1 200 ? -7.547 46.625 22.906 1 98.38 200 ILE B O 1
ATOM 5660 N N . ARG B 1 201 ? -9.352 46.625 21.641 1 96.69 201 ARG B N 1
ATOM 5661 C CA . ARG B 1 201 ? -9.273 48.031 21.359 1 96.69 201 ARG B CA 1
ATOM 5662 C C . ARG B 1 201 ? -9.406 48.875 22.625 1 96.69 201 ARG B C 1
ATOM 5664 O O . ARG B 1 201 ? -8.695 49.875 22.812 1 96.69 201 ARG B O 1
ATOM 5671 N N . ASP B 1 202 ? -10.25 48.406 23.453 1 97.31 202 ASP B N 1
ATOM 5672 C CA . ASP B 1 202 ? -10.539 49.156 24.688 1 97.31 202 ASP B CA 1
ATOM 5673 C C . ASP B 1 202 ? -9.375 49.031 25.672 1 97.31 202 ASP B C 1
ATOM 5675 O O . ASP B 1 202 ? -9.125 49.969 26.453 1 97.31 202 ASP B O 1
ATOM 5679 N N . ASN B 1 203 ? -8.688 48 25.594 1 97.19 203 ASN B N 1
ATOM 5680 C CA . ASN B 1 203 ? -7.672 47.75 26.625 1 97.19 203 ASN B CA 1
ATOM 5681 C C . ASN B 1 203 ? -6.266 47.938 26.078 1 97.19 203 ASN B C 1
ATOM 5683 O O . ASN B 1 203 ? -5.328 48.219 26.828 1 97.19 203 ASN B O 1
ATOM 5687 N N . TYR B 1 204 ? -6.141 47.75 24.766 1 96.5 204 TYR B N 1
ATOM 5688 C CA . TYR B 1 204 ? -4.859 47.875 24.078 1 96.5 204 TYR B CA 1
ATOM 5689 C C . TYR B 1 204 ? -5.012 48.656 22.781 1 96.5 204 TYR B C 1
ATOM 5691 O O . TYR B 1 204 ? -4.852 48.125 21.688 1 96.5 204 TYR B O 1
ATOM 5699 N N . SER B 1 205 ? -5.141 49.938 22.859 1 92 205 SER B N 1
ATOM 5700 C CA . SER B 1 205 ? -5.605 50.812 21.781 1 92 205 SER B CA 1
ATOM 5701 C C . SER B 1 205 ? -4.566 50.906 20.656 1 92 205 SER B C 1
ATOM 5703 O O . SER B 1 205 ? -4.906 51.219 19.516 1 92 205 SER B O 1
ATOM 5705 N N . ASN B 1 206 ? -3.408 50.562 20.891 1 91.75 206 ASN B N 1
ATOM 5706 C CA . ASN B 1 206 ? -2.357 50.688 19.891 1 91.75 206 ASN B CA 1
ATOM 5707 C C . ASN B 1 206 ? -2.262 49.438 19.016 1 91.75 206 ASN B C 1
ATOM 5709 O O . ASN B 1 206 ? -1.587 49.438 17.984 1 91.75 206 ASN B O 1
ATOM 5713 N N . LEU B 1 207 ? -2.975 48.469 19.359 1 96.69 207 LEU B N 1
ATOM 5714 C CA . LEU B 1 207 ? -2.834 47.188 18.672 1 96.69 207 LEU B CA 1
ATOM 5715 C C . LEU B 1 207 ? -3.777 47.125 17.469 1 96.69 207 LEU B C 1
ATOM 5717 O O . LEU B 1 207 ? -4.953 47.5 17.578 1 96.69 207 LEU B O 1
ATOM 5721 N N . LYS B 1 208 ? -3.232 46.719 16.359 1 97.94 208 LYS B N 1
ATOM 5722 C CA . LYS B 1 208 ? -4.027 46.375 15.188 1 97.94 208 LYS B CA 1
ATOM 5723 C C . LYS B 1 208 ? -4.387 44.875 15.211 1 97.94 208 LYS B C 1
ATOM 5725 O O . LYS B 1 208 ? -3.551 44.031 15.539 1 97.94 208 LYS B O 1
ATOM 5730 N N . ILE B 1 209 ? -5.602 44.562 14.867 1 98.69 209 ILE B N 1
ATOM 5731 C CA . ILE B 1 209 ? -6.109 43.188 15.031 1 98.69 209 ILE B CA 1
ATOM 5732 C C . ILE B 1 209 ? -6.227 42.5 13.672 1 98.69 209 ILE B C 1
ATOM 5734 O O . ILE B 1 209 ? -6.82 43.062 12.742 1 98.69 209 ILE B O 1
ATOM 5738 N N . ILE B 1 210 ? -5.66 41.312 13.547 1 98.75 210 ILE B N 1
ATOM 5739 C CA . ILE B 1 210 ? -5.707 40.531 12.32 1 98.75 210 ILE B CA 1
ATOM 5740 C C . ILE B 1 210 ? -6.559 39.281 12.539 1 98.75 210 ILE B C 1
ATOM 5742 O O . ILE B 1 210 ? -6.543 38.688 13.625 1 98.75 210 ILE B O 1
ATOM 5746 N N . ILE B 1 211 ? -7.328 38.844 11.531 1 98.75 211 ILE B N 1
ATOM 5747 C CA . ILE B 1 211 ? -8.031 37.562 11.57 1 98.75 211 ILE B CA 1
ATOM 5748 C C . ILE B 1 211 ? -7.859 36.844 10.234 1 98.75 211 ILE B C 1
ATOM 5750 O O . ILE B 1 211 ? -7.59 37.469 9.211 1 98.75 211 ILE B O 1
ATOM 5754 N N . TRP B 1 212 ? -7.992 35.562 10.211 1 98.75 212 TRP B N 1
ATOM 5755 C CA . TRP B 1 212 ? -8.117 34.812 8.961 1 98.75 212 TRP B CA 1
ATOM 5756 C C . TRP B 1 212 ? -9.43 35.125 8.258 1 98.75 212 TRP B C 1
ATOM 5758 O O . TRP B 1 212 ? -10.461 35.312 8.906 1 98.75 212 TRP B O 1
ATOM 5768 N N . ASP B 1 213 ? -9.523 35.062 7.023 1 98.06 213 ASP B N 1
ATOM 5769 C CA . ASP B 1 213 ? -10.633 35.688 6.309 1 98.06 213 ASP B CA 1
ATOM 5770 C C . ASP B 1 213 ? -11.68 34.656 5.898 1 98.06 213 ASP B C 1
ATOM 5772 O O . ASP B 1 213 ? -12.773 35 5.473 1 98.06 213 ASP B O 1
ATOM 5776 N N . ASP B 1 214 ? -11.391 33.344 5.996 1 97.25 214 ASP B N 1
ATOM 5777 C CA . ASP B 1 214 ? -12.188 32.312 5.305 1 97.25 214 ASP B CA 1
ATOM 5778 C C . ASP B 1 214 ? -13.656 32.406 5.727 1 97.25 214 ASP B C 1
ATOM 5780 O O . ASP B 1 214 ? -14.555 32.219 4.902 1 97.25 214 ASP B O 1
ATOM 5784 N N . MET B 1 215 ? -13.867 32.688 6.988 1 97.75 215 MET B N 1
ATOM 5785 C CA . MET B 1 215 ? -15.242 32.719 7.488 1 97.75 215 MET B CA 1
ATOM 5786 C C . MET B 1 215 ? -15.969 33.969 6.957 1 97.75 215 MET B C 1
ATOM 5788 O O . MET B 1 215 ? -17.203 34.031 7.012 1 97.75 215 MET B O 1
ATOM 5792 N N . LEU B 1 216 ? -15.297 34.938 6.441 1 98.19 216 LEU B N 1
ATOM 5793 C CA . LEU B 1 216 ? -15.875 36.188 5.957 1 98.19 216 LEU B CA 1
ATOM 5794 C C . LEU B 1 216 ? -16.266 36.062 4.488 1 98.19 216 LEU B C 1
ATOM 5796 O O . LEU B 1 216 ? -17.062 36.844 3.982 1 98.19 216 LEU B O 1
ATOM 5800 N N . ARG B 1 217 ? -15.695 35.156 3.809 1 97.56 217 ARG B N 1
ATOM 5801 C CA . ARG B 1 217 ? -15.758 35.094 2.354 1 97.56 217 ARG B CA 1
ATOM 5802 C C . ARG B 1 217 ? -17.203 35 1.873 1 97.56 217 ARG B C 1
ATOM 5804 O O . ARG B 1 217 ? -17.547 35.562 0.82 1 97.56 217 ARG B O 1
ATOM 5811 N N . ASN B 1 218 ? -18.078 34.406 2.688 1 95.81 218 ASN B N 1
ATOM 5812 C CA . ASN B 1 218 ? -19.453 34.25 2.26 1 95.81 218 ASN B CA 1
ATOM 5813 C C . ASN B 1 218 ? -20.375 35.281 2.92 1 95.81 218 ASN B C 1
ATOM 5815 O O . ASN B 1 218 ? -21.609 35.125 2.857 1 95.81 218 ASN B O 1
ATOM 5819 N N . ILE B 1 219 ? -19.875 36.219 3.582 1 97.81 219 ILE B N 1
ATOM 5820 C CA . ILE B 1 219 ? -20.656 37.25 4.227 1 97.81 219 ILE B CA 1
ATOM 5821 C C . ILE B 1 219 ? -20.719 38.5 3.322 1 97.81 219 ILE B C 1
ATOM 5823 O O . ILE B 1 219 ? -19.688 38.938 2.807 1 97.81 219 ILE B O 1
ATOM 5827 N N . ASP B 1 220 ? -21.844 39.062 3.225 1 97.31 220 ASP B N 1
ATOM 5828 C CA . ASP B 1 220 ? -22.031 40.219 2.365 1 97.31 220 ASP B CA 1
ATOM 5829 C C . ASP B 1 220 ? -21.312 41.469 2.922 1 97.31 220 ASP B C 1
ATOM 5831 O O . ASP B 1 220 ? -21.234 41.625 4.141 1 97.31 220 ASP B O 1
ATOM 5835 N N . ALA B 1 221 ? -20.891 42.344 1.995 1 97.44 221 ALA B N 1
ATOM 5836 C CA . ALA B 1 221 ? -20.156 43.562 2.381 1 97.44 221 ALA B CA 1
ATOM 5837 C C . ALA B 1 221 ? -21 44.438 3.305 1 97.44 221 ALA B C 1
ATOM 5839 O O . ALA B 1 221 ? -20.484 45 4.258 1 97.44 221 ALA B O 1
ATOM 5840 N N . ASN B 1 222 ? -22.266 44.5 3.012 1 97.38 222 ASN B N 1
ATOM 5841 C CA . ASN B 1 222 ? -23.141 45.344 3.807 1 97.38 222 ASN B CA 1
ATOM 5842 C C . ASN B 1 222 ? -23.25 44.875 5.246 1 97.38 222 ASN B C 1
ATOM 5844 O O . ASN B 1 222 ? -23.328 45.656 6.176 1 97.38 222 ASN B O 1
ATOM 5848 N N . VAL B 1 223 ? -23.281 43.594 5.395 1 98 223 VAL B N 1
ATOM 5849 C CA . VAL B 1 223 ? -23.344 43 6.727 1 98 223 VAL B CA 1
ATOM 5850 C C . VAL B 1 223 ? -22.062 43.312 7.492 1 98 223 VAL B C 1
ATOM 5852 O O . VAL B 1 223 ? -22.094 43.688 8.656 1 98 223 VAL B O 1
ATOM 5855 N N . MET B 1 224 ? -20.938 43.156 6.879 1 98.44 224 MET B N 1
ATOM 5856 C CA . MET B 1 224 ? -19.656 43.469 7.504 1 98.44 224 MET B CA 1
ATOM 5857 C C . MET B 1 224 ? -19.562 44.938 7.875 1 98.44 224 MET B C 1
ATOM 5859 O O . MET B 1 224 ? -18.984 45.281 8.906 1 98.44 224 MET B O 1
ATOM 5863 N N . GLN B 1 225 ? -20.156 45.812 7.055 1 97.56 225 GLN B N 1
ATOM 5864 C CA . GLN B 1 225 ? -20.172 47.219 7.32 1 97.56 225 GLN B CA 1
ATOM 5865 C C . GLN B 1 225 ? -21.062 47.562 8.516 1 97.56 225 GLN B C 1
ATOM 5867 O O . GLN B 1 225 ? -20.734 48.438 9.312 1 97.56 225 GLN B O 1
ATOM 5872 N N . ASP B 1 226 ? -22.109 46.812 8.586 1 97.25 226 ASP B N 1
ATOM 5873 C CA . ASP B 1 226 ? -23.016 47.031 9.711 1 97.25 226 ASP B CA 1
ATOM 5874 C C . ASP B 1 226 ? -22.312 46.75 11.039 1 97.25 226 ASP B C 1
ATOM 5876 O O . ASP B 1 226 ? -22.641 47.344 12.062 1 97.25 226 ASP B O 1
ATOM 5880 N N . TYR B 1 227 ? -21.359 45.906 11.016 1 97.81 227 TYR B N 1
ATOM 5881 C CA . TYR B 1 227 ? -20.594 45.562 12.211 1 97.81 227 TYR B CA 1
ATOM 5882 C C . TYR B 1 227 ? -19.359 46.438 12.359 1 97.81 227 TYR B C 1
ATOM 5884 O O . TYR B 1 227 ? -18.562 46.25 13.266 1 97.81 227 TYR B O 1
ATOM 5892 N N . TYR B 1 228 ? -19.109 47.344 11.461 1 97.12 228 TYR B N 1
ATOM 5893 C CA . TYR B 1 228 ? -17.953 48.219 11.43 1 97.12 228 TYR B CA 1
ATOM 5894 C C . TYR B 1 228 ? -16.656 47.406 11.469 1 97.12 228 TYR B C 1
ATOM 5896 O O . TYR B 1 228 ? -15.703 47.781 12.148 1 97.12 228 TYR B O 1
ATOM 5904 N N . LEU B 1 229 ? -16.688 46.344 10.766 1 97.81 229 LEU B N 1
ATOM 5905 C CA . LEU B 1 229 ? -15.562 45.406 10.82 1 97.81 229 LEU B CA 1
ATOM 5906 C C . LEU B 1 229 ? -14.289 46.031 10.289 1 97.81 229 LEU B C 1
ATOM 5908 O O . LEU B 1 229 ? -13.188 45.719 10.766 1 97.81 229 LEU B O 1
ATOM 5912 N N . GLY B 1 230 ? -14.391 46.875 9.312 1 96.75 230 GLY B N 1
ATOM 5913 C CA . GLY B 1 230 ? -13.242 47.531 8.695 1 96.75 230 GLY B CA 1
ATOM 5914 C C . GLY B 1 230 ? -12.453 48.406 9.664 1 96.75 230 GLY B C 1
ATOM 5915 O O . GLY B 1 230 ? -11.25 48.594 9.484 1 96.75 230 GLY B O 1
ATOM 5916 N N . ASN B 1 231 ? -13.117 48.875 10.695 1 95.88 231 ASN B N 1
ATOM 5917 C CA . ASN B 1 231 ? -12.484 49.719 11.703 1 95.88 231 ASN B CA 1
ATOM 5918 C C . ASN B 1 231 ? -11.898 48.875 12.844 1 95.88 231 ASN B C 1
ATOM 5920 O O . ASN B 1 231 ? -11.109 49.375 13.641 1 95.88 231 ASN B O 1
ATOM 5924 N N . LEU B 1 232 ? -12.227 47.625 12.797 1 97.25 232 LEU B N 1
ATOM 5925 C CA . LEU B 1 232 ? -11.875 46.812 13.953 1 97.25 232 LEU B CA 1
ATOM 5926 C C . LEU B 1 232 ? -10.734 45.875 13.625 1 97.25 232 LEU B C 1
ATOM 5928 O O . LEU B 1 232 ? -9.844 45.656 14.453 1 97.25 232 LEU B O 1
ATOM 5932 N N . ILE B 1 233 ? -10.789 45.344 12.398 1 98.25 233 ILE B N 1
ATOM 5933 C CA . ILE B 1 233 ? -9.828 44.281 12.141 1 98.25 233 ILE B CA 1
ATOM 5934 C C . ILE B 1 233 ? -9.234 44.438 10.742 1 98.25 233 ILE B C 1
ATOM 5936 O O . ILE B 1 233 ? -9.719 45.25 9.945 1 98.25 233 ILE B O 1
ATOM 5940 N N . GLU B 1 234 ? -8.109 43.781 10.445 1 98.06 234 GLU B N 1
ATOM 5941 C CA . GLU B 1 234 ? -7.5 43.562 9.133 1 98.06 234 GLU B CA 1
ATOM 5942 C C . GLU B 1 234 ? -7.547 42.094 8.734 1 98.06 234 GLU B C 1
ATOM 5944 O O . GLU B 1 234 ? -6.996 41.25 9.438 1 98.06 234 GLU B O 1
ATOM 5949 N N . PRO B 1 235 ? -8.195 41.812 7.602 1 98.25 235 PRO B N 1
ATOM 5950 C CA . PRO B 1 235 ? -8.273 40.406 7.191 1 98.25 235 PRO B CA 1
ATOM 5951 C C . PRO B 1 235 ? -6.977 39.906 6.578 1 98.25 235 PRO B C 1
ATOM 5953 O O . PRO B 1 235 ? -6.289 40.625 5.871 1 98.25 235 PRO B O 1
ATOM 5956 N N . MET B 1 236 ? -6.625 38.719 6.871 1 98.44 236 MET B N 1
ATOM 5957 C CA . MET B 1 236 ? -5.547 37.969 6.223 1 98.44 236 MET B CA 1
ATOM 5958 C C . MET B 1 236 ? -6.105 36.875 5.32 1 98.44 236 MET B C 1
ATOM 5960 O O . MET B 1 236 ? -6.613 35.875 5.805 1 98.44 236 MET B O 1
ATOM 5964 N N . LEU B 1 237 ? -6.016 37.094 4.027 1 97.56 237 LEU B N 1
ATOM 5965 C CA . LEU B 1 237 ? -6.535 36.156 3.033 1 97.56 237 LEU B CA 1
ATOM 5966 C C . LEU B 1 237 ? -5.57 35 2.828 1 97.56 237 LEU B C 1
ATOM 5968 O O . LEU B 1 237 ? -4.461 35.188 2.322 1 97.56 237 LEU B O 1
ATOM 5972 N N . TRP B 1 238 ? -6.012 33.812 3.244 1 97.94 238 TRP B N 1
ATOM 5973 C CA . TRP B 1 238 ? -5.145 32.656 3.012 1 97.94 238 TRP B CA 1
ATOM 5974 C C . TRP B 1 238 ? -5.688 31.797 1.88 1 97.94 238 TRP B C 1
ATOM 5976 O O . TRP B 1 238 ? -6.902 31.688 1.704 1 97.94 238 TRP B O 1
ATOM 5986 N N . HIS B 1 239 ? -4.801 31.328 1.042 1 98 239 HIS B N 1
ATOM 5987 C CA . HIS B 1 239 ? -5.066 30.359 -0.022 1 98 239 HIS B CA 1
ATOM 5988 C C . HIS B 1 239 ? -3.818 29.547 -0.353 1 98 239 HIS B C 1
ATOM 5990 O O . HIS B 1 239 ? -2.777 30.109 -0.7 1 98 239 HIS B O 1
ATOM 5996 N N . TYR B 1 240 ? -3.947 28.219 -0.376 1 97.94 240 TYR B N 1
ATOM 5997 C CA . TYR B 1 240 ? -2.732 27.406 -0.403 1 97.94 240 TYR B CA 1
ATOM 5998 C C . TYR B 1 240 ? -2.639 26.609 -1.696 1 97.94 240 TYR B C 1
ATOM 6000 O O . TYR B 1 240 ? -1.637 25.938 -1.946 1 97.94 240 TYR B O 1
ATOM 6008 N N . CYS B 1 241 ? -3.613 26.734 -2.566 1 96.75 241 CYS B N 1
ATOM 6009 C CA . CYS B 1 241 ? -3.639 25.906 -3.775 1 96.75 241 CYS B CA 1
ATOM 6010 C C . CYS B 1 241 ? -2.568 26.375 -4.762 1 96.75 241 CYS B C 1
ATOM 6012 O O . CYS B 1 241 ? -2.172 27.531 -4.762 1 96.75 241 CYS B O 1
ATOM 6014 N N . SER B 1 242 ? -2.211 25.438 -5.527 1 95.75 242 SER B N 1
ATOM 6015 C CA . SER B 1 242 ? -1.3 25.75 -6.625 1 95.75 242 SER B CA 1
ATOM 6016 C C . SER B 1 242 ? -1.992 26.578 -7.699 1 95.75 242 SER B C 1
ATOM 6018 O O . SER B 1 242 ? -3.201 26.812 -7.633 1 95.75 242 SER B O 1
ATOM 6020 N N . SER B 1 243 ? -1.25 26.938 -8.68 1 94.19 243 SER B N 1
ATOM 6021 C CA . SER B 1 243 ? -1.738 27.828 -9.734 1 94.19 243 SER B CA 1
ATOM 6022 C C . SER B 1 243 ? -2.922 27.203 -10.469 1 94.19 243 SER B C 1
ATOM 6024 O O . SER B 1 243 ? -3.865 27.906 -10.836 1 94.19 243 SER B O 1
ATOM 6026 N N . ASP B 1 244 ? -2.861 25.906 -10.594 1 92.19 244 ASP B N 1
ATOM 6027 C CA . ASP B 1 244 ? -3.885 25.219 -11.375 1 92.19 244 ASP B CA 1
ATOM 6028 C C . ASP B 1 244 ? -5.238 25.266 -10.672 1 92.19 244 ASP B C 1
ATOM 6030 O O . ASP B 1 244 ? -6.285 25.234 -11.328 1 92.19 244 ASP B O 1
ATOM 6034 N N . ASN B 1 245 ? -5.246 25.438 -9.383 1 92.94 245 ASN B N 1
ATOM 6035 C CA . ASN B 1 245 ? -6.484 25.359 -8.617 1 92.94 245 ASN B CA 1
ATOM 6036 C C . ASN B 1 245 ? -6.684 26.609 -7.766 1 92.94 245 ASN B C 1
ATOM 6038 O O . ASN B 1 245 ? -7.543 26.641 -6.883 1 92.94 245 ASN B O 1
ATOM 6042 N N . PHE B 1 246 ? -5.902 27.641 -8 1 94.5 246 PHE B N 1
ATOM 6043 C CA . PHE B 1 246 ? -5.949 28.844 -7.195 1 94.5 246 PHE B CA 1
ATOM 6044 C C . PHE B 1 246 ? -7.188 29.672 -7.527 1 94.5 246 PHE B C 1
ATOM 6046 O O . PHE B 1 246 ? -7.355 30.125 -8.664 1 94.5 246 PHE B O 1
ATOM 6053 N N . GLN B 1 247 ? -8.125 29.828 -6.473 1 89.38 247 GLN B N 1
ATOM 6054 C CA . GLN B 1 247 ? -9.383 30.5 -6.766 1 89.38 247 GLN B CA 1
ATOM 6055 C C . GLN B 1 247 ? -9.75 31.484 -5.652 1 89.38 247 GLN B C 1
ATOM 6057 O O . GLN B 1 247 ? -10.438 31.125 -4.699 1 89.38 247 GLN B O 1
ATOM 6062 N N . LEU B 1 248 ? -9.43 32.719 -5.617 1 92.06 248 LEU B N 1
ATOM 6063 C CA . LEU B 1 248 ? -9.961 33.812 -4.797 1 92.06 248 LEU B CA 1
ATOM 6064 C C . LEU B 1 248 ? -10.859 34.719 -5.625 1 92.06 248 LEU B C 1
ATOM 6066 O O . LEU B 1 248 ? -12.047 34.844 -5.336 1 92.06 248 LEU B O 1
ATOM 6070 N N . GLY B 1 249 ? -10.336 35.156 -6.734 1 87.06 249 GLY B N 1
ATOM 6071 C CA . GLY B 1 249 ? -11.102 35.844 -7.758 1 87.06 249 GLY B CA 1
ATOM 6072 C C . GLY B 1 249 ? -11.305 37.312 -7.457 1 87.06 249 GLY B C 1
ATOM 6073 O O . GLY B 1 249 ? -11.203 37.75 -6.305 1 87.06 249 GLY B O 1
ATOM 6074 N N . GLY B 1 250 ? -11.703 38.062 -8.43 1 92.38 250 GLY B N 1
ATOM 6075 C CA . GLY B 1 250 ? -11.828 39.5 -8.383 1 92.38 250 GLY B CA 1
ATOM 6076 C C . GLY B 1 250 ? -12.984 39.969 -7.523 1 92.38 250 GLY B C 1
ATOM 6077 O O . GLY B 1 250 ? -12.883 41 -6.844 1 92.38 250 GLY B O 1
ATOM 6078 N N . GLN B 1 251 ? -13.945 39.188 -7.441 1 94.75 251 GLN B N 1
ATOM 6079 C CA . GLN B 1 251 ? -15.133 39.562 -6.676 1 94.75 251 GLN B CA 1
ATOM 6080 C C . GLN B 1 251 ? -14.812 39.656 -5.184 1 94.75 251 GLN B C 1
ATOM 6082 O O . GLN B 1 251 ? -15.328 40.531 -4.488 1 94.75 251 GLN B O 1
ATOM 6087 N N . LEU B 1 252 ? -14.047 38.781 -4.695 1 96.31 252 LEU B N 1
ATOM 6088 C CA . LEU B 1 252 ? -13.656 38.781 -3.289 1 96.31 252 LEU B CA 1
ATOM 6089 C C . LEU B 1 252 ? -12.859 40.062 -2.965 1 96.31 252 LEU B C 1
ATOM 6091 O O . LEU B 1 252 ? -13.109 40.719 -1.946 1 96.31 252 LEU B O 1
ATOM 6095 N N . TRP B 1 253 ? -11.984 40.438 -3.828 1 95.12 253 TRP B N 1
ATOM 6096 C CA . TRP B 1 253 ? -11.156 41.625 -3.623 1 95.12 253 TRP B CA 1
ATOM 6097 C C . TRP B 1 253 ? -12 42.875 -3.654 1 95.12 253 TRP B C 1
ATOM 6099 O O . TRP B 1 253 ? -11.758 43.812 -2.887 1 95.12 253 TRP B O 1
ATOM 6109 N N . GLU B 1 254 ? -12.93 42.875 -4.508 1 95.62 254 GLU B N 1
ATOM 6110 C CA . GLU B 1 254 ? -13.836 44.031 -4.566 1 95.62 254 GLU B CA 1
ATOM 6111 C C . GLU B 1 254 ? -14.648 44.156 -3.281 1 95.62 254 GLU B C 1
ATOM 6113 O O . GLU B 1 254 ? -14.805 45.25 -2.742 1 95.62 254 GLU B O 1
ATOM 6118 N N . LYS B 1 255 ? -15.094 43.031 -2.865 1 97.19 255 LYS B N 1
ATOM 6119 C CA . LYS B 1 255 ? -15.867 43 -1.628 1 97.19 255 LYS B CA 1
ATOM 6120 C C . LYS B 1 255 ? -15.031 43.5 -0.447 1 97.19 255 LYS B C 1
ATOM 6122 O O . LYS B 1 255 ? -15.477 44.312 0.339 1 97.19 255 LYS B O 1
ATOM 6127 N N . TYR B 1 256 ? -13.859 43 -0.344 1 97.38 256 TYR B N 1
ATOM 6128 C CA . TYR B 1 256 ? -13 43.375 0.775 1 97.38 256 TYR B CA 1
ATOM 6129 C C . TYR B 1 256 ? -12.539 44.812 0.671 1 97.38 256 TYR B C 1
ATOM 6131 O O . TYR B 1 256 ? -12.383 45.5 1.688 1 97.38 256 TYR B O 1
ATOM 6139 N N . ALA B 1 257 ? -12.391 45.344 -0.544 1 95.5 257 ALA B N 1
ATOM 6140 C CA . ALA B 1 257 ? -12.008 46.75 -0.751 1 95.5 257 ALA B CA 1
ATOM 6141 C C . ALA B 1 257 ? -13.094 47.688 -0.254 1 95.5 257 ALA B C 1
ATOM 6143 O O . ALA B 1 257 ? -12.797 48.812 0.177 1 95.5 257 ALA B O 1
ATOM 6144 N N . ALA B 1 258 ? -14.242 47.219 -0.313 1 96.81 258 ALA B N 1
ATOM 6145 C CA . ALA B 1 258 ? -15.375 48.031 0.118 1 96.81 258 ALA B CA 1
ATOM 6146 C C . ALA B 1 258 ? -15.453 48.125 1.64 1 96.81 258 ALA B C 1
ATOM 6148 O O . ALA B 1 258 ? -16.078 49.031 2.195 1 96.81 258 ALA B O 1
ATOM 6149 N N . VAL B 1 259 ? -14.812 47.219 2.311 1 97.94 259 VAL B N 1
ATOM 6150 C CA . VAL B 1 259 ? -14.984 47.125 3.756 1 97.94 259 VAL B CA 1
ATOM 6151 C C . VAL B 1 259 ? -13.68 47.469 4.465 1 97.94 259 VAL B C 1
ATOM 6153 O O . VAL B 1 259 ? -13.688 48.125 5.5 1 97.94 259 VAL B O 1
ATOM 6156 N N . PHE B 1 260 ? -12.578 47 3.934 1 97.56 260 PHE B N 1
ATOM 6157 C CA . PHE B 1 260 ? -11.312 47.062 4.652 1 97.56 260 PHE B CA 1
ATOM 6158 C C . PHE B 1 260 ? -10.328 47.969 3.941 1 97.56 260 PHE B C 1
ATOM 6160 O O . PHE B 1 260 ? -10.203 47.938 2.715 1 97.56 260 PHE B O 1
ATOM 6167 N N . LYS B 1 261 ? -9.539 48.719 4.691 1 95.5 261 LYS B N 1
ATOM 6168 C CA . LYS B 1 261 ? -8.484 49.562 4.148 1 95.5 261 LYS B CA 1
ATOM 6169 C C . LYS B 1 261 ? -7.16 48.812 4.066 1 95.5 261 LYS B C 1
ATOM 6171 O O . LYS B 1 261 ? -6.34 49.062 3.186 1 95.5 261 LYS B O 1
ATOM 6176 N N . ASN B 1 262 ? -6.938 47.906 5.012 1 95.38 262 ASN B N 1
ATOM 6177 C CA . ASN B 1 262 ? -5.707 47.125 5.129 1 95.38 262 ASN B CA 1
ATOM 6178 C C . ASN B 1 262 ? -5.977 45.625 5.012 1 95.38 262 ASN B C 1
ATOM 6180 O O . ASN B 1 262 ? -6.895 45.125 5.652 1 95.38 262 ASN B O 1
ATOM 6184 N N . VAL B 1 263 ? -5.176 45 4.16 1 96.31 263 VAL B N 1
ATOM 6185 C CA . VAL B 1 263 ? -5.383 43.562 3.945 1 96.31 263 VAL B CA 1
ATOM 6186 C C . VAL B 1 263 ? -4.031 42.8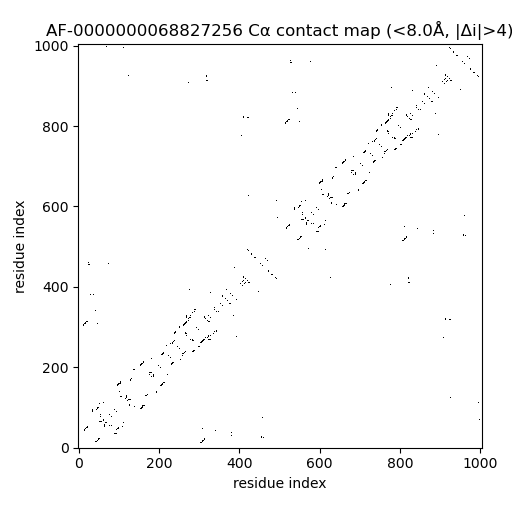75 3.916 1 96.31 263 VAL B C 1
ATOM 6188 O O . VAL B 1 263 ? -3.021 43.438 3.521 1 96.31 263 VAL B O 1
ATOM 6191 N N . TRP B 1 264 ? -4.008 41.625 4.418 1 97.06 264 TRP B N 1
ATOM 6192 C CA . TRP B 1 264 ? -2.846 40.719 4.371 1 97.06 264 TRP B CA 1
ATOM 6193 C C . TRP B 1 264 ? -3.105 39.531 3.465 1 97.06 264 TRP B C 1
ATOM 6195 O O . TRP B 1 264 ? -4.258 39.156 3.221 1 97.06 264 TRP B O 1
ATOM 6205 N N . GLY B 1 265 ? -2.08 39 2.883 1 96.75 265 GLY B N 1
ATOM 6206 C CA . GLY B 1 265 ? -2.145 37.719 2.219 1 96.75 265 GLY B CA 1
ATOM 6207 C C . GLY B 1 265 ? -1.388 36.625 2.955 1 96.75 265 GLY B C 1
ATOM 6208 O O . GLY B 1 265 ? -0.48 36.938 3.738 1 96.75 265 GLY B O 1
ATOM 6209 N N . ALA B 1 266 ? -1.761 35.375 2.715 1 98.38 266 ALA B N 1
ATOM 6210 C CA . ALA B 1 266 ? -1.068 34.281 3.359 1 98.38 266 ALA B CA 1
ATOM 6211 C C . ALA B 1 266 ? -0.913 33.094 2.404 1 98.38 266 ALA B C 1
ATOM 6213 O O . ALA B 1 266 ? -1.905 32.531 1.942 1 98.38 266 ALA B O 1
ATOM 6214 N N . SER B 1 267 ? 0.29 32.75 2.08 1 98.31 267 SER B N 1
ATOM 6215 C CA . SER B 1 267 ? 0.688 31.562 1.354 1 98.31 267 SER B CA 1
ATOM 6216 C C . SER B 1 267 ? 1.142 30.469 2.311 1 98.31 267 SER B C 1
ATOM 6218 O O . SER B 1 267 ? 0.887 30.531 3.514 1 98.31 267 SER B O 1
ATOM 6220 N N . ALA B 1 268 ? 1.688 29.375 1.726 1 98.69 268 ALA B N 1
ATOM 6221 C CA . ALA B 1 268 ? 2.184 28.297 2.586 1 98.69 268 ALA B CA 1
ATOM 6222 C C . ALA B 1 268 ? 3.477 27.719 2.031 1 98.69 268 ALA B C 1
ATOM 6224 O O . ALA B 1 268 ? 3.59 27.469 0.828 1 98.69 268 ALA B O 1
ATOM 6225 N N . PHE B 1 269 ? 4.422 27.516 2.922 1 98.5 269 PHE B N 1
ATOM 6226 C CA . PHE B 1 269 ? 5.66 26.859 2.506 1 98.5 269 PHE B CA 1
ATOM 6227 C C . PHE B 1 269 ? 5.73 25.438 3.029 1 98.5 269 PHE B C 1
ATOM 6229 O O . PHE B 1 269 ? 6.602 24.656 2.623 1 98.5 269 PHE B O 1
ATOM 6236 N N . LYS B 1 270 ? 4.84 25.094 3.969 1 98.06 270 LYS B N 1
ATOM 6237 C CA . LYS B 1 270 ? 4.715 23.734 4.488 1 98.06 270 LYS B CA 1
ATOM 6238 C C . LYS B 1 270 ? 3.338 23.5 5.109 1 98.06 270 LYS B C 1
ATOM 6240 O O . LYS B 1 270 ? 2.643 24.453 5.457 1 98.06 270 LYS B O 1
ATOM 6245 N N . GLY B 1 271 ? 2.994 22.266 5.242 1 97.5 271 GLY B N 1
ATOM 6246 C CA . GLY B 1 271 ? 1.814 21.875 5.996 1 97.5 271 GLY B CA 1
ATOM 6247 C C . GLY B 1 271 ? 0.515 22.234 5.305 1 97.5 271 GLY B C 1
ATOM 6248 O O . GLY B 1 271 ? -0.468 22.578 5.961 1 97.5 271 GLY B O 1
ATOM 6249 N N . ALA B 1 272 ? 0.494 22.219 3.977 1 97.12 272 ALA B N 1
ATOM 6250 C CA . ALA B 1 272 ? -0.71 22.625 3.256 1 97.12 272 ALA B CA 1
ATOM 6251 C C . ALA B 1 272 ? -1.003 21.672 2.098 1 97.12 272 ALA B C 1
ATOM 6253 O O . ALA B 1 272 ? -1.764 22.016 1.188 1 97.12 272 ALA B O 1
ATOM 6254 N N . THR B 1 273 ? -0.375 20.531 2.035 1 95.56 273 THR B N 1
ATOM 6255 C CA . THR B 1 273 ? -0.652 19.484 1.041 1 95.56 273 THR B CA 1
ATOM 6256 C C . THR B 1 273 ? -1.348 18.297 1.684 1 95.56 273 THR B C 1
ATOM 6258 O O . THR B 1 273 ? -2.529 18.359 2.025 1 95.56 273 THR B O 1
ATOM 6261 N N . SER B 1 274 ? -0.627 17.219 1.9 1 95.69 274 SER B N 1
ATOM 6262 C CA . SER B 1 274 ? -1.169 16.109 2.678 1 95.69 274 SER B CA 1
ATOM 6263 C C . SER B 1 274 ? -0.957 16.312 4.172 1 95.69 274 SER B C 1
ATOM 6265 O O . SER B 1 274 ? 0.098 16.797 4.594 1 95.69 274 SER B O 1
ATOM 6267 N N . SER B 1 275 ? -2.006 15.938 4.934 1 97.25 275 SER B N 1
ATOM 6268 C CA . SER B 1 275 ? -1.939 16.141 6.375 1 97.25 275 SER B CA 1
ATOM 6269 C C . SER B 1 275 ? -0.914 15.203 7.016 1 97.25 275 SER B C 1
ATOM 6271 O O . SER B 1 275 ? -0.549 15.375 8.18 1 97.25 275 SER B O 1
ATOM 6273 N N . ALA B 1 276 ? -0.457 14.289 6.266 1 97.5 276 ALA B N 1
ATOM 6274 C CA . ALA B 1 276 ? 0.562 13.375 6.789 1 97.5 276 ALA B CA 1
ATOM 6275 C C . ALA B 1 276 ? 1.853 13.484 5.98 1 97.5 276 ALA B C 1
ATOM 6277 O O . ALA B 1 276 ? 2.691 12.578 6.023 1 97.5 276 ALA B O 1
ATOM 6278 N N . GLN B 1 277 ? 2.021 14.562 5.238 1 97.06 277 GLN B N 1
ATOM 6279 C CA . GLN B 1 277 ? 3.195 14.766 4.395 1 97.06 277 GLN B CA 1
ATOM 6280 C C . GLN B 1 277 ? 4.461 14.891 5.238 1 97.06 277 GLN B C 1
ATOM 6282 O O . GLN B 1 277 ? 4.488 15.625 6.227 1 97.06 277 GLN B O 1
ATOM 6287 N N . VAL B 1 278 ? 5.543 14.172 4.836 1 96.88 278 VAL B N 1
ATOM 6288 C CA . VAL B 1 278 ? 6.758 14.141 5.641 1 96.88 278 VAL B CA 1
ATOM 6289 C C . VAL B 1 278 ? 7.711 15.242 5.184 1 96.88 278 VAL B C 1
ATOM 6291 O O . VAL B 1 278 ? 8.211 16.016 6 1 96.88 278 VAL B O 1
ATOM 6294 N N . ILE B 1 279 ? 7.914 15.336 3.896 1 95.62 279 ILE B N 1
ATOM 6295 C CA . ILE B 1 279 ? 8.766 16.344 3.285 1 95.62 279 ILE B CA 1
ATOM 6296 C C . ILE B 1 279 ? 7.934 17.234 2.363 1 95.62 279 ILE B C 1
ATOM 6298 O O . ILE B 1 279 ? 7.137 16.734 1.567 1 95.62 279 ILE B O 1
ATOM 6302 N N . PRO B 1 280 ? 8.164 18.516 2.451 1 96.44 280 PRO B N 1
ATOM 6303 C CA . PRO B 1 280 ? 7.363 19.406 1.607 1 96.44 280 PRO B CA 1
ATOM 6304 C C . PRO B 1 280 ? 7.551 19.141 0.116 1 96.44 280 PRO B C 1
ATOM 6306 O O . PRO B 1 280 ? 8.656 18.812 -0.32 1 96.44 280 PRO B O 1
ATOM 6309 N N . ILE B 1 281 ? 6.504 19.266 -0.611 1 95.12 281 ILE B N 1
ATOM 6310 C CA . ILE B 1 281 ? 6.543 19.234 -2.07 1 95.12 281 ILE B CA 1
ATOM 6311 C C . ILE B 1 281 ? 6.832 20.641 -2.596 1 95.12 281 ILE B C 1
ATOM 6313 O O . ILE B 1 281 ? 5.914 21.438 -2.801 1 95.12 281 ILE B O 1
ATOM 6317 N N . SER B 1 282 ? 8.039 20.938 -2.838 1 93.69 282 SER B N 1
ATOM 6318 C CA . SER B 1 282 ? 8.484 22.297 -3.146 1 93.69 282 SER B CA 1
ATOM 6319 C C . SER B 1 282 ? 7.746 22.859 -4.355 1 93.69 282 SER B C 1
ATOM 6321 O O . SER B 1 282 ? 7.359 24.031 -4.359 1 93.69 282 SER B O 1
ATOM 6323 N N . LYS B 1 283 ? 7.594 21.969 -5.367 1 94.12 283 LYS B N 1
ATOM 6324 C CA . LYS B 1 283 ? 6.938 22.438 -6.586 1 94.12 283 LYS B CA 1
ATOM 6325 C C . LYS B 1 283 ? 5.539 22.969 -6.293 1 94.12 283 LYS B C 1
ATOM 6327 O O . LYS B 1 283 ? 5.105 23.953 -6.895 1 94.12 283 LYS B O 1
ATOM 6332 N N . PHE B 1 284 ? 4.914 22.328 -5.426 1 96.62 284 PHE B N 1
ATOM 6333 C CA . PHE B 1 284 ? 3.568 22.734 -5.051 1 96.62 284 PHE B CA 1
ATOM 6334 C C . PHE B 1 284 ? 3.584 24.109 -4.387 1 96.62 284 PHE B C 1
ATOM 6336 O O . PHE B 1 284 ? 2.779 24.984 -4.723 1 96.62 284 PHE B O 1
ATOM 6343 N N . HIS B 1 285 ? 4.465 24.359 -3.496 1 97.56 285 HIS B N 1
ATOM 6344 C CA . HIS B 1 285 ? 4.516 25.609 -2.734 1 97.56 285 HIS B CA 1
ATOM 6345 C C . HIS B 1 285 ? 5.047 26.75 -3.586 1 97.56 285 HIS B C 1
ATOM 6347 O O . HIS B 1 285 ? 4.613 27.906 -3.432 1 97.56 285 HIS B O 1
ATOM 6353 N N . ILE B 1 286 ? 5.969 26.453 -4.477 1 97.19 286 ILE B N 1
ATOM 6354 C CA . ILE B 1 286 ? 6.41 27.453 -5.441 1 97.19 286 ILE B CA 1
ATOM 6355 C C . ILE B 1 286 ? 5.223 27.922 -6.277 1 97.19 286 ILE B C 1
ATOM 6357 O O . ILE B 1 286 ? 5.004 29.125 -6.43 1 97.19 286 ILE B O 1
ATOM 6361 N N . SER B 1 287 ? 4.527 26.906 -6.738 1 97.88 287 SER B N 1
ATOM 6362 C CA . SER B 1 287 ? 3.367 27.219 -7.566 1 97.88 287 SER B CA 1
ATOM 6363 C C . SER B 1 287 ? 2.348 28.047 -6.801 1 97.88 287 SER B C 1
ATOM 6365 O O . SER B 1 287 ? 1.706 28.938 -7.375 1 97.88 287 SER B O 1
ATOM 6367 N N . ASN B 1 288 ? 2.166 27.797 -5.582 1 98.19 288 ASN B N 1
ATOM 6368 C CA . ASN B 1 288 ? 1.274 28.594 -4.75 1 98.19 288 ASN B CA 1
ATOM 6369 C C . ASN B 1 288 ? 1.725 30.062 -4.684 1 98.19 288 ASN B C 1
ATOM 6371 O O . ASN B 1 288 ? 0.905 30.969 -4.789 1 98.19 288 ASN B O 1
ATOM 6375 N N . HIS B 1 289 ? 3.012 30.312 -4.543 1 97.62 289 HIS B N 1
ATOM 6376 C CA . HIS B 1 289 ? 3.537 31.672 -4.449 1 97.62 289 HIS B CA 1
ATOM 6377 C C . HIS B 1 289 ? 3.424 32.406 -5.785 1 97.62 289 HIS B C 1
ATOM 6379 O O . HIS B 1 289 ? 3.125 33.594 -5.824 1 97.62 289 HIS B O 1
ATOM 6385 N N . GLU B 1 290 ? 3.592 31.641 -6.816 1 97.31 290 GLU B N 1
ATOM 6386 C CA . GLU B 1 290 ? 3.381 32.219 -8.133 1 97.31 290 GLU B CA 1
ATOM 6387 C C . GLU B 1 290 ? 1.918 32.594 -8.344 1 97.31 290 GLU B C 1
ATOM 6389 O O . GLU B 1 290 ? 1.62 33.656 -8.922 1 97.31 290 GLU B O 1
ATOM 6394 N N . ALA B 1 291 ? 1.114 31.734 -7.887 1 97.5 291 ALA B N 1
ATOM 6395 C CA . ALA B 1 291 ? -0.315 32.031 -7.988 1 97.5 291 ALA B CA 1
ATOM 6396 C C . ALA B 1 291 ? -0.68 33.281 -7.227 1 97.5 291 ALA B C 1
ATOM 6398 O O . ALA B 1 291 ? -1.483 34.094 -7.699 1 97.5 291 ALA B O 1
ATOM 6399 N N . TRP B 1 292 ? -0.144 33.5 -6.086 1 96.75 292 TRP B N 1
ATOM 6400 C CA . TRP B 1 292 ? -0.372 34.719 -5.293 1 96.75 292 TRP B CA 1
ATOM 6401 C C . TRP B 1 292 ? 0.144 35.938 -6.02 1 96.75 292 TRP B C 1
ATOM 6403 O O . TRP B 1 292 ? -0.533 36.969 -6.062 1 96.75 292 TRP B O 1
ATOM 6413 N N . LEU B 1 293 ? 1.33 35.844 -6.527 1 95.31 293 LEU B N 1
ATOM 6414 C CA . LEU B 1 293 ? 1.902 36.969 -7.273 1 95.31 293 LEU B CA 1
ATOM 6415 C C . LEU B 1 293 ? 0.998 37.375 -8.43 1 95.31 293 LEU B C 1
ATOM 6417 O O . LEU B 1 293 ? 0.735 38.562 -8.641 1 95.31 293 LEU B O 1
ATOM 6421 N N . ASN B 1 294 ? 0.533 36.375 -9.125 1 94.69 294 ASN B N 1
ATOM 6422 C CA . ASN B 1 294 ? -0.373 36.656 -10.234 1 94.69 294 ASN B CA 1
ATOM 6423 C C . ASN B 1 294 ? -1.68 37.281 -9.758 1 94.69 294 ASN B C 1
ATOM 6425 O O . ASN B 1 294 ? -2.17 38.219 -10.359 1 94.69 294 ASN B O 1
ATOM 6429 N N . GLU B 1 295 ? -2.236 36.688 -8.727 1 94.12 295 GLU B N 1
ATOM 6430 C CA . GLU B 1 295 ? -3.482 37.188 -8.141 1 94.12 295 GLU B CA 1
ATOM 6431 C C . GLU B 1 295 ? -3.359 38.656 -7.719 1 94.12 295 GLU B C 1
ATOM 6433 O O . GLU B 1 295 ? -4.246 39.438 -8 1 94.12 295 GLU B O 1
ATOM 6438 N N . LEU B 1 296 ? -2.32 39 -7.078 1 93.25 296 LEU B N 1
ATOM 6439 C CA . LEU B 1 296 ? -2.102 40.344 -6.59 1 93.25 296 LEU B CA 1
ATOM 6440 C C . LEU B 1 296 ? -1.838 41.312 -7.75 1 93.25 296 LEU B C 1
ATOM 6442 O O . LEU B 1 296 ? -2.234 42.469 -7.699 1 93.25 296 LEU B O 1
ATOM 6446 N N . GLY B 1 297 ? -1.13 40.812 -8.719 1 91.25 297 GLY B N 1
ATOM 6447 C CA . GLY B 1 297 ? -0.912 41.625 -9.914 1 91.25 297 GLY B CA 1
ATOM 6448 C C . GLY B 1 297 ? -2.201 42.062 -10.586 1 91.25 297 GLY B C 1
ATOM 6449 O O . GLY B 1 297 ? -2.295 43.156 -11.109 1 91.25 297 GLY B O 1
ATOM 6450 N N . LEU B 1 298 ? -3.156 41.25 -10.43 1 91.19 298 LEU B N 1
ATOM 6451 C CA . LEU B 1 298 ? -4.422 41.531 -11.109 1 91.19 298 LEU B CA 1
ATOM 6452 C C . LEU B 1 298 ? -5.352 42.344 -10.234 1 91.19 298 LEU B C 1
ATOM 6454 O O . LEU B 1 298 ? -6.098 43.188 -10.742 1 91.19 298 LEU B O 1
ATOM 6458 N N . HIS B 1 299 ? -5.289 42.094 -8.883 1 90.31 299 HIS B N 1
ATOM 6459 C CA . HIS B 1 299 ? -6.422 42.594 -8.109 1 90.31 299 HIS B CA 1
ATOM 6460 C C . HIS B 1 299 ? -5.961 43.469 -6.945 1 90.31 299 HIS B C 1
ATOM 6462 O O . HIS B 1 299 ? -6.77 44.156 -6.312 1 90.31 299 HIS B O 1
ATOM 6468 N N . ALA B 1 300 ? -4.723 43.469 -6.621 1 82.5 300 ALA B N 1
ATOM 6469 C CA . ALA B 1 300 ? -4.277 44.125 -5.406 1 82.5 300 ALA B CA 1
ATOM 6470 C C . ALA B 1 300 ? -4.5 45.625 -5.504 1 82.5 300 ALA B C 1
ATOM 6472 O O . ALA B 1 300 ? -4.621 46.312 -4.484 1 82.5 300 ALA B O 1
ATOM 6473 N N . GLY B 1 301 ? -4.539 46.156 -6.688 1 83.62 301 GLY B N 1
ATOM 6474 C CA . GLY B 1 301 ? -4.773 47.562 -6.891 1 83.62 301 GLY B CA 1
ATOM 6475 C C . GLY B 1 301 ? -6.133 48.031 -6.395 1 83.62 301 GLY B C 1
ATOM 6476 O O . GLY B 1 301 ? -6.355 49.219 -6.191 1 83.62 301 GLY B O 1
ATOM 6477 N N . LYS B 1 302 ? -6.965 47.156 -6.09 1 85.31 302 LYS B N 1
ATOM 6478 C CA . LYS B 1 302 ? -8.305 47.469 -5.613 1 85.31 302 LYS B CA 1
ATOM 6479 C C . LYS B 1 302 ? -8.289 47.875 -4.137 1 85.31 302 LYS B C 1
ATOM 6481 O O . LYS B 1 302 ? -9.211 48.5 -3.646 1 85.31 302 LYS B O 1
ATOM 6486 N N . ILE B 1 303 ? -7.277 47.344 -3.445 1 87.62 303 ILE B N 1
ATOM 6487 C CA . ILE B 1 303 ? -7.199 47.594 -2.01 1 87.62 303 ILE B CA 1
ATOM 6488 C C . ILE B 1 303 ? -6.32 48.812 -1.738 1 87.62 303 ILE B C 1
ATOM 6490 O O . ILE B 1 303 ? -5.348 49.062 -2.455 1 87.62 303 ILE B O 1
ATOM 6494 N N . ILE B 1 304 ? -6.668 49.5 -0.692 1 84.5 304 ILE B N 1
ATOM 6495 C CA . ILE B 1 304 ? -5.93 50.719 -0.34 1 84.5 304 ILE B CA 1
ATOM 6496 C C . ILE B 1 304 ? -4.52 50.344 0.114 1 84.5 304 ILE B C 1
ATOM 6498 O O . ILE B 1 304 ? -3.535 50.906 -0.387 1 84.5 304 ILE B O 1
ATOM 6502 N N . ASN B 1 305 ? -4.469 49.406 1.072 1 92.69 305 ASN B N 1
ATOM 6503 C CA . ASN B 1 305 ? -3.172 49 1.616 1 92.69 305 ASN B CA 1
ATOM 6504 C C . ASN B 1 305 ? -3.047 47.5 1.743 1 92.69 305 ASN B C 1
ATOM 6506 O O . ASN B 1 305 ? -3.738 46.875 2.555 1 92.69 305 ASN B O 1
ATOM 6510 N N . PHE B 1 306 ? -2.18 46.969 0.89 1 94.06 306 PHE B N 1
ATOM 6511 C CA . PHE B 1 306 ? -1.759 45.594 1.084 1 94.06 306 PHE B CA 1
ATOM 6512 C C . PHE B 1 306 ? -0.51 45.531 1.954 1 94.06 306 PHE B C 1
ATOM 6514 O O . PHE B 1 306 ? 0.571 45.938 1.531 1 94.06 306 PHE B O 1
ATOM 6521 N N . ARG B 1 307 ? -0.608 44.969 3.15 1 93.94 307 ARG B N 1
ATOM 6522 C CA . ARG B 1 307 ? 0.46 45 4.145 1 93.94 307 ARG B CA 1
ATOM 6523 C C . ARG B 1 307 ? 1.631 44.125 3.723 1 93.94 307 ARG B C 1
ATOM 6525 O O . ARG B 1 307 ? 2.791 44.5 3.9 1 93.94 307 ARG B O 1
ATOM 6532 N N . GLY B 1 308 ? 1.276 42.969 3.262 1 95.31 308 GLY B N 1
ATOM 6533 C CA . GLY B 1 308 ? 2.299 42 2.91 1 95.31 308 GLY B CA 1
ATOM 6534 C C . GLY B 1 308 ? 1.803 40.562 2.957 1 95.31 308 GLY B C 1
ATOM 6535 O O . GLY B 1 308 ? 0.594 40.312 2.971 1 95.31 308 GLY B O 1
ATOM 6536 N N . ILE B 1 309 ? 2.764 39.625 2.842 1 97.19 309 ILE B N 1
ATOM 6537 C CA . ILE B 1 309 ? 2.434 38.219 2.729 1 97.19 309 ILE B CA 1
ATOM 6538 C C . ILE B 1 309 ? 2.979 37.469 3.939 1 97.19 309 ILE B C 1
ATOM 6540 O O . ILE B 1 309 ? 4.082 37.75 4.414 1 97.19 309 ILE B O 1
ATOM 6544 N N . VAL B 1 310 ? 2.174 36.594 4.438 1 98.56 310 VAL B N 1
ATOM 6545 C CA . VAL B 1 310 ? 2.604 35.656 5.461 1 98.56 310 VAL B CA 1
ATOM 6546 C C . VAL B 1 310 ? 2.826 34.281 4.836 1 98.56 310 VAL B C 1
ATOM 6548 O O . VAL B 1 310 ? 1.928 33.75 4.195 1 98.56 310 VAL B O 1
ATOM 6551 N N . LEU B 1 311 ? 4.012 33.781 4.957 1 98.69 311 LEU B N 1
ATOM 6552 C CA . LEU B 1 311 ? 4.305 32.406 4.551 1 98.69 311 LEU B CA 1
ATOM 6553 C C . LEU B 1 311 ? 4.02 31.422 5.684 1 98.69 311 LEU B C 1
ATOM 6555 O O . LEU B 1 311 ? 4.836 31.266 6.594 1 98.69 311 LEU B O 1
ATOM 6559 N N . THR B 1 312 ? 2.871 30.797 5.562 1 98.81 312 THR B N 1
ATOM 6560 C CA . THR B 1 312 ? 2.432 29.953 6.672 1 98.81 312 THR B CA 1
ATOM 6561 C C . THR B 1 312 ? 3.146 28.609 6.641 1 98.81 312 THR B C 1
ATOM 6563 O O . THR B 1 312 ? 3.408 28.062 5.566 1 98.81 312 THR B O 1
ATOM 6566 N N . GLY B 1 313 ? 3.523 28.141 7.777 1 98.38 313 GLY B N 1
ATOM 6567 C CA . GLY B 1 313 ? 4.105 26.812 7.965 1 98.38 313 GLY B CA 1
ATOM 6568 C C . GLY B 1 313 ? 3.426 26.016 9.062 1 98.38 313 GLY B C 1
ATOM 6569 O O . GLY B 1 313 ? 3.842 26.062 10.219 1 98.38 313 GLY B O 1
ATOM 6570 N N . TRP B 1 314 ? 2.549 25.156 8.68 1 98.06 314 TRP B N 1
ATOM 6571 C CA . TRP B 1 314 ? 1.757 24.406 9.656 1 98.06 314 TRP B CA 1
ATOM 6572 C C . TRP B 1 314 ? 2.467 23.125 10.062 1 98.06 314 TRP B C 1
ATOM 6574 O O . TRP B 1 314 ? 3.002 22.406 9.211 1 98.06 314 TRP B O 1
ATOM 6584 N N . SER B 1 315 ? 2.436 22.844 11.383 1 97.5 315 SER B N 1
ATOM 6585 C CA . SER B 1 315 ? 3.111 21.672 11.906 1 97.5 315 SER B CA 1
ATOM 6586 C C . SER B 1 315 ? 2.16 20.484 12 1 97.5 315 SER B C 1
ATOM 6588 O O . SER B 1 315 ? 2.6 19.328 12.062 1 97.5 315 SER B O 1
ATOM 6590 N N . ARG B 1 316 ? 0.935 20.719 12.164 1 97.44 316 ARG B N 1
ATOM 6591 C CA . ARG B 1 316 ? -0.142 19.734 12.18 1 97.44 316 ARG B CA 1
ATOM 6592 C C . ARG B 1 316 ? -1.497 20.391 11.969 1 97.44 316 ARG B C 1
ATOM 6594 O O . ARG B 1 316 ? -1.663 21.578 12.25 1 97.44 316 ARG B O 1
ATOM 6601 N N . PHE B 1 317 ? -2.451 19.656 11.516 1 96.5 317 PHE B N 1
ATOM 6602 C CA . PHE B 1 317 ? -3.729 20.219 11.086 1 96.5 317 PHE B CA 1
ATOM 6603 C C . PHE B 1 317 ? -4.625 20.516 12.281 1 96.5 317 PHE B C 1
ATOM 6605 O O . PHE B 1 317 ? -5.48 21.391 12.227 1 96.5 317 PHE B O 1
ATOM 6612 N N . ASP B 1 318 ? -4.48 19.797 13.297 1 95.5 318 ASP B N 1
ATOM 6613 C CA . ASP B 1 318 ? -5.027 20.062 14.625 1 95.5 318 ASP B CA 1
ATOM 6614 C C . ASP B 1 318 ? -4.176 19.406 15.711 1 95.5 318 ASP B C 1
ATOM 6616 O O . ASP B 1 318 ? -3.17 18.75 15.414 1 95.5 318 ASP B O 1
ATOM 6620 N N . HIS B 1 319 ? -4.508 19.609 16.891 1 94.44 319 HIS B N 1
ATOM 6621 C CA . HIS B 1 319 ? -3.637 19.203 17.984 1 94.44 319 HIS B CA 1
ATOM 6622 C C . HIS B 1 319 ? -3.514 17.688 18.047 1 94.44 319 HIS B C 1
ATOM 6624 O O . HIS B 1 319 ? -2.553 17.156 18.625 1 94.44 319 HIS B O 1
ATOM 6630 N N . TYR B 1 320 ? -4.453 16.984 17.484 1 95.75 320 TYR B N 1
ATOM 6631 C CA . TYR B 1 320 ? -4.422 15.531 17.562 1 95.75 320 TYR B CA 1
ATOM 6632 C C . TYR B 1 320 ? -3.873 14.93 16.266 1 95.75 320 TYR B C 1
ATOM 6634 O O . TYR B 1 320 ? -3.551 13.742 16.219 1 95.75 320 TYR B O 1
ATOM 6642 N N . ALA B 1 321 ? -3.816 15.711 15.203 1 97.38 321 ALA B N 1
ATOM 6643 C CA . ALA B 1 321 ? -3.264 15.266 13.93 1 97.38 321 ALA B CA 1
ATOM 6644 C C . ALA B 1 321 ? -1.785 14.914 14.07 1 97.38 321 ALA B C 1
ATOM 6646 O O . ALA B 1 321 ? -1.084 15.469 14.914 1 97.38 321 ALA B O 1
ATOM 6647 N N . THR B 1 322 ? -1.347 14.047 13.266 1 98 322 THR B N 1
ATOM 6648 C CA . THR B 1 322 ? 0.08 13.75 13.211 1 98 322 THR B CA 1
ATOM 6649 C C . THR B 1 322 ? 0.871 14.969 12.758 1 98 322 THR B C 1
ATOM 6651 O O . THR B 1 322 ? 0.313 15.891 12.148 1 98 322 THR B O 1
ATOM 6654 N N . LEU B 1 323 ? 2.125 15 13.133 1 97.94 323 LEU B N 1
ATOM 6655 C CA . LEU B 1 323 ? 3.006 16.062 12.672 1 97.94 323 LEU B CA 1
ATOM 6656 C C . LEU B 1 323 ? 3.291 15.93 11.18 1 97.94 323 LEU B C 1
ATOM 6658 O O . LEU B 1 323 ? 3.406 14.812 10.664 1 97.94 323 LEU B O 1
ATOM 6662 N N . CYS B 1 324 ? 3.408 17.016 10.5 1 97.56 324 CYS B N 1
ATOM 6663 C CA . CYS B 1 324 ? 3.729 16.984 9.078 1 97.56 324 CYS B CA 1
ATOM 6664 C C . CYS B 1 324 ? 4.77 18.031 8.727 1 97.56 324 CYS B C 1
ATOM 6666 O O . CYS B 1 324 ? 4.785 19.109 9.32 1 97.56 324 CYS B O 1
ATOM 6668 N N . GLU B 1 325 ? 5.719 17.719 7.891 1 97.38 325 GLU B N 1
ATOM 6669 C CA . GLU B 1 325 ? 6.684 18.625 7.293 1 97.38 325 GLU B CA 1
ATOM 6670 C C . GLU B 1 325 ? 7.367 19.484 8.359 1 97.38 325 GLU B C 1
ATOM 6672 O O . GLU B 1 325 ? 7.238 20.703 8.359 1 97.38 325 GLU B O 1
ATOM 6677 N N . LEU B 1 326 ? 8.148 18.844 9.172 1 98.06 326 LEU B N 1
ATOM 6678 C CA . LEU B 1 326 ? 8.867 19.547 10.234 1 98.06 326 LEU B CA 1
ATOM 6679 C C . LEU B 1 326 ? 9.617 20.75 9.68 1 98.06 326 LEU B C 1
ATOM 6681 O O . LEU B 1 326 ? 10.086 20.734 8.539 1 98.06 326 LEU B O 1
ATOM 6685 N N . LEU B 1 327 ? 9.781 21.766 10.492 1 98.44 327 LEU B N 1
ATOM 6686 C CA . LEU B 1 327 ? 10.359 23.031 10.062 1 98.44 327 LEU B CA 1
ATOM 6687 C C . LEU B 1 327 ? 11.742 22.812 9.461 1 98.44 327 LEU B C 1
ATOM 6689 O O . LEU B 1 327 ? 12.031 23.297 8.367 1 98.44 327 LEU B O 1
ATOM 6693 N N . PRO B 1 328 ? 12.625 22.031 10.094 1 97.88 328 PRO B N 1
ATOM 6694 C CA . PRO B 1 328 ? 13.938 21.844 9.469 1 97.88 328 PRO B CA 1
ATOM 6695 C C . PRO B 1 328 ? 13.836 21.219 8.078 1 97.88 328 PRO B C 1
ATOM 6697 O O . PRO B 1 328 ? 14.641 21.547 7.195 1 97.88 328 PRO B O 1
ATOM 6700 N N . CYS B 1 329 ? 12.875 20.391 7.914 1 96.81 329 CYS B N 1
ATOM 6701 C CA . CYS B 1 329 ? 12.688 19.719 6.629 1 96.81 329 CYS B CA 1
ATOM 6702 C C . CYS B 1 329 ? 12.086 20.672 5.605 1 96.81 329 CYS B C 1
ATOM 6704 O O . CYS B 1 329 ? 12.109 20.406 4.402 1 96.81 329 CYS B O 1
ATOM 6706 N N . ALA B 1 330 ? 11.617 21.812 6.086 1 97.94 330 ALA B N 1
ATOM 6707 C CA . ALA B 1 330 ? 10.883 22.719 5.207 1 97.94 330 ALA B CA 1
ATOM 6708 C C . ALA B 1 330 ? 11.719 23.938 4.855 1 97.94 330 ALA B C 1
ATOM 6710 O O . ALA B 1 330 ? 11.273 24.812 4.102 1 97.94 330 ALA B O 1
ATOM 6711 N N . ILE B 1 331 ? 12.906 24.016 5.336 1 98 331 ILE B N 1
ATOM 6712 C CA . ILE B 1 331 ? 13.75 25.188 5.129 1 98 331 ILE B CA 1
ATOM 6713 C C . ILE B 1 331 ? 14.008 25.375 3.635 1 98 331 ILE B C 1
ATOM 6715 O O . ILE B 1 331 ? 13.922 26.5 3.119 1 98 331 ILE B O 1
ATOM 6719 N N . PRO B 1 332 ? 14.305 24.281 2.883 1 95.88 332 PRO B N 1
ATOM 6720 C CA . PRO B 1 332 ? 14.469 24.484 1.441 1 95.88 332 PRO B CA 1
ATOM 6721 C C . PRO B 1 332 ? 13.219 25.047 0.779 1 95.88 332 PRO B C 1
ATOM 6723 O O . PRO B 1 332 ? 13.312 25.969 -0.038 1 95.88 332 PRO B O 1
ATOM 6726 N N . SER B 1 333 ? 12.094 24.547 1.153 1 97.44 333 SER B N 1
ATOM 6727 C CA . SER B 1 333 ? 10.828 25.047 0.621 1 97.44 333 SER B CA 1
ATOM 6728 C C . SER B 1 333 ? 10.609 26.5 1.005 1 97.44 333 SER B C 1
ATOM 6730 O O . SER B 1 333 ? 10.227 27.312 0.165 1 97.44 333 SER B O 1
ATOM 6732 N N . LEU B 1 334 ? 10.875 26.859 2.246 1 98.62 334 LEU B N 1
ATOM 6733 C CA . LEU B 1 334 ? 10.734 28.219 2.721 1 98.62 334 LEU B CA 1
ATOM 6734 C C . LEU B 1 334 ? 11.625 29.172 1.922 1 98.62 334 LEU B C 1
ATOM 6736 O O . LEU B 1 334 ? 11.18 30.219 1.47 1 98.62 334 LEU B O 1
ATOM 6740 N N . THR B 1 335 ? 12.836 28.75 1.74 1 98.19 335 THR B N 1
ATOM 6741 C CA . THR B 1 335 ? 13.828 29.594 1.077 1 98.19 335 THR B CA 1
ATOM 6742 C C . THR B 1 335 ? 13.406 29.891 -0.362 1 98.19 335 THR B C 1
ATOM 6744 O O . THR B 1 335 ? 13.414 31.047 -0.794 1 98.19 335 THR B O 1
ATOM 6747 N N . ILE B 1 336 ? 13.047 28.844 -1.056 1 97.25 336 ILE B N 1
ATOM 6748 C CA . ILE B 1 336 ? 12.703 29.031 -2.461 1 97.25 336 ILE B CA 1
ATOM 6749 C C . ILE B 1 336 ? 11.414 29.828 -2.574 1 97.25 336 ILE B C 1
ATOM 6751 O O . ILE B 1 336 ? 11.242 30.625 -3.508 1 97.25 336 ILE B O 1
ATOM 6755 N N . CYS B 1 337 ? 10.531 29.688 -1.651 1 98 337 CYS B N 1
ATOM 6756 C CA . CYS B 1 337 ? 9.281 30.438 -1.663 1 98 337 CYS B CA 1
ATOM 6757 C C . CYS B 1 337 ? 9.531 31.922 -1.406 1 98 337 CYS B C 1
ATOM 6759 O O . CYS B 1 337 ? 8.984 32.781 -2.104 1 98 337 CYS B O 1
ATOM 6761 N N . VAL B 1 338 ? 10.359 32.219 -0.391 1 97.94 338 VAL B N 1
ATOM 6762 C CA . VAL B 1 338 ? 10.672 33.625 -0.073 1 97.94 338 VAL B CA 1
ATOM 6763 C C . VAL B 1 338 ? 11.359 34.281 -1.267 1 97.94 338 VAL B C 1
ATOM 6765 O O . VAL B 1 338 ? 11.008 35.375 -1.654 1 97.94 338 VAL B O 1
ATOM 6768 N N . LYS B 1 339 ? 12.281 33.562 -1.867 1 97.25 339 LYS B N 1
ATOM 6769 C CA . LYS B 1 339 ? 13.016 34.125 -2.996 1 97.25 339 LYS B CA 1
ATOM 6770 C C . LYS B 1 339 ? 12.125 34.25 -4.223 1 97.25 339 LYS B C 1
ATOM 6772 O O . LYS B 1 339 ? 12.266 35.219 -4.988 1 97.25 339 LYS B O 1
ATOM 6777 N N . THR B 1 340 ? 11.266 33.281 -4.406 1 96.75 340 THR B N 1
ATOM 6778 C CA . THR B 1 340 ? 10.289 33.406 -5.484 1 96.75 340 THR B CA 1
ATOM 6779 C C . THR B 1 340 ? 9.43 34.656 -5.305 1 96.75 340 THR B C 1
ATOM 6781 O O . THR B 1 340 ? 9.188 35.375 -6.266 1 96.75 340 THR B O 1
ATOM 6784 N N . TRP B 1 341 ? 9.023 34.906 -4.121 1 96.38 341 TRP B N 1
ATOM 6785 C CA . TRP B 1 341 ? 8.227 36.062 -3.809 1 96.38 341 TRP B CA 1
ATOM 6786 C C . TRP B 1 341 ? 9.023 37.344 -4.078 1 96.38 341 TRP B C 1
ATOM 6788 O O . TRP B 1 341 ? 8.516 38.281 -4.711 1 96.38 341 TRP B O 1
ATOM 6798 N N . LEU B 1 342 ? 10.266 37.375 -3.686 1 95.38 342 LEU B N 1
ATOM 6799 C CA . LEU B 1 342 ? 11.117 38.562 -3.777 1 95.38 342 LEU B CA 1
ATOM 6800 C C . LEU B 1 342 ? 11.469 38.875 -5.23 1 95.38 342 LEU B C 1
ATOM 6802 O O . LEU B 1 342 ? 11.578 40.031 -5.621 1 95.38 342 LEU B O 1
ATOM 6806 N N . CYS B 1 343 ? 11.547 37.812 -6.016 1 94.5 343 CYS B N 1
ATOM 6807 C CA . CYS B 1 343 ? 12 38 -7.391 1 94.5 343 CYS B CA 1
ATOM 6808 C C . CYS B 1 343 ? 10.82 38.125 -8.344 1 94.5 343 CYS B C 1
ATOM 6810 O O . CYS B 1 343 ? 11.008 38.344 -9.539 1 94.5 343 CYS B O 1
ATOM 6812 N N . GLY B 1 344 ? 9.672 37.906 -7.816 1 93.75 344 GLY B N 1
ATOM 6813 C CA . GLY B 1 344 ? 8.477 38.094 -8.633 1 93.75 344 GLY B CA 1
ATOM 6814 C C . GLY B 1 344 ? 8.141 36.875 -9.461 1 93.75 344 GLY B C 1
ATOM 6815 O O . GLY B 1 344 ? 7.316 36.938 -10.375 1 93.75 344 GLY B O 1
ATOM 6816 N N . GLY B 1 345 ? 8.867 35.812 -9.156 1 94.5 345 GLY B N 1
ATOM 6817 C CA . GLY B 1 345 ? 8.617 34.594 -9.883 1 94.5 345 GLY B CA 1
ATOM 6818 C C . GLY B 1 345 ? 9.742 33.562 -9.758 1 94.5 345 GLY B C 1
ATOM 6819 O O . GLY B 1 345 ? 10.828 33.906 -9.258 1 94.5 345 GLY B O 1
ATOM 6820 N N . PHE B 1 346 ? 9.312 32.344 -10.156 1 95.19 346 PHE B N 1
ATOM 6821 C CA . PHE B 1 346 ? 10.273 31.25 -10.109 1 95.19 346 PHE B CA 1
ATOM 6822 C C . PHE B 1 346 ? 10.961 31.062 -11.461 1 95.19 346 PHE B C 1
ATOM 6824 O O . PHE B 1 346 ? 10.328 31.219 -12.508 1 95.19 346 PHE B O 1
ATOM 6831 N N . ASN B 1 347 ? 12.219 30.797 -11.508 1 94 347 ASN B N 1
ATOM 6832 C CA . ASN B 1 347 ? 12.953 30.406 -12.703 1 94 347 ASN B CA 1
ATOM 6833 C C . ASN B 1 347 ? 14.156 29.531 -12.352 1 94 347 ASN B C 1
ATOM 6835 O O . ASN B 1 347 ? 14.484 29.359 -11.18 1 94 347 ASN B O 1
ATOM 6839 N N . SER B 1 348 ? 14.797 29.016 -13.305 1 91.31 348 SER B N 1
ATOM 6840 C CA . SER B 1 348 ? 15.883 28.062 -13.109 1 91.31 348 SER B CA 1
ATOM 6841 C C . SER B 1 348 ? 17.094 28.703 -12.453 1 91.31 348 SER B C 1
ATOM 6843 O O . SER B 1 348 ? 17.797 28.078 -11.672 1 91.31 348 SER B O 1
ATOM 6845 N N . GLU B 1 349 ? 17.359 29.875 -12.773 1 92.75 349 GLU B N 1
ATOM 6846 C CA . GLU B 1 349 ? 18.5 30.578 -12.188 1 92.75 349 GLU B CA 1
ATOM 6847 C C . GLU B 1 349 ? 18.297 30.797 -10.688 1 92.75 349 GLU B C 1
ATOM 6849 O O . GLU B 1 349 ? 19.219 30.641 -9.906 1 92.75 349 GLU B O 1
ATOM 6854 N N . LEU B 1 350 ? 17.109 31.203 -10.352 1 93.75 350 LEU B N 1
ATOM 6855 C CA . LEU B 1 350 ? 16.766 31.359 -8.938 1 93.75 350 LEU B CA 1
ATOM 6856 C C . LEU B 1 350 ? 16.922 30.047 -8.188 1 93.75 350 LEU B C 1
ATOM 6858 O O . LEU B 1 350 ? 17.469 30.016 -7.082 1 93.75 350 LEU B O 1
ATOM 6862 N N . ASN B 1 351 ? 16.453 29.016 -8.789 1 93 351 ASN B N 1
ATOM 6863 C CA . ASN B 1 351 ? 16.562 27.703 -8.172 1 93 351 ASN B CA 1
ATOM 6864 C C . ASN B 1 351 ? 18.031 27.312 -7.93 1 93 351 ASN B C 1
ATOM 6866 O O . ASN B 1 351 ? 18.359 26.797 -6.871 1 93 351 ASN B O 1
ATOM 6870 N N . ARG B 1 352 ? 18.844 27.484 -8.953 1 91.25 352 ARG B N 1
ATOM 6871 C CA . ARG B 1 352 ? 20.266 27.203 -8.828 1 91.25 352 ARG B CA 1
ATOM 6872 C C . ARG B 1 352 ? 20.906 28.016 -7.711 1 91.25 352 ARG B C 1
ATOM 6874 O O . ARG B 1 352 ? 21.719 27.5 -6.934 1 91.25 352 ARG B O 1
ATOM 6881 N N . SER B 1 353 ? 20.562 29.25 -7.645 1 93.56 353 SER B N 1
ATOM 6882 C CA . SER B 1 353 ? 21.094 30.156 -6.625 1 93.56 353 SER B CA 1
ATOM 6883 C C . SER B 1 353 ? 20.703 29.703 -5.223 1 93.56 353 SER B C 1
ATOM 6885 O O . SER B 1 353 ? 21.516 29.688 -4.305 1 93.56 353 SER B O 1
ATOM 6887 N N . VAL B 1 354 ? 19.484 29.375 -5.07 1 94.81 354 VAL B N 1
ATOM 6888 C CA . VAL B 1 354 ? 18.969 28.922 -3.779 1 94.81 354 VAL B CA 1
ATOM 6889 C C . VAL B 1 354 ? 19.656 27.625 -3.379 1 94.81 354 VAL B C 1
ATOM 6891 O O . VAL B 1 354 ? 20.047 27.453 -2.223 1 94.81 354 VAL B O 1
ATOM 6894 N N . LYS B 1 355 ? 19.781 26.734 -4.273 1 92 355 LYS B N 1
ATOM 6895 C CA . LYS B 1 355 ? 20.453 25.469 -3.998 1 92 355 LYS B CA 1
ATOM 6896 C C . LYS B 1 355 ? 21.891 25.688 -3.555 1 92 355 LYS B C 1
ATOM 6898 O O . LYS B 1 355 ? 22.375 25.031 -2.625 1 92 355 LYS B O 1
ATOM 6903 N N . LYS B 1 356 ? 22.516 26.531 -4.258 1 91.69 356 LYS B N 1
ATOM 6904 C CA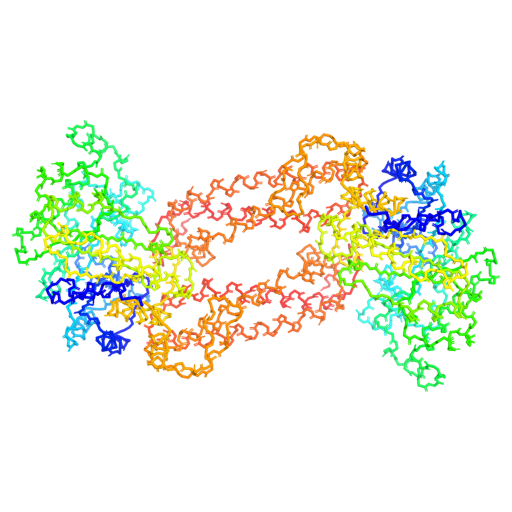 . LYS B 1 356 ? 23.875 26.875 -3.869 1 91.69 356 LYS B CA 1
ATOM 6905 C C . LYS B 1 356 ? 23.922 27.469 -2.459 1 91.69 356 LYS B C 1
ATOM 6907 O O . LYS B 1 356 ? 24.781 27.109 -1.657 1 91.69 356 LYS B O 1
ATOM 6912 N N . MET B 1 357 ? 23.016 28.312 -2.205 1 93.62 357 MET B N 1
ATOM 6913 C CA . MET B 1 357 ? 22.922 28.953 -0.897 1 93.62 357 MET B CA 1
ATOM 6914 C C . MET B 1 357 ? 22.719 27.922 0.203 1 93.62 357 MET B C 1
ATOM 6916 O O . MET B 1 357 ? 23.25 28.062 1.307 1 93.62 357 MET B O 1
ATOM 6920 N N . LEU B 1 358 ? 22 26.875 -0.079 1 94.44 358 LEU B N 1
ATOM 6921 C CA . LEU B 1 358 ? 21.625 25.875 0.917 1 94.44 358 LEU B CA 1
ATOM 6922 C C . LEU B 1 358 ? 22.672 24.766 0.986 1 94.44 358 LEU B C 1
ATOM 6924 O O . LEU B 1 358 ? 22.562 23.844 1.792 1 94.44 358 LEU B O 1
ATOM 6928 N N . GLY B 1 359 ? 23.594 24.781 0.099 1 91.12 359 GLY B N 1
ATOM 6929 C CA . GLY B 1 359 ? 24.734 23.875 0.191 1 91.12 359 GLY B CA 1
ATOM 6930 C C . GLY B 1 359 ? 24.594 22.641 -0.686 1 91.12 359 GLY B C 1
ATOM 6931 O O . GLY B 1 359 ? 25.344 21.688 -0.543 1 91.12 359 GLY B O 1
ATOM 6932 N N . TYR B 1 360 ? 23.609 22.641 -1.589 1 86.88 360 TYR B N 1
ATOM 6933 C CA . TYR B 1 360 ? 23.438 21.5 -2.48 1 86.88 360 TYR B CA 1
ATOM 6934 C C . TYR B 1 360 ? 24.578 21.406 -3.486 1 86.88 360 TYR B C 1
ATOM 6936 O O . TYR B 1 360 ? 25.125 22.438 -3.906 1 86.88 360 TYR B O 1
ATOM 6944 N N . ASN B 1 361 ? 24.781 20.109 -3.795 1 78.06 361 ASN B N 1
ATOM 6945 C CA . ASN B 1 361 ? 25.75 19.922 -4.859 1 78.06 361 ASN B CA 1
ATOM 6946 C C . ASN B 1 361 ? 25.141 20.188 -6.234 1 78.06 361 ASN B C 1
ATOM 6948 O O . ASN B 1 361 ? 23.922 20.125 -6.402 1 78.06 361 ASN B O 1
ATOM 6952 N N . GLU B 1 362 ? 25.938 20.531 -7.164 1 67.19 362 GLU B N 1
ATOM 6953 C CA . GLU B 1 362 ? 25.516 20.906 -8.508 1 67.19 362 GLU B CA 1
ATOM 6954 C C . GLU B 1 362 ? 24.734 19.766 -9.164 1 67.19 362 GLU B C 1
ATOM 6956 O O . GLU B 1 362 ? 23.859 20 -10 1 67.19 362 GLU B O 1
ATOM 6961 N N . ASN B 1 363 ? 24.891 18.578 -8.711 1 61.59 363 ASN B N 1
ATOM 6962 C CA . ASN B 1 363 ? 24.281 17.438 -9.383 1 61.59 363 ASN B CA 1
ATOM 6963 C C . ASN B 1 363 ? 23.016 16.984 -8.68 1 61.59 363 ASN B C 1
ATOM 6965 O O . ASN B 1 363 ? 22.484 15.914 -8.977 1 61.59 363 ASN B O 1
ATOM 6969 N N . PHE B 1 364 ? 22.641 17.922 -7.855 1 63 364 PHE B N 1
ATOM 6970 C CA . PHE B 1 364 ? 21.453 17.484 -7.113 1 63 364 PHE B CA 1
ATOM 6971 C C . PHE B 1 364 ? 20.219 17.547 -7.996 1 63 364 PHE B C 1
ATOM 6973 O O . PHE B 1 364 ? 19.906 18.578 -8.586 1 63 364 PHE B O 1
ATOM 6980 N N . LEU B 1 365 ? 19.688 16.312 -8.227 1 54.09 365 LEU B N 1
ATOM 6981 C CA . LEU B 1 365 ? 18.438 16.234 -8.984 1 54.09 365 LEU B CA 1
ATOM 6982 C C . LEU B 1 365 ? 17.234 16.391 -8.07 1 54.09 365 LEU B C 1
ATOM 6984 O O . LEU B 1 365 ? 17.125 15.703 -7.059 1 54.09 365 LEU B O 1
ATOM 6988 N N . ASP B 1 366 ? 16.469 17.422 -8.461 1 62.12 366 ASP B N 1
ATOM 6989 C CA . ASP B 1 366 ? 15.273 17.766 -7.688 1 62.12 366 ASP B CA 1
ATOM 6990 C C . ASP B 1 366 ? 14.109 16.844 -8.023 1 62.12 366 ASP B C 1
ATOM 6992 O O . ASP B 1 366 ? 13.508 16.953 -9.094 1 62.12 366 ASP B O 1
ATOM 6996 N N . THR B 1 367 ? 14.008 15.672 -7.289 1 59 367 THR B N 1
ATOM 6997 C CA . THR B 1 367 ? 12.812 14.875 -7.52 1 59 367 THR B CA 1
ATOM 6998 C C . THR B 1 367 ? 11.938 14.828 -6.27 1 59 367 THR B C 1
ATOM 7000 O O . THR B 1 367 ? 12.453 14.688 -5.156 1 59 367 THR B O 1
ATOM 7003 N N . ASP B 1 368 ? 10.695 15.133 -6.496 1 66.81 368 ASP B N 1
ATOM 7004 C CA . ASP B 1 368 ? 9.75 15.07 -5.391 1 66.81 368 ASP B CA 1
ATOM 7005 C C . ASP B 1 368 ? 9.297 13.633 -5.133 1 66.81 368 ASP B C 1
ATOM 7007 O O . ASP B 1 368 ? 8.617 13.359 -4.141 1 66.81 368 ASP B O 1
ATOM 7011 N N . VAL B 1 369 ? 9.773 12.742 -5.992 1 66.81 369 VAL B N 1
ATOM 7012 C CA . VAL B 1 369 ? 9.312 11.367 -5.852 1 66.81 369 VAL B CA 1
ATOM 7013 C C . VAL B 1 369 ? 10.477 10.469 -5.457 1 66.81 369 VAL B C 1
ATOM 7015 O O . VAL B 1 369 ? 11.578 10.594 -6 1 66.81 369 VAL B O 1
ATOM 7018 N N . PRO B 1 370 ? 10.328 9.617 -4.449 1 64.75 370 PRO B N 1
ATOM 7019 C CA . PRO B 1 370 ? 11.383 8.664 -4.098 1 64.75 370 PRO B CA 1
ATOM 7020 C C . PRO B 1 370 ? 11.656 7.648 -5.203 1 64.75 370 PRO B C 1
ATOM 7022 O O . PRO B 1 370 ? 10.758 7.328 -5.988 1 64.75 370 PRO B O 1
ATOM 7025 N N . PRO B 1 371 ? 12.859 6.895 -5.184 1 65.06 371 PRO B N 1
ATOM 7026 C CA . PRO B 1 371 ? 14 7.152 -4.305 1 65.06 371 PRO B CA 1
ATOM 7027 C C . PRO B 1 371 ? 14.734 8.445 -4.656 1 65.06 371 PRO B C 1
ATOM 7029 O O . PRO B 1 371 ? 14.953 8.734 -5.836 1 65.06 371 PRO B O 1
ATOM 7032 N N . ARG B 1 372 ? 14.977 9.117 -3.596 1 63.06 372 ARG B N 1
ATOM 7033 C CA . ARG B 1 372 ? 15.742 10.352 -3.711 1 63.06 372 ARG B CA 1
ATOM 7034 C C . ARG B 1 372 ? 17.234 10.078 -3.607 1 63.06 372 ARG B C 1
ATOM 7036 O O . ARG B 1 372 ? 17.656 9.164 -2.902 1 63.06 372 ARG B O 1
ATOM 7043 N N . ASN B 1 373 ? 17.891 10.641 -4.457 1 61.47 373 ASN B N 1
ATOM 7044 C CA . ASN B 1 373 ? 19.344 10.5 -4.375 1 61.47 373 ASN B CA 1
ATOM 7045 C C . ASN B 1 373 ? 19.859 10.844 -2.986 1 61.47 373 ASN B C 1
ATOM 7047 O O . ASN B 1 373 ? 19.422 11.82 -2.377 1 61.47 373 ASN B O 1
ATOM 7051 N N . PRO B 1 374 ? 20.625 9.828 -2.297 1 58.53 374 PRO B N 1
ATOM 7052 C CA . PRO B 1 374 ? 21.141 10.117 -0.957 1 58.53 374 PRO B CA 1
ATOM 7053 C C . PRO B 1 374 ? 21.891 11.453 -0.888 1 58.53 374 PRO B C 1
ATOM 7055 O O . PRO B 1 374 ? 22.719 11.742 -1.752 1 58.53 374 PRO B O 1
ATOM 7058 N N . LEU B 1 375 ? 21.359 12.391 -0.07 1 61.69 375 LEU B N 1
ATOM 7059 C CA . LEU B 1 375 ? 22.062 13.641 0.194 1 61.69 375 LEU B CA 1
ATOM 7060 C C . LEU B 1 375 ? 23.297 13.406 1.048 1 61.69 375 LEU B C 1
ATOM 7062 O O . LEU B 1 375 ? 23.203 12.891 2.166 1 61.69 375 LEU B O 1
ATOM 7066 N N . LEU B 1 376 ? 24.422 12.891 0.584 1 60.62 376 LEU B N 1
ATOM 7067 C CA . LEU B 1 376 ? 25.562 12.555 1.42 1 60.62 376 LEU B CA 1
ATOM 7068 C C . LEU B 1 376 ? 26.312 13.812 1.861 1 60.62 376 LEU B C 1
ATOM 7070 O O . LEU B 1 376 ? 27.172 13.75 2.738 1 60.62 376 LEU B O 1
ATOM 7074 N N . SER B 1 377 ? 25.812 14.969 1.421 1 69.12 377 SER B N 1
ATOM 7075 C CA . SER B 1 377 ? 26.688 16.109 1.681 1 69.12 377 SER B CA 1
ATOM 7076 C C . SER B 1 377 ? 26.109 17.016 2.762 1 69.12 377 SER B C 1
ATOM 7078 O O . SER B 1 377 ? 24.938 16.875 3.137 1 69.12 377 SER B O 1
ATOM 7080 N N . GLN B 1 378 ? 26.984 17.703 3.537 1 86.06 378 GLN B N 1
ATOM 7081 C CA . GLN B 1 378 ? 26.641 18.766 4.473 1 86.06 378 GLN B CA 1
ATOM 7082 C C . GLN B 1 378 ? 25.906 19.906 3.764 1 86.06 378 GLN B C 1
ATOM 7084 O O . GLN B 1 378 ? 26.266 20.281 2.646 1 86.06 378 GLN B O 1
ATOM 7089 N N . LEU B 1 379 ? 24.781 20.281 4.367 1 92.44 379 LEU B N 1
ATOM 7090 C CA . LEU B 1 379 ? 24.031 21.422 3.852 1 92.44 379 LEU B CA 1
ATOM 7091 C C . LEU B 1 379 ? 24.219 22.641 4.738 1 92.44 379 LEU B C 1
ATOM 7093 O O . LEU B 1 379 ? 24.828 22.562 5.805 1 92.44 379 LEU B O 1
ATOM 7097 N N . ASP B 1 380 ? 23.797 23.797 4.184 1 94 380 ASP B N 1
ATOM 7098 C CA . ASP B 1 380 ? 24.094 25.062 4.84 1 94 380 ASP B CA 1
ATOM 7099 C C . ASP B 1 380 ? 22.812 25.734 5.336 1 94 380 ASP B C 1
ATOM 7101 O O . ASP B 1 380 ? 22.547 26.906 5.008 1 94 380 ASP B O 1
ATOM 7105 N N . PHE B 1 381 ? 22.031 25.078 6.125 1 96.44 381 PHE B N 1
ATOM 7106 C CA . PHE B 1 381 ? 20.875 25.672 6.781 1 96.44 381 PHE B CA 1
ATOM 7107 C C . PHE B 1 381 ? 20.594 24.984 8.109 1 96.44 381 PHE B C 1
ATOM 7109 O O . PHE B 1 381 ? 21 23.828 8.312 1 96.44 381 PHE B O 1
ATOM 7116 N N . PRO B 1 382 ? 19.938 25.656 8.969 1 97.19 382 PRO B N 1
ATOM 7117 C CA . PRO B 1 382 ? 19.719 25.094 10.297 1 97.19 382 PRO B CA 1
ATOM 7118 C C . PRO B 1 382 ? 18.859 23.828 10.266 1 97.19 382 PRO B C 1
ATOM 7120 O O . PRO B 1 382 ? 17.734 23.859 9.734 1 97.19 382 PRO B O 1
ATOM 7123 N N . GLY B 1 383 ? 19.375 22.719 10.82 1 96.69 383 GLY B N 1
ATOM 7124 C CA . GLY B 1 383 ? 18.594 21.5 10.961 1 96.69 383 GLY B CA 1
ATOM 7125 C C . GLY B 1 383 ? 18.688 20.594 9.742 1 96.69 383 GLY B C 1
ATOM 7126 O O . GLY B 1 383 ? 17.891 19.656 9.602 1 96.69 383 GLY B O 1
ATOM 7127 N N . TRP B 1 384 ? 19.719 20.812 8.914 1 95.88 384 TRP B N 1
ATOM 7128 C CA . TRP B 1 384 ? 19.844 20.078 7.672 1 95.88 384 TRP B CA 1
ATOM 7129 C C . TRP B 1 384 ? 20 18.578 7.941 1 95.88 384 TRP B C 1
ATOM 7131 O O . TRP B 1 384 ? 19.609 17.75 7.125 1 95.88 384 TRP B O 1
ATOM 7141 N N . GLN B 1 385 ? 20.516 18.188 9.117 1 96.38 385 GLN B N 1
ATOM 7142 C CA . GLN B 1 385 ? 20.688 16.781 9.453 1 96.38 385 GLN B CA 1
ATOM 7143 C C . GLN B 1 385 ? 19.344 16.062 9.547 1 96.38 385 GLN B C 1
ATOM 7145 O O . GLN B 1 385 ? 19.203 14.906 9.156 1 96.38 385 GLN B O 1
ATOM 7150 N N . ILE B 1 386 ? 18.391 16.781 10.094 1 97.25 386 ILE B N 1
ATOM 7151 C CA . ILE B 1 386 ? 17.047 16.219 10.211 1 97.25 386 ILE B CA 1
ATOM 7152 C C . ILE B 1 386 ? 16.422 16.047 8.828 1 97.25 386 ILE B C 1
ATOM 7154 O O . ILE B 1 386 ? 15.781 15.039 8.547 1 97.25 386 ILE B O 1
ATOM 7158 N N . PHE B 1 387 ? 16.672 17.016 7.992 1 95.69 387 PHE B N 1
ATOM 7159 C CA . PHE B 1 387 ? 16.203 16.938 6.613 1 95.69 387 PHE B CA 1
ATOM 7160 C C . PHE B 1 387 ? 16.766 15.719 5.914 1 95.69 387 PHE B C 1
ATOM 7162 O O . PHE B 1 387 ? 16.031 14.945 5.293 1 95.69 387 PHE B O 1
ATOM 7169 N N . VAL B 1 388 ? 18.031 15.508 6.066 1 93.94 388 VAL B N 1
ATOM 7170 C CA . VAL B 1 388 ? 18.703 14.367 5.453 1 93.94 388 VAL B CA 1
ATOM 7171 C C . VAL B 1 388 ? 18.141 13.07 6.02 1 93.94 388 VAL B C 1
ATOM 7173 O O . VAL B 1 388 ? 17.922 12.102 5.277 1 93.94 388 VAL B O 1
ATOM 7176 N N . GLY B 1 389 ? 17.906 13.047 7.293 1 95.56 389 GLY B N 1
ATOM 7177 C CA . GLY B 1 389 ? 17.312 11.875 7.926 1 95.56 389 GLY B CA 1
ATOM 7178 C C . GLY B 1 389 ? 15.938 11.539 7.387 1 95.56 389 GLY B C 1
ATOM 7179 O O . GLY B 1 389 ? 15.633 10.367 7.141 1 95.56 389 GLY B O 1
ATOM 7180 N N . PHE B 1 390 ? 15.141 12.516 7.145 1 95.94 390 PHE B N 1
ATOM 7181 C CA . PHE B 1 390 ? 13.781 12.242 6.691 1 95.94 390 PHE B CA 1
ATOM 7182 C C . PHE B 1 390 ? 13.758 11.945 5.195 1 95.94 390 PHE B C 1
ATOM 7184 O O . PHE B 1 390 ? 12.867 11.242 4.711 1 95.94 390 PHE B O 1
ATOM 7191 N N . GLU B 1 391 ? 14.688 12.492 4.445 1 92.88 391 GLU B N 1
ATOM 7192 C CA . GLU B 1 391 ? 14.859 12.016 3.076 1 92.88 391 GLU B CA 1
ATOM 7193 C C . GLU B 1 391 ? 15.203 10.531 3.047 1 92.88 391 GLU B C 1
ATOM 7195 O O . GLU B 1 391 ? 14.656 9.773 2.236 1 92.88 391 GLU B O 1
ATOM 7200 N N . TRP B 1 392 ? 16.156 10.188 3.953 1 94.06 392 TRP B N 1
ATOM 7201 C CA . TRP B 1 392 ? 16.516 8.781 4.137 1 94.06 392 TRP B CA 1
ATOM 7202 C C . TRP B 1 392 ? 15.273 7.953 4.484 1 94.06 392 TRP B C 1
ATOM 7204 O O . TRP B 1 392 ? 15.055 6.883 3.914 1 94.06 392 TRP B O 1
ATOM 7214 N N . PHE B 1 393 ? 14.453 8.422 5.297 1 97 393 PHE B N 1
ATOM 7215 C CA . PHE B 1 393 ? 13.25 7.727 5.738 1 97 393 PHE B CA 1
ATOM 7216 C C . PHE B 1 393 ? 12.305 7.492 4.57 1 97 393 PHE B C 1
ATOM 7218 O O . PHE B 1 393 ? 11.781 6.387 4.402 1 97 393 PHE B O 1
ATOM 7225 N N . VAL B 1 394 ? 12.055 8.562 3.812 1 95.31 394 VAL B N 1
ATOM 7226 C CA . VAL B 1 394 ? 11.094 8.453 2.717 1 95.31 394 VAL B CA 1
ATOM 7227 C C . VAL B 1 394 ? 11.57 7.391 1.725 1 95.31 394 VAL B C 1
ATOM 7229 O O . VAL B 1 394 ? 10.773 6.602 1.217 1 95.31 394 VAL B O 1
ATOM 7232 N N . ASN B 1 395 ? 12.812 7.367 1.454 1 94.38 395 ASN B N 1
ATOM 7233 C CA . ASN B 1 395 ? 13.367 6.344 0.577 1 94.38 395 ASN B CA 1
ATOM 7234 C C . ASN B 1 395 ? 13.227 4.949 1.182 1 94.38 395 ASN B C 1
ATOM 7236 O O . ASN B 1 395 ? 12.836 4.004 0.493 1 94.38 395 ASN B O 1
ATOM 7240 N N . LEU B 1 396 ? 13.586 4.863 2.428 1 96.56 396 LEU B N 1
ATOM 7241 C CA . LEU B 1 396 ? 13.508 3.582 3.123 1 96.56 396 LEU B CA 1
ATOM 7242 C C . LEU B 1 396 ? 12.062 3.092 3.193 1 96.56 396 LEU B C 1
ATOM 7244 O O . LEU B 1 396 ? 11.797 1.9 3.018 1 96.56 396 LEU B O 1
ATOM 7248 N N . LYS B 1 397 ? 11.164 3.967 3.514 1 96.81 397 LYS B N 1
ATOM 7249 C CA . LYS B 1 397 ? 9.75 3.617 3.578 1 96.81 397 LYS B CA 1
ATOM 7250 C C . LYS B 1 397 ? 9.266 3.047 2.248 1 96.81 397 LYS B C 1
ATOM 7252 O O . LYS B 1 397 ? 8.523 2.062 2.223 1 96.81 397 LYS B O 1
ATOM 7257 N N . SER B 1 398 ? 9.656 3.684 1.152 1 95.38 398 SER B N 1
ATOM 7258 C CA . SER B 1 398 ? 9.289 3.197 -0.174 1 95.38 398 SER B CA 1
ATOM 7259 C C . SER B 1 398 ? 9.844 1.799 -0.422 1 95.38 398 SER B C 1
ATOM 7261 O O . SER B 1 398 ? 9.148 0.933 -0.956 1 95.38 398 SER B O 1
ATOM 7263 N N . ARG B 1 399 ? 11.039 1.601 -0.101 1 95.94 399 ARG B N 1
ATOM 7264 C CA . ARG B 1 399 ? 11.672 0.292 -0.245 1 95.94 399 ARG B CA 1
ATOM 7265 C C . ARG B 1 399 ? 10.969 -0.75 0.621 1 95.94 399 ARG B C 1
ATOM 7267 O O . ARG B 1 399 ? 10.68 -1.855 0.159 1 95.94 399 ARG B O 1
ATOM 7274 N N . TYR B 1 400 ? 10.727 -0.407 1.803 1 97.88 400 TYR B N 1
ATOM 7275 C CA . TYR B 1 400 ? 10.016 -1.281 2.729 1 97.88 400 TYR B CA 1
ATOM 7276 C C . TYR B 1 400 ? 8.672 -1.715 2.148 1 97.88 400 TYR B C 1
ATOM 7278 O O . TYR B 1 400 ? 8.344 -2.904 2.146 1 97.88 400 TYR B O 1
ATOM 7286 N N . LYS B 1 401 ? 7.922 -0.764 1.685 1 97.31 401 LYS B N 1
ATOM 7287 C CA . LYS B 1 401 ? 6.609 -1.064 1.115 1 97.31 401 LYS B CA 1
ATOM 7288 C C . LYS B 1 401 ? 6.734 -1.998 -0.086 1 97.31 401 LYS B C 1
ATOM 7290 O O . LYS B 1 401 ? 5.941 -2.93 -0.239 1 97.31 401 LYS B O 1
ATOM 7295 N N . SER B 1 402 ? 7.68 -1.717 -0.911 1 97.06 402 SER B N 1
ATOM 7296 C CA . SER B 1 402 ? 7.895 -2.541 -2.096 1 97.06 402 SER B CA 1
ATOM 7297 C C . SER B 1 402 ? 8.195 -3.986 -1.717 1 97.06 402 SER B C 1
ATOM 7299 O O . SER B 1 402 ? 7.77 -4.918 -2.402 1 97.06 402 SER B O 1
ATOM 7301 N N . ILE B 1 403 ? 8.891 -4.16 -0.641 1 97.75 403 ILE B N 1
ATOM 7302 C CA . ILE B 1 403 ? 9.273 -5.496 -0.195 1 97.75 403 ILE B CA 1
ATOM 7303 C C . ILE B 1 403 ? 8.07 -6.207 0.412 1 97.75 403 ILE B C 1
ATOM 7305 O O . ILE B 1 403 ? 7.75 -7.336 0.028 1 97.75 403 ILE B O 1
ATOM 7309 N N . ILE B 1 404 ? 7.391 -5.535 1.295 1 97.19 404 ILE B N 1
ATOM 7310 C CA . ILE B 1 404 ? 6.32 -6.18 2.051 1 97.19 404 ILE B CA 1
ATOM 7311 C C . ILE B 1 404 ? 5.145 -6.488 1.127 1 97.19 404 ILE B C 1
ATOM 7313 O O . ILE B 1 404 ? 4.414 -7.453 1.346 1 97.19 404 ILE B O 1
ATOM 7317 N N . GLU B 1 405 ? 5.016 -5.715 0.098 1 96 405 GLU B N 1
ATOM 7318 C CA . GLU B 1 405 ? 3.9 -5.902 -0.825 1 96 405 GLU B CA 1
ATOM 7319 C C . GLU B 1 405 ? 4.336 -6.664 -2.072 1 96 405 GLU B C 1
ATOM 7321 O O . GLU B 1 405 ? 3.582 -6.766 -3.041 1 96 405 GLU B O 1
ATOM 7326 N N . SER B 1 406 ? 5.484 -7.188 -2.059 1 96.81 406 SER B N 1
ATOM 7327 C CA . SER B 1 406 ? 6.027 -7.879 -3.225 1 96.81 406 SER B CA 1
ATOM 7328 C C . SER B 1 406 ? 5.289 -9.188 -3.484 1 96.81 406 SER B C 1
ATOM 7330 O O . SER B 1 406 ? 4.66 -9.742 -2.58 1 96.81 406 SER B O 1
ATOM 7332 N N . ASP B 1 407 ? 5.406 -9.672 -4.664 1 96.69 407 ASP B N 1
ATOM 7333 C CA . ASP B 1 407 ? 4.867 -10.977 -5.016 1 96.69 407 ASP B CA 1
ATOM 7334 C C . ASP B 1 407 ? 5.52 -12.086 -4.188 1 96.69 407 ASP B C 1
ATOM 7336 O O . ASP B 1 407 ? 4.863 -13.055 -3.805 1 96.69 407 ASP B O 1
ATOM 7340 N N . GLN B 1 408 ? 6.746 -11.93 -3.988 1 97.19 408 GLN B N 1
ATOM 7341 C CA . GLN B 1 408 ? 7.469 -12.938 -3.221 1 97.19 408 GLN B CA 1
ATOM 7342 C C . GLN B 1 408 ? 6.855 -13.125 -1.837 1 97.19 408 GLN B C 1
ATOM 7344 O O . GLN B 1 408 ? 6.629 -14.258 -1.398 1 97.19 408 GLN B O 1
ATOM 7349 N N . MET B 1 409 ? 6.629 -12.039 -1.172 1 97.81 409 MET B N 1
ATOM 7350 C CA . MET B 1 409 ? 6.027 -12.094 0.157 1 97.81 409 MET B CA 1
ATOM 7351 C C . MET B 1 409 ? 4.602 -12.625 0.087 1 97.81 409 MET B C 1
ATOM 7353 O O . MET B 1 409 ? 4.234 -13.531 0.844 1 97.81 409 MET B O 1
ATOM 7357 N N . ASN B 1 410 ? 3.822 -12.109 -0.798 1 97.88 410 ASN B N 1
ATOM 7358 C CA . ASN B 1 410 ? 2.414 -12.477 -0.913 1 97.88 410 ASN B CA 1
ATOM 7359 C C . ASN B 1 410 ? 2.242 -13.938 -1.31 1 97.88 410 ASN B C 1
ATOM 7361 O O . ASN B 1 410 ? 1.276 -14.586 -0.903 1 97.88 410 ASN B O 1
ATOM 7365 N N . THR B 1 411 ? 3.195 -14.414 -2.029 1 98.44 411 THR B N 1
ATOM 7366 C CA . THR B 1 411 ? 3.072 -15.75 -2.594 1 98.44 411 THR B CA 1
ATOM 7367 C C . THR B 1 411 ? 3.582 -16.797 -1.612 1 98.44 411 THR B C 1
ATOM 7369 O O . THR B 1 411 ? 3.006 -17.891 -1.502 1 98.44 411 THR B O 1
ATOM 7372 N N . TRP B 1 412 ? 4.637 -16.547 -0.868 1 98.06 412 TRP B N 1
ATOM 7373 C CA . TRP B 1 412 ? 5.305 -17.641 -0.158 1 98.06 412 TRP B CA 1
ATOM 7374 C C . TRP B 1 412 ? 5.383 -17.344 1.336 1 98.06 412 TRP B C 1
ATOM 7376 O O . TRP B 1 412 ? 5.883 -18.156 2.111 1 98.06 412 TRP B O 1
ATOM 7386 N N . PHE B 1 413 ? 4.906 -16.188 1.749 1 98.25 413 PHE B N 1
ATOM 7387 C CA . PHE B 1 413 ? 5.086 -15.836 3.152 1 98.25 413 PHE B CA 1
ATOM 7388 C C . PHE B 1 413 ? 3.922 -14.992 3.656 1 98.25 413 PHE B C 1
ATOM 7390 O O . PHE B 1 413 ? 4.117 -14.039 4.414 1 98.25 413 PHE B O 1
ATOM 7397 N N . ASN B 1 414 ? 2.717 -15.25 3.209 1 97.5 414 ASN B N 1
ATOM 7398 C CA . ASN B 1 414 ? 1.531 -14.547 3.691 1 97.5 414 ASN B CA 1
ATOM 7399 C C . ASN B 1 414 ? 1.098 -15.062 5.062 1 97.5 414 ASN B C 1
ATOM 7401 O O . ASN B 1 414 ? 1.65 -16.031 5.566 1 97.5 414 ASN B O 1
ATOM 7405 N N . SER B 1 415 ? 0.18 -14.453 5.637 1 96.12 415 SER B N 1
ATOM 7406 C CA . SER B 1 415 ? -0.195 -14.711 7.023 1 96.12 415 SER B CA 1
ATOM 7407 C C . SER B 1 415 ? -0.769 -16.109 7.188 1 96.12 415 SER B C 1
ATOM 7409 O O . SER B 1 415 ? -0.568 -16.75 8.227 1 96.12 415 SER B O 1
ATOM 7411 N N . TRP B 1 416 ? -1.533 -16.578 6.223 1 97.25 416 TRP B N 1
ATOM 7412 C CA . TRP B 1 416 ? -2.09 -17.922 6.312 1 97.25 416 TRP B CA 1
ATOM 7413 C C . TRP B 1 416 ? -0.98 -18.969 6.344 1 97.25 416 TRP B C 1
ATOM 7415 O O . TRP B 1 416 ? -1.031 -19.922 7.133 1 97.25 416 TRP B O 1
ATOM 7425 N N . GLN B 1 417 ? -0.018 -18.859 5.527 1 97 417 GLN B N 1
ATOM 7426 C CA . GLN B 1 417 ? 1.092 -19.797 5.453 1 97 417 GLN B CA 1
ATOM 7427 C C . GLN B 1 417 ? 1.862 -19.859 6.77 1 97 417 GLN B C 1
ATOM 7429 O O . GLN B 1 417 ? 2.213 -20.938 7.25 1 97 417 GLN B O 1
ATOM 7434 N N . ILE B 1 418 ? 2.074 -18.656 7.305 1 96.56 418 ILE B N 1
ATOM 7435 C CA . ILE B 1 418 ? 2.779 -18.578 8.578 1 96.56 418 ILE B CA 1
ATOM 7436 C C . ILE B 1 418 ? 1.954 -19.266 9.664 1 96.56 418 ILE B C 1
ATOM 7438 O O . ILE B 1 418 ? 2.471 -20.094 10.414 1 96.56 418 ILE B O 1
ATOM 7442 N N . ALA B 1 419 ? 0.671 -18.953 9.711 1 95.56 419 ALA B N 1
ATOM 7443 C CA . ALA B 1 419 ? -0.217 -19.484 10.742 1 95.56 419 ALA B CA 1
ATOM 7444 C C . ALA B 1 419 ? -0.336 -21 10.633 1 95.56 419 ALA B C 1
ATOM 7446 O O . ALA B 1 419 ? -0.532 -21.688 11.633 1 95.56 419 ALA B O 1
ATOM 7447 N N . ASN B 1 420 ? -0.177 -21.562 9.43 1 93.81 420 ASN B N 1
ATOM 7448 C CA . ASN B 1 420 ? -0.365 -23 9.219 1 93.81 420 ASN B CA 1
ATOM 7449 C C . ASN B 1 420 ? 0.969 -23.719 9.055 1 93.81 420 ASN B C 1
ATOM 7451 O O . ASN B 1 420 ? 1 -24.922 8.758 1 93.81 420 ASN B O 1
ATOM 7455 N N . ASN B 1 421 ? 2.094 -23 9.211 1 94.56 421 ASN B N 1
ATOM 7456 C CA . ASN B 1 421 ? 3.436 -23.562 9.055 1 94.56 421 ASN B CA 1
ATOM 7457 C C . ASN B 1 421 ? 3.604 -24.266 7.715 1 94.56 421 ASN B C 1
ATOM 7459 O O . ASN B 1 421 ? 4.109 -25.391 7.66 1 94.56 421 ASN B O 1
ATOM 7463 N N . TYR B 1 422 ? 3.102 -23.734 6.691 1 94.44 422 TYR B N 1
ATOM 7464 C CA . TYR B 1 422 ? 3.166 -24.281 5.34 1 94.44 422 TYR B CA 1
ATOM 7465 C C . TYR B 1 422 ? 3.934 -23.344 4.414 1 94.44 422 TYR B C 1
ATOM 7467 O O . TYR B 1 422 ? 3.336 -22.656 3.582 1 94.44 422 TYR B O 1
ATOM 7475 N N . THR B 1 423 ? 5.277 -23.375 4.594 1 96.06 423 THR B N 1
ATOM 7476 C CA . THR B 1 423 ? 6.152 -22.469 3.855 1 96.06 423 THR B CA 1
ATOM 7477 C C . THR B 1 423 ? 7.25 -23.25 3.139 1 96.06 423 THR B C 1
ATOM 7479 O O . THR B 1 423 ? 7.488 -24.422 3.443 1 96.06 423 THR B O 1
ATOM 7482 N N . ASN B 1 424 ? 7.812 -22.672 2.16 1 95.81 424 ASN B N 1
ATOM 7483 C CA . ASN B 1 424 ? 8.938 -23.219 1.406 1 95.81 424 ASN B CA 1
ATOM 7484 C C . ASN B 1 424 ? 10.266 -22.625 1.882 1 95.81 424 ASN B C 1
ATOM 7486 O O . ASN B 1 424 ? 10.547 -21.453 1.652 1 95.81 424 ASN B O 1
ATOM 7490 N N . PRO B 1 425 ? 11.094 -23.422 2.52 1 96.06 425 PRO B N 1
ATOM 7491 C CA . PRO B 1 425 ? 12.352 -22.906 3.057 1 96.06 425 PRO B CA 1
ATOM 7492 C C . PRO B 1 425 ? 13.219 -22.234 1.99 1 96.06 425 PRO B C 1
ATOM 7494 O O . PRO B 1 425 ? 13.953 -21.281 2.289 1 96.06 425 PRO B O 1
ATOM 7497 N N . MET B 1 426 ? 13.156 -22.688 0.777 1 95.12 426 MET B N 1
ATOM 7498 C CA . MET B 1 426 ? 13.922 -22.094 -0.31 1 95.12 426 MET B CA 1
ATOM 7499 C C . MET B 1 426 ? 13.547 -20.609 -0.479 1 95.12 426 MET B C 1
ATOM 7501 O O . MET B 1 426 ? 14.43 -19.766 -0.644 1 95.12 426 MET B O 1
ATOM 7505 N N . GLN B 1 427 ? 12.312 -20.328 -0.407 1 96.44 427 GLN B N 1
ATOM 7506 C CA . GLN B 1 427 ? 11.828 -18.969 -0.578 1 96.44 427 GLN B CA 1
ATOM 7507 C C . GLN B 1 427 ? 12.148 -18.109 0.647 1 96.44 427 GLN B C 1
ATOM 7509 O O . GLN B 1 427 ? 12.492 -16.938 0.518 1 96.44 427 GLN B O 1
ATOM 7514 N N . ILE B 1 428 ? 12.086 -18.703 1.829 1 97.44 428 ILE B N 1
ATOM 7515 C CA . ILE B 1 428 ? 12.383 -17.984 3.061 1 97.44 428 ILE B CA 1
ATOM 7516 C C . ILE B 1 428 ? 13.859 -17.594 3.092 1 97.44 428 ILE B C 1
ATOM 7518 O O . ILE B 1 428 ? 14.211 -16.5 3.549 1 97.44 428 ILE B O 1
ATOM 7522 N N . ASP B 1 429 ? 14.625 -18.469 2.578 1 96.62 429 ASP B N 1
ATOM 7523 C CA . ASP B 1 429 ? 16.062 -18.188 2.52 1 96.62 429 ASP B CA 1
ATOM 7524 C C . ASP B 1 429 ? 16.344 -16.984 1.631 1 96.62 429 ASP B C 1
ATOM 7526 O O . ASP B 1 429 ? 17.344 -16.297 1.815 1 96.62 429 ASP B O 1
ATOM 7530 N N . ALA B 1 430 ? 15.516 -16.797 0.685 1 96.38 430 ALA B N 1
ATOM 7531 C CA . ALA B 1 430 ? 15.664 -15.641 -0.191 1 96.38 430 ALA B CA 1
ATOM 7532 C C . ALA B 1 430 ? 15.094 -14.383 0.461 1 96.38 430 ALA B C 1
ATOM 7534 O O . ALA B 1 430 ? 15.617 -13.281 0.264 1 96.38 430 ALA B O 1
ATOM 7535 N N . ILE B 1 431 ? 14.086 -14.469 1.271 1 98.06 431 ILE B N 1
ATOM 7536 C CA . ILE B 1 431 ? 13.367 -13.359 1.885 1 98.06 431 ILE B CA 1
ATOM 7537 C C . ILE B 1 431 ? 14.141 -12.852 3.1 1 98.06 431 ILE B C 1
ATOM 7539 O O . ILE B 1 431 ? 14.281 -11.641 3.289 1 98.06 431 ILE B O 1
ATOM 7543 N N . PHE B 1 432 ? 14.711 -13.75 3.805 1 98.12 432 PHE B N 1
ATOM 7544 C CA . PHE B 1 432 ? 15.258 -13.484 5.133 1 98.12 432 PHE B CA 1
ATOM 7545 C C . PHE B 1 432 ? 16.391 -12.477 5.059 1 98.12 432 PHE B C 1
ATOM 7547 O O . PHE B 1 432 ? 16.406 -11.484 5.801 1 98.12 432 PHE B O 1
ATOM 7554 N N . PRO B 1 433 ? 17.344 -12.617 4.141 1 98.19 433 PRO B N 1
ATOM 7555 C CA . PRO B 1 433 ? 18.453 -11.648 4.098 1 98.19 433 PRO B CA 1
ATOM 7556 C C . PRO B 1 433 ? 17.984 -10.234 3.748 1 98.19 433 PRO B C 1
ATOM 7558 O O . PRO B 1 433 ? 18.531 -9.258 4.25 1 98.19 433 PRO B O 1
ATOM 7561 N N . VAL B 1 434 ? 17.016 -10.148 2.881 1 98.31 434 VAL B N 1
ATOM 7562 C CA . VAL B 1 434 ? 16.484 -8.852 2.484 1 98.31 434 VAL B CA 1
ATOM 7563 C C . VAL B 1 434 ? 15.82 -8.172 3.684 1 98.31 434 VAL B C 1
ATOM 7565 O O . VAL B 1 434 ? 16.031 -6.988 3.93 1 98.31 434 VAL B O 1
ATOM 7568 N N . ILE B 1 435 ? 15.039 -8.93 4.484 1 98.69 435 ILE B N 1
ATOM 7569 C CA . ILE B 1 435 ? 14.359 -8.422 5.672 1 98.69 435 ILE B CA 1
ATOM 7570 C C . ILE B 1 435 ? 15.391 -7.961 6.699 1 98.69 435 ILE B C 1
ATOM 7572 O O . ILE B 1 435 ? 15.25 -6.891 7.297 1 98.69 435 ILE B O 1
ATOM 7576 N N . ASN B 1 436 ? 16.391 -8.727 6.844 1 98.38 436 ASN B N 1
ATOM 7577 C CA . ASN B 1 436 ? 17.453 -8.383 7.797 1 98.38 436 ASN B CA 1
ATOM 7578 C C . ASN B 1 436 ? 18.172 -7.102 7.395 1 98.38 436 ASN B C 1
ATOM 7580 O O . ASN B 1 436 ? 18.531 -6.289 8.25 1 98.38 436 ASN B O 1
ATOM 7584 N N . GLU B 1 437 ? 18.406 -7.02 6.164 1 98.38 437 GLU B N 1
ATOM 7585 C CA . GLU B 1 437 ? 19.094 -5.836 5.652 1 98.38 437 GLU B CA 1
ATOM 7586 C C . GLU B 1 437 ? 18.266 -4.578 5.891 1 98.38 437 GLU B C 1
ATOM 7588 O O . GLU B 1 437 ? 18.781 -3.564 6.367 1 98.38 437 GLU B O 1
ATOM 7593 N N . VAL B 1 438 ? 17.016 -4.598 5.594 1 98.56 438 VAL B N 1
ATOM 7594 C CA . VAL B 1 438 ? 16.141 -3.436 5.758 1 98.56 438 VAL B CA 1
ATOM 7595 C C . VAL B 1 438 ? 15.969 -3.127 7.242 1 98.56 438 VAL B C 1
ATOM 7597 O O . VAL B 1 438 ? 15.891 -1.961 7.637 1 98.56 438 VAL B O 1
ATOM 7600 N N . LEU B 1 439 ? 15.867 -4.191 8.102 1 98.75 439 LEU B N 1
ATOM 7601 C CA . LEU B 1 439 ? 15.766 -3.996 9.539 1 98.75 439 LEU B CA 1
ATOM 7602 C C . LEU B 1 439 ? 17 -3.283 10.086 1 98.75 439 LEU B C 1
ATOM 7604 O O . LEU B 1 439 ? 16.891 -2.377 10.914 1 98.75 439 LEU B O 1
ATOM 7608 N N . THR B 1 440 ? 18.156 -3.668 9.586 1 98.62 440 THR B N 1
ATOM 7609 C CA . THR B 1 440 ? 19.391 -3.014 9.977 1 98.62 440 THR B CA 1
ATOM 7610 C C . THR B 1 440 ? 19.391 -1.549 9.547 1 98.62 440 THR B C 1
ATOM 7612 O O . THR B 1 440 ? 19.812 -0.673 10.305 1 98.62 440 THR B O 1
ATOM 7615 N N . GLU B 1 441 ? 18.938 -1.298 8.383 1 98.06 441 GLU B N 1
ATOM 7616 C CA . GLU B 1 441 ? 18.891 0.067 7.867 1 98.06 441 GLU B CA 1
ATOM 7617 C C . GLU B 1 441 ? 17.922 0.933 8.68 1 98.06 441 GLU B C 1
ATOM 7619 O O . GLU B 1 441 ? 18.25 2.08 9 1 98.06 441 GLU B O 1
ATOM 7624 N N . VAL B 1 442 ? 16.766 0.394 9.031 1 98.56 442 VAL B N 1
ATOM 7625 C CA . VAL B 1 442 ? 15.789 1.152 9.797 1 98.56 442 VAL B CA 1
ATOM 7626 C C . VAL B 1 442 ? 16.344 1.474 11.18 1 98.56 442 VAL B C 1
ATOM 7628 O O . VAL B 1 442 ? 16.125 2.562 11.711 1 98.56 442 VAL B O 1
ATOM 7631 N N . THR B 1 443 ? 17.062 0.586 11.766 1 98.62 443 THR B N 1
ATOM 7632 C CA . THR B 1 443 ? 17.672 0.794 13.07 1 98.62 443 THR B CA 1
ATOM 7633 C C . THR B 1 443 ? 18.734 1.894 13.008 1 98.62 443 THR B C 1
ATOM 7635 O O . THR B 1 443 ? 18.812 2.73 13.906 1 98.62 443 THR B O 1
ATOM 7638 N N . SER B 1 444 ? 19.5 1.863 11.945 1 98.12 444 SER B N 1
ATOM 7639 C CA . SER B 1 444 ? 20.5 2.91 11.734 1 98.12 444 SER B CA 1
ATOM 7640 C C . SER B 1 444 ? 19.828 4.27 11.547 1 98.12 444 SER B C 1
ATOM 7642 O O . SER B 1 444 ? 20.297 5.277 12.094 1 98.12 444 SER B O 1
ATOM 7644 N N . LEU B 1 445 ? 18.812 4.301 10.789 1 97.88 445 LEU B N 1
ATOM 7645 C CA . LEU B 1 445 ? 18.062 5.535 10.57 1 97.88 445 LEU B CA 1
ATOM 7646 C C . LEU B 1 445 ? 17.484 6.066 11.875 1 97.88 445 LEU B C 1
ATOM 7648 O O . LEU B 1 445 ? 17.547 7.27 12.148 1 97.88 445 LEU B O 1
ATOM 7652 N N . GLU B 1 446 ? 16.891 5.156 12.664 1 98.62 446 GLU B N 1
ATOM 7653 C CA . GLU B 1 446 ? 16.344 5.535 13.969 1 98.62 446 GLU B CA 1
ATOM 7654 C C . GLU B 1 446 ? 17.406 6.211 14.836 1 98.62 446 GLU B C 1
ATOM 7656 O O . GLU B 1 446 ? 17.141 7.246 15.445 1 98.62 446 GLU B O 1
ATOM 7661 N N . THR B 1 447 ? 18.547 5.613 14.867 1 98.38 447 THR B N 1
ATOM 7662 C CA . THR B 1 447 ? 19.656 6.148 15.664 1 98.38 447 THR B CA 1
ATOM 7663 C C . THR B 1 447 ? 20.062 7.527 15.148 1 98.38 447 THR B C 1
ATOM 7665 O O . THR B 1 447 ? 20.25 8.453 15.938 1 98.38 447 THR B O 1
ATOM 7668 N N . TYR B 1 448 ? 20.172 7.66 13.875 1 97.31 448 TYR B N 1
ATOM 7669 C CA . TYR B 1 448 ? 20.562 8.922 13.25 1 97.31 448 TYR B CA 1
ATOM 7670 C C . TYR B 1 448 ? 19.531 10.016 13.547 1 97.31 448 TYR B C 1
ATOM 7672 O O . TYR B 1 448 ? 19.906 11.117 13.961 1 97.31 448 TYR B O 1
ATOM 7680 N N . LEU B 1 449 ? 18.281 9.688 13.375 1 98 449 LEU B N 1
ATOM 7681 C CA . LEU B 1 449 ? 17.219 10.672 13.57 1 98 449 LEU B CA 1
ATOM 7682 C C . LEU B 1 449 ? 17.125 11.07 15.039 1 98 449 LEU B C 1
ATOM 7684 O O . LEU B 1 449 ? 17 12.258 15.359 1 98 449 LEU B O 1
ATOM 7688 N N . LYS B 1 450 ? 17.156 10.062 15.898 1 98.25 450 LYS B N 1
ATOM 7689 C CA . LYS B 1 450 ? 17.047 10.352 17.328 1 98.25 450 LYS B CA 1
ATOM 7690 C C . LYS B 1 450 ? 18.156 11.305 17.766 1 98.25 450 LYS B C 1
ATOM 7692 O O . LYS B 1 450 ? 17.875 12.281 18.469 1 98.25 450 LYS B O 1
ATOM 7697 N N . ALA B 1 451 ? 19.359 11.055 17.328 1 98 451 ALA B N 1
ATOM 7698 C CA . ALA B 1 451 ? 20.5 11.875 17.719 1 98 451 ALA B CA 1
ATOM 7699 C C . ALA B 1 451 ? 20.328 13.312 17.25 1 98 451 ALA B C 1
ATOM 7701 O O . ALA B 1 451 ? 20.656 14.25 17.969 1 98 451 ALA B O 1
ATOM 7702 N N . ASN B 1 452 ? 19.844 13.531 16.094 1 97.75 452 ASN B N 1
ATOM 7703 C CA . ASN B 1 452 ? 19.734 14.875 15.531 1 97.75 452 ASN B CA 1
ATOM 7704 C C . ASN B 1 452 ? 18.469 15.57 16 1 97.75 452 ASN B C 1
ATOM 7706 O O . ASN B 1 452 ? 18.453 16.781 16.219 1 97.75 452 ASN B O 1
ATOM 7710 N N . LEU B 1 453 ? 17.391 14.805 16.188 1 98.31 453 LEU B N 1
ATOM 7711 C CA . LEU B 1 453 ? 16.156 15.383 16.688 1 98.31 453 LEU B CA 1
ATOM 7712 C C . LEU B 1 453 ? 16.328 15.898 18.109 1 98.31 453 LEU B C 1
ATOM 7714 O O . LEU B 1 453 ? 15.781 16.938 18.484 1 98.31 453 LEU B O 1
ATOM 7718 N N . GLU B 1 454 ? 17.094 15.195 18.891 1 97 454 GLU B N 1
ATOM 7719 C CA . GLU B 1 454 ? 17.297 15.547 20.297 1 97 454 GLU B CA 1
ATOM 7720 C C . GLU B 1 454 ? 18 16.891 20.438 1 97 454 GLU B C 1
ATOM 7722 O O . GLU B 1 454 ? 17.875 17.562 21.453 1 97 454 GLU B O 1
ATOM 7727 N N . GLN B 1 455 ? 18.609 17.312 19.422 1 96.88 455 GLN B N 1
ATOM 7728 C CA . GLN B 1 455 ? 19.297 18.594 19.453 1 96.88 455 GLN B CA 1
ATOM 7729 C C . GLN B 1 455 ? 18.328 19.75 19.266 1 96.88 455 GLN B C 1
ATOM 7731 O O . GLN B 1 455 ? 18.594 20.875 19.703 1 96.88 455 GLN B O 1
ATOM 7736 N N . ILE B 1 456 ? 17.156 19.469 18.688 1 96.25 456 ILE B N 1
ATOM 7737 C CA . ILE B 1 456 ? 16.297 20.562 18.219 1 96.25 456 ILE B CA 1
ATOM 7738 C C . ILE B 1 456 ? 14.93 20.469 18.875 1 96.25 456 ILE B C 1
ATOM 7740 O O . ILE B 1 456 ? 14.258 21.469 19.094 1 96.25 456 ILE B O 1
ATOM 7744 N N . TYR B 1 457 ? 14.562 19.266 19.219 1 96.44 457 TYR B N 1
ATOM 7745 C CA . TYR B 1 457 ? 13.203 19.062 19.703 1 96.44 457 TYR B CA 1
ATOM 7746 C C . TYR B 1 457 ? 13.203 18.484 21.109 1 96.44 457 TYR B C 1
ATOM 7748 O O . TYR B 1 457 ? 14.242 18.031 21.609 1 96.44 457 TYR B O 1
ATOM 7756 N N . PHE B 1 458 ? 12.055 18.562 21.688 1 93.69 458 PHE B N 1
ATOM 7757 C CA . PHE B 1 458 ? 11.836 17.984 23.016 1 93.69 458 PHE B CA 1
ATOM 7758 C C . PHE B 1 458 ? 11.391 16.531 22.891 1 93.69 458 PHE B C 1
ATOM 7760 O O . PHE B 1 458 ? 11.008 16.078 21.812 1 93.69 458 PHE B O 1
ATOM 7767 N N . SER B 1 459 ? 11.398 15.805 24 1 92 459 SER B N 1
ATOM 7768 C CA . SER B 1 459 ? 11.227 14.352 24.016 1 92 459 SER B CA 1
ATOM 7769 C C . SER B 1 459 ? 9.836 13.953 23.531 1 92 459 SER B C 1
ATOM 7771 O O . SER B 1 459 ? 9.672 12.938 22.859 1 92 459 SER B O 1
ATOM 7773 N N . HIS B 1 460 ? 8.82 14.68 23.891 1 90.62 460 HIS B N 1
ATOM 7774 C CA . HIS B 1 460 ? 7.461 14.312 23.5 1 90.62 460 HIS B CA 1
ATOM 7775 C C . HIS B 1 460 ? 7.293 14.336 21.984 1 90.62 460 HIS B C 1
ATOM 7777 O O . HIS B 1 460 ? 6.598 13.492 21.422 1 90.62 460 HIS B O 1
ATOM 7783 N N . THR B 1 461 ? 7.918 15.336 21.328 1 94.62 461 THR B N 1
ATOM 7784 C CA . THR B 1 461 ? 7.879 15.422 19.875 1 94.62 461 THR B CA 1
ATOM 7785 C C . THR B 1 461 ? 8.586 14.234 19.234 1 94.62 461 THR B C 1
ATOM 7787 O O . THR B 1 461 ? 8.07 13.625 18.297 1 94.62 461 THR B O 1
ATOM 7790 N N . ILE B 1 462 ? 9.695 13.906 19.781 1 96.38 462 ILE B N 1
ATOM 7791 C CA . ILE B 1 462 ? 10.523 12.828 19.266 1 96.38 462 ILE B CA 1
ATOM 7792 C C . ILE B 1 462 ? 9.789 11.5 19.406 1 96.38 462 ILE B C 1
ATOM 7794 O O . ILE B 1 462 ? 9.758 10.695 18.469 1 96.38 462 ILE B O 1
ATOM 7798 N N . ASP B 1 463 ? 9.203 11.312 20.531 1 94.5 463 ASP B N 1
ATOM 7799 C CA . ASP B 1 463 ? 8.445 10.086 20.797 1 94.5 463 ASP B CA 1
ATOM 7800 C C . ASP B 1 463 ? 7.309 9.93 19.781 1 94.5 463 ASP B C 1
ATOM 7802 O O . ASP B 1 463 ? 7.074 8.828 19.281 1 94.5 463 ASP B O 1
ATOM 7806 N N . GLU B 1 464 ? 6.617 10.984 19.516 1 95.5 464 GLU B N 1
ATOM 7807 C CA . GLU B 1 464 ? 5.52 10.93 18.562 1 95.5 464 GLU B CA 1
ATOM 7808 C C . GLU B 1 464 ? 6.035 10.625 17.156 1 95.5 464 GLU B C 1
ATOM 7810 O O . GLU B 1 464 ? 5.469 9.789 16.453 1 95.5 464 GLU B O 1
ATOM 7815 N N . LEU B 1 465 ? 7.09 11.289 16.766 1 97.75 465 LEU B N 1
ATOM 7816 C CA . LEU B 1 465 ? 7.637 11.133 15.422 1 97.75 465 LEU B CA 1
ATOM 7817 C C . LEU B 1 465 ? 8.117 9.703 15.195 1 97.75 465 LEU B C 1
ATOM 7819 O O . LEU B 1 465 ? 7.738 9.07 14.211 1 97.75 465 LEU B O 1
ATOM 7823 N N . LEU B 1 466 ? 8.891 9.234 16.141 1 98.25 466 LEU B N 1
ATOM 7824 C CA . LEU B 1 466 ? 9.43 7.883 15.984 1 98.25 466 LEU B CA 1
ATOM 7825 C C . LEU B 1 466 ? 8.336 6.836 16.125 1 98.25 466 LEU B C 1
ATOM 7827 O O . LEU B 1 466 ? 8.32 5.844 15.398 1 98.25 466 LEU B O 1
ATOM 7831 N N . GLY B 1 467 ? 7.453 7.074 17.062 1 97.94 467 GLY B N 1
ATOM 7832 C CA . GLY B 1 467 ? 6.352 6.148 17.266 1 97.94 467 GLY B CA 1
ATOM 7833 C C . GLY B 1 467 ? 5.422 6.039 16.078 1 97.94 467 GLY B C 1
ATOM 7834 O O . GLY B 1 467 ? 4.844 4.98 15.828 1 97.94 467 GLY B O 1
ATOM 7835 N N . THR B 1 468 ? 5.312 7.102 15.328 1 98.12 468 THR B N 1
ATOM 7836 C CA . THR B 1 468 ? 4.391 7.156 14.203 1 98.12 468 THR B CA 1
ATOM 7837 C C . THR B 1 468 ? 5.062 6.652 12.93 1 98.12 468 THR B C 1
ATOM 7839 O O . THR B 1 468 ? 4.453 5.926 12.141 1 98.12 468 THR B O 1
ATOM 7842 N N . LEU B 1 469 ? 6.309 7.012 12.758 1 98.44 469 LEU B N 1
ATOM 7843 C CA . LEU B 1 469 ? 6.898 6.836 11.43 1 98.44 469 LEU B CA 1
ATOM 7844 C C . LEU B 1 469 ? 7.859 5.648 11.422 1 98.44 469 LEU B C 1
ATOM 7846 O O . LEU B 1 469 ? 7.914 4.898 10.445 1 98.44 469 LEU B O 1
ATOM 7850 N N . ILE B 1 470 ? 8.625 5.406 12.5 1 98.69 470 ILE B N 1
ATOM 7851 C CA . ILE B 1 470 ? 9.734 4.465 12.469 1 98.69 470 ILE B CA 1
ATOM 7852 C C . ILE B 1 470 ? 9.32 3.146 13.125 1 98.69 470 ILE B C 1
ATOM 7854 O O . ILE B 1 470 ? 9.484 2.076 12.531 1 98.69 470 ILE B O 1
ATOM 7858 N N . ASN B 1 471 ? 8.719 3.207 14.266 1 98.5 471 ASN B N 1
ATOM 7859 C CA . ASN B 1 471 ? 8.469 2.035 15.094 1 98.5 471 ASN B CA 1
ATOM 7860 C C . ASN B 1 471 ? 7.562 1.031 14.391 1 98.5 471 ASN B C 1
ATOM 7862 O O . ASN B 1 471 ? 7.785 -0.178 14.477 1 98.5 471 ASN B O 1
ATOM 7866 N N . PRO B 1 472 ? 6.512 1.478 13.742 1 98.19 472 PRO B N 1
ATOM 7867 C CA . PRO B 1 472 ? 5.66 0.488 13.078 1 98.19 472 PRO B CA 1
ATOM 7868 C C . PRO B 1 472 ? 6.422 -0.346 12.047 1 98.19 472 PRO B C 1
ATOM 7870 O O . PRO B 1 472 ? 6.215 -1.559 11.953 1 98.19 472 PRO B O 1
ATOM 7873 N N . ILE B 1 473 ? 7.281 0.302 11.25 1 98.69 473 ILE B N 1
ATOM 7874 C CA . ILE B 1 473 ? 8.086 -0.392 10.25 1 98.69 473 ILE B CA 1
ATOM 7875 C C . ILE B 1 473 ? 9.055 -1.351 10.938 1 98.69 473 ILE B C 1
ATOM 7877 O O . ILE B 1 473 ? 9.141 -2.525 10.57 1 98.69 473 ILE B O 1
ATOM 7881 N N . LYS B 1 474 ? 9.781 -0.809 11.938 1 98.69 474 LYS B N 1
ATOM 7882 C CA . LYS B 1 474 ? 10.781 -1.593 12.664 1 98.69 474 LYS B CA 1
ATOM 7883 C C . LYS B 1 474 ? 10.148 -2.816 13.32 1 98.69 474 LYS B C 1
ATOM 7885 O O . LYS B 1 474 ? 10.672 -3.926 13.211 1 98.69 474 LYS B O 1
ATOM 7890 N N . ASN B 1 475 ? 9.023 -2.633 13.977 1 98.69 475 ASN B N 1
ATOM 7891 C CA . ASN B 1 475 ? 8.336 -3.723 14.664 1 98.69 475 ASN B CA 1
ATOM 7892 C C . ASN B 1 475 ? 7.828 -4.773 13.68 1 98.69 475 ASN B C 1
ATOM 7894 O O . ASN B 1 475 ? 7.898 -5.973 13.961 1 98.69 475 ASN B O 1
ATOM 7898 N N . ASN B 1 476 ? 7.262 -4.34 12.602 1 98.56 476 ASN B N 1
ATOM 7899 C CA . ASN B 1 476 ? 6.812 -5.281 11.586 1 98.56 476 ASN B CA 1
ATOM 7900 C C . ASN B 1 476 ? 7.965 -6.125 11.047 1 98.56 476 ASN B C 1
ATOM 7902 O O . ASN B 1 476 ? 7.84 -7.34 10.906 1 98.56 476 ASN B O 1
ATOM 7906 N N . LEU B 1 477 ? 9.078 -5.453 10.734 1 98.81 477 LEU B N 1
ATOM 7907 C CA . LEU B 1 477 ? 10.25 -6.152 10.211 1 98.81 477 LEU B CA 1
ATOM 7908 C C . LEU B 1 477 ? 10.789 -7.145 11.234 1 98.81 477 LEU B C 1
ATOM 7910 O O . LEU B 1 477 ? 11.211 -8.25 10.867 1 98.81 477 LEU B O 1
ATOM 7914 N N . LYS B 1 478 ? 10.805 -6.734 12.484 1 98.75 478 LYS B N 1
ATOM 7915 C CA . LYS B 1 478 ? 11.234 -7.648 13.539 1 98.75 478 LYS B CA 1
ATOM 7916 C C . LYS B 1 478 ? 10.352 -8.891 13.586 1 98.75 478 LYS B C 1
ATOM 7918 O O . LYS B 1 478 ? 10.844 -10.008 13.75 1 98.75 478 LYS B O 1
ATOM 7923 N N . GLN B 1 479 ? 9.078 -8.656 13.484 1 98.56 479 GLN B N 1
ATOM 7924 C CA . GLN B 1 479 ? 8.141 -9.773 13.484 1 98.56 479 GLN B CA 1
ATOM 7925 C C . GLN B 1 479 ? 8.383 -10.695 12.297 1 98.56 479 GLN B C 1
ATOM 7927 O O . GLN B 1 479 ? 8.391 -11.922 12.445 1 98.56 479 GLN B O 1
ATOM 7932 N N . ILE B 1 480 ? 8.547 -10.133 11.102 1 98.69 480 ILE B N 1
ATOM 7933 C CA . ILE B 1 480 ? 8.789 -10.938 9.906 1 98.69 480 ILE B CA 1
ATOM 7934 C C . ILE B 1 480 ? 10.078 -11.734 10.07 1 98.69 480 ILE B C 1
ATOM 7936 O O . ILE B 1 480 ? 10.141 -12.906 9.719 1 98.69 480 ILE B O 1
ATOM 7940 N N . LYS B 1 481 ? 11.133 -11.062 10.578 1 98.56 481 LYS B N 1
ATOM 7941 C CA . LYS B 1 481 ? 12.391 -11.758 10.836 1 98.56 481 LYS B CA 1
ATOM 7942 C C . LYS B 1 481 ? 12.188 -12.961 11.75 1 98.56 481 LYS B C 1
ATOM 7944 O O . LYS B 1 481 ? 12.68 -14.055 11.469 1 98.56 481 LYS B O 1
ATOM 7949 N N . SER B 1 482 ? 11.484 -12.711 12.812 1 98.56 482 SER B N 1
ATOM 7950 C CA . SER B 1 482 ? 11.195 -13.773 13.758 1 98.56 482 SER B CA 1
ATOM 7951 C C . SER B 1 482 ? 10.422 -14.914 13.102 1 98.56 482 SER B C 1
ATOM 7953 O O . SER B 1 482 ? 10.711 -16.094 13.32 1 98.56 482 SER B O 1
ATOM 7955 N N . ASP B 1 483 ? 9.406 -14.594 12.32 1 98.38 483 ASP B N 1
ATOM 7956 C CA . ASP B 1 483 ? 8.625 -15.594 11.602 1 98.38 483 ASP B CA 1
ATOM 7957 C C . ASP B 1 483 ? 9.5 -16.391 10.641 1 98.38 483 ASP B C 1
ATOM 7959 O O . ASP B 1 483 ? 9.336 -17.609 10.508 1 98.38 483 ASP B O 1
ATOM 7963 N N . CYS B 1 484 ? 10.367 -15.703 9.93 1 98.19 484 CYS B N 1
ATOM 7964 C CA . CYS B 1 484 ? 11.289 -16.375 9.023 1 98.19 484 CYS B CA 1
ATOM 7965 C C . CYS B 1 484 ? 12.141 -17.406 9.773 1 98.19 484 CYS B C 1
ATOM 7967 O O . CYS B 1 484 ? 12.266 -18.547 9.336 1 98.19 484 CYS B O 1
ATOM 7969 N N . GLU B 1 485 ? 12.688 -16.969 10.891 1 97.81 485 GLU B N 1
ATOM 7970 C CA . GLU B 1 485 ? 13.539 -17.844 11.688 1 97.81 485 GLU B CA 1
ATOM 7971 C C . GLU B 1 485 ? 12.766 -19.062 12.188 1 97.81 485 GLU B C 1
ATOM 7973 O O . GLU B 1 485 ? 13.258 -20.188 12.125 1 97.81 485 GLU B O 1
ATOM 7978 N N . THR B 1 486 ? 11.578 -18.828 12.641 1 97.19 486 THR B N 1
ATOM 7979 C CA . THR B 1 486 ? 10.719 -19.906 13.117 1 97.19 486 THR B CA 1
ATOM 7980 C C . THR B 1 486 ? 10.398 -20.891 11.992 1 97.19 486 THR B C 1
ATOM 7982 O O . THR B 1 486 ? 10.516 -22.094 12.164 1 97.19 486 THR B O 1
ATOM 7985 N N . GLN B 1 487 ? 10.023 -20.391 10.844 1 96.44 487 GLN B N 1
ATOM 7986 C CA . GLN B 1 487 ? 9.641 -21.234 9.719 1 96.44 487 GLN B CA 1
ATOM 7987 C C . GLN B 1 487 ? 10.836 -22.016 9.18 1 96.44 487 GLN B C 1
ATOM 7989 O O . GLN B 1 487 ? 10.703 -23.172 8.758 1 96.44 487 GLN B O 1
ATOM 7994 N N . LEU B 1 488 ? 11.977 -21.375 9.164 1 95.69 488 LEU B N 1
ATOM 7995 C CA . LEU B 1 488 ? 13.18 -22.062 8.711 1 95.69 488 LEU B CA 1
ATOM 7996 C C . LEU B 1 488 ? 13.531 -23.219 9.656 1 95.69 488 LEU B C 1
ATOM 7998 O O . LEU B 1 488 ? 13.953 -24.281 9.211 1 95.69 488 LEU B O 1
ATOM 8002 N N . ALA B 1 489 ? 13.352 -23 10.945 1 94.5 489 ALA B N 1
ATOM 8003 C CA . ALA B 1 489 ? 13.633 -24.031 11.93 1 94.5 489 ALA B CA 1
ATOM 8004 C C . ALA B 1 489 ? 12.688 -25.219 11.766 1 94.5 489 ALA B C 1
ATOM 8006 O O . ALA B 1 489 ? 13.078 -26.359 11.992 1 94.5 489 ALA B O 1
ATOM 8007 N N . LEU B 1 490 ? 11.477 -24.938 11.336 1 91.56 490 LEU B N 1
ATOM 8008 C CA . LEU B 1 490 ? 10.477 -25.984 11.148 1 91.56 490 LEU B CA 1
ATOM 8009 C C . LEU B 1 490 ? 10.734 -26.75 9.852 1 91.56 490 LEU B C 1
ATOM 8011 O O . LEU B 1 490 ? 10.422 -27.938 9.766 1 91.56 490 LEU B O 1
ATOM 8015 N N . GLY B 1 491 ? 11.312 -26.109 8.859 1 88.5 491 GLY B N 1
ATOM 8016 C CA . GLY B 1 491 ? 11.523 -26.734 7.566 1 88.5 491 GLY B CA 1
ATOM 8017 C C . GLY B 1 491 ? 10.234 -26.922 6.781 1 88.5 491 GLY B C 1
ATOM 8018 O O . GLY B 1 491 ? 9.195 -26.359 7.129 1 88.5 491 GLY B O 1
ATOM 8019 N N . CYS B 1 492 ? 10.375 -27.703 5.68 1 84.5 492 CYS B N 1
ATOM 8020 C CA . CYS B 1 492 ? 9.195 -27.953 4.863 1 84.5 492 CYS B CA 1
ATOM 8021 C C . CYS B 1 492 ? 8.305 -29.016 5.504 1 84.5 492 CYS B C 1
ATOM 8023 O O . CYS B 1 492 ? 8.805 -29.969 6.094 1 84.5 492 CYS B O 1
ATOM 8025 N N . ARG B 1 493 ? 7.012 -28.734 5.406 1 79.38 493 ARG B N 1
ATOM 8026 C CA . ARG B 1 493 ? 6.09 -29.641 6.082 1 79.38 493 ARG B CA 1
ATOM 8027 C C . ARG B 1 493 ? 4.91 -30 5.18 1 79.38 493 ARG B C 1
ATOM 8029 O O . ARG B 1 493 ? 4.648 -29.297 4.195 1 79.38 493 ARG B O 1
ATOM 8036 N N . VAL B 1 494 ? 4.352 -31.172 5.551 1 82.69 494 VAL B N 1
ATOM 8037 C CA . VAL B 1 494 ? 3.092 -31.562 4.918 1 82.69 494 VAL B CA 1
ATOM 8038 C C . VAL B 1 494 ? 1.939 -30.781 5.539 1 82.69 494 VAL B C 1
ATOM 8040 O O . VAL B 1 494 ? 2.014 -30.375 6.703 1 82.69 494 VAL B O 1
ATOM 8043 N N . ARG B 1 495 ? 1.029 -30.516 4.824 1 78.5 495 ARG B N 1
ATOM 8044 C CA . ARG B 1 495 ? -0.116 -29.766 5.32 1 78.5 495 ARG B CA 1
ATOM 8045 C C . ARG B 1 495 ? -0.738 -30.453 6.531 1 78.5 495 ARG B C 1
ATOM 8047 O O . ARG B 1 495 ? -0.897 -31.672 6.547 1 78.5 495 ARG B O 1
ATOM 8054 N N . GLY B 1 496 ? -1.074 -29.672 7.539 1 67.56 496 GLY B N 1
ATOM 8055 C CA . GLY B 1 496 ? -1.802 -30.172 8.688 1 67.56 496 GLY B CA 1
ATOM 8056 C C . GLY B 1 496 ? -0.898 -30.797 9.734 1 67.56 496 GLY B C 1
ATOM 8057 O O . GLY B 1 496 ? -1.368 -31.234 10.789 1 67.56 496 GLY B O 1
ATOM 8058 N N . LYS B 1 497 ? 0.313 -30.984 9.469 1 65.94 497 LYS B N 1
ATOM 8059 C CA . LYS B 1 497 ? 1.19 -31.609 10.461 1 65.94 497 LYS B CA 1
ATOM 8060 C C . LYS B 1 497 ? 1.369 -30.703 11.68 1 65.94 497 LYS B C 1
ATOM 8062 O O . LYS B 1 497 ? 1.796 -29.547 11.547 1 65.94 497 LYS B O 1
ATOM 8067 N N . LYS B 1 498 ? 0.667 -31.188 12.672 1 58.56 498 LYS B N 1
ATOM 8068 C CA . LYS B 1 498 ? 0.708 -30.469 13.945 1 58.56 498 LYS B CA 1
ATOM 8069 C C . LYS B 1 498 ? 2.074 -30.609 14.609 1 58.56 498 LYS B C 1
ATOM 8071 O O . LYS B 1 498 ? 2.707 -31.656 14.531 1 58.56 498 LYS B O 1
ATOM 8076 N N . LEU B 1 499 ? 2.846 -29.438 14.898 1 59.88 499 LEU B N 1
ATOM 8077 C CA . LEU B 1 499 ? 4.129 -29.391 15.594 1 59.88 499 LEU B CA 1
ATOM 8078 C C . LEU B 1 499 ? 4.027 -30.047 16.969 1 59.88 499 LEU B C 1
ATOM 8080 O O . LEU B 1 499 ? 3.125 -29.734 17.75 1 59.88 499 LEU B O 1
ATOM 8084 N N . ASN B 1 500 ? 4.359 -31.281 17.047 1 41.09 500 ASN B N 1
ATOM 8085 C CA . ASN B 1 500 ? 4.527 -31.781 18.406 1 41.09 500 ASN B CA 1
ATOM 8086 C C . ASN B 1 500 ? 5.453 -30.891 19.234 1 41.09 500 ASN B C 1
ATOM 8088 O O . ASN B 1 500 ? 6.637 -30.766 18.906 1 41.09 500 ASN B O 1
ATOM 8092 N N . LEU B 1 501 ? 5.02 -29.781 19.562 1 37.78 501 LEU B N 1
ATOM 8093 C CA . LEU B 1 501 ? 5.859 -29.094 20.547 1 37.78 501 LEU B CA 1
ATOM 8094 C C . LEU B 1 501 ? 6.254 -30.047 21.672 1 37.78 501 LEU B C 1
ATOM 8096 O O . LEU B 1 501 ? 5.391 -30.594 22.359 1 37.78 501 LEU B O 1
ATOM 8100 N N . VAL B 1 502 ? 7.293 -30.734 21.406 1 28.16 502 VAL B N 1
ATOM 8101 C CA . VAL B 1 502 ? 7.875 -31.234 22.656 1 28.16 502 VAL B CA 1
ATOM 8102 C C . VAL B 1 502 ? 8.281 -30.047 23.547 1 28.16 502 VAL B C 1
ATOM 8104 O O . VAL B 1 502 ? 8.836 -29.062 23.062 1 28.16 502 VAL B O 1
#

Solvent-accessible surface area (backbone atoms only — not comparable to full-atom values): 52574 Å² total; per-residue (Å²): 138,83,73,82,71,83,59,82,66,65,78,78,63,40,71,39,32,26,42,34,44,41,28,52,78,57,46,67,38,65,74,47,49,70,49,42,43,56,48,45,40,71,62,59,41,44,24,33,36,41,32,35,70,38,30,34,52,38,55,79,97,44,20,79,40,11,9,60,10,69,67,24,51,76,44,57,35,53,23,53,68,66,52,50,50,47,49,54,47,52,35,46,73,60,64,33,44,61,28,49,37,45,66,66,40,14,74,31,36,60,49,31,34,37,79,90,41,36,86,40,28,27,46,80,71,30,39,42,24,49,26,83,68,42,85,62,40,59,59,50,45,51,49,55,49,49,54,52,52,67,68,48,72,89,50,54,43,38,29,43,37,51,36,77,58,81,57,64,63,75,32,72,65,34,38,52,49,26,72,73,36,94,52,23,70,62,36,57,55,49,51,50,54,49,51,54,42,48,51,45,44,75,74,41,68,75,46,43,37,32,29,43,30,72,68,49,72,85,52,55,56,67,60,44,51,72,66,45,39,41,82,52,42,28,43,28,45,67,59,60,45,30,53,92,66,55,82,74,63,65,67,53,45,53,43,44,36,74,46,29,54,46,36,33,36,29,44,38,36,24,52,68,76,54,57,53,32,64,63,54,57,45,72,50,29,43,33,19,49,45,35,48,53,53,51,42,71,74,44,46,82,61,37,79,35,44,52,21,40,31,40,31,34,33,29,40,88,43,89,45,33,32,70,12,20,49,65,43,44,20,46,67,32,39,51,52,35,47,44,22,60,76,66,74,42,82,52,69,66,58,51,52,51,48,36,52,63,39,38,53,61,91,80,64,74,91,59,94,55,75,75,55,77,82,73,84,66,75,54,54,53,71,49,40,66,50,29,46,43,50,55,50,43,52,30,49,52,53,51,49,49,54,52,70,68,23,52,68,33,55,17,48,59,32,70,40,31,62,76,58,56,36,38,43,38,62,58,44,63,62,47,45,59,56,48,50,50,51,44,53,49,49,53,52,49,49,53,53,38,51,62,50,42,58,70,35,38,40,60,59,38,49,51,50,50,41,42,58,67,45,44,58,56,49,52,50,41,51,50,51,50,50,50,45,54,52,46,52,72,67,34,52,46,53,80,79,65,72,77,74,77,121,137,81,71,80,70,80,61,84,63,67,79,79,63,40,70,40,31,24,42,32,43,42,28,52,76,56,47,66,40,65,73,45,49,69,49,41,43,56,48,43,40,71,63,60,41,43,23,33,37,42,31,37,69,39,32,33,52,37,56,79,97,43,20,77,41,12,10,60,11,70,66,25,50,73,45,54,37,56,26,53,66,65,53,51,48,47,48,54,48,54,35,47,73,57,64,33,44,62,27,47,38,46,66,66,40,16,74,31,37,58,49,31,34,38,78,90,40,37,86,39,29,27,46,79,71,33,40,41,23,49,26,82,68,42,84,63,41,60,58,50,46,50,51,54,49,50,54,51,54,67,69,49,74,90,50,53,42,37,28,44,36,52,37,76,58,82,58,65,63,76,33,72,66,35,39,52,50,28,72,73,37,93,52,23,70,63,36,57,54,49,51,49,56,48,50,53,42,48,51,44,43,73,75,40,68,75,46,43,38,31,31,43,30,71,69,50,73,83,51,55,52,68,61,44,51,73,65,46,39,41,82,51,42,28,43,28,46,68,59,58,44,30,53,93,67,56,81,74,62,64,66,52,46,54,43,45,36,74,46,28,55,46,37,32,38,27,44,39,38,25,53,69,77,55,58,54,32,63,62,53,57,47,70,49,30,43,33,19,47,44,34,49,53,53,52,42,72,73,43,46,82,62,36,80,34,44,54,21,40,30,40,32,34,33,29,40,87,44,87,47,34,32,70,12,22,49,66,44,43,21,44,68,32,39,51,52,34,47,43,23,60,76,65,74,42,82,52,69,66,58,50,53,51,49,37,50,61,38,38,52,60,94,81,64,74,90,60,93,54,74,75,54,76,81,74,84,66,74,54,54,52,71,49,40,65,49,29,47,42,50,54,51,43,53,30,49,51,52,51,49,50,54,52,69,68,24,52,67,33,56,16,48,59,33,71,40,32,61,77,57,56,38,38,44,37,63,59,44,64,62,48,44,60,56,49,51,50,52,45,51,51,50,52,51,48,50,52,53,39,50,62,50,42,60,72,34,38,38,58,58,38,50,50,51,52,40,41,58,66,46,43,58,55,49,51,51,42,51,49,50,51,51,50,43,53,52,46,52,74,65,35,52,45,54,82,80,65,73,79,74,77,122

Foldseek 3Di:
DCPDPPPPPPVFAAQAEEEEDDCQLWHWFLVLLLFALLVVVVLRHQAYEYEQFAQDCDDDPCNCLHCNHPVNVVQVGHDDLVRVLSSLVSNVVSNHAYEYEAEQFFLQLSPCVDPVCLVQDLDNVDSTGGALQDPCSVVVSLSRVVVVDVSDPPHQEYEHELPDNVRAQRDPRSVVCQVPDPNRRLCSSLVSVLVSQVSCCVVPVRYAYEYECHSVQPPFLVVCVVSLVQVRHEYEYEDEFFLVPTDPDQVSLLSCQSRHQEYEYEYELECPDDQAAAADPLVGRQRRLLNVLVVCVVHVVSHNHYHHYYHYYHQGPHSPGAGYHDPLRRVLSVSLSSQCNVVSHDDDVSNQVSCVQQPHDPPQDDDPDDPHDQRPDDTDGRLVLLNSLVNLLRRLVVVLCCLCVDPLCVPFPDPVCLVQLAGALVSLVVSQVVLVVSLVSLVVSLVSNVVSSVNITGDSSNCSVCVPRRVVSNVVSVVSNVSSVVSNVVHHDDGPPDPPPD/DCPDCPPPPPCFAAQAEEEEDDCQLWHWFLVLLLFALLVVVVLRHQAYEYEQFAQDCDDDPCNCLHCNHPVNVVQVHDDDLVRVLSSLVSNVVSNHAYEYEAEQFFLQLSPCVDPVCLVQDLDNVDSTGGALQDPCSVVVSLSRVVVVDVSDPPHQEYEHELPDNVRAQRDPRSVVCQVPDPNRRLCSSLVSVLVSQVSCCVVPVRYAYEYECHSVQPPFLVVCVVSLVQVRHEYEYEDEFFLVPTDPDQVSLLSCQSRHQEYEYEYELECPDDQAAAADPLVGRQRRLLNVLVVCVVHVVSHNHYHHYYHYYHQGPHSPGAGYHDPLRRVLSVSLSSQCNVVSHDDDVSNQVSCVQFPHDPPQDDDPDDPGDQPPDDTDGRLVLLNSLVNLLRRLVVVLCCLCVDPLCVPFPDPVCLVQLAGALVSLVVSQVVLVVSLVSLVVSLVSNVVSSVNITGDSSNCSVCVPRRVVSNVVSVVSNVSSVVSNVVHHDDGPPDPPPD

pLDDT: mean 92.2, std 13.15, range [20.23, 98.81]

Sequence (1004 aa):
MYLGGYKMENLTFGTQRIVHLDLKGAPLKVSYFEKFFPFIKSIGATGILLEWEDTFPYSRELLQIGGLSNSAQIQSAPYSLEEAKQILYLASDCGLTIIPLVQTFGHMEFVLKHDQWRALREVDAYPSSMCPSNSETMPLVRSLIKQIVAFHQNIEYIHIGGDEIWHMGLCNSCQKRIQNGKYGRHGLYLDHVTEVAQYIRDNYSNLKIIIWDDMLRNIDANVMQDYYLGNLIEPMLWHYCSSDNFQLGGQLWEKYAAVFKNVWGASAFKGATSSAQVIPISKFHISNHEAWLNELGLHAGKIINFRGIVLTGWSRFDHYATLCELLPCAIPSLTICVKTWLCGGFNSELNRSVKKMLGYNENFLDTDVPPRNPLLSQLDFPGWQIFVGFEWFVNLKSRYKSIIESDQMNTWFNSWQIANNYTNPMQIDAIFPVINEVLTEVTSLETYLKANLEQIYFSHTIDELLGTLINPIKNNLKQIKSDCETQLALGCRVRGKKLNLVMYLGGYKMENLTFGTQRIVHLDLKGAPLKVSYFEKFFPFIKSIGATGILLEWEDTFPYSRELLQIGGLSNSAQIQSAPYSLEEAKQILYLASDCGLTIIPLVQTFGHMEFVLKHDQWRALREVDAYPSSMCPSNSETMPLVRSLIKQIVAFHQNIEYIHIGGDEIWHMGLCNSCQKRIQNGKYGRHGLYLDHVTEVAQYIRDNYSNLKIIIWDDMLRNIDANVMQDYYLGNLIEPMLWHYCSSDNFQLGGQLWEKYAAVFKNVWGASAFKGATSSAQVIPISKFHISNHEAWLNELGLHAGKIINFRGIVLTGWSRFDHYATLCELLPCAIPSLTICVKTWLCGGFNSELNRSVKKMLGYNENFLDTDVPPRNPLLSQLDFPGWQIFVGFEWFVNLKSRYKSIIESDQMNTWFNSWQIANNYTNPMQIDAIFPVINEVLTEVTSLETYLKANLEQIYFSHTIDELLGTLINPIKNNLKQIKSDCETQLALGCRVRGKKLNLV

Radius of gyration: 36.39 Å; Cα contacts (8 Å, |Δi|>4): 1760; chains: 2; bounding box: 67×102×85 Å